Protein AF-0000000070893028 (afdb_homodimer)

Sequence (1252 aa):
MKSTLRLVEPLAASGCHGAASVSSAQRKVGDSWGYSPKRVAFHKQGRSYTCIKCEQNAGDSSRVVYNNQAHLEREALQEKVVVSSLQGATPEDSICVDTKSSSRREDVLVEELSQRPESVDSNTNDGAGSNGNGYKALDESPLEAEAWRLLKKAVVSYCGQPVGTIAANDPTDPYPLNYDQVFIRDFIPSAIAFLLKGEHEIVRNFIHHTLQLQSWEKTVDCYTPGQGLMPASFKVQTVFLDREGVKETEEILQPDFGEAAIGRVAPVDSGLWWIILLRAYGKCTGDLTLQERVDVQTGIKMILKVCLADGFDMFPSLLVTDGSMMIDRRMGTHGHPLEIQALFYHALRCAKEMLHPEAHDLIRSVNSRLAALSFHIQEYYWLDIRKLNEIYRYRTEEYSSDAVNKFNIYPDQISRWLLDWLPEQGGYFIGNLQPAHMDFRWFTLGNIWSICSALATKEQSEEILTLVEKKWEDLIGTMPLKICYPTLEEDEWRIITGADPKNTAWSYHNGGSWPVLLWQFTLACIKMGRSDLAEKAVAIAEKRLSKDWWPEYYDTKSGRFIGKQARLYQTWSIAGYLTSKLLLKNPDAVKWLTCEDDEDAASISCVDMNPRRNPDLKPQGDRHIVMKSTLRLVEPLAASGCHGAASVSSAQRKVGDSWGYSPKRVAFHKQGRSYTCIKCEQNAGDSSRVVYNNQAHLEREALQEKVVVSSLQGATPEDSICVDTKSSSRREDVLVEELSQRPESVDSNTNDGAGSNGNGYKALDESPLEAEAWRLLKKAVVSYCGQPVGTIAANDPTDPYPLNYDQVFIRDFIPSAIAFLLKGEHEIVRNFIHHTLQLQSWEKTVDCYTPGQGLMPASFKVQTVFLDREGVKETEEILQPDFGEAAIGRVAPVDSGLWWIILLRAYGKCTGDLTLQERVDVQTGIKMILKVCLADGFDMFPSLLVTDGSMMIDRRMGTHGHPLEIQALFYHALRCAKEMLHPEAHDLIRSVNSRLAALSFHIQEYYWLDIRKLNEIYRYRTEEYSSDAVNKFNIYPDQISRWLLDWLPEQGGYFIGNLQPAHMDFRWFTLGNIWSICSALATKEQSEEILTLVEKKWEDLIGTMPLKICYPTLEEDEWRIITGADPKNTAWSYHNGGSWPVLLWQFTLACIKMGRSDLAEKAVAIAEKRLSKDWWPEYYDTKSGRFIGKQARLYQTWSIAGYLTSKLLLKNPDAVKWLTCEDDEDAASISCVDMNPRRNPDLKPQGDRHIV

Secondary structure (DSSP, 8-state):
---------------------------------------------------------------------------------------------------------------------------------------------HHHHHHHHHHHHTEEEETTEEEEE-SB--TT-S--TTTTSEEHHHHHHHHHHHHHHT--HHHHHHHHHHHHHS--S---STTPPPTTPPPSEEEEEEEEEEETTEEEEEEEEEEESSTTSGGGPPPSHHHHHHHHHHHHHHHHH---HHHHSHHHHHHHHHHHHHHT---S-SSSSPPB-TT-SSS-S-SS--BSBHHHHHHHHHHHHHHHHHS-TT-HHHHHHHHHHHHHHHHHIIIIIEEEHHHHHHHHT------STT-SSTT---GGG--HHHHHHS-SS-EEE-SEEETTEEE--EEHHHHHHHHHTT-S-HHHHHHHHHHHHHTHHHHTTTSS-BSEES---HHHHHHHHSS-GGG-TTBTTBT-B-TTHHHHHHHHHHHTT-HHHHHHHHHHHHTTTTTTT--S-EESTT--EE-TTPPSSBHHHHHHHHHHHHHHH-GGGGGGT-----HHHHHHHHHHS-TT--------------/---------------------------------------------------------------------------------------------------------------------------------------------HHHHHHHHHHHHTEEEETTEEEEE-SB--TT-S--TTTTSEEHHHHHHHHHHHHHHT--HHHHHHHHHHHHHS--S---STTPPPTTPPPSEEEEEEEEEEETTEEEEEEEEEEESSTTSGGGPPPSHHHHHHHHHHHHHHHHH---HHHHSHHHHHHHHHHHHHHT---S-SSSSPPB-TT-SSS-S-SS--BSBHHHHHHHHHHHHHHHHHS-TT-HHHHHHHHHHHHHHHHHIIIIIEEEHHHHHHHHT------STT-SSTT---GGG--HHHHHHS-SS-EEE-SEEETTEEE--EEHHHHHHHHHTT-S-HHHHHHHHHHHHHTHHHHTTTSS-BSEES---HHHHHHHHSS-GGG-TTBTTBT-B-TTHHHHHHHHHHHTT-HHHHHHHHHHHHTTTTTTT--S-EESTT--EE-TTPPSSBHHHHHHHHHHHHHHH-GGGGGGT-----HHHHHHHHHHS-TT--------------

Foldseek 3Di:
DDDDDDDDDDDDDDDDDDDDDDDDDDDDDDDDDDDDDDPPPPPPPDPPPPQPFPPPDDPDDDDPPPPDDPPPDPPDPDPPPPPPDLDDDDDDDDPPDDDDDDDDYDDDDDDDPDDDDDDDDDDDDDDDDDPPVPPPPPPQDPLLVVLVVLLVVQFDDAPRFTAFGFQFDDPPDPPCDRSNWGFLVLRLLVQLLCLLVVNNRNLLNNLVVQLVVAAQDADPDDLDDHHLATFRTWHWDWDFDPDPNDTDIHIGIGGHQQPSPDVSFGALLSLLSSLLSLLLSCVSPVPLVSLVDPSNLVSLVRNVCVQLPDDPDPALAGFGQALNYPNNAFDQLGGGFLLSLLSVLLSLVSCLVRHDPVVPVSNVSSLVSNLRSLCCQQPPQKDAPVVLVVLLPADADDDDPPGPPNQRADNVPDDPVCVVLHDNQAIFGFGDDHRNDTRRKDALNSGLSCLQAVSHPLRNLVRHVVSCVVCVQQALFLHDGWRMPDFQADPRCCVRRVPDVQRHGQGDNRGWHALLCLLSNLLSCLSSVNNVVSVVSLVSNSVPCVVVQNWGIAGDRRRPGRHPPTDGRGNSNSSSSSSSVSCSVPVVSSPSNGDDNDPVSVSPHPPPPPVPCPPPPPPPDDPPPD/DDDDDDDDDDDDDDDDDDDDDPDDDDDDDDDDDPPDPPPPPPPPPDPPPCLVFPPPPDDDDDDDDDDDDDDDDDDDDDDDDYDDDDDDDDDDDDDDDPDDPDDDDDDPPPDDDDDDDDDDDDDDDDDDPDPPVPPPPPPQDPLLVVLVVLLVVQFDDASRFTAFGFQFDDPVDPPCDRSNWGFLVLRLLVQLLCLLVVNNRNLLNNLVVQLVVAAQDADPDDLDDHHLATFRTWHWDWDFDCDPNDTDIHIDIGGHQQCSPDVSFGALLSLLSSLLSLLLSCVSVVPLVSLVDPSNLVSLVRNVCVQLPDDPDPALAGFGQALNYPNNAFDPLGGGFLLSLLSVLLSLVSCLVRHDPVVPVSNVSSLVSNLRSLCCQQPPQKDAPVVLVVLLPADADDDDPPGPPNQRADNVPDDPVCVVLHDNFAIFGFGDDHRNDTRRKDALNSGLSCLQAVSHPLRNLVRHVVSCVVCVCQALFLHDGWRMPDFQADPRCCVRRVPDVQRHGQGDNRGWHALLCLLSNCLSCLSSVNNVVSVVSLVSNSVPCVVVQNWGIAGDRRRPGRHPPTDGRGNSNSSSSSSSVSCSVPVVSSPSNGDDNDPVSVVPPPPPPPVPCPPPPPPPDDPPPD

pLDDT: mean 73.77, std 33.35, range [13.03, 98.94]

InterPro domains:
  IPR008928 Six-hairpin glycosidase superfamily [SSF48208] (144-592)
  IPR012341 Six-hairpin glycosidase-like superfamily [G3DSA:1.50.10.10] (174-575)
  IPR024746 Glycosyl hydrolase family 100 [PF12899] (147-587)
  IPR024746 Glycosyl hydrolase family 100 [PTHR31916] (58-608)

Radius of gyration: 38.44 Å; Cα contacts (8 Å, |Δi|>4): 1934; chains: 2; bounding box: 133×135×118 Å

Structure (mmCIF, N/CA/C/O backbone):
data_AF-0000000070893028-model_v1
#
loop_
_entity.id
_entity.type
_entity.pdbx_description
1 polymer 'Alkaline/neutral invertase'
#
loop_
_atom_site.group_PDB
_atom_site.id
_atom_site.type_symbol
_atom_site.label_atom_id
_atom_site.label_alt_id
_atom_site.label_comp_id
_atom_site.label_asym_id
_atom_site.label_entity_id
_atom_site.label_seq_id
_atom_site.pdbx_PDB_ins_code
_atom_site.Cartn_x
_atom_site.Cartn_y
_atom_site.Cartn_z
_atom_site.occupancy
_atom_site.B_iso_or_equiv
_atom_site.auth_seq_id
_atom_site.auth_comp_id
_atom_site.auth_asym_id
_atom_site.auth_atom_id
_atom_site.pdbx_PDB_model_num
ATOM 1 N N . MET A 1 1 ? 31.391 -41.75 -63.531 1 15.65 1 MET A N 1
ATOM 2 C CA . MET A 1 1 ? 32.781 -41.5 -63.938 1 15.65 1 MET A CA 1
ATOM 3 C C . MET A 1 1 ? 33.438 -40.438 -63.062 1 15.65 1 MET A C 1
ATOM 5 O O . MET A 1 1 ? 32.75 -39.562 -62.531 1 15.65 1 MET A O 1
ATOM 9 N N . LYS A 1 2 ? 35 -40.438 -62.719 1 16.7 2 LYS A N 1
ATOM 10 C CA . LYS A 1 2 ? 36.25 -40.406 -61.969 1 16.7 2 LYS A CA 1
ATOM 11 C C . LYS A 1 2 ? 36.844 -39 -61.938 1 16.7 2 LYS A C 1
ATOM 13 O O . LYS A 1 2 ? 37.594 -38.625 -61.031 1 16.7 2 LYS A O 1
ATOM 18 N N . SER A 1 3 ? 36.875 -38.031 -62.906 1 14.28 3 SER A N 1
ATOM 19 C CA . SER A 1 3 ? 37.969 -37.594 -63.75 1 14.28 3 SER A CA 1
ATOM 20 C C . SER A 1 3 ? 38.656 -36.375 -63.188 1 14.28 3 SER A C 1
ATOM 22 O O . SER A 1 3 ? 38.125 -35.719 -62.281 1 14.28 3 SER A O 1
ATOM 24 N N . THR A 1 4 ? 39.031 -35.344 -63.969 1 14.66 4 THR A N 1
ATOM 25 C CA . THR A 1 4 ? 40.281 -34.875 -64.562 1 14.66 4 THR A CA 1
ATOM 26 C C . THR A 1 4 ? 40.875 -33.719 -63.688 1 14.66 4 THR A C 1
ATOM 28 O O . THR A 1 4 ? 40.156 -33.094 -62.906 1 14.66 4 THR A O 1
ATOM 31 N N . LEU A 1 5 ? 41.906 -32.844 -64.125 1 13.63 5 LEU A N 1
ATOM 32 C CA . LEU A 1 5 ? 43.344 -32.562 -64.25 1 13.63 5 LEU A CA 1
ATOM 33 C C . LEU A 1 5 ? 43.656 -31.156 -63.719 1 13.63 5 LEU A C 1
ATOM 35 O O . LEU A 1 5 ? 44.781 -30.875 -63.281 1 13.63 5 LEU A O 1
ATOM 39 N N . ARG A 1 6 ? 42.875 -30.109 -63.875 1 13.59 6 ARG A N 1
ATOM 40 C CA . ARG A 1 6 ? 43.594 -29.047 -64.562 1 13.59 6 ARG A CA 1
ATOM 41 C C . ARG A 1 6 ? 44.594 -28.391 -63.625 1 13.59 6 ARG A C 1
ATOM 43 O O . ARG A 1 6 ? 44.406 -28.344 -62.406 1 13.59 6 ARG A O 1
ATOM 50 N N . LEU A 1 7 ? 45.406 -27.328 -64 1 13.95 7 LEU A N 1
ATOM 51 C CA . LEU A 1 7 ? 46.75 -26.906 -64.375 1 13.95 7 LEU A CA 1
ATOM 52 C C . LEU A 1 7 ? 47.344 -26 -63.344 1 13.95 7 LEU A C 1
ATOM 54 O O . LEU A 1 7 ? 48.469 -26.25 -62.875 1 13.95 7 LEU A O 1
ATOM 58 N N . VAL A 1 8 ? 47.312 -24.672 -63.438 1 13.82 8 VAL A N 1
ATOM 59 C CA . VAL A 1 8 ? 48.5 -23.953 -63.812 1 13.82 8 VAL A CA 1
ATOM 60 C C . VAL A 1 8 ? 49.25 -23.5 -62.562 1 13.82 8 VAL A C 1
ATOM 62 O O . VAL A 1 8 ? 48.656 -23.344 -61.5 1 13.82 8 VAL A O 1
ATOM 65 N N . GLU A 1 9 ? 50.469 -22.891 -62.625 1 14.26 9 GLU A N 1
ATOM 66 C CA . GLU A 1 9 ? 51.906 -22.906 -62.375 1 14.26 9 GLU A CA 1
ATOM 67 C C . GLU A 1 9 ? 52.312 -21.891 -61.312 1 14.26 9 GLU A C 1
ATOM 69 O O . GLU A 1 9 ? 53.031 -22.203 -60.375 1 14.26 9 GLU A O 1
ATOM 74 N N . PRO A 1 10 ? 52.344 -20.516 -61.562 1 13.77 10 PRO A N 1
ATOM 75 C CA . PRO A 1 10 ? 53.688 -20 -61.656 1 13.77 10 PRO A CA 1
ATOM 76 C C . PRO A 1 10 ? 54.312 -19.703 -60.281 1 13.77 10 PRO A C 1
ATOM 78 O O . PRO A 1 10 ? 53.594 -19.656 -59.281 1 13.77 10 PRO A O 1
ATOM 81 N N . LEU A 1 11 ? 55.156 -18.625 -60.25 1 13.76 11 LEU A N 1
ATOM 82 C CA . LEU A 1 11 ? 56.594 -18.344 -60.125 1 13.76 11 LEU A CA 1
ATOM 83 C C . LEU A 1 11 ? 56.938 -17.844 -58.75 1 13.76 11 LEU A C 1
ATOM 85 O O . LEU A 1 11 ? 56.031 -17.438 -58 1 13.76 11 LEU A O 1
ATOM 89 N N . ALA A 1 12 ? 57.969 -16.828 -58.531 1 13.62 12 ALA A N 1
ATOM 90 C CA . ALA A 1 12 ? 59.375 -16.75 -58.125 1 13.62 12 ALA A CA 1
ATOM 91 C C . ALA A 1 12 ? 59.531 -15.93 -56.844 1 13.62 12 ALA A C 1
ATOM 93 O O . ALA A 1 12 ? 60.25 -16.328 -55.938 1 13.62 12 ALA A O 1
ATOM 94 N N . ALA A 1 13 ? 59.125 -14.609 -56.75 1 13.14 13 ALA A N 1
ATOM 95 C CA . ALA A 1 13 ? 60.25 -13.703 -56.594 1 13.14 13 ALA A CA 1
ATOM 96 C C . ALA A 1 13 ? 60.75 -13.695 -55.156 1 13.14 13 ALA A C 1
ATOM 98 O O . ALA A 1 13 ? 60 -14.008 -54.219 1 13.14 13 ALA A O 1
ATOM 99 N N . SER A 1 14 ? 61.75 -12.758 -54.75 1 13.72 14 SER A N 1
ATOM 100 C CA . SER A 1 14 ? 63.156 -12.617 -54.344 1 13.72 14 SER A CA 1
ATOM 101 C C . SER A 1 14 ? 63.25 -12.211 -52.875 1 13.72 14 SER A C 1
ATOM 103 O O . SER A 1 14 ? 63.969 -12.859 -52.094 1 13.72 14 SER A O 1
ATOM 105 N N . GLY A 1 15 ? 63.469 -10.875 -52.531 1 13.2 15 GLY A N 1
ATOM 106 C CA . GLY A 1 15 ? 64.812 -10.438 -52.094 1 13.2 15 GLY A CA 1
ATOM 107 C C . GLY A 1 15 ? 65 -10.508 -50.594 1 13.2 15 GLY A C 1
ATOM 108 O O . GLY A 1 15 ? 64.062 -10.789 -49.875 1 13.2 15 GLY A O 1
ATOM 109 N N . CYS A 1 16 ? 65.438 -9.344 -50 1 13.35 16 CYS A N 1
ATOM 110 C CA . CYS A 1 16 ? 66.75 -9.031 -49.375 1 13.35 16 CYS A CA 1
ATOM 111 C C . CYS A 1 16 ? 66.688 -9.172 -47.875 1 13.35 16 CYS A C 1
ATOM 113 O O . CYS A 1 16 ? 65.562 -9.234 -47.281 1 13.35 16 CYS A O 1
ATOM 115 N N . HIS A 1 17 ? 67.562 -8.438 -47.156 1 13.73 17 HIS A N 1
ATOM 116 C CA . HIS A 1 17 ? 68.75 -8.672 -46.375 1 13.73 17 HIS A CA 1
ATOM 117 C C . HIS A 1 17 ? 68.5 -8.484 -44.875 1 13.73 17 HIS A C 1
ATOM 119 O O . HIS A 1 17 ? 68.812 -9.375 -44.062 1 13.73 17 HIS A O 1
ATOM 125 N N . GLY A 1 18 ? 68.75 -7.262 -44.312 1 13.04 18 GLY A N 1
ATOM 126 C CA . GLY A 1 18 ? 69.938 -7.043 -43.469 1 13.04 18 GLY A CA 1
ATOM 127 C C . GLY A 1 18 ? 69.688 -7.281 -42 1 13.04 18 GLY A C 1
ATOM 128 O O . GLY A 1 18 ? 68.5 -7.332 -41.562 1 13.04 18 GLY A O 1
ATOM 129 N N . ALA A 1 19 ? 70.75 -7.039 -40.969 1 13.43 19 ALA A N 1
ATOM 130 C CA . ALA A 1 19 ? 71.625 -7.621 -39.969 1 13.43 19 ALA A CA 1
ATOM 131 C C . ALA A 1 19 ? 71.25 -7.094 -38.562 1 13.43 19 ALA A C 1
ATOM 133 O O . ALA A 1 19 ? 71.438 -7.793 -37.562 1 13.43 19 ALA A O 1
ATOM 134 N N . ALA A 1 20 ? 70.938 -5.836 -38.281 1 13.03 20 ALA A N 1
ATOM 135 C CA . ALA A 1 20 ? 71.812 -5.191 -37.312 1 13.03 20 ALA A CA 1
ATOM 136 C C . ALA A 1 20 ? 71.625 -5.711 -35.906 1 13.03 20 ALA A C 1
ATOM 138 O O . ALA A 1 20 ? 70.438 -6.031 -35.531 1 13.03 20 ALA A O 1
ATOM 139 N N . SER A 1 21 ? 72.625 -5.695 -34.938 1 13.48 21 SER A N 1
ATOM 140 C CA . SER A 1 21 ? 73.375 -6.355 -33.906 1 13.48 21 SER A CA 1
ATOM 141 C C . SER A 1 21 ? 72.938 -5.992 -32.5 1 13.48 21 SER A C 1
ATOM 143 O O . SER A 1 21 ? 72.688 -6.871 -31.688 1 13.48 21 SER A O 1
ATOM 145 N N . VAL A 1 22 ? 73.125 -4.762 -31.922 1 13.17 22 VAL A N 1
ATOM 146 C CA . VAL A 1 22 ? 74.125 -4.699 -30.875 1 13.17 22 VAL A CA 1
ATOM 147 C C . VAL A 1 22 ? 73.5 -5.043 -29.516 1 13.17 22 VAL A C 1
ATOM 149 O O . VAL A 1 22 ? 72.25 -4.938 -29.359 1 13.17 22 VAL A O 1
ATOM 152 N N . SER A 1 23 ? 74.312 -4.906 -28.266 1 13.68 23 SER A N 1
ATOM 153 C CA . SER A 1 23 ? 74.875 -5.637 -27.156 1 13.68 23 SER A CA 1
ATOM 154 C C . SER A 1 23 ? 74.25 -5.266 -25.828 1 13.68 23 SER A C 1
ATOM 156 O O . SER A 1 23 ? 73.938 -6.141 -25.016 1 13.68 23 SER A O 1
ATOM 158 N N . SER A 1 24 ? 74.188 -4.02 -25.344 1 13.17 24 SER A N 1
ATOM 159 C CA . SER A 1 24 ? 74.938 -3.822 -24.125 1 13.17 24 SER A CA 1
ATOM 160 C C . SER A 1 24 ? 74.188 -4.266 -22.891 1 13.17 24 SER A C 1
ATOM 162 O O . SER A 1 24 ? 72.938 -4.316 -22.906 1 13.17 24 SER A O 1
ATOM 164 N N . ALA A 1 25 ? 74.938 -4.227 -21.531 1 13.77 25 ALA A N 1
ATOM 165 C CA . ALA A 1 25 ? 75.312 -4.992 -20.359 1 13.77 25 ALA A CA 1
ATOM 166 C C . ALA A 1 25 ? 74.375 -4.691 -19.172 1 13.77 25 ALA A C 1
ATOM 168 O O . ALA A 1 25 ? 73.812 -5.605 -18.594 1 13.77 25 ALA A O 1
ATOM 169 N N . GLN A 1 26 ? 74.938 -4.125 -17.922 1 13.53 26 GLN A N 1
ATOM 170 C CA . GLN A 1 26 ? 75.312 -4.805 -16.688 1 13.53 26 GLN A CA 1
ATOM 171 C C . GLN A 1 26 ? 74.375 -4.441 -15.547 1 13.53 26 GLN A C 1
ATOM 173 O O . GLN A 1 26 ? 73.938 -5.312 -14.773 1 13.53 26 GLN A O 1
ATOM 178 N N . ARG A 1 27 ? 74.125 -3.125 -15.078 1 13.4 27 ARG A N 1
ATOM 179 C CA . ARG A 1 27 ? 74.625 -2.818 -13.734 1 13.4 27 ARG A CA 1
ATOM 180 C C . ARG A 1 27 ? 73.625 -3.279 -12.68 1 13.4 27 ARG A C 1
ATOM 182 O O . ARG A 1 27 ? 72.438 -3.082 -12.836 1 13.4 27 ARG A O 1
ATOM 189 N N . LYS A 1 28 ? 74.062 -3.729 -11.383 1 13.76 28 LYS A N 1
ATOM 190 C CA . LYS A 1 28 ? 73.875 -4.68 -10.281 1 13.76 28 LYS A CA 1
ATOM 191 C C . LYS A 1 28 ? 73.062 -4.09 -9.164 1 13.76 28 LYS A C 1
ATOM 193 O O . LYS A 1 28 ? 72.25 -4.801 -8.547 1 13.76 28 LYS A O 1
ATOM 198 N N . VAL A 1 29 ? 73.188 -2.861 -8.672 1 14.05 29 VAL A N 1
ATOM 199 C CA . VAL A 1 29 ? 73.625 -2.877 -7.277 1 14.05 29 VAL A CA 1
ATOM 200 C C . VAL A 1 29 ? 72.375 -3.186 -6.383 1 14.05 29 VAL A C 1
ATOM 202 O O . VAL A 1 29 ? 71.25 -2.912 -6.75 1 14.05 29 VAL A O 1
ATOM 205 N N . GLY A 1 30 ? 72.625 -3.477 -4.969 1 14.06 30 GLY A N 1
ATOM 206 C CA . GLY A 1 30 ? 72.438 -4.406 -3.867 1 14.06 30 GLY A CA 1
ATOM 207 C C . GLY A 1 30 ? 71.312 -3.977 -2.926 1 14.06 30 GLY A C 1
ATOM 208 O O . GLY A 1 30 ? 70.375 -4.754 -2.641 1 14.06 30 GLY A O 1
ATOM 209 N N . ASP A 1 31 ? 71.5 -3.07 -1.912 1 14.56 31 ASP A N 1
ATOM 210 C CA . ASP A 1 31 ? 71.625 -3.525 -0.529 1 14.56 31 ASP A CA 1
ATOM 211 C C . ASP A 1 31 ? 70.25 -3.49 0.165 1 14.56 31 ASP A C 1
ATOM 213 O O . ASP A 1 31 ? 69.375 -2.836 -0.312 1 14.56 31 ASP A O 1
ATOM 217 N N . SER A 1 32 ? 70.25 -3.213 1.617 1 14.57 32 SER A N 1
ATOM 218 C CA . SER A 1 32 ? 70 -3.994 2.83 1 14.57 32 SER A CA 1
ATOM 219 C C . SER A 1 32 ? 68.75 -3.564 3.541 1 14.57 32 SER A C 1
ATOM 221 O O . SER A 1 32 ? 68.062 -4.375 4.203 1 14.57 32 SER A O 1
ATOM 223 N N . TRP A 1 33 ? 68.375 -2.258 3.729 1 15.36 33 TRP A N 1
ATOM 224 C CA . TRP A 1 33 ? 68.188 -1.946 5.141 1 15.36 33 TRP A CA 1
ATOM 225 C C . TRP A 1 33 ? 66.875 -2.496 5.648 1 15.36 33 TRP A C 1
ATOM 227 O O . TRP A 1 33 ? 65.938 -2.676 4.871 1 15.36 33 TRP A O 1
ATOM 237 N N . GLY A 1 34 ? 66.562 -2.531 7.07 1 15.23 34 GLY A N 1
ATOM 238 C CA . GLY A 1 34 ? 66.188 -3.33 8.234 1 15.23 34 GLY A CA 1
ATOM 239 C C . GLY A 1 34 ? 64.75 -3.24 8.586 1 15.23 34 GLY A C 1
ATOM 240 O O . GLY A 1 34 ? 64.062 -4.262 8.68 1 15.23 34 GLY A O 1
ATOM 241 N N . TYR A 1 35 ? 64.25 -2.211 9.477 1 16.36 35 TYR A N 1
ATOM 242 C CA . TYR A 1 35 ? 63.719 -2.541 10.797 1 16.36 35 TYR A CA 1
ATOM 243 C C . TYR A 1 35 ? 62.25 -2.898 10.727 1 16.36 35 TYR A C 1
ATOM 245 O O . TYR A 1 35 ? 61.531 -2.504 9.789 1 16.36 35 TYR A O 1
ATOM 253 N N . SER A 1 36 ? 61.531 -3.277 11.953 1 16.27 36 SER A N 1
ATOM 254 C CA . SER A 1 36 ? 60.781 -4.391 12.539 1 16.27 36 SER A CA 1
ATOM 255 C C . SER A 1 36 ? 59.312 -4.078 12.625 1 16.27 36 SER A C 1
ATOM 257 O O . SER A 1 36 ? 58.469 -4.941 12.344 1 16.27 36 SER A O 1
ATOM 259 N N . PRO A 1 37 ? 58.75 -2.895 13.117 1 18.55 37 PRO A N 1
ATOM 260 C CA . PRO A 1 37 ? 57.875 -3.154 14.258 1 18.55 37 PRO A CA 1
ATOM 261 C C . PRO A 1 37 ? 56.531 -3.736 13.852 1 18.55 37 PRO A C 1
ATOM 263 O O . PRO A 1 37 ? 56.094 -3.535 12.711 1 18.55 37 PRO A O 1
ATOM 266 N N . LYS A 1 38 ? 55.938 -4.52 14.75 1 17.98 38 LYS A N 1
ATOM 267 C CA . LYS A 1 38 ? 54.938 -5.574 14.789 1 17.98 38 LYS A CA 1
ATOM 268 C C . LYS A 1 38 ? 53.5 -4.992 14.742 1 17.98 38 LYS A C 1
ATOM 270 O O . LYS A 1 38 ? 52.594 -5.566 15.305 1 17.98 38 LYS A O 1
ATOM 275 N N . ARG A 1 39 ? 53.219 -3.961 14.023 1 17.11 39 ARG A N 1
ATOM 276 C CA . ARG A 1 39 ? 51.906 -3.418 14.398 1 17.11 39 ARG A CA 1
ATOM 277 C C . ARG A 1 39 ? 50.812 -4.453 14.203 1 17.11 39 ARG A C 1
ATOM 279 O O . ARG A 1 39 ? 50.688 -5.047 13.125 1 17.11 39 ARG A O 1
ATOM 286 N N . VAL A 1 40 ? 50.312 -5.008 15.305 1 17.66 40 VAL A N 1
ATOM 287 C CA . VAL A 1 40 ? 49.312 -6.055 15.461 1 17.66 40 VAL A CA 1
ATOM 288 C C . VAL A 1 40 ? 48 -5.617 14.805 1 17.66 40 VAL A C 1
ATOM 290 O O . VAL A 1 40 ? 47.438 -4.566 15.141 1 17.66 40 VAL A O 1
ATOM 293 N N . ALA A 1 41 ? 47.781 -6 13.633 1 17.55 41 ALA A N 1
ATOM 294 C CA . ALA A 1 41 ? 46.625 -5.707 12.758 1 17.55 41 ALA A CA 1
ATOM 295 C C . ALA A 1 41 ? 45.344 -6.348 13.289 1 17.55 41 ALA A C 1
ATOM 297 O O . ALA A 1 41 ? 45.281 -7.566 13.445 1 17.55 41 ALA A O 1
ATOM 298 N N . PHE A 1 42 ? 44.75 -5.664 14.258 1 19.14 42 PHE A N 1
ATOM 299 C CA . PHE A 1 42 ? 43.469 -6.188 14.75 1 19.14 42 PHE A CA 1
ATOM 300 C C . PHE A 1 42 ? 42.562 -6.52 13.586 1 19.14 42 PHE A C 1
ATOM 302 O O . PHE A 1 42 ? 42.344 -5.691 12.703 1 19.14 42 PHE A O 1
ATOM 309 N N . HIS A 1 43 ? 42.469 -7.773 13.289 1 18.88 43 HIS A N 1
ATOM 310 C CA . HIS A 1 43 ? 41.781 -8.391 12.148 1 18.88 43 HIS A CA 1
ATOM 311 C C . HIS A 1 43 ? 40.281 -8.242 12.25 1 18.88 43 HIS A C 1
ATOM 313 O O . HIS A 1 43 ? 39.656 -8.75 13.18 1 18.88 43 HIS A O 1
ATOM 319 N N . LYS A 1 44 ? 39.812 -7.055 12.07 1 21.14 44 LYS A N 1
ATOM 320 C CA . LYS A 1 44 ? 38.375 -6.859 12.008 1 21.14 44 LYS A CA 1
ATOM 321 C C . LYS A 1 44 ? 37.688 -7.93 11.156 1 21.14 44 LYS A C 1
ATOM 323 O O . LYS A 1 44 ? 38 -8.055 9.961 1 21.14 44 LYS A O 1
ATOM 328 N N . GLN A 1 45 ? 37.375 -9.031 11.859 1 20.22 45 GLN A N 1
ATOM 329 C CA . GLN A 1 45 ? 36.719 -10.188 11.227 1 20.22 45 GLN A CA 1
ATOM 330 C C . GLN A 1 45 ? 35.531 -9.758 10.383 1 20.22 45 GLN A C 1
ATOM 332 O O . GLN A 1 45 ? 34.625 -9.062 10.867 1 20.22 45 GLN A O 1
ATOM 337 N N . GLY A 1 46 ? 35.656 -9.5 9.172 1 21.83 46 GLY A N 1
ATOM 338 C CA . GLY A 1 46 ? 34.781 -9.164 8.039 1 21.83 46 GLY A CA 1
ATOM 339 C C . GLY A 1 46 ? 33.5 -9.93 8.023 1 21.83 46 GLY A C 1
ATOM 340 O O . GLY A 1 46 ? 33.344 -10.961 8.688 1 21.83 46 GLY A O 1
ATOM 341 N N . ARG A 1 47 ? 32.531 -9.258 7.629 1 25.39 47 ARG A N 1
ATOM 342 C CA . ARG A 1 47 ? 31.141 -9.625 7.387 1 25.39 47 ARG A CA 1
ATOM 343 C C . ARG A 1 47 ? 31.047 -10.977 6.695 1 25.39 47 ARG A C 1
ATOM 345 O O . ARG A 1 47 ? 31.391 -11.109 5.52 1 25.39 47 ARG A O 1
ATOM 352 N N . SER A 1 48 ? 31.344 -12.125 7.449 1 23.33 48 SER A N 1
ATOM 353 C CA . SER A 1 48 ? 31.422 -13.5 6.965 1 23.33 48 SER A CA 1
ATOM 354 C C . SER A 1 48 ? 30.156 -13.891 6.211 1 23.33 48 SER A C 1
ATOM 356 O O . SER A 1 48 ? 29.047 -13.664 6.695 1 23.33 48 SER A O 1
ATOM 358 N N . TYR A 1 49 ? 30.141 -13.641 4.918 1 24.77 49 TYR A N 1
ATOM 359 C CA . TYR A 1 49 ? 29.203 -14.305 4.02 1 24.77 49 TYR A CA 1
ATOM 360 C C . TYR A 1 49 ? 28.891 -15.719 4.5 1 24.77 49 TYR A C 1
ATOM 362 O O . TYR A 1 49 ? 29.797 -16.484 4.828 1 24.77 49 TYR A O 1
ATOM 370 N N . THR A 1 50 ? 27.844 -15.828 5.262 1 26.05 50 THR A N 1
ATOM 371 C CA . THR A 1 50 ? 27.484 -17.188 5.645 1 26.05 50 THR A CA 1
ATOM 372 C C . THR A 1 50 ? 27.641 -18.141 4.461 1 26.05 50 THR A C 1
ATOM 374 O O . THR A 1 50 ? 26.828 -18.125 3.539 1 26.05 50 THR A O 1
ATOM 377 N N . CYS A 1 51 ? 28.797 -18.25 3.881 1 28.16 51 CYS A N 1
ATOM 378 C CA . CYS A 1 51 ? 29.156 -19.328 2.98 1 28.16 51 CYS A CA 1
ATOM 379 C C . CYS A 1 51 ? 28.797 -20.688 3.584 1 28.16 51 CYS A C 1
ATOM 381 O O . CYS A 1 51 ? 29.328 -21.062 4.637 1 28.16 51 CYS A O 1
ATOM 383 N N . ILE A 1 52 ? 27.609 -21.047 3.348 1 31.03 52 ILE A N 1
ATOM 384 C CA . ILE A 1 52 ? 27.375 -22.438 3.727 1 31.03 52 ILE A CA 1
ATOM 385 C C . ILE A 1 52 ? 28.391 -23.328 3.023 1 31.03 52 ILE A C 1
ATOM 387 O O . ILE A 1 52 ? 28.391 -23.453 1.797 1 31.03 52 ILE A O 1
ATOM 391 N N . LYS A 1 53 ? 29.578 -23.516 3.615 1 31.16 53 LYS A N 1
ATOM 392 C CA . LYS A 1 53 ? 30.703 -24.344 3.18 1 31.16 53 LYS A CA 1
ATOM 393 C C . LYS A 1 53 ? 30.312 -25.828 3.146 1 31.16 53 LYS A C 1
ATOM 395 O O . LYS A 1 53 ? 29.578 -26.297 4.008 1 31.16 53 LYS A O 1
ATOM 400 N N . CYS A 1 54 ? 30.484 -26.5 2.086 1 30.03 54 CYS A N 1
ATOM 401 C CA . CYS A 1 54 ? 30.328 -27.953 1.926 1 30.03 54 CYS A CA 1
ATOM 402 C C . CYS A 1 54 ? 31.297 -28.703 2.84 1 30.03 54 CYS A C 1
ATOM 404 O O . CYS A 1 54 ? 32.5 -28.625 2.658 1 30.03 54 CYS A O 1
ATOM 406 N N . GLU A 1 55 ? 31.172 -28.812 4.258 1 27.67 55 GLU A N 1
ATOM 407 C CA . GLU A 1 55 ? 32.094 -29.656 5.02 1 27.67 55 GLU A CA 1
ATOM 408 C C . GLU A 1 55 ? 32.031 -31.109 4.535 1 27.67 55 GLU A C 1
ATOM 410 O O . GLU A 1 55 ? 30.953 -31.656 4.328 1 27.67 55 GLU A O 1
ATOM 415 N N . GLN A 1 56 ? 33.031 -31.688 3.975 1 22.84 56 GLN A N 1
ATOM 416 C CA . GLN A 1 56 ? 33.281 -33.094 3.742 1 22.84 56 GLN A CA 1
ATOM 417 C C . GLN A 1 56 ? 33.25 -33.875 5.051 1 22.84 56 GLN A C 1
ATOM 419 O O . GLN A 1 56 ? 34 -33.594 5.977 1 22.84 56 GLN A O 1
ATOM 424 N N . ASN A 1 57 ? 32.094 -34.562 5.508 1 21.36 57 ASN A N 1
ATOM 425 C CA . ASN A 1 57 ? 31.844 -35.438 6.652 1 21.36 57 ASN A CA 1
ATOM 426 C C . ASN A 1 57 ? 32.781 -36.656 6.656 1 21.36 57 ASN A C 1
ATOM 428 O O . ASN A 1 57 ? 32.719 -37.5 5.773 1 21.36 57 ASN A O 1
ATOM 432 N N . ALA A 1 58 ? 34.031 -36.562 7.008 1 22.28 58 ALA A N 1
ATOM 433 C CA . ALA A 1 58 ? 34.781 -37.75 7.422 1 22.28 58 ALA A CA 1
ATOM 434 C C . ALA A 1 58 ? 34 -38.531 8.492 1 22.28 58 ALA A C 1
ATOM 436 O O . ALA A 1 58 ? 33.219 -37.938 9.234 1 22.28 58 ALA A O 1
ATOM 437 N N . GLY A 1 59 ? 34 -39.969 8.625 1 20.58 59 GLY A N 1
ATOM 438 C CA . GLY A 1 59 ? 33.281 -41.062 9.258 1 20.58 59 GLY A CA 1
ATOM 439 C C . GLY A 1 59 ? 33.469 -41.094 10.766 1 20.58 59 GLY A C 1
ATOM 440 O O . GLY A 1 59 ? 33.125 -42.062 11.422 1 20.58 59 GLY A O 1
ATOM 441 N N . ASP A 1 60 ? 34.031 -40.062 11.484 1 20.58 60 ASP A N 1
ATOM 442 C CA . ASP A 1 60 ? 34.5 -40.5 12.812 1 20.58 60 ASP A CA 1
ATOM 443 C C . ASP A 1 60 ? 33.312 -40.938 13.664 1 20.58 60 ASP A C 1
ATOM 445 O O . ASP A 1 60 ? 32.188 -40.438 13.523 1 20.58 60 ASP A O 1
ATOM 449 N N . SER A 1 61 ? 33.406 -42.094 14.562 1 20.08 61 SER A N 1
ATOM 450 C CA . SER A 1 61 ? 32.656 -43.094 15.352 1 20.08 61 SER A CA 1
ATOM 451 C C . SER A 1 61 ? 31.938 -42.406 16.531 1 20.08 61 SER A C 1
ATOM 453 O O . SER A 1 61 ? 30.844 -42.844 16.906 1 20.08 61 SER A O 1
ATOM 455 N N . SER A 1 62 ? 32.656 -41.688 17.5 1 19.42 62 SER A N 1
ATOM 456 C CA . SER A 1 62 ? 32.469 -42.062 18.891 1 19.42 62 SER A CA 1
ATOM 457 C C . SER A 1 62 ? 31.078 -41.625 19.375 1 19.42 62 SER A C 1
ATOM 459 O O . SER A 1 62 ? 30.406 -40.812 18.734 1 19.42 62 SER A O 1
ATOM 461 N N . ARG A 1 63 ? 30.625 -42 20.797 1 20.77 63 ARG A N 1
ATOM 462 C CA . ARG A 1 63 ? 29.578 -42.281 21.781 1 20.77 63 ARG A CA 1
ATOM 463 C C . ARG A 1 63 ? 28.984 -40.969 22.328 1 20.77 63 ARG A C 1
ATOM 465 O O . ARG A 1 63 ? 29.672 -40.219 23.016 1 20.77 63 ARG A O 1
ATOM 472 N N . VAL A 1 64 ? 28.219 -40.281 21.609 1 18.81 64 VAL A N 1
ATOM 473 C CA . VAL A 1 64 ? 27.672 -39 22.031 1 18.81 64 VAL A CA 1
ATOM 474 C C . VAL A 1 64 ? 26.828 -39.156 23.281 1 18.81 64 VAL A C 1
ATOM 476 O O . VAL A 1 64 ? 25.875 -39.938 23.281 1 18.81 64 VAL A O 1
ATOM 479 N N . VAL A 1 65 ? 27.484 -39.062 24.438 1 19.41 65 VAL A N 1
ATOM 480 C CA . VAL A 1 65 ? 26.938 -39.188 25.797 1 19.41 65 VAL A CA 1
ATOM 481 C C . VAL A 1 65 ? 25.797 -38.188 25.984 1 19.41 65 VAL A C 1
ATOM 483 O O . VAL A 1 65 ? 25.969 -37 25.812 1 19.41 65 VAL A O 1
ATOM 486 N N . TYR A 1 66 ? 24.547 -38.656 25.719 1 18.36 66 TYR A N 1
ATOM 487 C CA . TYR A 1 66 ? 23.219 -38.062 25.75 1 18.36 66 TYR A CA 1
ATOM 488 C C . TYR A 1 66 ? 22.891 -37.5 27.141 1 18.36 66 TYR A C 1
ATOM 490 O O . TYR A 1 66 ? 22.625 -38.281 28.062 1 18.36 66 TYR A O 1
ATOM 498 N N . ASN A 1 67 ? 23.797 -36.656 27.656 1 18.22 67 ASN A N 1
ATOM 499 C CA . ASN A 1 67 ? 23.422 -36.312 29.031 1 18.22 67 ASN A CA 1
ATOM 500 C C . ASN A 1 67 ? 22 -35.75 29.109 1 18.22 67 ASN A C 1
ATOM 502 O O . ASN A 1 67 ? 21.594 -34.969 28.25 1 18.22 67 ASN A O 1
ATOM 506 N N . ASN A 1 68 ? 21.031 -36.406 29.891 1 17.45 68 ASN A N 1
ATOM 507 C CA . ASN A 1 68 ? 19.625 -36.625 30.219 1 17.45 68 ASN A CA 1
ATOM 508 C C . ASN A 1 68 ? 18.953 -35.312 30.672 1 17.45 68 ASN A C 1
ATOM 510 O O . ASN A 1 68 ? 17.719 -35.188 30.562 1 17.45 68 ASN A O 1
ATOM 514 N N . GLN A 1 69 ? 19.609 -34.344 31.375 1 18.3 69 GLN A N 1
ATOM 515 C CA . GLN A 1 69 ? 18.828 -33.938 32.531 1 18.3 69 GLN A CA 1
ATOM 516 C C . GLN A 1 69 ? 17.75 -32.938 32.125 1 18.3 69 GLN A C 1
ATOM 518 O O . GLN A 1 69 ? 18.047 -31.734 31.953 1 18.3 69 GLN A O 1
ATOM 523 N N . ALA A 1 70 ? 16.859 -33.188 31.172 1 18.11 70 ALA A N 1
ATOM 524 C CA . ALA A 1 70 ? 15.828 -32.312 30.625 1 18.11 70 ALA A CA 1
ATOM 525 C C . ALA A 1 70 ? 14.828 -31.906 31.688 1 18.11 70 ALA A C 1
ATOM 527 O O . ALA A 1 70 ? 13.617 -31.922 31.453 1 18.11 70 ALA A O 1
ATOM 528 N N . HIS A 1 71 ? 15.078 -31.547 32.906 1 17.88 71 HIS A N 1
ATOM 529 C CA . HIS A 1 71 ? 13.992 -31.5 33.875 1 17.88 71 HIS A CA 1
ATOM 530 C C . HIS A 1 71 ? 13.031 -30.344 33.562 1 17.88 71 HIS A C 1
ATOM 532 O O . HIS A 1 71 ? 12.133 -30.062 34.375 1 17.88 71 HIS A O 1
ATOM 538 N N . LEU A 1 72 ? 13.102 -29.688 32.375 1 17.86 72 LEU A N 1
ATOM 539 C CA . LEU A 1 72 ? 12.398 -28.422 32.531 1 17.86 72 LEU A CA 1
ATOM 540 C C . LEU A 1 72 ? 10.914 -28.656 32.812 1 17.86 72 LEU A C 1
ATOM 542 O O . LEU A 1 72 ? 10.305 -29.547 32.219 1 17.86 72 LEU A O 1
ATOM 546 N N . GLU A 1 73 ? 10.227 -28.078 33.875 1 17.95 73 GLU A N 1
ATOM 547 C CA . GLU A 1 73 ? 8.938 -27.984 34.562 1 17.95 73 GLU A CA 1
ATOM 548 C C . GLU A 1 73 ? 7.887 -27.344 33.656 1 17.95 73 GLU A C 1
ATOM 550 O O . GLU A 1 73 ? 8.094 -26.234 33.156 1 17.95 73 GLU A O 1
ATOM 555 N N . ARG A 1 74 ? 7.043 -28.094 32.906 1 17.67 74 ARG A N 1
ATOM 556 C CA . ARG A 1 74 ? 5.938 -27.984 31.969 1 17.67 74 ARG A CA 1
ATOM 557 C C . ARG A 1 74 ? 4.781 -27.203 32.562 1 17.67 74 ARG A C 1
ATOM 559 O O . ARG A 1 74 ? 4 -27.734 33.375 1 17.67 74 ARG A O 1
ATOM 566 N N . GLU A 1 75 ? 4.941 -25.953 33.188 1 17.95 75 GLU A N 1
ATOM 567 C CA . GLU A 1 75 ? 3.717 -25.438 33.781 1 17.95 75 GLU A CA 1
ATOM 568 C C . GLU A 1 75 ? 2.607 -25.297 32.75 1 17.95 75 GLU A C 1
ATOM 570 O O . GLU A 1 75 ? 2.857 -24.859 31.625 1 17.95 75 GLU A O 1
ATOM 575 N N . ALA A 1 76 ? 1.403 -25.953 32.906 1 17.17 76 ALA A N 1
ATOM 576 C CA . ALA A 1 76 ? 0.127 -26.359 32.344 1 17.17 76 ALA A CA 1
ATOM 577 C C . ALA A 1 76 ? -0.738 -25.156 31.984 1 17.17 76 ALA A C 1
ATOM 579 O O . ALA A 1 76 ? -1.344 -24.547 32.875 1 17.17 76 ALA A O 1
ATOM 580 N N . LEU A 1 77 ? -0.232 -24.125 31.188 1 17.39 77 LEU A N 1
ATOM 581 C CA . LEU A 1 77 ? -1.147 -23 31.016 1 17.39 77 LEU A CA 1
ATOM 582 C C . LEU A 1 77 ? -2.449 -23.453 30.375 1 17.39 77 LEU A C 1
ATOM 584 O O . LEU A 1 77 ? -2.432 -24.219 29.406 1 17.39 77 LEU A O 1
ATOM 588 N N . GLN A 1 78 ? -3.684 -23.297 31.016 1 17.55 78 GLN A N 1
ATOM 589 C CA . GLN A 1 78 ? -5.102 -23.641 30.922 1 17.55 78 GLN A CA 1
ATOM 590 C C . GLN A 1 78 ? -5.746 -23.016 29.688 1 17.55 78 GLN A C 1
ATOM 592 O O . GLN A 1 78 ? -5.773 -21.781 29.562 1 17.55 78 GLN A O 1
ATOM 597 N N . GLU A 1 79 ? -5.695 -23.625 28.562 1 17.75 79 GLU A N 1
ATOM 598 C CA . GLU A 1 79 ? -6.211 -23.281 27.234 1 17.75 79 GLU A CA 1
ATOM 599 C C . GLU A 1 79 ? -7.734 -23.172 27.25 1 17.75 79 GLU A C 1
ATOM 601 O O . GLU A 1 79 ? -8.43 -24.172 27.469 1 17.75 79 GLU A O 1
ATOM 606 N N . LYS A 1 80 ? -8.383 -22.094 27.844 1 17.28 80 LYS A N 1
ATOM 607 C CA . LYS A 1 80 ? -9.836 -22.016 27.922 1 17.28 80 LYS A CA 1
ATOM 608 C C . LYS A 1 80 ? -10.469 -22.078 26.547 1 17.28 80 LYS A C 1
ATOM 610 O O . LYS A 1 80 ? -10.016 -21.406 25.609 1 17.28 80 LYS A O 1
ATOM 615 N N . VAL A 1 81 ? -11.32 -23.078 26.281 1 17.31 81 VAL A N 1
ATOM 616 C CA . VAL A 1 81 ? -12.055 -23.703 25.172 1 17.31 81 VAL A CA 1
ATOM 617 C C . VAL A 1 81 ? -13.227 -22.812 24.766 1 17.31 81 VAL A C 1
ATOM 619 O O . VAL A 1 81 ? -14.203 -22.688 25.516 1 17.31 81 VAL A O 1
ATOM 622 N N . VAL A 1 82 ? -13.07 -21.5 24.531 1 16.73 82 VAL A N 1
ATOM 623 C CA . VAL A 1 82 ? -14.336 -20.766 24.406 1 16.73 82 VAL A CA 1
ATOM 624 C C . VAL A 1 82 ? -15.109 -21.281 23.203 1 16.73 82 VAL A C 1
ATOM 626 O O . VAL A 1 82 ? -14.57 -21.359 22.094 1 16.73 82 VAL A O 1
ATOM 629 N N . VAL A 1 83 ? -16.25 -21.969 23.328 1 17 83 VAL A N 1
ATOM 630 C CA . VAL A 1 83 ? -17.219 -22.812 22.609 1 17 83 VAL A CA 1
ATOM 631 C C . VAL A 1 83 ? -18.094 -21.938 21.703 1 17 83 VAL A C 1
ATOM 633 O O . VAL A 1 83 ? -18.906 -21.156 22.188 1 17 83 VAL A O 1
ATOM 636 N N . SER A 1 84 ? -17.531 -21.156 20.797 1 16.75 84 SER A N 1
ATOM 637 C CA . SER A 1 84 ? -18.422 -20.234 20.109 1 16.75 84 SER A CA 1
ATOM 638 C C . SER A 1 84 ? -19.484 -21 19.312 1 16.75 84 SER A C 1
ATOM 640 O O . SER A 1 84 ? -19.203 -22.062 18.75 1 16.75 84 SER A O 1
ATOM 642 N N . SER A 1 85 ? -20.844 -20.734 19.5 1 16.8 85 SER A N 1
ATOM 643 C CA . SER A 1 85 ? -22.188 -21.234 19.219 1 16.8 85 SER A CA 1
ATOM 644 C C . SER A 1 85 ? -22.547 -21.047 17.75 1 16.8 85 SER A C 1
ATOM 646 O O . SER A 1 85 ? -22.453 -19.938 17.219 1 16.8 85 SER A O 1
ATOM 648 N N . LEU A 1 86 ? -22.484 -22.062 16.922 1 16.94 86 LEU A N 1
ATOM 649 C CA . LEU A 1 86 ? -22.656 -22.328 15.5 1 16.94 86 LEU A CA 1
ATOM 650 C C . LEU A 1 86 ? -24.125 -22.188 15.094 1 16.94 86 LEU A C 1
ATOM 652 O O . LEU A 1 86 ? -24.688 -23.078 14.445 1 16.94 86 LEU A O 1
ATOM 656 N N . GLN A 1 87 ? -24.906 -21.062 15.336 1 16.14 87 GLN A N 1
ATOM 657 C CA . GLN A 1 87 ? -26.328 -21.25 15.078 1 16.14 87 GLN A CA 1
ATOM 658 C C . GLN A 1 87 ? -26.609 -21.422 13.578 1 16.14 87 GLN A C 1
ATOM 660 O O . GLN A 1 87 ? -26 -20.734 12.758 1 16.14 87 GLN A O 1
ATOM 665 N N . GLY A 1 88 ? -27.391 -22.453 13.062 1 16.47 88 GLY A N 1
ATOM 666 C CA . GLY A 1 88 ? -27.75 -23.219 11.883 1 16.47 88 GLY A CA 1
ATOM 667 C C . GLY A 1 88 ? -28.766 -22.5 11 1 16.47 88 GLY A C 1
ATOM 668 O O . GLY A 1 88 ? -29.297 -23.078 10.062 1 16.47 88 GLY A O 1
ATOM 669 N N . ALA A 1 89 ? -28.672 -21.156 10.742 1 16.12 89 ALA A N 1
ATOM 670 C CA . ALA A 1 89 ? -29.922 -20.703 10.156 1 16.12 89 ALA A CA 1
ATOM 671 C C . ALA A 1 89 ? -30.281 -21.5 8.906 1 16.12 89 ALA A C 1
ATOM 673 O O . ALA A 1 89 ? -29.406 -22.062 8.258 1 16.12 89 ALA A O 1
ATOM 674 N N . THR A 1 90 ? -31.688 -21.531 8.594 1 15.95 90 THR A N 1
ATOM 675 C CA . THR A 1 90 ? -32.719 -22.312 7.918 1 15.95 90 THR A CA 1
ATOM 676 C C . THR A 1 90 ? -32.625 -22.156 6.406 1 15.95 90 THR A C 1
ATOM 678 O O . THR A 1 90 ? -32.094 -21.156 5.918 1 15.95 90 THR A O 1
ATOM 681 N N . PRO A 1 91 ? -33.344 -23.047 5.586 1 16.03 91 PRO A N 1
ATOM 682 C CA . PRO A 1 91 ? -33.281 -23.703 4.277 1 16.03 91 PRO A CA 1
ATOM 683 C C . PRO A 1 91 ? -33.906 -22.859 3.168 1 16.03 91 PRO A C 1
ATOM 685 O O . PRO A 1 91 ? -33.531 -22.984 2.002 1 16.03 91 PRO A O 1
ATOM 688 N N . GLU A 1 92 ? -34.875 -21.859 3.447 1 15.14 92 GLU A N 1
ATOM 689 C CA . GLU A 1 92 ? -36.062 -22.219 2.686 1 15.14 92 GLU A CA 1
ATOM 690 C C . GLU A 1 92 ? -35.812 -22.047 1.187 1 15.14 92 GLU A C 1
ATOM 692 O O . GLU A 1 92 ? -36.031 -22.969 0.41 1 15.14 92 GLU A O 1
ATOM 697 N N . ASP A 1 93 ? -36.656 -20.969 0.5 1 16.03 93 ASP A N 1
ATOM 698 C CA . ASP A 1 93 ? -37.781 -21.094 -0.416 1 16.03 93 ASP A CA 1
ATOM 699 C C . ASP A 1 93 ? -37.312 -21.047 -1.87 1 16.03 93 ASP A C 1
ATOM 701 O O . ASP A 1 93 ? -36.312 -20.422 -2.186 1 16.03 93 ASP A O 1
ATOM 705 N N . SER A 1 94 ? -38 -21.906 -2.723 1 16.11 94 SER A N 1
ATOM 706 C CA . SER A 1 94 ? -38.031 -22.594 -4.012 1 16.11 94 SER A CA 1
ATOM 707 C C . SER A 1 94 ? -38.344 -21.609 -5.145 1 16.11 94 SER A C 1
ATOM 709 O O . SER A 1 94 ? -38.438 -22.016 -6.309 1 16.11 94 SER A O 1
ATOM 711 N N . ILE A 1 95 ? -38.062 -20.328 -5.008 1 15.73 95 ILE A N 1
ATOM 712 C CA . ILE A 1 95 ? -38.969 -19.703 -5.949 1 15.73 95 ILE A CA 1
ATOM 713 C C . ILE A 1 95 ? -38.719 -20.219 -7.359 1 15.73 95 ILE A C 1
ATOM 715 O O . ILE A 1 95 ? -37.562 -20.297 -7.789 1 15.73 95 ILE A O 1
ATOM 719 N N . CYS A 1 96 ? -39.844 -20.688 -8.055 1 15.09 96 CYS A N 1
ATOM 720 C CA . CYS A 1 96 ? -40.25 -21.406 -9.258 1 15.09 96 CYS A CA 1
ATOM 721 C C . CYS A 1 96 ? -40.031 -20.547 -10.5 1 15.09 96 CYS A C 1
ATOM 723 O O . CYS A 1 96 ? -40.281 -21 -11.625 1 15.09 96 CYS A O 1
ATOM 725 N N . VAL A 1 97 ? -39.406 -19.516 -10.406 1 15.42 97 VAL A N 1
ATOM 726 C CA . VAL A 1 97 ? -39.969 -18.75 -11.508 1 15.42 97 VAL A CA 1
ATOM 727 C C . VAL A 1 97 ? -39.781 -19.516 -12.82 1 15.42 97 VAL A C 1
ATOM 729 O O . VAL A 1 97 ? -38.75 -20.156 -13.023 1 15.42 97 VAL A O 1
ATOM 732 N N . ASP A 1 98 ? -40.938 -19.469 -13.633 1 14.14 98 ASP A N 1
ATOM 733 C CA . ASP A 1 98 ? -41.594 -20.047 -14.805 1 14.14 98 ASP A CA 1
ATOM 734 C C . ASP A 1 98 ? -40.688 -19.938 -16.031 1 14.14 98 ASP A C 1
ATOM 736 O O . ASP A 1 98 ? -39.719 -19.172 -16.047 1 14.14 98 ASP A O 1
ATOM 740 N N . THR A 1 99 ? -41.469 -20.062 -17.172 1 14.05 99 THR A N 1
ATOM 741 C CA . THR A 1 99 ? -41.625 -20.891 -18.359 1 14.05 99 THR A CA 1
ATOM 742 C C . THR A 1 99 ? -41.031 -20.203 -19.578 1 14.05 99 THR A C 1
ATOM 744 O O . THR A 1 99 ? -40.75 -20.844 -20.594 1 14.05 99 THR A O 1
ATOM 747 N N . LYS A 1 100 ? -41.031 -18.828 -19.672 1 14.62 100 LYS A N 1
ATOM 748 C CA . LYS A 1 100 ? -41.594 -18.516 -20.969 1 14.62 100 LYS A CA 1
ATOM 749 C C . LYS A 1 100 ? -40.781 -19.156 -22.094 1 14.62 100 LYS A C 1
ATOM 751 O O . LYS A 1 100 ? -39.594 -19.344 -21.969 1 14.62 100 LYS A O 1
ATOM 756 N N . SER A 1 101 ? -41.469 -19.234 -23.328 1 14.12 101 SER A N 1
ATOM 757 C CA . SER A 1 101 ? -41.719 -20.016 -24.531 1 14.12 101 SER A CA 1
ATOM 758 C C . SER A 1 101 ? -40.625 -19.844 -25.562 1 14.12 101 SER A C 1
ATOM 760 O O . SER A 1 101 ? -40.125 -20.812 -26.109 1 14.12 101 SER A O 1
ATOM 762 N N . SER A 1 102 ? -40.594 -18.641 -26.234 1 14.69 102 SER A N 1
ATOM 763 C CA . SER A 1 102 ? -41 -18.719 -27.641 1 14.69 102 SER A CA 1
ATOM 764 C C . SER A 1 102 ? -39.875 -19.297 -28.5 1 14.69 102 SER A C 1
ATOM 766 O O . SER A 1 102 ? -38.688 -19.281 -28.109 1 14.69 102 SER A O 1
ATOM 768 N N . SER A 1 103 ? -40.188 -19.484 -29.875 1 14.01 103 SER A N 1
ATOM 769 C CA . SER A 1 103 ? -40.188 -20.375 -31.031 1 14.01 103 SER A CA 1
ATOM 770 C C . SER A 1 103 ? -38.969 -20.172 -31.891 1 14.01 103 SER A C 1
ATOM 772 O O . SER A 1 103 ? -38.375 -21.141 -32.406 1 14.01 103 SER A O 1
ATOM 774 N N . ARG A 1 104 ? -38.875 -18.922 -32.5 1 14.43 104 ARG A N 1
ATOM 775 C CA . ARG A 1 104 ? -38.969 -19 -33.969 1 14.43 104 ARG A CA 1
ATOM 776 C C . ARG A 1 104 ? -37.781 -19.797 -34.531 1 14.43 104 ARG A C 1
ATOM 778 O O . ARG A 1 104 ? -36.75 -19.922 -33.875 1 14.43 104 ARG A O 1
ATOM 785 N N . ARG A 1 105 ? -37.438 -19.469 -35.906 1 14.14 105 ARG A N 1
ATOM 786 C CA . ARG A 1 105 ? -37.5 -20.078 -37.25 1 14.14 105 ARG A CA 1
ATOM 787 C C . ARG A 1 105 ? -36.156 -20.703 -37.625 1 14.14 105 ARG A C 1
ATOM 789 O O . ARG A 1 105 ? -35.125 -20.406 -36.969 1 14.14 105 ARG A O 1
ATOM 796 N N . GLU A 1 106 ? -35.781 -20.516 -39 1 14.13 106 GLU A N 1
ATOM 797 C CA . GLU A 1 106 ? -35.719 -21.406 -40.156 1 14.13 106 GLU A CA 1
ATOM 798 C C . GLU A 1 106 ? -34.281 -21.938 -40.344 1 14.13 106 GLU A C 1
ATOM 800 O O . GLU A 1 106 ? -34.062 -23.141 -40.375 1 14.13 106 GLU A O 1
ATOM 805 N N . ASP A 1 107 ? -33.688 -21.469 -41.531 1 14.77 107 ASP A N 1
ATOM 806 C CA . ASP A 1 107 ? -33.5 -22.266 -42.719 1 14.77 107 ASP A CA 1
ATOM 807 C C . ASP A 1 107 ? -32.125 -22.938 -42.75 1 14.77 107 ASP A C 1
ATOM 809 O O . ASP A 1 107 ? -31.234 -22.547 -41.969 1 14.77 107 ASP A O 1
ATOM 813 N N . VAL A 1 108 ? -31.641 -23.125 -44.062 1 14.49 108 VAL A N 1
ATOM 814 C CA . VAL A 1 108 ? -31.375 -24.266 -44.906 1 14.49 108 VAL A CA 1
ATOM 815 C C . VAL A 1 108 ? -29.891 -24.609 -44.875 1 14.49 108 VAL A C 1
ATOM 817 O O . VAL A 1 108 ? -29.516 -25.766 -44.625 1 14.49 108 VAL A O 1
ATOM 820 N N . LEU A 1 109 ? -29.047 -23.75 -45.688 1 15.12 109 LEU A N 1
ATOM 821 C CA . LEU A 1 109 ? -28.531 -24.453 -46.875 1 15.12 109 LEU A CA 1
ATOM 822 C C . LEU A 1 109 ? -27.359 -25.344 -46.5 1 15.12 109 LEU A C 1
ATOM 824 O O . LEU A 1 109 ? -26.734 -25.141 -45.469 1 15.12 109 LEU A O 1
ATOM 828 N N . VAL A 1 110 ? -26.547 -25.547 -47.5 1 14.21 110 VAL A N 1
ATOM 829 C CA . VAL A 1 110 ? -26.188 -26.641 -48.406 1 14.21 110 VAL A CA 1
ATOM 830 C C . VAL A 1 110 ? -24.859 -27.266 -47.969 1 14.21 110 VAL A C 1
ATOM 832 O O . VAL A 1 110 ? -24.766 -28.484 -47.812 1 14.21 110 VAL A O 1
ATOM 835 N N . GLU A 1 111 ? -23.688 -26.594 -48.344 1 15.16 111 GLU A N 1
ATOM 836 C CA . GLU A 1 111 ? -22.953 -27.297 -49.406 1 15.16 111 GLU A CA 1
ATOM 837 C C . GLU A 1 111 ? -22.047 -28.375 -48.812 1 15.16 111 GLU A C 1
ATOM 839 O O . GLU A 1 111 ? -21.656 -28.312 -47.656 1 15.16 111 GLU A O 1
ATOM 844 N N . GLU A 1 112 ? -21.688 -29.266 -49.75 1 14.93 112 GLU A N 1
ATOM 845 C CA . GLU A 1 112 ? -21.234 -30.609 -50.094 1 14.93 112 GLU A CA 1
ATOM 846 C C . GLU A 1 112 ? -19.766 -30.812 -49.719 1 14.93 112 GLU A C 1
ATOM 848 O O . GLU A 1 112 ? -19.156 -31.828 -50.094 1 14.93 112 GLU A O 1
ATOM 853 N N . LEU A 1 113 ? -19.25 -29.938 -48.906 1 14.84 113 LEU A N 1
ATOM 854 C CA . LEU A 1 113 ? -17.859 -30.109 -49.312 1 14.84 113 LEU A CA 1
ATOM 855 C C . LEU A 1 113 ? -17.469 -31.578 -49.312 1 14.84 113 LEU A C 1
ATOM 857 O O . LEU A 1 113 ? -17.875 -32.344 -48.406 1 14.84 113 LEU A O 1
ATOM 861 N N . SER A 1 114 ? -16.625 -31.844 -50.312 1 14.31 114 SER A N 1
ATOM 862 C CA . SER A 1 114 ? -16.078 -32.906 -51.156 1 14.31 114 SER A CA 1
ATOM 863 C C . SER A 1 114 ? -15.32 -33.938 -50.312 1 14.31 114 SER A C 1
ATOM 865 O O . SER A 1 114 ? -14.898 -33.625 -49.188 1 14.31 114 SER A O 1
ATOM 867 N N . GLN A 1 115 ? -14.891 -34.906 -51.031 1 15.03 115 GLN A N 1
ATOM 868 C CA . GLN A 1 115 ? -14.656 -36.344 -51.125 1 15.03 115 GLN A CA 1
ATOM 869 C C . GLN A 1 115 ? -13.289 -36.719 -50.562 1 15.03 115 GLN A C 1
ATOM 871 O O . GLN A 1 115 ? -12.945 -37.875 -50.469 1 15.03 115 GLN A O 1
ATOM 876 N N . ARG A 1 116 ? -12.375 -35.781 -50.281 1 14.88 116 ARG A N 1
ATOM 877 C CA . ARG A 1 116 ? -11.172 -36.438 -50.812 1 14.88 116 ARG A CA 1
ATOM 878 C C . ARG A 1 116 ? -10.992 -37.812 -50.188 1 14.88 116 ARG A C 1
ATOM 880 O O . ARG A 1 116 ? -11.18 -37.969 -48.969 1 14.88 116 ARG A O 1
ATOM 887 N N . PRO A 1 117 ? -10.531 -38.719 -51.094 1 14.65 117 PRO A N 1
ATOM 888 C CA . PRO A 1 117 ? -10.516 -40.156 -51.156 1 14.65 117 PRO A CA 1
ATOM 889 C C . PRO A 1 117 ? -9.594 -40.781 -50.094 1 14.65 117 PRO A C 1
ATOM 891 O O . PRO A 1 117 ? -9.977 -41.75 -49.406 1 14.65 117 PRO A O 1
ATOM 894 N N . GLU A 1 118 ? -8.312 -40.562 -50.281 1 14.88 118 GLU A N 1
ATOM 895 C CA . GLU A 1 118 ? -7.551 -41.656 -50.844 1 14.88 118 GLU A CA 1
ATOM 896 C C . GLU A 1 118 ? -7.23 -42.688 -49.75 1 14.88 118 GLU A C 1
ATOM 898 O O . GLU A 1 118 ? -7.328 -42.406 -48.562 1 14.88 118 GLU A O 1
ATOM 903 N N . SER A 1 119 ? -5.969 -43.281 -50 1 14.61 119 SER A N 1
ATOM 904 C CA . SER A 1 119 ? -5.531 -44.656 -50.25 1 14.61 119 SER A CA 1
ATOM 905 C C . SER A 1 119 ? -5.121 -45.375 -48.969 1 14.61 119 SER A C 1
ATOM 907 O O . SER A 1 119 ? -5.613 -46.469 -48.656 1 14.61 119 SER A O 1
ATOM 909 N N . VAL A 1 120 ? -3.76 -45.562 -48.781 1 15.88 120 VAL A N 1
ATOM 910 C CA . VAL A 1 120 ? -3.135 -46.844 -49.062 1 15.88 120 VAL A CA 1
ATOM 911 C C . VAL A 1 120 ? -3.055 -47.688 -47.812 1 15.88 120 VAL A C 1
ATOM 913 O O . VAL A 1 120 ? -3.172 -47.156 -46.688 1 15.88 120 VAL A O 1
ATOM 916 N N . ASP A 1 121 ? -1.99 -48.562 -47.781 1 14.8 121 ASP A N 1
ATOM 917 C CA . ASP A 1 121 ? -1.767 -50 -47.781 1 14.8 121 ASP A CA 1
ATOM 918 C C . ASP A 1 121 ? -1.425 -50.5 -46.375 1 14.8 121 ASP A C 1
ATOM 920 O O . ASP A 1 121 ? -2.033 -51.438 -45.875 1 14.8 121 ASP A O 1
ATOM 924 N N . SER A 1 122 ? -0.081 -50.594 -46.031 1 15.36 122 SER A N 1
ATOM 925 C CA . SER A 1 122 ? 0.5 -51.938 -45.969 1 15.36 122 SER A CA 1
ATOM 926 C C . SER A 1 122 ? 0.342 -52.562 -44.594 1 15.36 122 SER A C 1
ATOM 928 O O . SER A 1 122 ? 0.009 -51.875 -43.625 1 15.36 122 SER A O 1
ATOM 930 N N . ASN A 1 123 ? 1.423 -53.469 -44.219 1 15.51 123 ASN A N 1
ATOM 931 C CA . ASN A 1 123 ? 1.607 -54.875 -43.875 1 15.51 123 ASN A CA 1
ATOM 932 C C . ASN A 1 123 ? 1.593 -55.062 -42.344 1 15.51 123 ASN A C 1
ATOM 934 O O . ASN A 1 123 ? 1.659 -54.094 -41.594 1 15.51 123 ASN A O 1
ATOM 938 N N . THR A 1 124 ? 2.736 -55.781 -41.875 1 15.76 124 THR A N 1
ATOM 939 C CA . THR A 1 124 ? 2.83 -57.156 -41.406 1 15.76 124 THR A CA 1
ATOM 940 C C . THR A 1 124 ? 2.674 -57.219 -39.875 1 15.76 124 THR A C 1
ATOM 942 O O . THR A 1 124 ? 1.833 -57.969 -39.375 1 15.76 124 THR A O 1
ATOM 945 N N . ASN A 1 125 ? 3.852 -57.656 -39.156 1 16.45 125 ASN A N 1
ATOM 946 C CA . ASN A 1 125 ? 4.051 -58.906 -38.469 1 16.45 125 ASN A CA 1
ATOM 947 C C . ASN A 1 125 ? 3.752 -58.781 -36.969 1 16.45 125 ASN A C 1
ATOM 949 O O . ASN A 1 125 ? 3.754 -57.688 -36.438 1 16.45 125 ASN A O 1
ATOM 953 N N . ASP A 1 126 ? 3.842 -59.969 -36.312 1 16.97 126 ASP A N 1
ATOM 954 C CA . ASP A 1 126 ? 3.238 -60.75 -35.25 1 16.97 126 ASP A CA 1
ATOM 955 C C . ASP A 1 126 ? 3.877 -60.438 -33.906 1 16.97 126 ASP A C 1
ATOM 957 O O . ASP A 1 126 ? 3.551 -61.031 -32.875 1 16.97 126 ASP A O 1
ATOM 961 N N . GLY A 1 127 ? 4.988 -59.719 -33.812 1 17.12 127 GLY A N 1
ATOM 962 C CA . GLY A 1 127 ? 5.812 -60.312 -32.781 1 17.12 127 GLY A CA 1
ATOM 963 C C . GLY A 1 127 ? 5.141 -60.312 -31.422 1 17.12 127 GLY A C 1
ATOM 964 O O . GLY A 1 127 ? 4.164 -59.594 -31.203 1 17.12 127 GLY A O 1
ATOM 965 N N . ALA A 1 128 ? 5.984 -60.906 -30.469 1 19.42 128 ALA A N 1
ATOM 966 C CA . ALA A 1 128 ? 5.918 -61.844 -29.328 1 19.42 128 ALA A CA 1
ATOM 967 C C . ALA A 1 128 ? 5.379 -61.125 -28.094 1 19.42 128 ALA A C 1
ATOM 969 O O . ALA A 1 128 ? 5.266 -59.875 -28.062 1 19.42 128 ALA A O 1
ATOM 970 N N . GLY A 1 129 ? 6.004 -61.5 -27.047 1 18.2 129 GLY A N 1
ATOM 971 C CA . GLY A 1 129 ? 5.684 -62.219 -25.812 1 18.2 129 GLY A CA 1
ATOM 972 C C . GLY A 1 129 ? 5.266 -61.312 -24.688 1 18.2 129 GLY A C 1
ATOM 973 O O . GLY A 1 129 ? 4.152 -61.406 -24.172 1 18.2 129 GLY A O 1
ATOM 974 N N . SER A 1 130 ? 6.23 -61.25 -23.719 1 21.28 130 SER A N 1
ATOM 975 C CA . SER A 1 130 ? 6.113 -61.5 -22.281 1 21.28 130 SER A CA 1
ATOM 976 C C . SER A 1 130 ? 5.52 -60.312 -21.547 1 21.28 130 SER A C 1
ATOM 978 O O . SER A 1 130 ? 5.699 -59.156 -21.969 1 21.28 130 SER A O 1
ATOM 980 N N . ASN A 1 131 ? 4.664 -60.656 -20.656 1 20.5 131 ASN A N 1
ATOM 981 C CA . ASN A 1 131 ? 3.648 -59.875 -19.938 1 20.5 131 ASN A CA 1
ATOM 982 C C . ASN A 1 131 ? 4.273 -58.969 -18.875 1 20.5 131 ASN A C 1
ATOM 984 O O . ASN A 1 131 ? 3.613 -58.594 -17.906 1 20.5 131 ASN A O 1
ATOM 988 N N . GLY A 1 132 ? 5.645 -58.844 -18.797 1 22.78 132 GLY A N 1
ATOM 989 C CA . GLY A 1 132 ? 6.066 -58.156 -17.578 1 22.78 132 GLY A CA 1
ATOM 990 C C . GLY A 1 132 ? 5.273 -56.906 -17.312 1 22.78 132 GLY A C 1
ATOM 991 O O . GLY A 1 132 ? 4.992 -56.125 -18.219 1 22.78 132 GLY A O 1
ATOM 992 N N . ASN A 1 133 ? 4.449 -57.094 -16.328 1 25.31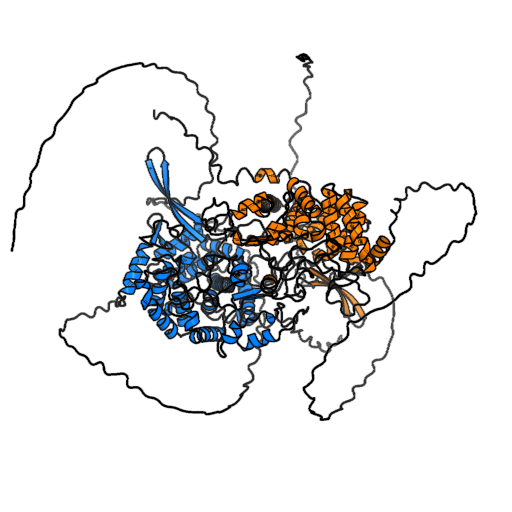 133 ASN A N 1
ATOM 993 C CA . ASN A 1 133 ? 3.551 -56 -15.961 1 25.31 133 ASN A CA 1
ATOM 994 C C . ASN A 1 133 ? 4.309 -54.688 -15.789 1 25.31 133 ASN A C 1
ATOM 996 O O . ASN A 1 133 ? 4.836 -54.406 -14.711 1 25.31 133 ASN A O 1
ATOM 1000 N N . GLY A 1 134 ? 5.371 -54.438 -16.562 1 24.7 134 GLY A N 1
ATOM 1001 C CA . GLY A 1 134 ? 6.055 -53.188 -16.438 1 24.7 134 GLY A CA 1
ATOM 1002 C C . GLY A 1 134 ? 5.105 -52 -16.234 1 24.7 134 GLY A C 1
ATOM 1003 O O . GLY A 1 134 ? 4.023 -51.969 -16.812 1 24.7 134 GLY A O 1
ATOM 1004 N N . TYR A 1 135 ? 5.008 -51.531 -14.914 1 29.72 135 TYR A N 1
ATOM 1005 C CA . TYR A 1 135 ? 4.426 -50.188 -14.969 1 29.72 135 TYR A CA 1
ATOM 1006 C C . TYR A 1 135 ? 4.691 -49.531 -16.312 1 29.72 135 TYR A C 1
ATOM 1008 O O . TYR A 1 135 ? 5.844 -49.438 -16.75 1 29.72 135 TYR A O 1
ATOM 1016 N N . LYS A 1 136 ? 3.965 -49.844 -17.203 1 36.19 136 LYS A N 1
ATOM 1017 C CA . LYS A 1 136 ? 4.016 -49.281 -18.547 1 36.19 136 LYS A CA 1
ATOM 1018 C C . LYS A 1 136 ? 4.535 -47.844 -18.547 1 36.19 136 LYS A C 1
ATOM 1020 O O . LYS A 1 136 ? 3.975 -46.969 -17.859 1 36.19 136 LYS A O 1
ATOM 1025 N N . ALA A 1 137 ? 5.781 -47.625 -18.562 1 38.75 137 ALA A N 1
ATOM 1026 C CA . ALA A 1 137 ? 6.332 -46.344 -18.984 1 38.75 137 ALA A CA 1
ATOM 1027 C C . ALA A 1 137 ? 5.316 -45.562 -19.812 1 38.75 137 ALA A C 1
ATOM 1029 O O . ALA A 1 137 ? 5.02 -45.938 -20.953 1 38.75 137 ALA A O 1
ATOM 1030 N N . LEU A 1 138 ? 4.258 -45.094 -19.172 1 45.41 138 LEU A N 1
ATOM 1031 C CA . LEU A 1 138 ? 3.328 -44.188 -19.859 1 45.41 138 LEU A CA 1
ATOM 1032 C C . LEU A 1 138 ? 4.012 -43.5 -21.031 1 45.41 138 LEU A C 1
ATOM 1034 O O . LEU A 1 138 ? 5.152 -43.062 -20.922 1 45.41 138 LEU A O 1
ATOM 1038 N N . ASP A 1 139 ? 3.746 -43.875 -22.234 1 60.75 139 ASP A N 1
ATOM 1039 C CA . ASP A 1 139 ? 4.207 -43.469 -23.562 1 60.75 139 ASP A CA 1
ATOM 1040 C C . ASP A 1 139 ? 4.402 -41.969 -23.641 1 60.75 139 ASP A C 1
ATOM 1042 O O . ASP A 1 139 ? 3.438 -41.219 -23.547 1 60.75 139 ASP A O 1
ATOM 1046 N N . GLU A 1 140 ? 5.473 -41.531 -23.109 1 82.44 140 GLU A N 1
ATOM 1047 C CA . GLU A 1 140 ? 5.91 -40.156 -23.281 1 82.44 140 GLU A CA 1
ATOM 1048 C C . GLU A 1 140 ? 5.941 -39.781 -24.766 1 82.44 140 GLU A C 1
ATOM 1050 O O . GLU A 1 140 ? 6.574 -40.469 -25.578 1 82.44 140 GLU A O 1
ATOM 1055 N N . SER A 1 141 ? 5.121 -38.938 -25.094 1 92.19 141 SER A N 1
ATOM 1056 C CA . SER A 1 141 ? 5.145 -38.406 -26.469 1 92.19 141 SER A CA 1
ATOM 1057 C C . SER A 1 141 ? 6.488 -37.75 -26.797 1 92.19 141 SER A C 1
ATOM 1059 O O . SER A 1 141 ? 7.25 -37.406 -25.891 1 92.19 141 SER A O 1
ATOM 1061 N N . PRO A 1 142 ? 6.805 -37.688 -28.031 1 94.62 142 PRO A N 1
ATOM 1062 C CA . PRO A 1 142 ? 8.047 -37 -28.406 1 94.62 142 PRO A CA 1
ATOM 1063 C C . PRO A 1 142 ? 8.156 -35.594 -27.828 1 94.62 142 PRO A C 1
ATOM 1065 O O . PRO A 1 142 ? 9.242 -35.156 -27.469 1 94.62 142 PRO A O 1
ATOM 1068 N N . LEU A 1 143 ? 7.059 -34.969 -27.797 1 97.06 143 LEU A N 1
ATOM 1069 C CA . LEU A 1 143 ? 7.062 -33.625 -27.25 1 97.06 143 LEU A CA 1
ATOM 1070 C C . LEU A 1 143 ? 7.371 -33.625 -25.75 1 97.06 143 LEU A C 1
ATOM 1072 O O . LEU A 1 143 ? 8.102 -32.781 -25.25 1 97.06 143 LEU A O 1
ATOM 1076 N N . GLU A 1 144 ? 6.77 -34.531 -25.031 1 97.94 144 GLU A N 1
ATOM 1077 C CA . GLU A 1 144 ? 7.066 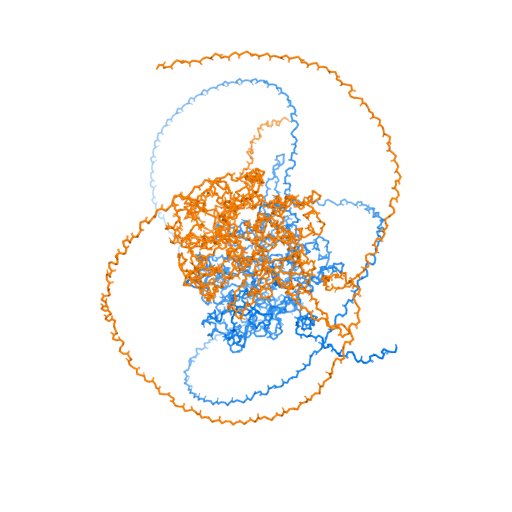-34.656 -23.609 1 97.94 144 GLU A CA 1
ATOM 1078 C C . GLU A 1 144 ? 8.539 -35 -23.391 1 97.94 144 GLU A C 1
ATOM 1080 O O . GLU A 1 144 ? 9.164 -34.469 -22.469 1 97.94 144 GLU A O 1
ATOM 1085 N N . ALA A 1 145 ? 9.07 -35.875 -24.25 1 97.81 145 ALA A N 1
ATOM 1086 C CA . ALA A 1 145 ? 10.477 -36.219 -24.141 1 97.81 145 ALA A CA 1
ATOM 1087 C C . ALA A 1 145 ? 11.375 -35.031 -24.359 1 97.81 145 ALA A C 1
ATOM 1089 O O . ALA A 1 145 ? 12.375 -34.844 -23.656 1 97.81 145 ALA A O 1
ATOM 1090 N N . GLU A 1 146 ? 11.039 -34.25 -25.344 1 98 146 GLU A N 1
ATOM 1091 C CA . GLU A 1 146 ? 11.781 -33.031 -25.578 1 98 146 GLU A CA 1
ATOM 1092 C C . GLU A 1 146 ? 11.711 -32.094 -24.375 1 98 146 GLU A C 1
ATOM 1094 O O . GLU A 1 146 ? 12.727 -31.531 -23.969 1 98 146 GLU A O 1
ATOM 1099 N N . ALA A 1 147 ? 10.555 -31.922 -23.875 1 98.56 147 ALA A N 1
ATOM 1100 C CA . ALA A 1 147 ? 10.344 -31.047 -22.719 1 98.56 147 ALA A CA 1
ATOM 1101 C C . ALA A 1 147 ? 11.164 -31.516 -21.516 1 98.56 147 ALA A C 1
ATOM 1103 O O . ALA A 1 147 ? 11.781 -30.703 -20.828 1 98.56 147 ALA A O 1
ATOM 1104 N N . TRP A 1 148 ? 11.203 -32.781 -21.266 1 98.44 148 TRP A N 1
ATOM 1105 C CA . TRP A 1 148 ? 11.992 -33.312 -20.156 1 98.44 148 TRP A CA 1
ATOM 1106 C C . TRP A 1 148 ? 13.477 -33.062 -20.375 1 98.44 148 TRP A C 1
ATOM 1108 O O . TRP A 1 148 ? 14.203 -32.719 -19.438 1 98.44 148 TRP A O 1
ATOM 1118 N N . ARG A 1 149 ? 13.883 -33.312 -21.578 1 98.06 149 ARG A N 1
ATOM 1119 C CA . ARG A 1 149 ? 15.289 -33.062 -21.891 1 98.06 149 ARG A CA 1
ATOM 1120 C C . ARG A 1 149 ? 15.656 -31.625 -21.609 1 98.06 149 ARG A C 1
ATOM 1122 O O . ARG A 1 149 ? 16.703 -31.344 -21.016 1 98.06 149 ARG A O 1
ATOM 1129 N N . LEU A 1 150 ? 14.828 -30.75 -22.062 1 98.25 150 LEU A N 1
ATOM 1130 C CA . LEU A 1 150 ? 15.078 -29.328 -21.891 1 98.25 150 LEU A CA 1
ATOM 1131 C C . LEU A 1 150 ? 15.023 -28.938 -20.406 1 98.25 150 LEU A C 1
ATOM 1133 O O . LEU A 1 150 ? 15.836 -28.125 -19.938 1 98.25 150 LEU A O 1
ATOM 1137 N N . LEU A 1 151 ? 14.055 -29.453 -19.625 1 98.56 151 LEU A N 1
ATOM 1138 C CA . LEU A 1 151 ? 13.93 -29.156 -18.203 1 98.56 151 LEU A CA 1
ATOM 1139 C C . LEU A 1 151 ? 15.164 -29.625 -17.438 1 98.56 151 LEU A C 1
ATOM 1141 O O . LEU A 1 151 ? 15.688 -28.891 -16.594 1 98.56 151 LEU A O 1
ATOM 1145 N N . LYS A 1 152 ? 15.641 -30.812 -17.766 1 98 152 LYS A N 1
ATOM 1146 C CA . LYS A 1 152 ? 16.812 -31.375 -17.078 1 98 152 LYS A CA 1
ATOM 1147 C C . LYS A 1 152 ? 18.062 -30.578 -17.391 1 98 152 LYS A C 1
ATOM 1149 O O . LYS A 1 152 ? 18.953 -30.438 -16.547 1 98 152 LYS A O 1
ATOM 1154 N N . LYS A 1 153 ? 18.109 -30.062 -18.578 1 97.19 153 LYS A N 1
ATOM 1155 C CA . LYS A 1 153 ? 19.25 -29.234 -18.969 1 97.19 153 LYS A CA 1
ATOM 1156 C C . LYS A 1 153 ? 19.266 -27.922 -18.172 1 97.19 153 LYS A C 1
ATOM 1158 O O . LYS A 1 153 ? 20.328 -27.312 -18.031 1 97.19 153 LYS A O 1
ATOM 1163 N N . ALA A 1 154 ? 18.125 -27.484 -17.656 1 97.69 154 ALA A N 1
ATOM 1164 C CA . ALA A 1 154 ? 18.016 -26.219 -16.938 1 97.69 154 ALA A CA 1
ATOM 1165 C C . ALA A 1 154 ? 18.344 -26.406 -15.453 1 97.69 154 ALA A C 1
ATOM 1167 O O . ALA A 1 154 ? 18.438 -25.422 -14.703 1 97.69 154 ALA A O 1
ATOM 1168 N N . VAL A 1 155 ? 18.578 -27.594 -14.961 1 98.12 155 VAL A N 1
ATOM 1169 C CA . VAL A 1 155 ? 18.844 -27.891 -13.555 1 98.12 155 VAL A CA 1
ATOM 1170 C C . VAL A 1 155 ? 20.219 -27.344 -13.172 1 98.12 155 VAL A C 1
ATOM 1172 O O . VAL A 1 155 ? 21.188 -27.469 -13.93 1 98.12 155 VAL A O 1
ATOM 1175 N N . VAL A 1 156 ? 20.25 -26.672 -12.062 1 96.44 156 VAL A N 1
ATOM 1176 C CA . VAL A 1 156 ? 21.516 -26.172 -11.531 1 96.44 156 VAL A CA 1
ATOM 1177 C C . VAL A 1 156 ? 21.891 -26.922 -10.25 1 96.44 156 VAL A C 1
ATOM 1179 O O . VAL A 1 156 ? 21.016 -27.266 -9.453 1 96.44 156 VAL A O 1
ATOM 1182 N N . SER A 1 157 ? 23.172 -27.094 -10.102 1 95.75 157 SER A N 1
ATOM 1183 C CA . SER A 1 157 ? 23.672 -27.797 -8.922 1 95.75 157 SER A CA 1
ATOM 1184 C C . SER A 1 157 ? 24.469 -26.859 -8.016 1 95.75 157 SER A C 1
ATOM 1186 O O . SER A 1 157 ? 25.078 -25.906 -8.492 1 95.75 157 SER A O 1
ATOM 1188 N N . TYR A 1 158 ? 24.375 -27.078 -6.805 1 96.06 158 TYR A N 1
ATOM 1189 C CA . TYR A 1 158 ? 25.156 -26.438 -5.746 1 96.06 158 TYR A CA 1
ATOM 1190 C C . TYR A 1 158 ? 25.844 -27.484 -4.883 1 96.06 158 TYR A C 1
ATOM 1192 O O . TYR A 1 158 ? 25.188 -28.312 -4.242 1 96.06 158 TYR A O 1
ATOM 1200 N N . CYS A 1 159 ? 27.172 -27.516 -4.949 1 92.56 159 CYS A N 1
ATOM 1201 C CA . CYS A 1 159 ? 27.984 -28.516 -4.254 1 92.56 159 CYS A CA 1
ATOM 1202 C C . CYS A 1 159 ? 27.578 -29.938 -4.672 1 92.56 159 CYS A C 1
ATOM 1204 O O . CYS A 1 159 ? 27.375 -30.797 -3.824 1 92.56 159 CYS A O 1
ATOM 1206 N N . GLY A 1 160 ? 27.234 -30.094 -5.91 1 93.06 160 GLY A N 1
ATOM 1207 C CA . GLY A 1 160 ? 26.969 -31.391 -6.496 1 93.06 160 GLY A CA 1
ATOM 1208 C C . GLY A 1 160 ? 25.531 -31.828 -6.371 1 93.06 160 GLY A C 1
ATOM 1209 O O . GLY A 1 160 ? 25.141 -32.875 -6.891 1 93.06 160 GLY A O 1
ATOM 1210 N N . GLN A 1 161 ? 24.719 -31.062 -5.742 1 96.12 161 GLN A N 1
ATOM 1211 C CA . GLN A 1 161 ? 23.312 -31.422 -5.562 1 96.12 161 GLN A CA 1
ATOM 1212 C C . GLN A 1 161 ? 22.406 -30.484 -6.363 1 96.12 161 GLN A C 1
ATOM 1214 O O . GLN A 1 161 ? 22.656 -29.281 -6.43 1 96.12 161 GLN A O 1
ATOM 1219 N N . PRO A 1 162 ? 21.391 -31.062 -7.004 1 98 162 PRO A N 1
ATOM 1220 C CA . PRO A 1 162 ? 20.453 -30.188 -7.715 1 98 162 PRO A CA 1
ATOM 1221 C C . PRO A 1 162 ? 19.641 -29.297 -6.773 1 98 162 PRO A C 1
ATOM 1223 O O . PRO A 1 162 ? 19.109 -29.781 -5.777 1 98 162 PRO A O 1
ATOM 1226 N N . VAL A 1 163 ? 19.516 -28 -7.074 1 97.69 163 VAL A N 1
ATOM 1227 C CA . VAL A 1 163 ? 18.922 -27.078 -6.109 1 97.69 163 VAL A CA 1
ATOM 1228 C C . VAL A 1 163 ? 17.828 -26.25 -6.789 1 97.69 163 VAL A C 1
ATOM 1230 O O . VAL A 1 163 ? 17.234 -25.375 -6.16 1 97.69 163 VAL A O 1
ATOM 1233 N N . GLY A 1 164 ? 17.609 -26.453 -8.047 1 98.19 164 GLY A N 1
ATOM 1234 C CA . GLY A 1 164 ? 16.594 -25.719 -8.781 1 98.19 164 GLY A CA 1
ATOM 1235 C C . GLY A 1 164 ? 16.875 -25.641 -10.273 1 98.19 164 GLY A C 1
ATOM 1236 O O . GLY A 1 164 ? 17.719 -26.359 -10.789 1 98.19 164 GLY A O 1
ATOM 1237 N N . THR A 1 165 ? 16.094 -24.875 -10.961 1 98.5 165 THR A N 1
ATOM 1238 C CA . THR A 1 165 ? 16.266 -24.656 -12.391 1 98.5 165 THR A CA 1
ATOM 1239 C C . THR A 1 165 ? 16.406 -23.172 -12.695 1 98.5 165 THR A C 1
ATOM 1241 O O . THR A 1 165 ? 15.75 -22.328 -12.078 1 98.5 165 THR A O 1
ATOM 1244 N N . ILE A 1 166 ? 17.234 -22.859 -13.625 1 96.38 166 ILE A N 1
ATOM 1245 C CA . ILE A 1 166 ? 17.359 -21.469 -14.047 1 96.38 166 ILE A CA 1
ATOM 1246 C C . ILE A 1 166 ? 16.125 -21.047 -14.836 1 96.38 166 ILE A C 1
ATOM 1248 O O . ILE A 1 166 ? 15.359 -21.891 -15.297 1 96.38 166 ILE A O 1
ATOM 1252 N N . ALA A 1 167 ? 15.938 -19.828 -15.016 1 95.38 167 ALA A N 1
ATOM 1253 C CA . ALA A 1 167 ? 14.719 -19.266 -15.594 1 95.38 167 ALA A CA 1
ATOM 1254 C C . ALA A 1 167 ? 14.625 -19.594 -17.078 1 95.38 167 ALA A C 1
ATOM 1256 O O . ALA A 1 167 ? 13.539 -19.875 -17.594 1 95.38 167 ALA A O 1
ATOM 1257 N N . ALA A 1 168 ? 15.734 -19.484 -17.75 1 95.69 168 ALA A N 1
ATOM 1258 C CA . ALA A 1 168 ? 15.773 -19.812 -19.172 1 95.69 168 ALA A CA 1
ATOM 1259 C C . ALA A 1 168 ? 17.156 -20.297 -19.594 1 95.69 168 ALA A C 1
ATOM 1261 O O . ALA A 1 168 ? 18.172 -19.828 -19.094 1 95.69 168 ALA A O 1
ATOM 1262 N N . ASN A 1 169 ? 17.125 -21.219 -20.469 1 93.62 169 ASN A N 1
ATOM 1263 C CA . ASN A 1 169 ? 18.359 -21.75 -21.031 1 93.62 169 ASN A CA 1
ATOM 1264 C C . ASN A 1 169 ? 18.359 -21.641 -22.562 1 93.62 169 ASN A C 1
ATOM 1266 O O . ASN A 1 169 ? 18.375 -22.656 -23.25 1 93.62 169 ASN A O 1
ATOM 1270 N N . ASP A 1 170 ? 18.391 -20.484 -23.047 1 89.81 170 ASP A N 1
ATOM 1271 C CA . ASP A 1 170 ? 18.406 -20.188 -24.484 1 89.81 170 ASP A CA 1
ATOM 1272 C C . ASP A 1 170 ? 19.812 -20.281 -25.047 1 89.81 170 ASP A C 1
ATOM 1274 O O . ASP A 1 170 ? 20.656 -19.438 -24.75 1 89.81 170 ASP A O 1
ATOM 1278 N N . PRO A 1 171 ? 20.094 -21.203 -25.828 1 84.94 171 PRO A N 1
ATOM 1279 C CA . PRO A 1 171 ? 21.469 -21.375 -26.359 1 84.94 171 PRO A CA 1
ATOM 1280 C C . PRO A 1 171 ? 21.891 -20.219 -27.266 1 84.94 171 PRO A C 1
ATOM 1282 O O . PRO A 1 171 ? 23.078 -20 -27.484 1 84.94 171 PRO A O 1
ATOM 1285 N N . THR A 1 172 ? 21 -19.484 -27.734 1 83.31 172 THR A N 1
ATOM 1286 C CA . THR A 1 172 ? 21.297 -18.438 -28.703 1 83.31 172 THR A CA 1
ATOM 1287 C C . THR A 1 172 ? 21.375 -17.078 -28.016 1 83.31 172 THR A C 1
ATOM 1289 O O . THR A 1 172 ? 21.703 -16.078 -28.641 1 83.31 172 THR A O 1
ATOM 1292 N N . ASP A 1 173 ? 21.141 -17.078 -26.672 1 81.88 173 ASP A N 1
ATOM 1293 C CA . ASP A 1 173 ? 21.094 -15.797 -26 1 81.88 173 ASP A CA 1
ATOM 1294 C C . ASP A 1 173 ? 22.438 -15.445 -25.375 1 81.88 173 ASP A C 1
ATOM 1296 O O . ASP A 1 173 ? 22.875 -16.094 -24.406 1 81.88 173 ASP A O 1
ATOM 1300 N N . PRO A 1 174 ? 23.094 -14.406 -25.891 1 78 174 PRO A N 1
ATOM 1301 C CA . PRO A 1 174 ? 24.406 -14.039 -25.344 1 78 174 PRO A CA 1
ATOM 1302 C C . PRO A 1 174 ? 24.297 -13.234 -24.062 1 78 174 PRO A C 1
ATOM 1304 O O . PRO A 1 174 ? 25.281 -13.109 -23.312 1 78 174 PRO A O 1
ATOM 1307 N N . TYR A 1 175 ? 23.156 -12.68 -23.688 1 77.06 175 TYR A N 1
ATOM 1308 C CA . TYR A 1 175 ? 22.969 -11.844 -22.5 1 77.06 175 TYR A CA 1
ATOM 1309 C C . TYR A 1 175 ? 21.812 -12.367 -21.656 1 77.06 175 TYR A C 1
ATOM 1311 O O . TYR A 1 175 ? 20.703 -11.836 -21.719 1 77.06 175 TYR A O 1
ATOM 1319 N N . PRO A 1 176 ? 22.109 -13.227 -20.828 1 75.62 176 PRO A N 1
ATOM 1320 C CA . PRO A 1 176 ? 21 -13.852 -20.094 1 75.62 176 PRO A CA 1
ATOM 1321 C C . PRO A 1 176 ? 20.453 -12.969 -18.984 1 75.62 176 PRO A C 1
ATOM 1323 O O . PRO A 1 176 ? 19.406 -13.281 -18.406 1 75.62 176 PRO A O 1
ATOM 1326 N N . LEU A 1 177 ? 20.922 -11.828 -18.766 1 75.44 177 LEU A N 1
ATOM 1327 C CA . LEU A 1 177 ? 20.484 -10.992 -17.641 1 75.44 177 LEU A CA 1
ATOM 1328 C C . LEU A 1 177 ? 20.344 -11.812 -16.375 1 75.44 177 LEU A C 1
ATOM 1330 O O . LEU A 1 177 ? 21.312 -12.422 -15.914 1 75.44 177 LEU A O 1
ATOM 1334 N N . ASN A 1 178 ? 19.141 -11.742 -15.719 1 78.88 178 ASN A N 1
ATOM 1335 C CA . ASN A 1 178 ? 18.969 -12.5 -14.484 1 78.88 178 ASN A CA 1
ATOM 1336 C C . ASN A 1 178 ? 18.312 -13.852 -14.742 1 78.88 178 ASN A C 1
ATOM 1338 O O . ASN A 1 178 ? 17.953 -14.562 -13.797 1 78.88 178 ASN A O 1
ATOM 1342 N N . TYR A 1 179 ? 18.281 -14.273 -15.945 1 85.38 179 TYR A N 1
ATOM 1343 C CA . TYR A 1 179 ? 17.594 -15.516 -16.281 1 85.38 179 TYR A CA 1
ATOM 1344 C C . TYR A 1 179 ? 18.469 -16.719 -16.016 1 85.38 179 TYR A C 1
ATOM 1346 O O . TYR A 1 179 ? 18.047 -17.859 -16.188 1 85.38 179 TYR A O 1
ATOM 1354 N N . ASP A 1 180 ? 19.609 -16.469 -15.562 1 89.25 180 ASP A N 1
ATOM 1355 C CA . ASP A 1 180 ? 20.5 -17.547 -15.133 1 89.25 180 ASP A CA 1
ATOM 1356 C C . ASP A 1 180 ? 20.375 -17.797 -13.633 1 89.25 180 ASP A C 1
ATOM 1358 O O . ASP A 1 180 ? 21.219 -18.484 -13.039 1 89.25 180 ASP A O 1
ATOM 1362 N N . GLN A 1 181 ? 19.359 -17.234 -13.07 1 93.12 181 GLN A N 1
ATOM 1363 C CA . GLN A 1 181 ? 19.109 -17.422 -11.648 1 93.12 181 GLN A CA 1
ATOM 1364 C C . GLN A 1 181 ? 17.953 -18.406 -11.43 1 93.12 181 GLN A C 1
ATOM 1366 O O . GLN A 1 181 ? 17.219 -18.734 -12.359 1 93.12 181 GLN A O 1
ATOM 1371 N N . VAL A 1 182 ? 17.922 -18.906 -10.211 1 97.19 182 VAL A N 1
ATOM 1372 C CA . VAL A 1 182 ? 16.797 -19.734 -9.766 1 97.19 182 VAL A CA 1
ATOM 1373 C C . VAL A 1 182 ? 15.781 -18.859 -9.031 1 97.19 182 VAL A C 1
ATOM 1375 O O . VAL A 1 182 ? 16.031 -18.391 -7.922 1 97.19 182 VAL A O 1
ATOM 1378 N N . PHE A 1 183 ? 14.688 -18.688 -9.672 1 96.38 183 PHE A N 1
ATOM 1379 C CA . PHE A 1 183 ? 13.617 -17.922 -9.047 1 96.38 183 PHE A CA 1
ATOM 1380 C C . PHE A 1 183 ? 12.68 -18.828 -8.266 1 96.38 183 PHE A C 1
ATOM 1382 O O . PHE A 1 183 ? 12.32 -19.906 -8.742 1 96.38 183 PHE A O 1
ATOM 1389 N N . ILE A 1 184 ? 12.281 -18.375 -7.125 1 97.25 184 ILE A N 1
ATOM 1390 C CA . ILE A 1 184 ? 11.43 -19.188 -6.266 1 97.25 184 ILE A CA 1
ATOM 1391 C C . ILE A 1 184 ? 10.094 -19.453 -6.961 1 97.25 184 ILE A C 1
ATOM 1393 O O . ILE A 1 184 ? 9.664 -20.594 -7.09 1 97.25 184 ILE A O 1
ATOM 1397 N N . ARG A 1 185 ? 9.469 -18.453 -7.445 1 97.12 185 ARG A N 1
ATOM 1398 C CA . ARG A 1 185 ? 8.195 -18.609 -8.141 1 97.12 185 ARG A CA 1
ATOM 1399 C C . ARG A 1 185 ? 8.344 -19.484 -9.375 1 97.12 185 ARG A C 1
ATOM 1401 O O . ARG A 1 185 ? 7.52 -20.375 -9.609 1 97.12 185 ARG A O 1
ATOM 1408 N N . ASP A 1 186 ? 9.391 -19.266 -10.117 1 97.25 186 ASP A N 1
ATOM 1409 C CA . ASP A 1 186 ? 9.578 -19.922 -11.406 1 97.25 186 ASP A CA 1
ATOM 1410 C C . ASP A 1 186 ? 9.859 -21.422 -11.227 1 97.25 186 ASP A C 1
ATOM 1412 O O . ASP A 1 186 ? 9.602 -22.219 -12.125 1 97.25 186 ASP A O 1
ATOM 1416 N N . PHE A 1 187 ? 10.383 -21.766 -10.094 1 98.56 187 PHE A N 1
ATOM 1417 C CA . PHE A 1 187 ? 10.758 -23.156 -9.859 1 98.56 187 PHE A CA 1
ATOM 1418 C C . PHE A 1 187 ? 9.531 -24 -9.523 1 98.56 187 PHE A C 1
ATOM 1420 O O . PHE A 1 187 ? 9.57 -25.234 -9.609 1 98.56 187 PHE A O 1
ATOM 1427 N N . ILE A 1 188 ? 8.438 -23.453 -9.141 1 98.75 188 ILE A N 1
ATOM 1428 C CA . ILE A 1 188 ? 7.289 -24.172 -8.609 1 98.75 188 ILE A CA 1
ATOM 1429 C C . ILE A 1 188 ? 6.789 -25.188 -9.641 1 98.75 188 ILE A C 1
ATOM 1431 O O . ILE A 1 188 ? 6.625 -26.375 -9.328 1 98.75 188 ILE A O 1
ATOM 1435 N N . PRO A 1 189 ? 6.562 -24.781 -10.914 1 98.62 189 PRO A N 1
ATOM 1436 C CA . PRO A 1 189 ? 6.113 -25.797 -11.859 1 98.62 189 PRO A CA 1
ATOM 1437 C C . PRO A 1 189 ? 7.156 -26.891 -12.086 1 98.62 189 PRO A C 1
ATOM 1439 O O . PRO A 1 189 ? 6.801 -28.062 -12.273 1 98.62 189 PRO A O 1
ATOM 1442 N N . SER A 1 190 ? 8.422 -26.531 -12.078 1 98.81 190 SER A N 1
ATOM 1443 C CA . SER A 1 190 ? 9.477 -27.531 -12.172 1 98.81 190 SER A CA 1
ATOM 1444 C C . SER A 1 190 ? 9.43 -28.484 -10.977 1 98.81 190 SER A C 1
ATOM 1446 O O . SER A 1 190 ? 9.555 -29.703 -11.148 1 98.81 190 SER A O 1
ATOM 1448 N N . ALA A 1 191 ? 9.305 -27.891 -9.836 1 98.88 191 ALA A N 1
ATOM 1449 C CA . ALA A 1 191 ? 9.25 -28.688 -8.617 1 98.88 191 ALA A CA 1
ATOM 1450 C C . ALA A 1 191 ? 8.125 -29.719 -8.688 1 98.88 191 ALA A C 1
ATOM 1452 O O . ALA A 1 191 ? 8.328 -30.891 -8.344 1 98.88 191 ALA A O 1
ATOM 1453 N N . ILE A 1 192 ? 6.965 -29.328 -9.141 1 98.69 192 ILE A N 1
ATOM 1454 C CA . ILE A 1 192 ? 5.82 -30.234 -9.203 1 98.69 192 ILE A CA 1
ATOM 1455 C C . ILE A 1 192 ? 6.066 -31.312 -10.25 1 98.69 192 ILE A C 1
ATOM 1457 O O . ILE A 1 192 ? 5.723 -32.469 -10.047 1 98.69 192 ILE A O 1
ATOM 1461 N N . ALA A 1 193 ? 6.664 -30.922 -11.367 1 98.62 193 ALA A N 1
ATOM 1462 C CA . ALA A 1 193 ? 7.016 -31.922 -12.375 1 98.62 193 ALA A CA 1
ATOM 1463 C C . ALA A 1 193 ? 7.957 -32.969 -11.805 1 98.62 193 ALA A C 1
ATOM 1465 O O . ALA A 1 193 ? 7.746 -34.188 -12.016 1 98.62 193 ALA A O 1
ATOM 1466 N N . PHE A 1 194 ? 8.953 -32.531 -11.102 1 98.75 194 PHE A N 1
ATOM 1467 C CA . PHE A 1 194 ? 9.922 -33.469 -10.516 1 98.75 194 PHE A CA 1
ATOM 1468 C C . PHE A 1 194 ? 9.273 -34.344 -9.445 1 98.75 194 PHE A C 1
ATOM 1470 O O . PHE A 1 194 ? 9.586 -35.531 -9.328 1 98.75 194 PHE A O 1
ATOM 1477 N N . LEU A 1 195 ? 8.406 -33.719 -8.656 1 98.38 195 LEU A N 1
ATOM 1478 C CA . LEU A 1 195 ? 7.676 -34.5 -7.668 1 98.38 195 LEU A CA 1
ATOM 1479 C C . LEU A 1 195 ? 6.852 -35.594 -8.344 1 98.38 195 LEU A C 1
ATOM 1481 O O . LEU A 1 195 ? 6.867 -36.75 -7.914 1 98.38 195 LEU A O 1
ATOM 1485 N N . LEU A 1 196 ? 6.164 -35.281 -9.414 1 97.62 196 LEU A N 1
ATOM 1486 C CA . LEU A 1 196 ? 5.297 -36.219 -10.133 1 97.62 196 LEU A CA 1
ATOM 1487 C C . LEU A 1 196 ? 6.117 -37.312 -10.797 1 97.62 196 LEU A C 1
ATOM 1489 O O . LEU A 1 196 ? 5.629 -38.438 -10.984 1 97.62 196 LEU A O 1
ATOM 1493 N N . LYS A 1 197 ? 7.352 -37 -11.094 1 96.75 197 LYS A N 1
ATOM 1494 C CA . LYS A 1 197 ? 8.242 -38 -11.719 1 96.75 197 LYS A CA 1
ATOM 1495 C C . LYS A 1 197 ? 8.961 -38.812 -10.664 1 96.75 197 LYS A C 1
ATOM 1497 O O . LYS A 1 197 ? 9.672 -39.781 -11.008 1 96.75 197 LYS A O 1
ATOM 1502 N N . GLY A 1 198 ? 8.844 -38.438 -9.391 1 96.31 198 GLY A N 1
ATOM 1503 C CA . GLY A 1 198 ? 9.484 -39.188 -8.312 1 96.31 198 GLY A CA 1
ATOM 1504 C C . GLY A 1 198 ? 10.891 -38.688 -8.016 1 96.31 198 GLY A C 1
ATOM 1505 O O . GLY A 1 198 ? 11.633 -39.344 -7.285 1 96.31 198 GLY A O 1
ATOM 1506 N N . GLU A 1 199 ? 11.266 -37.656 -8.633 1 97.44 199 GLU A N 1
ATOM 1507 C CA . GLU A 1 199 ? 12.57 -37.031 -8.352 1 97.44 199 GLU A CA 1
ATOM 1508 C C . GLU A 1 199 ? 12.469 -35.969 -7.277 1 97.44 199 GLU A C 1
ATOM 1510 O O . GLU A 1 199 ? 12.617 -34.781 -7.566 1 97.44 199 GLU A O 1
ATOM 1515 N N . HIS A 1 200 ? 12.445 -36.406 -6.055 1 97.5 200 HIS A N 1
ATOM 1516 C CA . HIS A 1 200 ? 12.078 -35.531 -4.934 1 97.5 200 HIS A CA 1
ATOM 1517 C C . HIS A 1 200 ? 13.289 -34.75 -4.414 1 97.5 200 HIS A C 1
ATOM 1519 O O . HIS A 1 200 ? 13.125 -33.719 -3.75 1 97.5 200 HIS A O 1
ATOM 1525 N N . GLU A 1 201 ? 14.5 -35.188 -4.695 1 97.31 201 GLU A N 1
ATOM 1526 C CA . GLU A 1 201 ? 15.719 -34.656 -4.098 1 97.31 201 GLU A CA 1
ATOM 1527 C C . GLU A 1 201 ? 15.898 -33.156 -4.453 1 97.31 201 GLU A C 1
ATOM 1529 O O . GLU A 1 201 ? 16.266 -32.375 -3.598 1 97.31 201 GLU A O 1
ATOM 1534 N N . ILE A 1 202 ? 15.68 -32.812 -5.676 1 98.38 202 ILE A N 1
ATOM 1535 C CA . ILE A 1 202 ? 15.883 -31.453 -6.121 1 98.38 202 ILE A CA 1
ATOM 1536 C C . ILE A 1 202 ? 14.93 -30.516 -5.371 1 98.38 202 ILE A C 1
ATOM 1538 O O . ILE A 1 202 ? 15.289 -29.391 -5.039 1 98.38 202 ILE A O 1
ATOM 1542 N N . VAL A 1 203 ? 13.711 -30.969 -5.09 1 98.62 203 VAL A N 1
ATOM 1543 C CA . VAL A 1 203 ? 12.711 -30.156 -4.402 1 98.62 203 VAL A CA 1
ATOM 1544 C C . VAL A 1 203 ? 13.094 -30 -2.932 1 98.62 203 VAL A C 1
ATOM 1546 O O . VAL A 1 203 ? 13 -28.906 -2.371 1 98.62 203 VAL A O 1
ATOM 1549 N N . ARG A 1 204 ? 13.516 -31.062 -2.332 1 98.12 204 ARG A N 1
ATOM 1550 C CA . ARG A 1 204 ? 13.984 -31.031 -0.949 1 98.12 204 ARG A CA 1
ATOM 1551 C C . ARG A 1 204 ? 15.141 -30.047 -0.786 1 98.12 204 ARG A C 1
ATOM 1553 O O . ARG A 1 204 ? 15.148 -29.25 0.145 1 98.12 204 ARG A O 1
ATOM 1560 N N . ASN A 1 205 ? 16.094 -30.188 -1.687 1 98.12 205 ASN A N 1
ATOM 1561 C CA . ASN A 1 205 ? 17.25 -29.312 -1.648 1 98.12 205 ASN A CA 1
ATOM 1562 C C . ASN A 1 205 ? 16.859 -27.844 -1.841 1 98.12 205 ASN A C 1
ATOM 1564 O O . ASN A 1 205 ? 17.375 -26.969 -1.16 1 98.12 205 ASN A O 1
ATOM 1568 N N . PHE A 1 206 ? 16.016 -27.609 -2.766 1 98.44 206 PHE A N 1
ATOM 1569 C CA . PHE A 1 206 ? 15.539 -26.25 -3.029 1 98.44 206 PHE A CA 1
ATOM 1570 C C . PHE A 1 206 ? 14.922 -25.641 -1.776 1 98.44 206 PHE A C 1
ATOM 1572 O O . PHE A 1 206 ? 15.242 -24.516 -1.408 1 98.44 206 PHE A O 1
ATOM 1579 N N . ILE A 1 207 ? 14.008 -26.391 -1.096 1 98.44 207 ILE A N 1
ATOM 1580 C CA . ILE A 1 207 ? 13.32 -25.938 0.106 1 98.44 207 ILE A CA 1
ATOM 1581 C C . ILE A 1 207 ? 14.344 -25.625 1.195 1 98.44 207 ILE A C 1
ATOM 1583 O O . ILE A 1 207 ? 14.266 -24.578 1.848 1 98.44 207 ILE A O 1
ATOM 1587 N N . HIS A 1 208 ? 15.289 -26.453 1.281 1 96.81 208 HIS A N 1
ATOM 1588 C CA . HIS A 1 208 ? 16.312 -26.312 2.311 1 96.81 208 HIS A CA 1
ATOM 1589 C C . HIS A 1 208 ? 17.172 -25.078 2.055 1 96.81 208 HIS A C 1
ATOM 1591 O O . HIS A 1 208 ? 17.375 -24.25 2.949 1 96.81 208 HIS A O 1
ATOM 1597 N N . HIS A 1 209 ? 17.625 -24.922 0.891 1 97.06 209 HIS A N 1
ATOM 1598 C CA . HIS A 1 209 ? 18.594 -23.859 0.596 1 97.06 209 HIS A CA 1
ATOM 1599 C C . HIS A 1 209 ? 17.906 -22.5 0.54 1 97.06 209 HIS A C 1
ATOM 1601 O O . HIS A 1 209 ? 18.484 -21.484 0.937 1 97.06 209 HIS A O 1
ATOM 1607 N N . THR A 1 210 ? 16.719 -22.422 0.041 1 97.5 210 THR A N 1
ATOM 1608 C CA . THR A 1 210 ? 15.992 -21.156 0.044 1 97.5 210 THR A CA 1
ATOM 1609 C C . THR A 1 210 ? 15.688 -20.719 1.472 1 97.5 210 THR A C 1
ATOM 1611 O O . THR A 1 210 ? 15.711 -19.516 1.775 1 97.5 210 THR A O 1
ATOM 1614 N N . LEU A 1 211 ? 15.414 -21.641 2.352 1 97.06 211 LEU A N 1
ATOM 1615 C CA . LEU A 1 211 ? 15.203 -21.312 3.756 1 97.06 211 LEU A CA 1
ATOM 1616 C C . LEU A 1 211 ? 16.453 -20.672 4.355 1 97.06 211 LEU A C 1
ATOM 1618 O O . LEU A 1 211 ? 16.359 -19.719 5.121 1 97.06 211 LEU A O 1
ATOM 1622 N N . GLN A 1 212 ? 17.578 -21.172 4.004 1 94.69 212 GLN A N 1
ATOM 1623 C CA . GLN A 1 212 ? 18.844 -20.656 4.516 1 94.69 212 GLN A CA 1
ATOM 1624 C C . GLN A 1 212 ? 19.094 -19.234 4.031 1 94.69 212 GLN A C 1
ATOM 1626 O O . GLN A 1 212 ? 19.797 -18.453 4.676 1 94.69 212 GLN A O 1
ATOM 1631 N N . LEU A 1 213 ? 18.469 -18.906 2.971 1 94.25 213 LEU A N 1
ATOM 1632 C CA . LEU A 1 213 ? 18.672 -17.578 2.387 1 94.25 213 LEU A CA 1
ATOM 1633 C C . LEU A 1 213 ? 17.656 -16.578 2.949 1 94.25 213 LEU A C 1
ATOM 1635 O O . LEU A 1 213 ? 17.766 -15.383 2.699 1 94.25 213 LEU A O 1
ATOM 1639 N N . GLN A 1 214 ? 16.656 -17.031 3.66 1 91.81 214 GLN A N 1
ATOM 1640 C CA . GLN A 1 214 ? 15.656 -16.141 4.25 1 91.81 214 GLN A CA 1
ATOM 1641 C C . GLN A 1 214 ? 16.312 -15.102 5.145 1 91.81 214 GLN A C 1
ATOM 1643 O O . GLN A 1 214 ? 17.266 -15.398 5.871 1 91.81 214 GLN A O 1
ATOM 1648 N N . SER A 1 215 ? 15.797 -13.906 5.152 1 81.12 215 SER A N 1
ATOM 1649 C CA . SER A 1 215 ? 16.297 -12.828 6.008 1 81.12 215 SER A CA 1
ATOM 1650 C C . SER A 1 215 ? 15.852 -13.031 7.457 1 81.12 215 SER A C 1
ATOM 1652 O O . SER A 1 215 ? 14.672 -12.883 7.777 1 81.12 215 SER A O 1
ATOM 1654 N N . TRP A 1 216 ? 16.812 -13.336 8.32 1 74.25 216 TRP A N 1
ATOM 1655 C CA . TRP A 1 216 ? 16.453 -13.578 9.719 1 74.25 216 TRP A CA 1
ATOM 1656 C C . TRP A 1 216 ? 16.859 -12.398 10.602 1 74.25 216 TRP A C 1
ATOM 1658 O O . TRP A 1 216 ? 16.328 -12.234 11.703 1 74.25 216 TRP A O 1
ATOM 1668 N N . GLU A 1 217 ? 17.75 -11.664 10.078 1 63.03 217 GLU A N 1
ATOM 1669 C CA . GLU A 1 217 ? 18.25 -10.578 10.914 1 63.03 217 GLU A CA 1
ATOM 1670 C C . GLU A 1 217 ? 17.609 -9.242 10.531 1 63.03 217 GLU A C 1
ATOM 1672 O O . GLU A 1 217 ? 17.391 -8.977 9.344 1 63.03 217 GLU A O 1
ATOM 1677 N N . LYS A 1 218 ? 17.141 -8.672 11.609 1 57.94 218 LYS A N 1
ATOM 1678 C CA . LYS A 1 218 ? 16.578 -7.344 11.398 1 57.94 218 LYS A CA 1
ATOM 1679 C C . LYS A 1 218 ? 17.672 -6.32 11.117 1 57.94 218 LYS A C 1
ATOM 1681 O O . LYS A 1 218 ? 18.641 -6.203 11.875 1 57.94 218 LYS A O 1
ATOM 1686 N N . THR A 1 219 ? 17.953 -6.094 9.852 1 52.91 219 THR A N 1
ATOM 1687 C CA . THR A 1 219 ? 18.891 -5.012 9.578 1 52.91 219 THR A CA 1
ATOM 1688 C C . THR A 1 219 ? 18.156 -3.689 9.391 1 52.91 219 THR A C 1
ATOM 1690 O O . THR A 1 219 ? 17.016 -3.668 8.891 1 52.91 219 THR A O 1
ATOM 1693 N N . VAL A 1 220 ? 18.438 -2.791 10.266 1 44.5 220 VAL A N 1
ATOM 1694 C CA . VAL A 1 220 ? 17.828 -1.463 10.289 1 44.5 220 VAL A CA 1
ATOM 1695 C C . VAL A 1 220 ? 18.25 -0.679 9.047 1 44.5 220 VAL A C 1
ATOM 1697 O O . VAL A 1 220 ? 17.812 0.454 8.844 1 44.5 220 VAL A O 1
ATOM 1700 N N . ASP A 1 221 ? 19.297 -1.367 8.359 1 48.94 221 ASP A N 1
ATOM 1701 C CA . ASP A 1 221 ? 19.828 -0.499 7.312 1 48.94 221 ASP A CA 1
ATOM 1702 C C . ASP A 1 221 ? 18.844 -0.399 6.141 1 48.94 221 ASP A C 1
ATOM 1704 O O . ASP A 1 221 ? 18.031 -1.3 5.922 1 48.94 221 ASP A O 1
ATOM 1708 N N . CYS A 1 222 ? 18.875 0.688 5.629 1 53.25 222 CYS A N 1
ATOM 1709 C CA . CYS A 1 222 ? 18.203 1.119 4.41 1 53.25 222 CYS A CA 1
ATOM 1710 C C . CYS A 1 222 ? 18.359 0.087 3.303 1 53.25 222 CYS A C 1
ATOM 1712 O O . CYS A 1 222 ? 19.469 -0.403 3.064 1 53.25 222 CYS A O 1
ATOM 1714 N N . TYR A 1 223 ? 17.391 -0.557 2.768 1 61.66 223 TYR A N 1
ATOM 1715 C CA . TYR A 1 223 ? 17.281 -1.347 1.547 1 61.66 223 TYR A CA 1
ATOM 1716 C C . TYR A 1 223 ? 17.656 -2.803 1.805 1 61.66 223 TYR A C 1
ATOM 1718 O O . TYR A 1 223 ? 18.281 -3.449 0.961 1 61.66 223 TYR A O 1
ATOM 1726 N N . THR A 1 224 ? 17.516 -2.977 3.199 1 66.69 224 THR A N 1
ATOM 1727 C CA . THR A 1 224 ? 17.672 -4.383 3.559 1 66.69 224 THR A CA 1
ATOM 1728 C C . THR A 1 224 ? 16.312 -5.055 3.701 1 66.69 224 THR A C 1
ATOM 1730 O O . THR A 1 224 ? 15.352 -4.441 4.176 1 66.69 224 THR A O 1
ATOM 1733 N N . PRO A 1 225 ? 16.375 -6.23 3.365 1 73.94 225 PRO A N 1
ATOM 1734 C CA . PRO A 1 225 ? 15.102 -6.945 3.453 1 73.94 225 PRO A CA 1
ATOM 1735 C C . PRO A 1 225 ? 14.617 -7.113 4.891 1 73.94 225 PRO A C 1
ATOM 1737 O O . PRO A 1 225 ? 15.43 -7.301 5.805 1 73.94 225 PRO A O 1
ATOM 1740 N N . GLY A 1 226 ? 13.344 -7.008 5.109 1 75.31 226 GLY A N 1
ATOM 1741 C CA . GLY A 1 226 ? 12.742 -7.238 6.414 1 75.31 226 GLY A CA 1
ATOM 1742 C C . GLY A 1 226 ? 12.898 -8.664 6.898 1 75.31 226 GLY A C 1
ATOM 1743 O O . GLY A 1 226 ? 13.086 -9.586 6.098 1 75.31 226 GLY A O 1
ATOM 1744 N N . GLN A 1 227 ? 12.789 -8.805 8.109 1 82.38 227 GLN A N 1
ATOM 1745 C CA . GLN A 1 227 ? 12.875 -10.133 8.703 1 82.38 227 GLN A CA 1
ATOM 1746 C C . GLN A 1 227 ? 11.734 -11.023 8.227 1 82.38 227 GLN A C 1
ATOM 1748 O O . GLN A 1 227 ? 10.57 -10.602 8.211 1 82.38 227 GLN A O 1
ATOM 1753 N N . GLY A 1 228 ? 12.148 -12.25 7.723 1 88.81 228 GLY A N 1
ATOM 1754 C CA . GLY A 1 228 ? 11.164 -13.227 7.297 1 88.81 228 GLY A CA 1
ATOM 1755 C C . GLY A 1 228 ? 10.961 -13.258 5.797 1 88.81 228 GLY A C 1
ATOM 1756 O O . GLY A 1 228 ? 10.367 -14.203 5.262 1 88.81 228 GLY A O 1
ATOM 1757 N N . LEU A 1 229 ? 11.5 -12.273 5.121 1 90.12 229 LEU A N 1
ATOM 1758 C CA . LEU A 1 229 ? 11.344 -12.203 3.67 1 90.12 229 LEU A CA 1
ATOM 1759 C C . LEU A 1 229 ? 12.156 -13.297 2.984 1 90.12 229 LEU A C 1
ATOM 1761 O O . LEU A 1 229 ? 13.297 -13.57 3.377 1 90.12 229 LEU A O 1
ATOM 1765 N N . MET A 1 230 ? 11.547 -13.922 2.025 1 94 230 MET A N 1
ATOM 1766 C CA . MET A 1 230 ? 12.25 -14.844 1.134 1 94 230 MET A CA 1
ATOM 1767 C C . MET A 1 230 ? 12.781 -14.117 -0.096 1 94 230 MET A C 1
ATOM 1769 O O . MET A 1 230 ? 12.133 -13.203 -0.607 1 94 230 MET A O 1
ATOM 1773 N N . PRO A 1 231 ? 13.914 -14.461 -0.531 1 92.75 231 PRO A N 1
ATOM 1774 C CA . PRO A 1 231 ? 14.406 -13.812 -1.748 1 92.75 231 PRO A CA 1
ATOM 1775 C C . PRO A 1 231 ? 13.555 -14.133 -2.975 1 92.75 231 PRO A C 1
ATOM 1777 O O . PRO A 1 231 ? 12.812 -15.117 -2.975 1 92.75 231 PRO A O 1
ATOM 1780 N N . ALA A 1 232 ? 13.648 -13.32 -3.953 1 93 232 ALA A N 1
ATOM 1781 C CA . ALA A 1 232 ? 13 -13.586 -5.234 1 93 232 ALA A CA 1
ATOM 1782 C C . ALA A 1 232 ? 13.711 -14.711 -5.98 1 93 232 ALA A C 1
ATOM 1784 O O . ALA A 1 232 ? 13.062 -15.539 -6.633 1 93 232 ALA A O 1
ATOM 1785 N N . SER A 1 233 ? 15.055 -14.641 -5.891 1 94.38 233 SER A N 1
ATOM 1786 C CA . SER A 1 233 ? 15.898 -15.586 -6.617 1 94.38 233 SER A CA 1
ATOM 1787 C C . SER A 1 233 ? 17.266 -15.727 -5.949 1 94.38 233 SER A C 1
ATOM 1789 O O . SER A 1 233 ? 17.562 -15.039 -4.977 1 94.38 233 SER A O 1
ATOM 1791 N N . PHE A 1 234 ? 18 -16.688 -6.406 1 95.31 234 PHE A N 1
ATOM 1792 C CA . PHE A 1 234 ? 19.406 -16.812 -6.031 1 95.31 234 PHE A CA 1
ATOM 1793 C C . PHE A 1 234 ? 20.234 -17.297 -7.203 1 95.31 234 PHE A C 1
ATOM 1795 O O . PHE A 1 234 ? 19.719 -17.953 -8.109 1 95.31 234 PHE A O 1
ATOM 1802 N N . LYS A 1 235 ? 21.484 -16.922 -7.172 1 93.62 235 LYS A N 1
ATOM 1803 C CA . LYS A 1 235 ? 22.469 -17.359 -8.164 1 93.62 235 LYS A CA 1
ATOM 1804 C C . LYS A 1 235 ? 23.547 -18.219 -7.516 1 93.62 235 LYS A C 1
ATOM 1806 O O . LYS A 1 235 ? 24.016 -17.922 -6.41 1 93.62 235 LYS A O 1
ATOM 1811 N N . VAL A 1 236 ? 23.891 -19.328 -8.188 1 92.88 236 VAL A N 1
ATOM 1812 C CA . VAL A 1 236 ? 25.031 -20.125 -7.77 1 92.88 236 VAL A CA 1
ATOM 1813 C C . VAL A 1 236 ? 26.312 -19.547 -8.391 1 92.88 236 VAL A C 1
ATOM 1815 O O . VAL A 1 236 ? 26.438 -19.484 -9.609 1 92.88 236 VAL A O 1
ATOM 1818 N N . GLN A 1 237 ? 27.109 -19.094 -7.559 1 91.06 237 GLN A N 1
ATOM 1819 C CA . GLN A 1 237 ? 28.344 -18.5 -8.031 1 91.06 237 GLN A CA 1
ATOM 1820 C C . GLN A 1 237 ? 29.562 -19.266 -7.531 1 91.06 237 GLN A C 1
ATOM 1822 O O . GLN A 1 237 ? 29.562 -19.75 -6.398 1 91.06 237 GLN A O 1
ATOM 1827 N N . THR A 1 238 ? 30.5 -19.312 -8.414 1 88.81 238 THR A N 1
ATOM 1828 C CA . THR A 1 238 ? 31.797 -19.891 -8.047 1 88.81 238 THR A CA 1
ATOM 1829 C C . THR A 1 238 ? 32.781 -18.797 -7.695 1 88.81 238 THR A C 1
ATOM 1831 O O . THR A 1 238 ? 33.031 -17.875 -8.484 1 88.81 238 THR A O 1
ATOM 1834 N N . VAL A 1 239 ? 33.188 -18.875 -6.523 1 86.5 239 VAL A N 1
ATOM 1835 C CA . VAL A 1 239 ? 34.156 -17.891 -6.082 1 86.5 239 VAL A CA 1
ATOM 1836 C C . VAL A 1 239 ? 35.531 -18.562 -5.91 1 86.5 239 VAL A C 1
ATOM 1838 O O . VAL A 1 239 ? 35.594 -19.719 -5.492 1 86.5 239 VAL A O 1
ATOM 1841 N N . PHE A 1 240 ? 36.594 -17.812 -6.379 1 82 240 PHE A N 1
ATOM 1842 C CA . PHE A 1 240 ? 37.969 -18.312 -6.277 1 82 240 PHE A CA 1
ATOM 1843 C C . PHE A 1 240 ? 38.594 -17.844 -4.977 1 82 240 PHE A C 1
ATOM 1845 O O . PHE A 1 240 ? 38.531 -16.672 -4.625 1 82 240 PHE A O 1
ATOM 1852 N N . LEU A 1 241 ? 38.844 -18.812 -4.164 1 75.56 241 LEU A N 1
ATOM 1853 C CA . LEU A 1 241 ? 39.531 -18.5 -2.93 1 75.56 241 LEU A CA 1
ATOM 1854 C C . LEU A 1 241 ? 41.031 -18.75 -3.078 1 75.56 241 LEU A C 1
ATOM 1856 O O . LEU A 1 241 ? 41.438 -19.781 -3.627 1 75.56 241 LEU A O 1
ATOM 1860 N N . ASP A 1 242 ? 41.844 -17.766 -3.1 1 67.94 242 ASP A N 1
ATOM 1861 C CA . ASP A 1 242 ? 43.312 -17.922 -3.059 1 67.94 242 ASP A CA 1
ATOM 1862 C C . ASP A 1 242 ? 43.781 -18.188 -1.635 1 67.94 242 ASP A C 1
ATOM 1864 O O . ASP A 1 242 ? 43.875 -17.266 -0.825 1 67.94 242 ASP A O 1
ATOM 1868 N N . ARG A 1 243 ? 43.562 -19.297 -1.285 1 55.5 243 ARG A N 1
ATOM 1869 C CA . ARG A 1 243 ? 44.188 -19.594 0.005 1 55.5 243 ARG A CA 1
ATOM 1870 C C . ARG A 1 243 ? 45.562 -20.219 -0.174 1 55.5 243 ARG A C 1
ATOM 1872 O O . ARG A 1 243 ? 45.688 -21.344 -0.641 1 55.5 243 ARG A O 1
ATOM 1879 N N . GLU A 1 244 ? 46.562 -19.531 0.303 1 59.16 244 GLU A N 1
ATOM 1880 C CA . GLU A 1 244 ? 47.969 -19.891 0.334 1 59.16 244 GLU A CA 1
ATOM 1881 C C . GLU A 1 244 ? 48.406 -20.484 -0.994 1 59.16 244 GLU A C 1
ATOM 1883 O O . GLU A 1 244 ? 49.062 -21.531 -1.018 1 59.16 244 GLU A O 1
ATOM 1888 N N . GLY A 1 245 ? 48.062 -20.062 -2.039 1 62.28 245 GLY A N 1
ATOM 1889 C CA . GLY A 1 245 ? 48.594 -20.516 -3.312 1 62.28 245 GLY A CA 1
ATOM 1890 C C . GLY A 1 245 ? 47.719 -21.547 -3.996 1 62.28 245 GLY A C 1
ATOM 1891 O O . GLY A 1 245 ? 47.969 -21.938 -5.137 1 62.28 245 GLY A O 1
ATOM 1892 N N . VAL A 1 246 ? 46.875 -22.172 -3.24 1 63.94 246 VAL A N 1
ATOM 1893 C CA . VAL A 1 246 ? 46 -23.172 -3.861 1 63.94 246 VAL A CA 1
ATOM 1894 C C . VAL A 1 246 ? 44.688 -22.531 -4.305 1 63.94 246 VAL A C 1
ATOM 1896 O O . VAL A 1 246 ? 44 -21.891 -3.502 1 63.94 246 VAL A O 1
ATOM 1899 N N . LYS A 1 247 ? 44.562 -22.547 -5.57 1 67.5 247 LYS A N 1
ATOM 1900 C CA . LYS A 1 247 ? 43.344 -22.016 -6.164 1 67.5 247 LYS A CA 1
ATOM 1901 C C . LYS A 1 247 ? 42.156 -22.938 -5.883 1 67.5 247 LYS A C 1
ATOM 1903 O O . LYS A 1 247 ? 42.094 -24.062 -6.402 1 67.5 247 LYS A O 1
ATOM 1908 N N . GLU A 1 248 ? 41.5 -22.703 -4.797 1 77.94 248 GLU A N 1
ATOM 1909 C CA . GLU A 1 248 ? 40.281 -23.469 -4.527 1 77.94 248 GLU A CA 1
ATOM 1910 C C . GLU A 1 248 ? 39.031 -22.672 -4.898 1 77.94 248 GLU A C 1
ATOM 1912 O O . GLU A 1 248 ? 39.062 -21.438 -4.91 1 77.94 248 GLU A O 1
ATOM 1917 N N . THR A 1 249 ? 38.125 -23.469 -5.594 1 83.69 249 THR A N 1
ATOM 1918 C CA . THR A 1 249 ? 36.875 -22.828 -5.953 1 83.69 249 THR A CA 1
ATOM 1919 C C . THR A 1 249 ? 35.781 -23.203 -4.957 1 83.69 249 THR A C 1
ATOM 1921 O O . THR A 1 249 ? 35.75 -24.312 -4.438 1 83.69 249 THR A O 1
ATOM 1924 N N . GLU A 1 250 ? 35.125 -22.188 -4.523 1 86.88 250 GLU A N 1
ATOM 1925 C CA . GLU A 1 250 ? 33.938 -22.406 -3.676 1 86.88 250 GLU A CA 1
ATOM 1926 C C . GLU A 1 250 ? 32.688 -21.859 -4.328 1 86.88 250 GLU A C 1
ATOM 1928 O O . GLU A 1 250 ? 32.719 -20.859 -5.043 1 86.88 250 GLU A O 1
ATOM 1933 N N . GLU A 1 251 ? 31.594 -22.703 -4.07 1 91.94 251 GLU A N 1
ATOM 1934 C CA . GLU A 1 251 ? 30.297 -22.234 -4.574 1 91.94 251 GLU A CA 1
ATOM 1935 C C . GLU A 1 251 ? 29.516 -21.5 -3.486 1 91.94 251 GLU A C 1
ATOM 1937 O O . GLU A 1 251 ? 29.531 -21.922 -2.324 1 91.94 251 GLU A O 1
ATOM 1942 N N . ILE A 1 252 ? 28.953 -20.406 -3.912 1 92.5 252 ILE A N 1
ATOM 1943 C CA . ILE A 1 252 ? 28.109 -19.656 -2.986 1 92.5 252 ILE A CA 1
ATOM 1944 C C . ILE A 1 252 ? 26.75 -19.391 -3.619 1 92.5 252 ILE A C 1
ATOM 1946 O O . ILE A 1 252 ? 26.625 -19.359 -4.844 1 92.5 252 ILE A O 1
ATOM 1950 N N . LEU A 1 253 ? 25.766 -19.297 -2.73 1 94.19 253 LEU A N 1
ATOM 1951 C CA . LEU A 1 253 ? 24.438 -18.875 -3.162 1 94.19 253 LEU A CA 1
ATOM 1952 C C . LEU A 1 253 ? 24.234 -17.375 -2.908 1 94.19 253 LEU A C 1
ATOM 1954 O O . LEU A 1 253 ? 24.328 -16.922 -1.767 1 94.19 253 LEU A O 1
ATOM 1958 N N . GLN A 1 254 ? 24.016 -16.656 -3.939 1 91.62 254 GLN A N 1
ATOM 1959 C CA . GLN A 1 254 ? 23.781 -15.219 -3.822 1 91.62 254 GLN A CA 1
ATOM 1960 C C . GLN A 1 254 ? 22.312 -14.883 -3.986 1 91.62 254 GLN A C 1
ATOM 1962 O O . GLN A 1 254 ? 21.781 -14.891 -5.102 1 91.62 254 GLN A O 1
ATOM 1967 N N . PRO A 1 255 ? 21.656 -14.477 -2.867 1 91.75 255 PRO A N 1
ATOM 1968 C CA . PRO A 1 255 ? 20.234 -14.172 -2.957 1 91.75 255 PRO A CA 1
ATOM 1969 C C . PRO A 1 255 ? 19.953 -12.789 -3.539 1 91.75 255 PRO A C 1
ATOM 1971 O O . PRO A 1 255 ? 20.797 -11.891 -3.443 1 91.75 255 PRO A O 1
ATOM 1974 N N . ASP A 1 256 ? 18.812 -12.672 -4.168 1 88.81 256 ASP A N 1
ATOM 1975 C CA . ASP A 1 256 ? 18.266 -11.391 -4.625 1 88.81 256 ASP A CA 1
ATOM 1976 C C . ASP A 1 256 ? 16.875 -11.156 -4.047 1 88.81 256 ASP A C 1
ATOM 1978 O O . ASP A 1 256 ? 15.93 -11.883 -4.371 1 88.81 256 ASP A O 1
ATOM 1982 N N . PHE A 1 257 ? 16.766 -10.117 -3.24 1 85.12 257 PHE A N 1
ATOM 1983 C CA . PHE A 1 257 ? 15.492 -9.812 -2.592 1 85.12 257 PHE A CA 1
ATOM 1984 C C . PHE A 1 257 ? 14.734 -8.742 -3.365 1 85.12 257 PHE A C 1
ATOM 1986 O O . PHE A 1 257 ? 13.719 -8.227 -2.889 1 85.12 257 PHE A O 1
ATOM 1993 N N . GLY A 1 258 ? 15.227 -8.469 -4.477 1 76.94 258 GLY A N 1
ATOM 1994 C CA . GLY A 1 258 ? 14.625 -7.414 -5.285 1 76.94 258 GLY A CA 1
ATOM 1995 C C . GLY A 1 258 ? 15.594 -6.297 -5.617 1 76.94 258 GLY A C 1
ATOM 1996 O O . GLY A 1 258 ? 15.281 -5.41 -6.414 1 76.94 258 GLY A O 1
ATOM 1997 N N . GLU A 1 259 ? 16.734 -6.359 -5.141 1 73.81 259 GLU A N 1
ATOM 1998 C CA . GLU A 1 259 ? 17.719 -5.301 -5.348 1 73.81 259 GLU A CA 1
ATOM 1999 C C . GLU A 1 259 ? 18.141 -5.211 -6.812 1 73.81 259 GLU A C 1
ATOM 2001 O O . GLU A 1 259 ? 18.438 -4.125 -7.309 1 73.81 259 GLU A O 1
ATOM 2006 N N . ALA A 1 260 ? 18.047 -6.336 -7.414 1 69.31 260 ALA A N 1
ATOM 2007 C CA . ALA A 1 260 ? 18.438 -6.352 -8.82 1 69.31 260 ALA A CA 1
ATOM 2008 C C . ALA A 1 260 ? 17.219 -6.355 -9.734 1 69.31 260 ALA A C 1
ATOM 2010 O O . ALA A 1 260 ? 17.359 -6.398 -10.961 1 69.31 260 ALA A O 1
ATOM 2011 N N . ALA A 1 261 ? 16.125 -6.316 -9.078 1 66.62 261 ALA A N 1
ATOM 2012 C CA . ALA A 1 261 ? 14.898 -6.305 -9.875 1 66.62 261 ALA A CA 1
ATOM 2013 C C . ALA A 1 261 ? 14.609 -4.91 -10.422 1 66.62 261 ALA A C 1
ATOM 2015 O O . ALA A 1 261 ? 15.109 -3.914 -9.891 1 66.62 261 ALA A O 1
ATOM 2016 N N . ILE A 1 262 ? 13.883 -4.984 -11.492 1 67.62 262 ILE A N 1
ATOM 2017 C CA . ILE A 1 262 ? 13.406 -3.717 -12.039 1 67.62 262 ILE A CA 1
ATOM 2018 C C . ILE A 1 262 ? 12.617 -2.959 -10.977 1 67.62 262 ILE A C 1
ATOM 2020 O O . ILE A 1 262 ? 11.688 -3.5 -10.383 1 67.62 262 ILE A O 1
ATOM 2024 N N . GLY A 1 263 ? 13 -1.849 -10.594 1 65.12 263 GLY A N 1
ATOM 2025 C CA . GLY A 1 263 ? 12.32 -0.972 -9.656 1 65.12 263 GLY A CA 1
ATOM 2026 C C . GLY A 1 263 ? 12.547 -1.359 -8.203 1 65.12 263 GLY A C 1
ATOM 2027 O O . GLY A 1 263 ? 11.891 -0.832 -7.305 1 65.12 263 GLY A O 1
ATOM 2028 N N . ARG A 1 264 ? 13.312 -2.451 -7.922 1 75 264 ARG A N 1
ATOM 2029 C CA . ARG A 1 264 ? 13.688 -2.859 -6.57 1 75 264 ARG A CA 1
ATOM 2030 C C . ARG A 1 264 ? 12.461 -3.268 -5.762 1 75 264 ARG A C 1
ATOM 2032 O O . ARG A 1 264 ? 12.336 -2.898 -4.59 1 75 264 ARG A O 1
ATOM 2039 N N . VAL A 1 265 ? 11.57 -3.949 -6.348 1 83.88 265 VAL A N 1
ATOM 2040 C CA . VAL A 1 265 ? 10.359 -4.391 -5.66 1 83.88 265 VAL A CA 1
ATOM 2041 C C . VAL A 1 265 ? 10.602 -5.75 -5.008 1 83.88 265 VAL A C 1
ATOM 2043 O O . VAL A 1 265 ? 11.102 -6.676 -5.652 1 83.88 265 VAL A O 1
ATOM 2046 N N . ALA A 1 266 ? 10.281 -5.797 -3.77 1 85.5 266 ALA A N 1
ATOM 2047 C CA . ALA A 1 266 ? 10.367 -7.07 -3.064 1 85.5 266 ALA A CA 1
ATOM 2048 C C . ALA A 1 266 ? 9.219 -7.996 -3.457 1 85.5 266 ALA A C 1
ATOM 2050 O O . ALA A 1 266 ? 8.078 -7.555 -3.58 1 85.5 266 ALA A O 1
ATOM 2051 N N . PRO A 1 267 ? 9.578 -9.258 -3.627 1 91.19 267 PRO A N 1
ATOM 2052 C CA . PRO A 1 267 ? 8.508 -10.211 -3.939 1 91.19 267 PRO A CA 1
ATOM 2053 C C . PRO A 1 267 ? 7.676 -10.586 -2.715 1 91.19 267 PRO A C 1
ATOM 2055 O O . PRO A 1 267 ? 8.219 -11.07 -1.72 1 91.19 267 PRO A O 1
ATOM 2058 N N . VAL A 1 268 ? 6.445 -10.43 -2.84 1 94.69 268 VAL A N 1
ATOM 2059 C CA . VAL A 1 268 ? 5.559 -10.797 -1.743 1 94.69 268 VAL A CA 1
ATOM 2060 C C . VAL A 1 268 ? 5.219 -12.281 -1.825 1 94.69 268 VAL A C 1
ATOM 2062 O O . VAL A 1 268 ? 5.035 -12.938 -0.799 1 94.69 268 VAL A O 1
ATOM 2065 N N . ASP A 1 269 ? 5.23 -12.836 -2.992 1 97 269 ASP A N 1
ATOM 2066 C CA . ASP A 1 269 ? 4.668 -14.164 -3.197 1 97 269 ASP A CA 1
ATOM 2067 C C . ASP A 1 269 ? 5.727 -15.242 -2.98 1 97 269 ASP A C 1
ATOM 2069 O O . ASP A 1 269 ? 5.395 -16.422 -2.875 1 97 269 ASP A O 1
ATOM 2073 N N . SER A 1 270 ? 7.02 -14.922 -2.881 1 96.44 270 SER A N 1
ATOM 2074 C CA . SER A 1 270 ? 8.062 -15.93 -2.73 1 96.44 270 SER A CA 1
ATOM 2075 C C . SER A 1 270 ? 7.84 -16.781 -1.483 1 96.44 270 SER A C 1
ATOM 2077 O O . SER A 1 270 ? 7.879 -18.016 -1.546 1 96.44 270 SER A O 1
ATOM 2079 N N . GLY A 1 271 ? 7.645 -16.078 -0.396 1 97.25 271 GLY A N 1
ATOM 2080 C CA . GLY A 1 271 ? 7.398 -16.797 0.84 1 97.25 271 GLY A CA 1
ATOM 2081 C C . GLY A 1 271 ? 6.121 -17.609 0.808 1 97.25 271 GLY A C 1
ATOM 2082 O O . GLY A 1 271 ? 6.07 -18.719 1.36 1 97.25 271 GLY A O 1
ATOM 2083 N N . LEU A 1 272 ? 5.113 -17.141 0.168 1 98.62 272 LEU A N 1
ATOM 2084 C CA . LEU A 1 272 ? 3.84 -17.844 0.058 1 98.62 272 LEU A CA 1
ATOM 2085 C C . LEU A 1 272 ? 3.994 -19.125 -0.752 1 98.62 272 LEU A C 1
ATOM 2087 O O . LEU A 1 272 ? 3.547 -20.188 -0.324 1 98.62 272 LEU A O 1
ATOM 2091 N N . TRP A 1 273 ? 4.684 -19.016 -1.876 1 98.75 273 TRP A N 1
ATOM 2092 C CA . TRP A 1 273 ? 4.941 -20.172 -2.719 1 98.75 273 TRP A CA 1
ATOM 2093 C C . TRP A 1 273 ? 5.797 -21.203 -1.983 1 98.75 273 TRP A C 1
ATOM 2095 O O . TRP A 1 273 ? 5.621 -22.406 -2.158 1 98.75 273 TRP A O 1
ATOM 2105 N N . TRP A 1 274 ? 6.75 -20.703 -1.186 1 98.69 274 TRP A N 1
ATOM 2106 C CA . TRP A 1 274 ? 7.625 -21.594 -0.43 1 98.69 274 TRP A CA 1
ATOM 2107 C C . TRP A 1 274 ? 6.816 -22.469 0.519 1 98.69 274 TRP A C 1
ATOM 2109 O O . TRP A 1 274 ? 7.035 -23.688 0.591 1 98.69 274 TRP A O 1
ATOM 2119 N N . ILE A 1 275 ? 5.855 -21.891 1.2 1 98.75 275 ILE A N 1
ATOM 2120 C CA . ILE A 1 275 ? 5.004 -22.641 2.125 1 98.75 275 ILE A CA 1
ATOM 2121 C C . ILE A 1 275 ? 4.164 -23.656 1.352 1 98.75 275 ILE A C 1
ATOM 2123 O O . ILE A 1 275 ? 4.031 -24.812 1.768 1 98.75 275 ILE A O 1
ATOM 2127 N N . ILE A 1 276 ? 3.617 -23.297 0.259 1 98.75 276 ILE A N 1
ATOM 2128 C CA . ILE A 1 276 ? 2.77 -24.156 -0.563 1 98.75 276 ILE A CA 1
ATOM 2129 C C . ILE A 1 276 ? 3.58 -25.344 -1.078 1 98.75 276 ILE A C 1
ATOM 2131 O O . ILE A 1 276 ? 3.115 -26.484 -1.039 1 98.75 276 ILE A O 1
ATOM 2135 N N . LEU A 1 277 ? 4.781 -25.047 -1.508 1 98.75 277 LEU A N 1
ATOM 2136 C CA . LEU A 1 277 ? 5.645 -26.109 -2.016 1 98.75 277 LEU A CA 1
ATOM 2137 C C . LEU A 1 277 ? 6.02 -27.078 -0.903 1 98.75 277 LEU A C 1
ATOM 2139 O O . LEU A 1 277 ? 6.09 -28.281 -1.129 1 98.75 277 LEU A O 1
ATOM 2143 N N . LEU A 1 278 ? 6.324 -26.5 0.256 1 98.75 278 LEU A N 1
ATOM 2144 C CA . LEU A 1 278 ? 6.66 -27.344 1.401 1 98.75 278 LEU A CA 1
ATOM 2145 C C . LEU A 1 278 ? 5.547 -28.344 1.688 1 98.75 278 LEU A C 1
ATOM 2147 O O . LEU A 1 278 ? 5.812 -29.531 1.911 1 98.75 278 LEU A O 1
ATOM 2151 N N . ARG A 1 279 ? 4.352 -27.906 1.681 1 98.31 279 ARG A N 1
ATOM 2152 C CA . ARG A 1 279 ? 3.213 -28.781 1.905 1 98.31 279 ARG A CA 1
ATOM 2153 C C . ARG A 1 279 ? 3.104 -29.828 0.799 1 98.31 279 ARG A C 1
ATOM 2155 O O . ARG A 1 279 ? 2.828 -31 1.068 1 98.31 279 ARG A O 1
ATOM 2162 N N . ALA A 1 280 ? 3.236 -29.422 -0.446 1 98.44 280 ALA A N 1
ATOM 2163 C CA . ALA A 1 280 ? 3.17 -30.344 -1.576 1 98.44 280 ALA A CA 1
ATOM 2164 C C . ALA A 1 280 ? 4.227 -31.438 -1.455 1 98.44 280 ALA A C 1
ATOM 2166 O O . ALA A 1 280 ? 3.949 -32.594 -1.732 1 98.44 280 ALA A O 1
ATOM 2167 N N . TYR A 1 281 ? 5.426 -31.016 -1.062 1 98.56 281 TYR A N 1
ATOM 2168 C CA . TYR A 1 281 ? 6.504 -31.984 -0.864 1 98.56 281 TYR A CA 1
ATOM 2169 C C . TYR A 1 281 ? 6.113 -33.031 0.165 1 98.56 281 TYR A C 1
ATOM 2171 O O . TYR A 1 281 ? 6.293 -34.25 -0.064 1 98.56 281 TYR A O 1
ATOM 2179 N N . GLY A 1 282 ? 5.621 -32.594 1.28 1 98.12 282 GLY A N 1
ATOM 2180 C CA . GLY A 1 282 ? 5.207 -33.5 2.326 1 98.12 282 GLY A CA 1
ATOM 2181 C C . GLY A 1 282 ? 4.105 -34.438 1.884 1 98.12 282 GLY A C 1
ATOM 2182 O O . GLY A 1 282 ? 4.16 -35.656 2.162 1 98.12 282 GLY A O 1
ATOM 2183 N N . LYS A 1 283 ? 3.154 -33.969 1.212 1 97.06 283 LYS A N 1
ATOM 2184 C CA . LYS A 1 283 ? 2.023 -34.781 0.769 1 97.06 283 LYS A CA 1
ATOM 2185 C C . LYS A 1 283 ? 2.449 -35.781 -0.304 1 97.06 283 LYS A C 1
ATOM 2187 O O . LYS A 1 283 ? 1.926 -36.906 -0.366 1 97.06 283 LYS A O 1
ATOM 2192 N N . CYS A 1 284 ? 3.311 -35.375 -1.142 1 97.31 284 CYS A N 1
ATOM 2193 C CA . CYS A 1 284 ? 3.775 -36.219 -2.232 1 97.31 284 CYS A CA 1
ATOM 2194 C C . CYS A 1 284 ? 4.656 -37.344 -1.709 1 97.31 284 CYS A C 1
ATOM 2196 O O . CYS A 1 284 ? 4.461 -38.531 -2.072 1 97.31 284 CYS A O 1
ATOM 2198 N N . THR A 1 285 ? 5.582 -37.031 -0.826 1 97.06 285 THR A N 1
ATOM 2199 C CA . THR A 1 285 ? 6.609 -38 -0.421 1 97.06 285 THR A CA 1
ATOM 2200 C C . THR A 1 285 ? 6.18 -38.75 0.831 1 97.06 285 THR A C 1
ATOM 2202 O O . THR A 1 285 ? 6.719 -39.812 1.129 1 97.06 285 THR A O 1
ATOM 2205 N N . GLY A 1 286 ? 5.25 -38.125 1.577 1 95.38 286 GLY A N 1
ATOM 2206 C CA . GLY A 1 286 ? 4.922 -38.688 2.885 1 95.38 286 GLY A CA 1
ATOM 2207 C C . GLY A 1 286 ? 5.953 -38.344 3.947 1 95.38 286 GLY A C 1
ATOM 2208 O O . GLY A 1 286 ? 5.762 -38.656 5.125 1 95.38 286 GLY A O 1
ATOM 2209 N N . ASP A 1 287 ? 7.031 -37.719 3.52 1 94.44 287 ASP A N 1
ATOM 2210 C CA . ASP A 1 287 ? 8.078 -37.312 4.457 1 94.44 287 ASP A CA 1
ATOM 2211 C C . ASP A 1 287 ? 7.68 -36.062 5.211 1 94.44 287 ASP A C 1
ATOM 2213 O O . ASP A 1 287 ? 7.949 -34.938 4.746 1 94.44 287 ASP A O 1
ATOM 2217 N N . LEU A 1 288 ? 7.254 -36.219 6.379 1 94.31 288 LEU A N 1
ATOM 2218 C CA . LEU A 1 288 ? 6.797 -35.094 7.172 1 94.31 288 LEU A CA 1
ATOM 2219 C C . LEU A 1 288 ? 7.91 -34.594 8.086 1 94.31 288 LEU A C 1
ATOM 2221 O O . LEU A 1 288 ? 7.762 -33.531 8.734 1 94.31 288 LEU A O 1
ATOM 2225 N N . THR A 1 289 ? 9.039 -35.219 8.062 1 95.06 289 THR A N 1
ATOM 2226 C CA . THR A 1 289 ? 10.141 -34.844 8.938 1 95.06 289 THR A CA 1
ATOM 2227 C C . THR A 1 289 ? 10.703 -33.469 8.539 1 95.06 289 THR A C 1
ATOM 2229 O O . THR A 1 289 ? 11.172 -32.719 9.391 1 95.06 289 THR A O 1
ATOM 2232 N N . LEU A 1 290 ? 10.633 -33.188 7.312 1 95.94 290 LEU A N 1
ATOM 2233 C CA . LEU A 1 290 ? 11.164 -31.922 6.855 1 95.94 290 LEU A CA 1
ATOM 2234 C C . LEU A 1 290 ? 10.375 -30.75 7.441 1 95.94 290 LEU A C 1
ATOM 2236 O O . LEU A 1 290 ? 10.953 -29.812 8 1 95.94 290 LEU A O 1
ATOM 2240 N N . GLN A 1 291 ? 9.07 -30.766 7.293 1 96.19 291 GLN A N 1
ATOM 2241 C CA . GLN A 1 291 ? 8.25 -29.641 7.758 1 96.19 291 GLN A CA 1
ATOM 2242 C C . GLN A 1 291 ? 8.258 -29.547 9.281 1 96.19 291 GLN A C 1
ATOM 2244 O O . GLN A 1 291 ? 7.961 -28.5 9.844 1 96.19 291 GLN A O 1
ATOM 2249 N N . GLU A 1 292 ? 8.68 -30.625 9.984 1 96.38 292 GLU A N 1
ATOM 2250 C CA . GLU A 1 292 ? 8.68 -30.656 11.445 1 96.38 292 GLU A CA 1
ATOM 2251 C C . GLU A 1 292 ? 10 -30.125 12.008 1 96.38 292 GLU A C 1
ATOM 2253 O O . GLU A 1 292 ? 10.086 -29.828 13.195 1 96.38 292 GLU A O 1
ATOM 2258 N N . ARG A 1 293 ? 10.945 -30 11.195 1 96.81 293 ARG A N 1
ATOM 2259 C CA . ARG A 1 293 ? 12.227 -29.484 11.648 1 96.81 293 ARG A CA 1
ATOM 2260 C C . ARG A 1 293 ? 12.055 -28.109 12.289 1 96.81 293 ARG A C 1
ATOM 2262 O O . ARG A 1 293 ? 11.258 -27.281 11.82 1 96.81 293 ARG A O 1
ATOM 2269 N N . VAL A 1 294 ? 12.938 -27.812 13.219 1 96.12 294 VAL A N 1
ATOM 2270 C CA . VAL A 1 294 ? 12.836 -26.578 13.992 1 96.12 294 VAL A CA 1
ATOM 2271 C C . VAL A 1 294 ? 13.102 -25.391 13.086 1 96.12 294 VAL A C 1
ATOM 2273 O O . VAL A 1 294 ? 12.414 -24.359 13.172 1 96.12 294 VAL A O 1
ATOM 2276 N N . ASP A 1 295 ? 14.086 -25.469 12.281 1 95.81 295 ASP A N 1
ATOM 2277 C CA . ASP A 1 295 ? 14.422 -24.344 11.406 1 95.81 295 ASP A CA 1
ATOM 2278 C C . ASP A 1 295 ? 13.32 -24.094 10.375 1 95.81 295 ASP A C 1
ATOM 2280 O O . ASP A 1 295 ? 13.031 -22.953 10.031 1 95.81 295 ASP A O 1
ATOM 2284 N N . VAL A 1 296 ? 12.766 -25.188 9.898 1 97.81 296 VAL A N 1
ATOM 2285 C CA . VAL A 1 296 ? 11.688 -25.062 8.922 1 97.81 296 VAL A CA 1
ATOM 2286 C C . VAL A 1 296 ? 10.461 -24.438 9.594 1 97.81 296 VAL A C 1
ATOM 2288 O O . VAL A 1 296 ? 9.828 -23.547 9.031 1 97.81 296 VAL A O 1
ATOM 2291 N N . GLN A 1 297 ? 10.141 -24.859 10.82 1 97.88 297 GLN A N 1
ATOM 2292 C CA . GLN A 1 297 ? 9.055 -24.266 11.594 1 97.88 297 GLN A CA 1
ATOM 2293 C C . GLN A 1 297 ? 9.305 -22.781 11.82 1 97.88 297 GLN A C 1
ATOM 2295 O O . GLN A 1 297 ? 8.383 -21.969 11.711 1 97.88 297 GLN A O 1
ATOM 2300 N N . THR A 1 298 ? 10.523 -22.469 12.133 1 96.44 298 THR A N 1
ATOM 2301 C CA . THR A 1 298 ? 10.883 -21.078 12.328 1 96.44 298 THR A CA 1
ATOM 2302 C C . THR A 1 298 ? 10.703 -20.281 11.039 1 96.44 298 THR A C 1
ATOM 2304 O O . THR A 1 298 ? 10.234 -19.141 11.062 1 96.44 298 THR A O 1
ATOM 2307 N N . GLY A 1 299 ? 11.117 -20.891 9.906 1 96.75 299 GLY A N 1
ATOM 2308 C CA . GLY A 1 299 ? 10.938 -20.25 8.617 1 96.75 299 GLY A CA 1
ATOM 2309 C C . GLY A 1 299 ? 9.484 -19.938 8.305 1 96.75 299 GLY A C 1
ATOM 2310 O O . GLY A 1 299 ? 9.156 -18.844 7.844 1 96.75 299 GLY A O 1
ATOM 2311 N N . ILE A 1 300 ? 8.609 -20.875 8.602 1 98.06 300 ILE A N 1
ATOM 2312 C CA . ILE A 1 300 ? 7.18 -20.672 8.406 1 98.06 300 ILE A CA 1
ATOM 2313 C C . ILE A 1 300 ? 6.695 -19.516 9.266 1 98.06 300 ILE A C 1
ATOM 2315 O O . ILE A 1 300 ? 5.992 -18.625 8.781 1 98.06 300 ILE A O 1
ATOM 2319 N N . LYS A 1 301 ? 7.109 -19.516 10.523 1 96.5 301 LYS A N 1
ATOM 2320 C CA . LYS A 1 301 ? 6.672 -18.5 11.477 1 96.5 301 LYS A CA 1
ATOM 2321 C C . LYS A 1 301 ? 7.121 -17.109 11.047 1 96.5 301 LYS A C 1
ATOM 2323 O O . LYS A 1 301 ? 6.375 -16.141 11.188 1 96.5 301 LYS A O 1
ATOM 2328 N N . MET A 1 302 ? 8.258 -17.031 10.547 1 94.12 302 MET A N 1
ATOM 2329 C CA . MET A 1 302 ? 8.797 -15.734 10.141 1 94.12 302 MET A CA 1
ATOM 2330 C C . MET A 1 302 ? 8.039 -15.188 8.938 1 94.12 302 MET A C 1
ATOM 2332 O O . MET A 1 302 ? 7.766 -13.992 8.867 1 94.12 302 MET A O 1
ATOM 2336 N N . ILE A 1 303 ? 7.723 -16.031 7.973 1 95.81 303 ILE A N 1
ATOM 2337 C CA . ILE A 1 303 ? 6.926 -15.594 6.828 1 95.81 303 ILE A CA 1
ATOM 2338 C C . ILE A 1 303 ? 5.559 -15.109 7.305 1 95.81 303 ILE A C 1
ATOM 2340 O O . ILE A 1 303 ? 5.086 -14.055 6.887 1 95.81 303 ILE A O 1
ATOM 2344 N N . LEU A 1 304 ? 4.957 -15.875 8.242 1 95.62 304 LEU A N 1
ATOM 2345 C CA . LEU A 1 304 ? 3.625 -15.547 8.734 1 95.62 304 LEU A CA 1
ATOM 2346 C C . LEU A 1 304 ? 3.648 -14.266 9.562 1 95.62 304 LEU A C 1
ATOM 2348 O O . LEU A 1 304 ? 2.686 -13.5 9.555 1 95.62 304 LEU A O 1
ATOM 2352 N N . LYS A 1 305 ? 4.699 -14.078 10.242 1 90.19 305 LYS A N 1
ATOM 2353 C CA . LYS A 1 305 ? 4.836 -12.859 11.039 1 90.19 305 LYS A CA 1
ATOM 2354 C C . LYS A 1 305 ? 4.762 -11.617 10.156 1 90.19 305 LYS A C 1
ATOM 2356 O O . LYS A 1 305 ? 4.145 -10.617 10.531 1 90.19 305 LYS A O 1
ATOM 2361 N N . VAL A 1 306 ? 5.359 -11.664 9.055 1 89.31 306 VAL A N 1
ATOM 2362 C CA . VAL A 1 306 ? 5.32 -10.547 8.117 1 89.31 306 VAL A CA 1
ATOM 2363 C C . VAL A 1 306 ? 3.908 -10.398 7.547 1 89.31 306 VAL A C 1
ATOM 2365 O O . VAL A 1 306 ? 3.385 -9.289 7.453 1 89.31 306 VAL A O 1
ATOM 2368 N N . CYS A 1 307 ? 3.275 -11.445 7.258 1 92.25 307 CYS A N 1
ATOM 2369 C CA . CYS A 1 307 ? 1.979 -11.445 6.59 1 92.25 307 CYS A CA 1
ATOM 2370 C C . CYS A 1 307 ? 0.869 -11.031 7.555 1 92.25 307 CYS A C 1
ATOM 2372 O O . CYS A 1 307 ? -0.127 -10.438 7.141 1 92.25 307 CYS A O 1
ATOM 2374 N N . LEU A 1 308 ? 1.034 -11.375 8.828 1 89.38 308 LEU A N 1
ATOM 2375 C CA . LEU A 1 308 ? -0.037 -11.18 9.797 1 89.38 308 LEU A CA 1
ATOM 2376 C C . LEU A 1 308 ? 0.222 -9.953 10.664 1 89.38 308 LEU A C 1
ATOM 2378 O O . LEU A 1 308 ? -0.501 -9.703 11.633 1 89.38 308 LEU A O 1
ATOM 2382 N N . ALA A 1 309 ? 1.253 -9.234 10.328 1 82.44 309 ALA A N 1
ATOM 2383 C CA . ALA A 1 309 ? 1.595 -8.039 11.086 1 82.44 309 ALA A CA 1
ATOM 2384 C C . ALA A 1 309 ? 0.453 -7.023 11.062 1 82.44 309 ALA A C 1
ATOM 2386 O O . ALA A 1 309 ? -0.239 -6.891 10.047 1 82.44 309 ALA A O 1
ATOM 2387 N N . ASP A 1 310 ? 0.342 -6.305 12.133 1 75.56 310 ASP A N 1
ATOM 2388 C CA . ASP A 1 310 ? -0.639 -5.227 12.18 1 75.56 310 ASP A CA 1
ATOM 2389 C C . ASP A 1 310 ? -0.217 -4.059 11.297 1 75.56 310 ASP A C 1
ATOM 2391 O O . ASP A 1 310 ? 0.969 -3.736 11.203 1 75.56 310 ASP A O 1
ATOM 2395 N N . GLY A 1 311 ? -1.166 -3.57 10.602 1 76.69 311 GLY A N 1
ATOM 2396 C CA . GLY A 1 311 ? -0.95 -2.393 9.773 1 76.69 311 GLY A CA 1
ATOM 2397 C C . GLY A 1 311 ? -2.039 -1.348 9.93 1 76.69 311 GLY A C 1
ATOM 2398 O O . GLY A 1 311 ? -2.787 -1.364 10.914 1 76.69 311 GLY A O 1
ATOM 2399 N N . PHE A 1 312 ? -1.975 -0.372 9.141 1 73.81 312 PHE A N 1
ATOM 2400 C CA . PHE A 1 312 ? -2.951 0.709 9.172 1 73.81 312 PHE A CA 1
ATOM 2401 C C . PHE A 1 312 ? -4.215 0.317 8.406 1 73.81 312 PHE A C 1
ATOM 2403 O O . PHE A 1 312 ? -5.008 1.179 8.031 1 73.81 312 PHE A O 1
ATOM 2410 N N . ASP A 1 313 ? -4.344 -0.875 8.18 1 70.12 313 ASP A N 1
ATOM 2411 C CA . ASP A 1 313 ? -5.48 -1.251 7.348 1 70.12 313 ASP A CA 1
ATOM 2412 C C . ASP A 1 313 ? -6.57 -1.932 8.18 1 70.12 313 ASP A C 1
ATOM 2414 O O . ASP A 1 313 ? -6.277 -2.545 9.203 1 70.12 313 ASP A O 1
ATOM 2418 N N . MET A 1 314 ? -7.762 -1.675 7.656 1 73 314 MET A N 1
ATOM 2419 C CA . MET A 1 314 ? -8.953 -2.205 8.305 1 73 314 MET A CA 1
ATOM 2420 C C . MET A 1 314 ? -9.391 -3.514 7.656 1 73 314 MET A C 1
ATOM 2422 O O . MET A 1 314 ? -10.312 -4.176 8.141 1 73 314 MET A O 1
ATOM 2426 N N . PHE A 1 315 ? -8.664 -3.895 6.609 1 82.69 315 PHE A N 1
ATOM 2427 C CA . PHE A 1 315 ? -9.102 -5.055 5.84 1 82.69 315 PHE A CA 1
ATOM 2428 C C . PHE A 1 315 ? -8.25 -6.273 6.172 1 82.69 315 PHE A C 1
ATOM 2430 O O . PHE A 1 315 ? -7.082 -6.141 6.535 1 82.69 315 PHE A O 1
ATOM 2437 N N . PRO A 1 316 ? -8.859 -7.426 6.023 1 90.38 316 PRO A N 1
ATOM 2438 C CA . PRO A 1 316 ? -8.102 -8.656 6.27 1 90.38 316 PRO A CA 1
ATOM 2439 C C . PRO A 1 316 ? -7.109 -8.969 5.148 1 90.38 316 PRO A C 1
ATOM 2441 O O . PRO A 1 316 ? -6.258 -9.844 5.305 1 90.38 316 PRO A O 1
ATOM 2444 N N . SER A 1 317 ? -7.211 -8.297 4.031 1 93.12 317 SER A N 1
ATOM 2445 C CA . SER A 1 317 ? -6.34 -8.523 2.885 1 93.12 317 SER A CA 1
ATOM 2446 C C . SER A 1 317 ? -4.957 -7.922 3.113 1 93.12 317 SER A C 1
ATOM 2448 O O . SER A 1 317 ? -4.785 -7.051 3.967 1 93.12 317 SER A O 1
ATOM 2450 N N . LEU A 1 318 ? -3.965 -8.406 2.391 1 93.56 318 LEU A N 1
ATOM 2451 C CA . LEU A 1 318 ? -2.594 -7.906 2.467 1 93.56 318 LEU A CA 1
ATOM 2452 C C . LEU A 1 318 ? -2.41 -6.68 1.58 1 93.56 318 LEU A C 1
ATOM 2454 O O . LEU A 1 318 ? -2.764 -6.703 0.4 1 93.56 318 LEU A O 1
ATOM 2458 N N . LEU A 1 319 ? -1.926 -5.645 2.172 1 92.38 319 LEU A N 1
ATOM 2459 C CA . LEU A 1 319 ? -1.555 -4.453 1.414 1 92.38 319 LEU A CA 1
ATOM 2460 C C . LEU A 1 319 ? -0.173 -4.617 0.79 1 92.38 319 LEU A C 1
ATOM 2462 O O . LEU A 1 319 ? 0.797 -4.918 1.488 1 92.38 319 LEU A O 1
ATOM 2466 N N . VAL A 1 320 ? -0.094 -4.375 -0.553 1 94.06 320 VAL A N 1
ATOM 2467 C CA . VAL A 1 320 ? 1.192 -4.598 -1.207 1 94.06 320 VAL A CA 1
ATOM 2468 C C . VAL A 1 320 ? 1.456 -3.482 -2.217 1 94.06 320 VAL A C 1
ATOM 2470 O O . VAL A 1 320 ? 0.549 -2.721 -2.562 1 94.06 320 VAL A O 1
ATOM 2473 N N . THR A 1 321 ? 2.695 -3.371 -2.664 1 92.19 321 THR A N 1
ATOM 2474 C CA . THR A 1 321 ? 3.074 -2.418 -3.703 1 92.19 321 THR A CA 1
ATOM 2475 C C . THR A 1 321 ? 2.748 -2.971 -5.086 1 92.19 321 THR A C 1
ATOM 2477 O O . THR A 1 321 ? 2.477 -4.164 -5.238 1 92.19 321 THR A O 1
ATOM 2480 N N . ASP A 1 322 ? 2.811 -2.117 -6.035 1 93.81 322 ASP A N 1
ATOM 2481 C CA . ASP A 1 322 ? 2.684 -2.553 -7.422 1 93.81 322 ASP A CA 1
ATOM 2482 C C . ASP A 1 322 ? 3.869 -3.422 -7.836 1 93.81 322 ASP A C 1
ATOM 2484 O O . ASP A 1 322 ? 4.992 -3.213 -7.371 1 93.81 322 ASP A O 1
ATOM 2488 N N . GLY A 1 323 ? 3.627 -4.52 -8.562 1 91.88 323 GLY A N 1
ATOM 2489 C CA . GLY A 1 323 ? 4.699 -5.32 -9.133 1 91.88 323 GLY A CA 1
ATOM 2490 C C . GLY A 1 323 ? 5.285 -6.316 -8.156 1 91.88 323 GLY A C 1
ATOM 2491 O O . GLY A 1 323 ? 6.418 -6.773 -8.328 1 91.88 323 GLY A O 1
ATOM 2492 N N . SER A 1 324 ? 4.602 -6.734 -7.16 1 92.44 324 SER A N 1
ATOM 2493 C CA . SER A 1 324 ? 5.191 -7.539 -6.094 1 92.44 324 SER A CA 1
ATOM 2494 C C . SER A 1 324 ? 4.883 -9.016 -6.281 1 92.44 324 SER A C 1
ATOM 2496 O O . SER A 1 324 ? 4.988 -9.805 -5.336 1 92.44 324 SER A O 1
ATOM 2498 N N . MET A 1 325 ? 4.496 -9.406 -7.441 1 95.25 325 MET A N 1
ATOM 2499 C CA . MET A 1 325 ? 4.098 -10.773 -7.754 1 95.25 325 MET A CA 1
ATOM 2500 C C . MET A 1 325 ? 4.504 -11.148 -9.18 1 95.25 325 MET A C 1
ATOM 2502 O O . MET A 1 325 ? 5.461 -10.586 -9.719 1 95.25 325 MET A O 1
ATOM 2506 N N . MET A 1 326 ? 3.889 -12.125 -9.75 1 96.25 326 MET A N 1
ATOM 2507 C CA . MET A 1 326 ? 4.25 -12.523 -11.109 1 96.25 326 MET A CA 1
ATOM 2508 C C . MET A 1 326 ? 4.227 -11.32 -12.047 1 96.25 326 MET A C 1
ATOM 2510 O O . MET A 1 326 ? 5.098 -11.18 -12.906 1 96.25 326 MET A O 1
ATOM 2514 N N . ILE A 1 327 ? 3.18 -10.57 -11.883 1 96.25 327 ILE A N 1
ATOM 2515 C CA . ILE A 1 327 ? 3.201 -9.273 -12.547 1 96.25 327 ILE A CA 1
ATOM 2516 C C . ILE A 1 327 ? 4.172 -8.336 -11.828 1 96.25 327 ILE A C 1
ATOM 2518 O O . ILE A 1 327 ? 3.779 -7.617 -10.906 1 96.25 327 ILE A O 1
ATOM 2522 N N . ASP A 1 328 ? 5.352 -8.32 -12.219 1 92.44 328 ASP A N 1
ATOM 2523 C CA . ASP A 1 328 ? 6.422 -7.699 -11.445 1 92.44 328 ASP A CA 1
ATOM 2524 C C . ASP A 1 328 ? 6.746 -6.305 -11.977 1 92.44 328 ASP A C 1
ATOM 2526 O O . ASP A 1 328 ? 7.844 -5.793 -11.766 1 92.44 328 ASP A O 1
ATOM 2530 N N . ARG A 1 329 ? 5.875 -5.789 -12.773 1 93.88 329 ARG A N 1
ATOM 2531 C CA . ARG A 1 329 ? 5.934 -4.41 -13.258 1 93.88 329 ARG A CA 1
ATOM 2532 C C . ARG A 1 329 ? 4.648 -3.658 -12.93 1 93.88 329 ARG A C 1
ATOM 2534 O O . ARG A 1 329 ? 3.629 -4.273 -12.609 1 93.88 329 ARG A O 1
ATOM 2541 N N . ARG A 1 330 ? 4.68 -2.361 -13.055 1 93.81 330 ARG A N 1
ATOM 2542 C CA . ARG A 1 330 ? 3.502 -1.557 -12.742 1 93.81 330 ARG A CA 1
ATOM 2543 C C . ARG A 1 330 ? 2.352 -1.874 -13.695 1 93.81 330 ARG A C 1
ATOM 2545 O O . ARG A 1 330 ? 2.488 -1.733 -14.914 1 93.81 330 ARG A O 1
ATOM 2552 N N . MET A 1 331 ? 1.314 -2.336 -13.133 1 96.62 331 MET A N 1
ATOM 2553 C CA . MET A 1 331 ? 0.109 -2.689 -13.875 1 96.62 331 MET A CA 1
ATOM 2554 C C . MET A 1 331 ? -1.144 -2.312 -13.094 1 96.62 331 MET A C 1
ATOM 2556 O O . MET A 1 331 ? -2.219 -2.869 -13.328 1 96.62 331 MET A O 1
ATOM 2560 N N . GLY A 1 332 ? -0.956 -1.423 -12.117 1 95.75 332 GLY A N 1
ATOM 2561 C CA . GLY A 1 332 ? -2.074 -1.01 -11.281 1 95.75 332 GLY A CA 1
ATOM 2562 C C . GLY A 1 332 ? -2.496 -2.068 -10.281 1 95.75 332 GLY A C 1
ATOM 2563 O O . GLY A 1 332 ? -3.668 -2.141 -9.906 1 95.75 332 GLY A O 1
ATOM 2564 N N . THR A 1 333 ? -1.568 -2.881 -9.859 1 96.75 333 THR A N 1
ATOM 2565 C CA . THR A 1 333 ? -1.903 -3.977 -8.953 1 96.75 333 THR A CA 1
ATOM 2566 C C . THR A 1 333 ? -1.528 -3.625 -7.516 1 96.75 333 THR A C 1
ATOM 2568 O O . THR A 1 333 ? -1.437 -4.508 -6.66 1 96.75 333 THR A O 1
ATOM 2571 N N . HIS A 1 334 ? -1.264 -2.393 -7.195 1 95.44 334 HIS A N 1
ATOM 2572 C CA . HIS A 1 334 ? -1.028 -1.961 -5.82 1 95.44 334 HIS A CA 1
ATOM 2573 C C . HIS A 1 334 ? -2.271 -2.158 -4.961 1 95.44 334 HIS A C 1
ATOM 2575 O O . HIS A 1 334 ? -3.375 -2.326 -5.484 1 95.44 334 HIS A O 1
ATOM 2581 N N . GLY A 1 335 ? -2.102 -2.127 -3.645 1 94.38 335 GLY A N 1
ATOM 2582 C CA . GLY A 1 335 ? -3.215 -2.273 -2.723 1 94.38 335 GLY A CA 1
ATOM 2583 C C . GLY A 1 335 ? -3.463 -3.713 -2.309 1 94.38 335 GLY A C 1
ATOM 2584 O O . GLY A 1 335 ? -2.645 -4.312 -1.606 1 94.38 335 GLY A O 1
ATOM 2585 N N . HIS A 1 336 ? -4.582 -4.238 -2.859 1 95.88 336 HIS A N 1
ATOM 2586 C CA . HIS A 1 336 ? -4.988 -5.574 -2.436 1 95.88 336 HIS A CA 1
ATOM 2587 C C . HIS A 1 336 ? -5.324 -6.453 -3.635 1 95.88 336 HIS A C 1
ATOM 2589 O O . HIS A 1 336 ? -6.461 -6.91 -3.779 1 95.88 336 HIS A O 1
ATOM 2595 N N . PRO A 1 337 ? -4.348 -6.754 -4.43 1 98.25 337 PRO A N 1
ATOM 2596 C CA . PRO A 1 337 ? -4.621 -7.539 -5.633 1 98.25 337 PRO A CA 1
ATOM 2597 C C . PRO A 1 337 ? -5.055 -8.969 -5.324 1 98.25 337 PRO A C 1
ATOM 2599 O O . PRO A 1 337 ? -4.547 -9.586 -4.383 1 98.25 337 PRO A O 1
ATOM 2602 N N . LEU A 1 338 ? -5.938 -9.5 -6.102 1 98.81 338 LEU A N 1
ATOM 2603 C CA . LEU A 1 338 ? -6.52 -10.82 -5.879 1 98.81 338 LEU A CA 1
ATOM 2604 C C . LEU A 1 338 ? -5.438 -11.898 -5.848 1 98.81 338 LEU A C 1
ATOM 2606 O O . LEU A 1 338 ? -5.512 -12.836 -5.047 1 98.81 338 LEU A O 1
ATOM 2610 N N . GLU A 1 339 ? -4.488 -11.812 -6.766 1 98.56 339 GLU A N 1
ATOM 2611 C CA . GLU A 1 339 ? -3.459 -12.844 -6.855 1 98.56 339 GLU A CA 1
ATOM 2612 C C . GLU A 1 339 ? -2.762 -13.055 -5.516 1 98.56 339 GLU A C 1
ATOM 2614 O O . GLU A 1 339 ? -2.617 -14.188 -5.051 1 98.56 339 GLU A O 1
ATOM 2619 N N . ILE A 1 340 ? -2.383 -11.961 -4.914 1 98.38 340 ILE A N 1
ATOM 2620 C CA . ILE A 1 340 ? -1.688 -12.031 -3.633 1 98.38 340 ILE A CA 1
ATOM 2621 C C . ILE A 1 340 ? -2.637 -12.562 -2.559 1 98.38 340 ILE A C 1
ATOM 2623 O O . ILE A 1 340 ? -2.244 -13.383 -1.724 1 98.38 340 ILE A O 1
ATOM 2627 N N . GLN A 1 341 ? -3.875 -12.141 -2.576 1 98.38 341 GLN A N 1
ATOM 2628 C CA . GLN A 1 341 ? -4.816 -12.578 -1.552 1 98.38 341 GLN A CA 1
ATOM 2629 C C . GLN A 1 341 ? -5.09 -14.078 -1.659 1 98.38 341 GLN A C 1
ATOM 2631 O O . GLN A 1 341 ? -5.184 -14.773 -0.645 1 98.38 341 GLN A O 1
ATOM 2636 N N . ALA A 1 342 ? -5.246 -14.547 -2.896 1 98.81 342 ALA A N 1
ATOM 2637 C CA . ALA A 1 342 ? -5.488 -15.969 -3.115 1 98.81 342 ALA A CA 1
ATOM 2638 C C . ALA A 1 342 ? -4.305 -16.812 -2.641 1 98.81 342 ALA A C 1
ATOM 2640 O O . ALA A 1 342 ? -4.484 -17.828 -1.975 1 98.81 342 ALA A O 1
ATOM 2641 N N . LEU A 1 343 ? -3.121 -16.375 -2.971 1 98.75 343 LEU A N 1
ATOM 2642 C CA . LEU A 1 343 ? -1.923 -17.094 -2.545 1 98.75 343 LEU A CA 1
ATOM 2643 C C . LEU A 1 343 ? -1.748 -17.016 -1.032 1 98.75 343 LEU A C 1
ATOM 2645 O O . LEU A 1 343 ? -1.33 -17.984 -0.396 1 98.75 343 LEU A O 1
ATOM 2649 N N . PHE A 1 344 ? -2.051 -15.844 -0.45 1 98.5 344 PHE A N 1
ATOM 2650 C CA . PHE A 1 344 ? -1.984 -15.641 0.992 1 98.5 344 PHE A CA 1
ATOM 2651 C C . PHE A 1 344 ? -2.92 -16.594 1.718 1 98.5 344 PHE A C 1
ATOM 2653 O O . PHE A 1 344 ? -2.506 -17.297 2.648 1 98.5 344 PHE A O 1
ATOM 2660 N N . TYR A 1 345 ? -4.117 -16.688 1.215 1 98.5 345 TYR A N 1
ATOM 2661 C CA . TYR A 1 345 ? -5.098 -17.609 1.781 1 98.5 345 TYR A CA 1
ATOM 2662 C C . TYR A 1 345 ? -4.602 -19.047 1.704 1 98.5 345 TYR A C 1
ATOM 2664 O O . TYR A 1 345 ? -4.684 -19.797 2.684 1 98.5 345 TYR A O 1
ATOM 2672 N N . HIS A 1 346 ? -4.09 -19.391 0.549 1 98.75 346 HIS A N 1
ATOM 2673 C CA . HIS A 1 346 ? -3.6 -20.75 0.349 1 98.75 346 HIS A CA 1
ATOM 2674 C C . HIS A 1 346 ? -2.434 -21.062 1.282 1 98.75 346 HIS A C 1
ATOM 2676 O O . HIS A 1 346 ? -2.367 -22.141 1.862 1 98.75 346 HIS A O 1
ATOM 2682 N N . ALA A 1 347 ? -1.522 -20.141 1.388 1 98.69 347 ALA A N 1
ATOM 2683 C CA . ALA A 1 347 ? -0.376 -20.328 2.273 1 98.69 347 ALA A CA 1
ATOM 2684 C C . ALA A 1 347 ? -0.824 -20.484 3.723 1 98.69 347 ALA A C 1
ATOM 2686 O O . ALA A 1 347 ? -0.248 -21.281 4.469 1 98.69 347 ALA A O 1
ATOM 2687 N N . LEU A 1 348 ? -1.834 -19.688 4.113 1 98.12 348 LEU A N 1
ATOM 2688 C CA . LEU A 1 348 ? -2.367 -19.828 5.465 1 98.12 348 LEU A CA 1
ATOM 2689 C C . LEU A 1 348 ? -2.973 -21.203 5.676 1 98.12 348 LEU A C 1
ATOM 2691 O O . LEU A 1 348 ? -2.775 -21.828 6.727 1 98.12 348 LEU A O 1
ATOM 2695 N N . ARG A 1 349 ? -3.719 -21.688 4.684 1 98.06 349 ARG A N 1
ATOM 2696 C CA . ARG A 1 349 ? -4.293 -23.031 4.77 1 98.06 349 ARG A CA 1
ATOM 2697 C C . ARG A 1 349 ? -3.205 -24.078 4.922 1 98.06 349 ARG A C 1
ATOM 2699 O O . ARG A 1 349 ? -3.33 -25 5.738 1 98.06 349 ARG A O 1
ATOM 2706 N N . CYS A 1 350 ? -2.207 -23.953 4.141 1 98.31 350 CYS A N 1
ATOM 2707 C CA . CYS A 1 350 ? -1.095 -24.906 4.188 1 98.31 350 CYS A CA 1
ATOM 2708 C C . CYS A 1 350 ? -0.373 -24.828 5.527 1 98.31 350 CYS A C 1
ATOM 2710 O O . CYS A 1 350 ? -0.057 -25.859 6.121 1 98.31 350 CYS A O 1
ATOM 2712 N N . ALA A 1 351 ? -0.101 -23.594 5.969 1 98.19 351 ALA A N 1
ATOM 2713 C CA . ALA A 1 351 ? 0.597 -23.406 7.238 1 98.19 351 ALA A CA 1
ATOM 2714 C C . ALA A 1 351 ? -0.196 -24 8.398 1 98.19 351 ALA A C 1
ATOM 2716 O O . ALA A 1 351 ? 0.38 -24.609 9.297 1 98.19 351 ALA A O 1
ATOM 2717 N N . LYS A 1 352 ? -1.441 -23.828 8.367 1 96.38 352 LYS A N 1
ATOM 2718 C CA . LYS A 1 352 ? -2.318 -24.359 9.406 1 96.38 352 LYS A CA 1
ATOM 2719 C C . LYS A 1 352 ? -2.125 -25.875 9.555 1 96.38 352 LYS A C 1
ATOM 2721 O O . LYS A 1 352 ? -2.145 -26.391 10.664 1 96.38 352 LYS A O 1
ATOM 2726 N N . GLU A 1 353 ? -1.918 -26.531 8.477 1 95.88 353 GLU A N 1
ATOM 2727 C CA . GLU A 1 353 ? -1.731 -27.984 8.461 1 95.88 353 GLU A CA 1
ATOM 2728 C C . GLU A 1 353 ? -0.357 -28.359 9 1 95.88 353 GLU A C 1
ATOM 2730 O O . GLU A 1 353 ? -0.181 -29.453 9.539 1 95.88 353 GLU A O 1
ATOM 2735 N N . MET A 1 354 ? 0.6 -27.469 8.891 1 97.75 354 MET A N 1
ATOM 2736 C CA . MET A 1 354 ? 1.986 -27.891 9.078 1 97.75 354 MET A CA 1
ATOM 2737 C C . MET A 1 354 ? 2.533 -27.359 10.398 1 97.75 354 MET A C 1
ATOM 2739 O O . MET A 1 354 ? 3.521 -27.891 10.922 1 97.75 354 MET A O 1
ATOM 2743 N N . LEU A 1 355 ? 1.925 -26.312 10.922 1 97.56 355 LEU A N 1
ATOM 2744 C CA . LEU A 1 355 ? 2.428 -25.703 12.141 1 97.56 355 LEU A CA 1
ATOM 2745 C C . LEU A 1 355 ? 2.381 -26.688 13.305 1 97.56 355 LEU A C 1
ATOM 2747 O O . LEU A 1 355 ? 1.425 -27.453 13.43 1 97.56 355 LEU A O 1
ATOM 2751 N N . HIS A 1 356 ? 3.395 -26.656 14.133 1 96.06 356 HIS A N 1
ATOM 2752 C CA . HIS A 1 356 ? 3.418 -27.453 15.344 1 96.06 356 HIS A CA 1
ATOM 2753 C C . HIS A 1 356 ? 2.232 -27.141 16.25 1 96.06 356 HIS A C 1
ATOM 2755 O O . HIS A 1 356 ? 1.878 -25.969 16.422 1 96.06 356 HIS A O 1
ATOM 2761 N N . PRO A 1 357 ? 1.658 -28.109 16.844 1 92.94 357 PRO A N 1
ATOM 2762 C CA . PRO A 1 357 ? 0.463 -27.922 17.672 1 92.94 357 PRO A CA 1
ATOM 2763 C C . PRO A 1 357 ? 0.708 -26.984 18.859 1 92.94 357 PRO A C 1
ATOM 2765 O O . PRO A 1 357 ? -0.233 -26.375 19.375 1 92.94 357 PRO A O 1
ATOM 2768 N N . GLU A 1 358 ? 1.896 -26.766 19.234 1 93.06 358 GLU A N 1
ATOM 2769 C CA . GLU A 1 358 ? 2.225 -25.938 20.391 1 93.06 358 GLU A CA 1
ATOM 2770 C C . GLU A 1 358 ? 2.203 -24.453 20.016 1 93.06 358 GLU A C 1
ATOM 2772 O O . GLU A 1 358 ? 2.199 -23.578 20.891 1 93.06 358 GLU A O 1
ATOM 2777 N N . ALA A 1 359 ? 2.17 -24.234 18.703 1 94.56 359 ALA A N 1
ATOM 2778 C CA . ALA A 1 359 ? 2.09 -22.828 18.281 1 94.56 359 ALA A CA 1
ATOM 2779 C C . ALA A 1 359 ? 0.654 -22.328 18.344 1 94.56 359 ALA A C 1
ATOM 2781 O O . ALA A 1 359 ? 0.125 -21.812 17.359 1 94.56 359 ALA A O 1
ATOM 2782 N N . HIS A 1 360 ? 0.05 -22.25 19.531 1 92.38 360 HIS A N 1
ATOM 2783 C CA . HIS A 1 360 ? -1.375 -22.016 19.734 1 92.38 360 HIS A CA 1
ATOM 2784 C C . HIS A 1 360 ? -1.773 -20.609 19.281 1 92.38 360 HIS A C 1
ATOM 2786 O O . HIS A 1 360 ? -2.76 -20.438 18.562 1 92.38 360 HIS A O 1
ATOM 2792 N N . ASP A 1 361 ? -0.988 -19.641 19.688 1 90.69 361 ASP A N 1
ATOM 2793 C CA . ASP A 1 361 ? -1.332 -18.25 19.375 1 90.69 361 ASP A CA 1
ATOM 2794 C C . ASP A 1 361 ? -1.286 -18 17.875 1 90.69 361 ASP A C 1
ATOM 2796 O O . ASP A 1 361 ? -2.152 -17.297 17.328 1 90.69 361 ASP A O 1
ATOM 2800 N N . LEU A 1 362 ? -0.309 -18.562 17.312 1 94.06 362 LEU A N 1
ATOM 2801 C CA . LEU A 1 362 ? -0.164 -18.375 15.867 1 94.06 362 LEU A CA 1
ATOM 2802 C C . LEU A 1 362 ? -1.279 -19.094 15.117 1 94.06 362 LEU A C 1
ATOM 2804 O O . LEU A 1 362 ? -1.831 -18.547 14.156 1 94.06 362 LEU A O 1
ATOM 2808 N N . ILE A 1 363 ? -1.59 -20.266 15.547 1 95.31 363 ILE A N 1
ATOM 2809 C CA . ILE A 1 363 ? -2.656 -21.047 14.922 1 95.31 363 ILE A CA 1
ATOM 2810 C C . ILE A 1 363 ? -3.982 -20.297 15.055 1 95.31 363 ILE A C 1
ATOM 2812 O O . ILE A 1 363 ? -4.77 -20.234 14.109 1 95.31 363 ILE A O 1
ATOM 2816 N N . ARG A 1 364 ? -4.203 -19.719 16.188 1 91.94 364 ARG A N 1
ATOM 2817 C CA . ARG A 1 364 ? -5.414 -18.922 16.391 1 91.94 364 ARG A CA 1
ATOM 2818 C C . ARG A 1 364 ? -5.457 -17.734 15.438 1 91.94 364 ARG A C 1
ATOM 2820 O O . ARG A 1 364 ? -6.504 -17.438 14.859 1 91.94 364 ARG A O 1
ATOM 2827 N N . SER A 1 365 ? -4.348 -17.062 15.32 1 90.25 365 SER A N 1
ATOM 2828 C CA . SER A 1 365 ? -4.266 -15.914 14.414 1 90.25 365 SER A CA 1
ATOM 2829 C C . SER A 1 365 ? -4.512 -16.344 12.969 1 90.25 365 SER A C 1
ATOM 2831 O O . SER A 1 365 ? -5.188 -15.633 12.219 1 90.25 365 SER A O 1
ATOM 2833 N N . VAL A 1 366 ? -3.969 -17.469 12.609 1 94.75 366 VAL A N 1
ATOM 2834 C CA . VAL A 1 366 ? -4.133 -18 11.266 1 94.75 366 VAL A CA 1
ATOM 2835 C C . VAL A 1 366 ? -5.605 -18.312 11.008 1 94.75 366 VAL A C 1
ATOM 2837 O O . VAL A 1 366 ? -6.16 -17.922 9.977 1 94.75 366 VAL A O 1
ATOM 2840 N N . ASN A 1 367 ? -6.258 -18.938 11.93 1 92.81 367 ASN A N 1
ATOM 2841 C CA . ASN A 1 367 ? -7.66 -19.312 11.781 1 92.81 367 ASN A CA 1
ATOM 2842 C C . ASN A 1 367 ? -8.562 -18.078 11.664 1 92.81 367 ASN A C 1
ATOM 2844 O O . ASN A 1 367 ? -9.461 -18.047 10.828 1 92.81 367 ASN A O 1
ATOM 2848 N N . SER A 1 368 ? -8.281 -17.156 12.469 1 89.25 368 SER A N 1
ATOM 2849 C CA . SER A 1 368 ? -9.062 -15.922 12.438 1 89.25 368 SER A CA 1
ATOM 2850 C C . SER A 1 368 ? -8.898 -15.203 11.109 1 89.25 368 SER A C 1
ATOM 2852 O O . SER A 1 368 ? -9.867 -14.672 10.562 1 89.25 368 SER A O 1
ATOM 2854 N N . ARG A 1 369 ? -7.73 -15.188 10.664 1 92.38 369 ARG A N 1
ATOM 2855 C CA . ARG A 1 369 ? -7.469 -14.5 9.406 1 92.38 369 ARG A CA 1
ATOM 2856 C C . ARG A 1 369 ? -8.102 -15.234 8.227 1 92.38 369 ARG A C 1
ATOM 2858 O O . ARG A 1 369 ? -8.602 -14.609 7.293 1 92.38 369 ARG A O 1
ATOM 2865 N N . LEU A 1 370 ? -8.047 -16.547 8.273 1 95 370 LEU A N 1
ATOM 2866 C CA . LEU A 1 370 ? -8.664 -17.344 7.223 1 95 370 LEU A CA 1
ATOM 2867 C C . LEU A 1 370 ? -10.156 -17.031 7.109 1 95 370 LEU A C 1
ATOM 2869 O O . LEU A 1 370 ? -10.672 -16.828 6.004 1 95 370 LEU A O 1
ATOM 2873 N N . ALA A 1 371 ? -10.797 -16.938 8.188 1 92.25 371 ALA A N 1
ATOM 2874 C CA . ALA A 1 371 ? -12.234 -16.656 8.211 1 92.25 371 ALA A CA 1
ATOM 2875 C C . ALA A 1 371 ? -12.531 -15.273 7.66 1 92.25 371 ALA A C 1
ATOM 2877 O O . ALA A 1 371 ? -13.406 -15.109 6.809 1 92.25 371 ALA A O 1
ATOM 2878 N N . ALA A 1 372 ? -11.797 -14.312 8.125 1 91 372 ALA A N 1
ATOM 2879 C CA . ALA A 1 372 ? -12.016 -12.93 7.707 1 91 372 ALA A CA 1
ATOM 2880 C C . ALA A 1 372 ? -11.711 -12.75 6.227 1 91 372 ALA A C 1
ATOM 2882 O O . ALA A 1 372 ? -12.461 -12.078 5.508 1 91 372 ALA A O 1
ATOM 2883 N N . LEU A 1 373 ? -10.648 -13.305 5.785 1 95.12 373 LEU A N 1
ATOM 2884 C CA . LEU A 1 373 ? -10.203 -13.148 4.402 1 95.12 373 LEU A CA 1
ATOM 2885 C C . LEU A 1 373 ? -11.172 -13.836 3.443 1 95.12 373 LEU A C 1
ATOM 2887 O O . LEU A 1 373 ? -11.484 -13.297 2.381 1 95.12 373 LEU A O 1
ATOM 2891 N N . SER A 1 374 ? -11.562 -15.047 3.766 1 95.81 374 SER A N 1
ATOM 2892 C CA . SER A 1 374 ? -12.484 -15.781 2.902 1 95.81 374 SER A CA 1
ATOM 2893 C C . SER A 1 374 ? -13.789 -15.016 2.725 1 95.81 374 SER A C 1
ATOM 2895 O O . SER A 1 374 ? -14.273 -14.852 1.602 1 95.81 374 SER A O 1
ATOM 2897 N N . PHE A 1 375 ? -14.336 -14.484 3.775 1 94.06 375 PHE A N 1
ATOM 2898 C CA . PHE A 1 375 ? -15.57 -13.703 3.695 1 94.06 375 PHE A CA 1
ATOM 2899 C C . PHE A 1 375 ? -15.367 -12.469 2.83 1 94.06 375 PHE A C 1
ATOM 2901 O O . PHE A 1 375 ? -16.188 -12.172 1.956 1 94.06 375 PHE A O 1
ATOM 2908 N N . HIS A 1 376 ? -14.328 -11.781 3.129 1 94.38 376 HIS A N 1
ATOM 2909 C CA . HIS A 1 376 ? -14.039 -10.531 2.439 1 94.38 376 HIS A CA 1
ATOM 2910 C C . HIS A 1 376 ? -13.945 -10.742 0.932 1 94.38 376 HIS A C 1
ATOM 2912 O O . HIS A 1 376 ? -14.539 -9.992 0.157 1 94.38 376 HIS A O 1
ATOM 2918 N N . ILE A 1 377 ? -13.203 -11.727 0.518 1 97.81 377 ILE A N 1
ATOM 2919 C CA . ILE A 1 377 ? -12.969 -11.969 -0.903 1 97.81 377 ILE A CA 1
ATOM 2920 C C . ILE A 1 377 ? -14.25 -12.492 -1.553 1 97.81 377 ILE A C 1
ATOM 2922 O O . ILE A 1 377 ? -14.648 -12.023 -2.623 1 97.81 377 ILE A O 1
ATOM 2926 N N . GLN A 1 378 ? -14.93 -13.398 -0.9 1 97.75 378 GLN A N 1
ATOM 2927 C CA . GLN A 1 378 ? -16.125 -14.008 -1.461 1 97.75 378 GLN A CA 1
ATOM 2928 C C . GLN A 1 378 ? -17.234 -12.977 -1.633 1 97.75 378 GLN A C 1
ATOM 2930 O O . GLN A 1 378 ? -17.984 -13.008 -2.617 1 97.75 378 GLN A O 1
ATOM 2935 N N . GLU A 1 379 ? -17.219 -12.031 -0.721 1 95.12 379 GLU A N 1
ATOM 2936 C CA . GLU A 1 379 ? -18.344 -11.094 -0.699 1 95.12 379 GLU A CA 1
ATOM 2937 C C . GLU A 1 379 ? -18.047 -9.867 -1.558 1 95.12 379 GLU A C 1
ATOM 2939 O O . GLU A 1 379 ? -18.906 -9.422 -2.33 1 95.12 379 GLU A O 1
ATOM 2944 N N . TYR A 1 380 ? -16.891 -9.43 -1.444 1 94.75 380 TYR A N 1
ATOM 2945 C CA . TYR A 1 380 ? -16.688 -8.078 -1.967 1 94.75 380 TYR A CA 1
ATOM 2946 C C . TYR A 1 380 ? -15.938 -8.109 -3.287 1 94.75 380 TYR A C 1
ATOM 2948 O O . TYR A 1 380 ? -16.016 -7.164 -4.078 1 94.75 380 TYR A O 1
ATOM 2956 N N . TYR A 1 381 ? -15.211 -9.164 -3.598 1 98.31 381 TYR A N 1
ATOM 2957 C CA . TYR A 1 381 ? -14.469 -9.234 -4.855 1 98.31 381 TYR A CA 1
ATOM 2958 C C . TYR A 1 381 ? -15.305 -9.914 -5.938 1 98.31 381 TYR A C 1
ATOM 2960 O O . TYR A 1 381 ? -14.977 -9.82 -7.125 1 98.31 381 TYR A O 1
ATOM 2968 N N . TRP A 1 382 ? -16.312 -10.633 -5.578 1 98.69 382 TRP A N 1
ATOM 2969 C CA . TRP A 1 382 ? -17.078 -11.438 -6.523 1 98.69 382 TRP A CA 1
ATOM 2970 C C . TRP A 1 382 ? -17.828 -10.547 -7.504 1 98.69 382 TRP A C 1
ATOM 2972 O O . TRP A 1 382 ? -18.391 -9.523 -7.117 1 98.69 382 TRP A O 1
ATOM 2982 N N . LEU A 1 383 ? -17.844 -10.977 -8.719 1 98.69 383 LEU A N 1
ATOM 2983 C CA . LEU A 1 383 ? -18.562 -10.234 -9.75 1 98.69 383 LEU A CA 1
ATOM 2984 C C . LEU A 1 383 ? -19.281 -11.18 -10.703 1 98.69 383 LEU A C 1
ATOM 2986 O O . LEU A 1 383 ? -18.641 -11.984 -11.391 1 98.69 383 LEU A O 1
ATOM 2990 N N . ASP A 1 384 ? -20.453 -11.219 -10.781 1 98.25 384 ASP A N 1
ATOM 2991 C CA . ASP A 1 384 ? -21.359 -11.758 -11.789 1 98.25 384 ASP A CA 1
ATOM 2992 C C . ASP A 1 384 ? -22.406 -10.727 -12.195 1 98.25 384 ASP A C 1
ATOM 2994 O O . ASP A 1 384 ? -22.344 -9.57 -11.773 1 98.25 384 ASP A O 1
ATOM 2998 N N . ILE A 1 385 ? -23.328 -11.125 -13.023 1 96.81 385 ILE A N 1
ATOM 2999 C CA . ILE A 1 385 ? -24.281 -10.156 -13.57 1 96.81 385 ILE A CA 1
ATOM 3000 C C . ILE A 1 385 ? -25.125 -9.578 -12.445 1 96.81 385 ILE A C 1
ATOM 3002 O O . ILE A 1 385 ? -25.5 -8.398 -12.477 1 96.81 385 ILE A O 1
ATOM 3006 N N . ARG A 1 386 ? -25.469 -10.336 -11.484 1 96.5 386 ARG A N 1
ATOM 3007 C CA . ARG A 1 386 ? -26.266 -9.875 -10.352 1 96.5 386 ARG A CA 1
ATOM 3008 C C . ARG A 1 386 ? -25.5 -8.82 -9.547 1 96.5 386 ARG A C 1
ATOM 3010 O O . ARG A 1 386 ? -26.047 -7.762 -9.227 1 96.5 386 ARG A O 1
ATOM 3017 N N . LYS A 1 387 ? -24.266 -9.125 -9.219 1 96.88 387 LYS A N 1
ATOM 3018 C CA . LYS A 1 387 ? -23.438 -8.188 -8.461 1 96.88 387 LYS A CA 1
ATOM 3019 C C . LYS A 1 387 ? -23.188 -6.914 -9.258 1 96.88 387 LYS A C 1
ATOM 3021 O O . LYS A 1 387 ? -23.141 -5.816 -8.695 1 96.88 387 LYS A O 1
ATOM 3026 N N . LEU A 1 388 ? -22.953 -7.035 -10.5 1 96.81 388 LEU A N 1
ATOM 3027 C CA . LEU A 1 388 ? -22.734 -5.867 -11.352 1 96.81 388 LEU A CA 1
ATOM 3028 C C . LEU A 1 388 ? -23.953 -4.945 -11.336 1 96.81 388 LEU A C 1
ATOM 3030 O O . LEU A 1 388 ? -23.797 -3.721 -11.328 1 96.81 388 LEU A O 1
ATOM 3034 N N . ASN A 1 389 ? -25.109 -5.527 -11.398 1 95.81 389 ASN A N 1
ATOM 3035 C CA . ASN A 1 389 ? -26.344 -4.742 -11.32 1 95.81 389 ASN A CA 1
ATOM 3036 C C . ASN A 1 389 ? -26.453 -3.994 -10 1 95.81 389 ASN A C 1
ATOM 3038 O O . ASN A 1 389 ? -26.922 -2.859 -9.961 1 95.81 389 ASN A O 1
ATOM 3042 N N . GLU A 1 390 ? -26.047 -4.648 -8.969 1 95.19 390 GLU A N 1
ATOM 3043 C CA . GLU A 1 390 ? -26 -3.998 -7.664 1 95.19 390 GLU A CA 1
ATOM 3044 C C . GLU A 1 390 ? -25.062 -2.799 -7.672 1 95.19 390 GLU A C 1
ATOM 3046 O O . GLU A 1 390 ? -25.422 -1.719 -7.195 1 95.19 390 GLU A O 1
ATOM 3051 N N . ILE A 1 391 ? -23.906 -2.992 -8.195 1 95.5 391 ILE A N 1
ATOM 3052 C CA . ILE A 1 391 ? -22.891 -1.94 -8.234 1 95.5 391 ILE A CA 1
ATOM 3053 C C . ILE A 1 391 ? -23.391 -0.782 -9.102 1 95.5 391 ILE A C 1
ATOM 3055 O O . ILE A 1 391 ? -23.172 0.385 -8.766 1 95.5 391 ILE A O 1
ATOM 3059 N N . TYR A 1 392 ? -24.062 -1.104 -10.156 1 94.06 392 TYR A N 1
ATOM 3060 C CA . TYR A 1 392 ? -24.609 -0.112 -11.078 1 94.06 392 TYR A CA 1
ATOM 3061 C C . TYR A 1 392 ? -25.578 0.831 -10.367 1 94.06 392 TYR A C 1
ATOM 3063 O O . TYR A 1 392 ? -25.719 1.989 -10.758 1 94.06 392 TYR A O 1
ATOM 3071 N N . ARG A 1 393 ? -26.109 0.422 -9.234 1 93.69 393 ARG A N 1
ATOM 3072 C CA . ARG A 1 393 ? -27.125 1.19 -8.523 1 93.69 393 ARG A CA 1
ATOM 3073 C C . ARG A 1 393 ? -26.578 1.749 -7.219 1 93.69 393 ARG A C 1
ATOM 3075 O O . ARG A 1 393 ? -27.328 2.266 -6.391 1 93.69 393 ARG A O 1
ATOM 3082 N N . TYR A 1 394 ? -25.344 1.591 -7.035 1 91.62 394 TYR A N 1
ATOM 3083 C CA . TYR A 1 394 ? -24.734 2.072 -5.797 1 91.62 394 TYR A CA 1
ATOM 3084 C C . TYR A 1 394 ? -25.016 3.555 -5.59 1 91.62 394 TYR A C 1
ATOM 3086 O O . TYR A 1 394 ? -24.938 4.348 -6.531 1 91.62 394 TYR A O 1
ATOM 3094 N N . ARG A 1 395 ? -25.375 3.863 -4.352 1 88.38 395 ARG A N 1
ATOM 3095 C CA . ARG A 1 395 ? -25.328 5.25 -3.896 1 88.38 395 ARG A CA 1
ATOM 3096 C C . ARG A 1 395 ? -23.953 5.605 -3.352 1 88.38 395 ARG A C 1
ATOM 3098 O O . ARG A 1 395 ? -23.25 4.742 -2.814 1 88.38 395 ARG A O 1
ATOM 3105 N N . THR A 1 396 ? -23.594 6.883 -3.535 1 85.75 396 THR A N 1
ATOM 3106 C CA . THR A 1 396 ? -22.266 7.289 -3.107 1 85.75 396 THR A CA 1
ATOM 3107 C C . THR A 1 396 ? -22.344 8.305 -1.968 1 85.75 396 THR A C 1
ATOM 3109 O O . THR A 1 396 ? -23.422 8.812 -1.658 1 85.75 396 THR A O 1
ATOM 3112 N N . GLU A 1 397 ? -21.234 8.477 -1.249 1 80.88 397 GLU A N 1
ATOM 3113 C CA . GLU A 1 397 ? -21.094 9.469 -0.182 1 80.88 397 GLU A CA 1
ATOM 3114 C C . GLU A 1 397 ? -21.969 9.109 1.017 1 80.88 397 GLU A C 1
ATOM 3116 O O . GLU A 1 397 ? -22.609 9.984 1.604 1 80.88 397 GLU A O 1
ATOM 3121 N N . GLU A 1 398 ? -22.031 7.832 1.259 1 75.31 398 GLU A N 1
ATOM 3122 C CA . GLU A 1 398 ? -22.75 7.387 2.443 1 75.31 398 GLU A CA 1
ATOM 3123 C C . GLU A 1 398 ? -21.828 7.23 3.641 1 75.31 398 GLU A C 1
ATOM 3125 O O . GLU A 1 398 ? -20.781 6.566 3.545 1 75.31 398 GLU A O 1
ATOM 3130 N N . TYR A 1 399 ? -22.125 7.965 4.633 1 66.38 399 TYR A N 1
ATOM 3131 C CA . TYR A 1 399 ? -21.297 7.957 5.836 1 66.38 399 TYR A CA 1
ATOM 3132 C C . TYR A 1 399 ? -21.922 7.086 6.918 1 66.38 399 TYR A C 1
ATOM 3134 O O . TYR A 1 399 ? -22.453 7.602 7.91 1 66.38 399 TYR A O 1
ATOM 3142 N N . SER A 1 400 ? -22.141 5.824 6.652 1 66.38 400 SER A N 1
ATOM 3143 C CA . SER A 1 400 ? -22.766 4.945 7.633 1 66.38 400 SER A CA 1
ATOM 3144 C C . SER A 1 400 ? -22.156 3.551 7.605 1 66.38 400 SER A C 1
ATOM 3146 O O . SER A 1 400 ? -21.641 3.109 6.57 1 66.38 400 SER A O 1
ATOM 3148 N N . SER A 1 401 ? -22.203 2.975 8.719 1 66.81 401 SER A N 1
ATOM 3149 C CA . SER A 1 401 ? -21.734 1.6 8.82 1 66.81 401 SER A CA 1
ATOM 3150 C C . SER A 1 401 ? -22.625 0.643 8.047 1 66.81 401 SER A C 1
ATOM 3152 O O . SER A 1 401 ? -22.219 -0.466 7.699 1 66.81 401 SER A O 1
ATOM 3154 N N . ASP A 1 402 ? -23.766 1.184 7.691 1 68.88 402 ASP A N 1
ATOM 3155 C CA . ASP A 1 402 ? -24.734 0.31 7.043 1 68.88 402 ASP A CA 1
ATOM 3156 C C . ASP A 1 402 ? -24.75 0.539 5.535 1 68.88 402 ASP A C 1
ATOM 3158 O O . ASP A 1 402 ? -25.578 -0.04 4.828 1 68.88 402 ASP A O 1
ATOM 3162 N N . ALA A 1 403 ? -23.844 1.249 5.195 1 76.81 403 ALA A N 1
ATOM 3163 C CA . ALA A 1 403 ? -23.828 1.532 3.764 1 76.81 403 ALA A CA 1
ATOM 3164 C C . ALA A 1 403 ? -23.609 0.257 2.955 1 76.81 403 ALA A C 1
ATOM 3166 O O . ALA A 1 403 ? -22.781 -0.582 3.322 1 76.81 403 ALA A O 1
ATOM 3167 N N . VAL A 1 404 ? -24.438 0.075 1.925 1 79.31 404 VAL A N 1
ATOM 3168 C CA . VAL A 1 404 ? -24.266 -1.051 1.012 1 79.31 404 VAL A CA 1
ATOM 3169 C C . VAL A 1 404 ? -22.969 -0.88 0.219 1 79.31 404 VAL A C 1
ATOM 3171 O O . VAL A 1 404 ? -22.203 -1.827 0.077 1 79.31 404 VAL A O 1
ATOM 3174 N N . ASN A 1 405 ? -22.781 0.324 -0.282 1 89.19 405 ASN A N 1
ATOM 3175 C CA . ASN A 1 405 ? -21.547 0.689 -0.976 1 89.19 405 ASN A CA 1
ATOM 3176 C C . ASN A 1 405 ? -20.422 0.983 0.006 1 89.19 405 ASN A C 1
ATOM 3178 O O . ASN A 1 405 ? -19.953 2.121 0.105 1 89.19 405 ASN A O 1
ATOM 3182 N N . LYS A 1 406 ? -19.953 -0.027 0.57 1 83.75 406 LYS A N 1
ATOM 3183 C CA . LYS A 1 406 ? -19.031 0.042 1.694 1 83.75 406 LYS A CA 1
ATOM 3184 C C . LYS A 1 406 ? -17.734 0.747 1.297 1 83.75 406 LYS A C 1
ATOM 3186 O O . LYS A 1 406 ? -17.094 1.388 2.129 1 83.75 406 LYS A O 1
ATOM 3191 N N . PHE A 1 407 ? -17.406 0.666 0.033 1 88.75 407 PHE A N 1
ATOM 3192 C CA . PHE A 1 407 ? -16.109 1.18 -0.397 1 88.75 407 PHE A CA 1
ATOM 3193 C C . PHE A 1 407 ? -16.266 2.48 -1.176 1 88.75 407 PHE A C 1
ATOM 3195 O O . PHE A 1 407 ? -15.312 2.979 -1.771 1 88.75 407 PHE A O 1
ATOM 3202 N N . ASN A 1 408 ? -17.469 2.986 -1.231 1 89.94 408 ASN A N 1
ATOM 3203 C CA . ASN A 1 408 ? -17.781 4.223 -1.938 1 89.94 408 ASN A CA 1
ATOM 3204 C C . ASN A 1 408 ? -17.359 4.156 -3.402 1 89.94 408 ASN A C 1
ATOM 3206 O O . ASN A 1 408 ? -16.641 5.039 -3.891 1 89.94 408 ASN A O 1
ATOM 3210 N N . ILE A 1 409 ? -17.812 3.105 -4.035 1 92.5 409 ILE A N 1
ATOM 3211 C CA . ILE A 1 409 ? -17.516 2.887 -5.445 1 92.5 409 ILE A CA 1
ATOM 3212 C C . ILE A 1 409 ? -18.453 3.738 -6.305 1 92.5 409 ILE A C 1
ATOM 3214 O O . ILE A 1 409 ? -19.672 3.691 -6.148 1 92.5 409 ILE A O 1
ATOM 3218 N N . TYR A 1 410 ? -17.875 4.504 -7.215 1 91.44 410 TYR A N 1
ATOM 3219 C CA . TYR A 1 410 ? -18.688 5.266 -8.164 1 91.44 410 TYR A CA 1
ATOM 3220 C C . TYR A 1 410 ? -19.078 4.402 -9.352 1 91.44 410 TYR A C 1
ATOM 3222 O O . TYR A 1 410 ? -18.219 3.877 -10.062 1 91.44 410 TYR A O 1
ATOM 3230 N N . PRO A 1 411 ? -20.312 4.297 -9.625 1 91.31 411 PRO A N 1
ATOM 3231 C CA . PRO A 1 411 ? -20.781 3.428 -10.703 1 91.31 411 PRO A CA 1
ATOM 3232 C C . PRO A 1 411 ? -20.203 3.82 -12.062 1 91.31 411 PRO A C 1
ATOM 3234 O O . PRO A 1 411 ? -20.094 2.975 -12.953 1 91.31 411 PRO A O 1
ATOM 3237 N N . ASP A 1 412 ? -19.812 5.043 -12.234 1 89 412 ASP A N 1
ATOM 3238 C CA . ASP A 1 412 ? -19.234 5.523 -13.484 1 89 412 ASP A CA 1
ATOM 3239 C C . ASP A 1 412 ? -17.938 4.805 -13.805 1 89 412 ASP A C 1
ATOM 3241 O O . ASP A 1 412 ? -17.438 4.863 -14.938 1 89 412 ASP A O 1
ATOM 3245 N N . GLN A 1 413 ? -17.469 4.059 -12.859 1 89.69 413 GLN A N 1
ATOM 3246 C CA . GLN A 1 413 ? -16.234 3.309 -13.062 1 89.69 413 GLN A CA 1
ATOM 3247 C C . GLN A 1 413 ? -16.484 2.051 -13.891 1 89.69 413 GLN A C 1
ATOM 3249 O O . GLN A 1 413 ? -15.531 1.42 -14.367 1 89.69 413 GLN A O 1
ATOM 3254 N N . ILE A 1 414 ? -17.688 1.655 -13.977 1 93.19 414 ILE A N 1
ATOM 3255 C CA . ILE A 1 414 ? -18 0.465 -14.75 1 93.19 414 ILE A CA 1
ATOM 3256 C C . ILE A 1 414 ? -17.719 0.724 -16.234 1 93.19 414 ILE A C 1
ATOM 3258 O O . ILE A 1 414 ? -18.359 1.58 -16.844 1 93.19 414 ILE A O 1
ATOM 3262 N N . SER A 1 415 ? -16.844 0.024 -16.734 1 91.19 415 SER A N 1
ATOM 3263 C CA . SER A 1 415 ? -16.438 0.228 -18.125 1 91.19 415 SER A CA 1
ATOM 3264 C C . SER A 1 415 ? -17.406 -0.446 -19.094 1 91.19 415 SER A C 1
ATOM 3266 O O . SER A 1 415 ? -18.031 -1.457 -18.75 1 91.19 415 SER A O 1
ATOM 3268 N N . ARG A 1 416 ? -17.406 0.036 -20.281 1 91.56 416 ARG A N 1
ATOM 3269 C CA . ARG A 1 416 ? -18.266 -0.488 -21.328 1 91.56 416 ARG A CA 1
ATOM 3270 C C . ARG A 1 416 ? -17.875 -1.91 -21.719 1 91.56 416 ARG A C 1
ATOM 3272 O O . ARG A 1 416 ? -18.734 -2.74 -22.016 1 91.56 416 ARG A O 1
ATOM 3279 N N . TRP A 1 417 ? -16.562 -2.164 -21.734 1 94.94 417 TRP A N 1
ATOM 3280 C CA . TRP A 1 417 ? -16.125 -3.502 -22.109 1 94.94 417 TRP A CA 1
ATOM 3281 C C . TRP A 1 417 ? -16.734 -4.559 -21.188 1 94.94 417 TRP A C 1
ATOM 3283 O O . TRP A 1 417 ? -17.031 -5.672 -21.625 1 94.94 417 TRP A O 1
ATOM 3293 N N . LEU A 1 418 ? -16.859 -4.223 -19.953 1 96.38 418 LEU A N 1
ATOM 3294 C CA . LEU A 1 418 ? -17.344 -5.18 -18.969 1 96.38 418 LEU A CA 1
ATOM 3295 C C . LEU A 1 418 ? -18.797 -5.543 -19.234 1 96.38 418 LEU A C 1
ATOM 3297 O O . LEU A 1 418 ? -19.188 -6.703 -19.109 1 96.38 418 LEU A O 1
ATOM 3301 N N . LEU A 1 419 ? -19.578 -4.562 -19.609 1 93.25 419 LEU A N 1
ATOM 3302 C CA . LEU A 1 419 ? -20.984 -4.754 -19.922 1 93.25 419 LEU A CA 1
ATOM 3303 C C . LEU A 1 419 ? -21.156 -5.711 -21.094 1 93.25 419 LEU A C 1
ATOM 3305 O O . LEU A 1 419 ? -22.094 -6.52 -21.109 1 93.25 419 LEU A O 1
ATOM 3309 N N . ASP A 1 420 ? -20.234 -5.645 -21.938 1 94.75 420 ASP A N 1
ATOM 3310 C CA . ASP A 1 420 ? -20.312 -6.473 -23.141 1 94.75 420 ASP A CA 1
ATOM 3311 C C . ASP A 1 420 ? -19.672 -7.844 -22.906 1 94.75 420 ASP A C 1
ATOM 3313 O O . ASP A 1 420 ? -20.062 -8.828 -23.531 1 94.75 420 ASP A O 1
ATOM 3317 N N . TRP A 1 421 ? -18.844 -7.91 -22.016 1 97.12 421 TRP A N 1
ATOM 3318 C CA . TRP A 1 421 ? -17.984 -9.086 -21.891 1 97.12 421 TRP A CA 1
ATOM 3319 C C . TRP A 1 421 ? -18.562 -10.062 -20.859 1 97.12 421 TRP A C 1
ATOM 3321 O O . TRP A 1 421 ? -18.453 -11.281 -21.031 1 97.12 421 TRP A O 1
ATOM 3331 N N . LEU A 1 422 ? -19.125 -9.578 -19.797 1 97.56 422 LEU A N 1
ATOM 3332 C CA . LEU A 1 422 ? -19.625 -10.43 -18.719 1 97.56 422 LEU A CA 1
ATOM 3333 C C . LEU A 1 422 ? -20.844 -11.211 -19.172 1 97.56 422 LEU A C 1
ATOM 3335 O O . LEU A 1 422 ? -21.859 -10.617 -19.547 1 97.56 422 LEU A O 1
ATOM 3339 N N . PRO A 1 423 ? -20.859 -12.539 -19.141 1 96.88 423 PRO A N 1
ATOM 3340 C CA . PRO A 1 423 ? -22.016 -13.328 -19.594 1 96.88 423 PRO A CA 1
ATOM 3341 C C . PRO A 1 423 ? -23.109 -13.422 -18.547 1 96.88 423 PRO A C 1
ATOM 3343 O O . PRO A 1 423 ? -22.891 -13.094 -17.375 1 96.88 423 PRO A O 1
ATOM 3346 N N . GLU A 1 424 ? -24.219 -13.945 -18.953 1 95.88 424 GLU A N 1
ATOM 3347 C CA . GLU A 1 424 ? -25.344 -14.117 -18.047 1 95.88 424 GLU A CA 1
ATOM 3348 C C . GLU A 1 424 ? -25.047 -15.18 -17 1 95.88 424 GLU A C 1
ATOM 3350 O O . GLU A 1 424 ? -25.469 -15.055 -15.844 1 95.88 424 GLU A O 1
ATOM 3355 N N . GLN A 1 425 ? -24.438 -16.219 -17.531 1 96.75 425 GLN A N 1
ATOM 3356 C CA . GLN A 1 425 ? -23.984 -17.266 -16.625 1 96.75 425 GLN A CA 1
ATOM 3357 C C . GLN A 1 425 ? -22.453 -17.281 -16.516 1 96.75 425 GLN A C 1
ATOM 3359 O O . GLN A 1 425 ? -21.766 -17.375 -17.531 1 96.75 425 GLN A O 1
ATOM 3364 N N . GLY A 1 426 ? -21.984 -17.203 -15.328 1 97.94 426 GLY A N 1
ATOM 3365 C CA . GLY A 1 426 ? -20.547 -17.094 -15.062 1 97.94 426 GLY A CA 1
ATOM 3366 C C . GLY A 1 426 ? -20.188 -15.898 -14.203 1 97.94 426 GLY A C 1
ATOM 3367 O O . GLY A 1 426 ? -20.953 -14.938 -14.117 1 97.94 426 GLY A O 1
ATOM 3368 N N . GLY A 1 427 ? -19.141 -15.922 -13.562 1 98.62 427 GLY A N 1
ATOM 3369 C CA . GLY A 1 427 ? -18.609 -14.867 -12.719 1 98.62 427 GLY A CA 1
ATOM 3370 C C . GLY A 1 427 ? -17.141 -15.07 -12.383 1 98.62 427 GLY A C 1
ATOM 3371 O O . GLY A 1 427 ? -16.531 -16.062 -12.773 1 98.62 427 GLY A O 1
ATOM 3372 N N . TYR A 1 428 ? -16.578 -14.109 -11.797 1 98.88 428 TYR A N 1
ATOM 3373 C CA . TYR A 1 428 ? -15.18 -14.18 -11.398 1 98.88 428 TYR A CA 1
ATOM 3374 C C . TYR A 1 428 ? -14.891 -13.211 -10.258 1 98.88 428 TYR A C 1
ATOM 3376 O O . TYR A 1 428 ? -15.75 -12.406 -9.883 1 98.88 428 TYR A O 1
ATOM 3384 N N . PHE A 1 429 ? -13.766 -13.344 -9.617 1 98.94 429 PHE A N 1
ATOM 3385 C CA . PHE A 1 429 ? -13.273 -12.359 -8.664 1 98.94 429 PHE A CA 1
ATOM 3386 C C . PHE A 1 429 ? -12.531 -11.234 -9.383 1 98.94 429 PHE A C 1
ATOM 3388 O O . PHE A 1 429 ? -11.641 -11.492 -10.195 1 98.94 429 PHE A O 1
ATOM 3395 N N . ILE A 1 430 ? -12.812 -10.008 -9.008 1 98.69 430 ILE A N 1
ATOM 3396 C CA . ILE A 1 430 ? -12.18 -8.852 -9.633 1 98.69 430 ILE A CA 1
ATOM 3397 C C . ILE A 1 430 ? -10.719 -8.766 -9.188 1 98.69 430 ILE A C 1
ATOM 3399 O O . ILE A 1 430 ? -10.328 -9.383 -8.195 1 98.69 430 ILE A O 1
ATOM 3403 N N . GLY A 1 431 ? -9.992 -7.98 -9.93 1 98.56 431 GLY A N 1
ATOM 3404 C CA . GLY A 1 431 ? -8.547 -8.008 -9.781 1 98.56 431 GLY A CA 1
ATOM 3405 C C . GLY A 1 431 ? -8.062 -7.312 -8.523 1 98.56 431 GLY A C 1
ATOM 3406 O O . GLY A 1 431 ? -6.969 -7.602 -8.031 1 98.56 431 GLY A O 1
ATOM 3407 N N . ASN A 1 432 ? -8.82 -6.332 -8.062 1 97.62 432 ASN A N 1
ATOM 3408 C CA . ASN A 1 432 ? -8.391 -5.492 -6.953 1 97.62 432 ASN A CA 1
ATOM 3409 C C . ASN A 1 432 ? -9.562 -4.711 -6.359 1 97.62 432 ASN A C 1
ATOM 3411 O O . ASN A 1 432 ? -10.516 -4.379 -7.066 1 97.62 432 ASN A O 1
ATOM 3415 N N . LEU A 1 433 ? -9.484 -4.488 -5.051 1 95.44 433 LEU A N 1
ATOM 3416 C CA . LEU A 1 433 ? -10.516 -3.705 -4.375 1 95.44 433 LEU A CA 1
ATOM 3417 C C . LEU A 1 433 ? -9.898 -2.789 -3.324 1 95.44 433 LEU A C 1
ATOM 3419 O O . LEU A 1 433 ? -9.156 -3.248 -2.451 1 95.44 433 LEU A O 1
ATOM 3423 N N . GLN A 1 434 ? -10.094 -1.533 -3.453 1 92.38 434 GLN A N 1
ATOM 3424 C CA . GLN A 1 434 ? -9.695 -0.481 -2.527 1 92.38 434 GLN A CA 1
ATOM 3425 C C . GLN A 1 434 ? -10.805 0.55 -2.348 1 92.38 434 GLN A C 1
ATOM 3427 O O . GLN A 1 434 ? -11.805 0.527 -3.068 1 92.38 434 GLN A O 1
ATOM 3432 N N . PRO A 1 435 ? -10.664 1.425 -1.375 1 86.81 435 PRO A N 1
ATOM 3433 C CA . PRO A 1 435 ? -11.664 2.494 -1.269 1 86.81 435 PRO A CA 1
ATOM 3434 C C . PRO A 1 435 ? -11.805 3.297 -2.561 1 86.81 435 PRO A C 1
ATOM 3436 O O . PRO A 1 435 ? -10.812 3.77 -3.113 1 86.81 435 PRO A O 1
ATOM 3439 N N . ALA A 1 436 ? -13.016 3.338 -3.039 1 90.44 436 ALA A N 1
ATOM 3440 C CA . ALA A 1 436 ? -13.406 4.074 -4.238 1 90.44 436 ALA A CA 1
ATOM 3441 C C . ALA A 1 436 ? -12.719 3.516 -5.477 1 90.44 436 ALA A C 1
ATOM 3443 O O . ALA A 1 436 ? -12.531 4.23 -6.465 1 90.44 436 ALA A O 1
ATOM 3444 N N . HIS A 1 437 ? -12.352 2.24 -5.379 1 94.06 437 HIS A N 1
ATOM 3445 C CA . HIS A 1 437 ? -11.641 1.675 -6.52 1 94.06 437 HIS A CA 1
ATOM 3446 C C . HIS A 1 437 ? -11.914 0.181 -6.652 1 94.06 437 HIS A C 1
ATOM 3448 O O . HIS A 1 437 ? -11.633 -0.59 -5.734 1 94.06 437 HIS A O 1
ATOM 3454 N N . MET A 1 438 ? -12.445 -0.185 -7.766 1 95.44 438 MET A N 1
ATOM 3455 C CA . MET A 1 438 ? -12.562 -1.578 -8.18 1 95.44 438 MET A CA 1
ATOM 3456 C C . MET A 1 438 ? -11.852 -1.812 -9.508 1 95.44 438 MET A C 1
ATOM 3458 O O . MET A 1 438 ? -12.148 -1.139 -10.5 1 95.44 438 MET A O 1
ATOM 3462 N N . ASP A 1 439 ? -10.891 -2.652 -9.531 1 97.44 439 ASP A N 1
ATOM 3463 C CA . ASP A 1 439 ? -10.32 -3.117 -10.789 1 97.44 439 ASP A CA 1
ATOM 3464 C C . ASP A 1 439 ? -11.109 -4.293 -11.352 1 97.44 439 ASP A C 1
ATOM 3466 O O . ASP A 1 439 ? -10.883 -5.445 -10.969 1 97.44 439 ASP A O 1
ATOM 3470 N N . PHE A 1 440 ? -11.883 -4.055 -12.305 1 97.94 440 PHE A N 1
ATOM 3471 C CA . PHE A 1 440 ? -12.82 -5.043 -12.82 1 97.94 440 PHE A CA 1
ATOM 3472 C C . PHE A 1 440 ? -12.109 -6.035 -13.742 1 97.94 440 PHE A C 1
ATOM 3474 O O . PHE A 1 440 ? -12.719 -6.992 -14.219 1 97.94 440 PHE A O 1
ATOM 3481 N N . ARG A 1 441 ? -10.859 -5.926 -13.992 1 98.06 441 ARG A N 1
ATOM 3482 C CA . ARG A 1 441 ? -10.141 -6.824 -14.891 1 98.06 441 ARG A CA 1
ATOM 3483 C C . ARG A 1 441 ? -10.062 -8.234 -14.312 1 98.06 441 ARG A C 1
ATOM 3485 O O . ARG A 1 441 ? -9.992 -8.406 -13.094 1 98.06 441 ARG A O 1
ATOM 3492 N N . TRP A 1 442 ? -10.047 -9.172 -15.195 1 98.62 442 TRP A N 1
ATOM 3493 C CA . TRP A 1 442 ? -9.758 -10.57 -14.891 1 98.62 442 TRP A CA 1
ATOM 3494 C C . TRP A 1 442 ? -8.258 -10.789 -14.734 1 98.62 442 TRP A C 1
ATOM 3496 O O . TRP A 1 442 ? -7.465 -10.367 -15.578 1 98.62 442 TRP A O 1
ATOM 3506 N N . PHE A 1 443 ? -7.895 -11.453 -13.672 1 98.81 443 PHE A N 1
ATOM 3507 C CA . PHE A 1 443 ? -6.527 -11.93 -13.492 1 98.81 443 PHE A CA 1
ATOM 3508 C C . PHE A 1 443 ? -6.504 -13.438 -13.297 1 98.81 443 PHE A C 1
ATOM 3510 O O . PHE A 1 443 ? -7.078 -13.953 -12.328 1 98.81 443 PHE A O 1
ATOM 3517 N N . THR A 1 444 ? -5.801 -14.141 -14.125 1 98.81 444 THR A N 1
ATOM 3518 C CA . THR A 1 444 ? -5.887 -15.586 -14.227 1 98.81 444 THR A CA 1
ATOM 3519 C C . THR A 1 444 ? -5.355 -16.266 -12.969 1 98.81 444 THR A C 1
ATOM 3521 O O . THR A 1 444 ? -6.016 -17.125 -12.391 1 98.81 444 THR A O 1
ATOM 3524 N N . LEU A 1 445 ? -4.203 -15.867 -12.508 1 98.62 445 LEU A N 1
ATOM 3525 C CA . LEU A 1 445 ? -3.584 -16.531 -11.367 1 98.62 445 LEU A CA 1
ATOM 3526 C C . LEU A 1 445 ? -4.449 -16.391 -10.117 1 98.62 445 LEU A C 1
ATOM 3528 O O . LEU A 1 445 ? -4.648 -17.359 -9.383 1 98.62 445 LEU A O 1
ATOM 3532 N N . GLY A 1 446 ? -4.98 -15.188 -9.93 1 98.75 446 GLY A N 1
ATOM 3533 C CA . GLY A 1 446 ? -5.836 -14.961 -8.773 1 98.75 446 GLY A CA 1
ATOM 3534 C C . GLY A 1 446 ? -7.078 -15.828 -8.766 1 98.75 446 GLY A C 1
ATOM 3535 O O . GLY A 1 446 ? -7.41 -16.453 -7.754 1 98.75 446 GLY A O 1
ATOM 3536 N N . ASN A 1 447 ? -7.75 -15.906 -9.836 1 98.94 447 ASN A N 1
ATOM 3537 C CA . ASN A 1 447 ? -8.992 -16.672 -9.922 1 98.94 447 ASN A CA 1
ATOM 3538 C C . ASN A 1 447 ? -8.734 -18.172 -9.836 1 98.94 447 ASN A C 1
ATOM 3540 O O . ASN A 1 447 ? -9.461 -18.891 -9.148 1 98.94 447 ASN A O 1
ATOM 3544 N N . ILE A 1 448 ? -7.707 -18.641 -10.477 1 98.81 448 ILE A N 1
ATOM 3545 C CA . ILE A 1 448 ? -7.391 -20.062 -10.477 1 98.81 448 ILE A CA 1
ATOM 3546 C C . ILE A 1 448 ? -7.012 -20.516 -9.07 1 98.81 448 ILE A C 1
ATOM 3548 O O . ILE A 1 448 ? -7.484 -21.562 -8.594 1 98.81 448 ILE A O 1
ATOM 3552 N N . TRP A 1 449 ? -6.219 -19.75 -8.422 1 98.81 449 TRP A N 1
ATOM 3553 C CA . TRP A 1 449 ? -5.754 -20.172 -7.102 1 98.81 449 TRP A CA 1
ATOM 3554 C C . TRP A 1 449 ? -6.836 -19.953 -6.047 1 98.81 449 TRP A C 1
ATOM 3556 O O . TRP A 1 449 ? -6.785 -20.531 -4.965 1 98.81 449 TRP A O 1
ATOM 3566 N N . SER A 1 450 ? -7.836 -19.109 -6.363 1 98.81 450 SER A N 1
ATOM 3567 C CA . SER A 1 450 ? -9.016 -19.062 -5.504 1 98.81 450 SER A CA 1
ATOM 3568 C C . SER A 1 450 ? -9.773 -20.391 -5.547 1 98.81 450 SER A C 1
ATOM 3570 O O . SER A 1 450 ? -10.359 -20.812 -4.547 1 98.81 450 SER A O 1
ATOM 3572 N N . ILE A 1 451 ? -9.773 -21.047 -6.695 1 98.75 451 ILE A N 1
ATOM 3573 C CA . ILE A 1 451 ? -10.375 -22.375 -6.82 1 98.75 451 ILE A CA 1
ATOM 3574 C C . ILE A 1 451 ? -9.523 -23.406 -6.09 1 98.75 451 ILE A C 1
ATOM 3576 O O . ILE A 1 451 ? -10.031 -24.172 -5.266 1 98.75 451 ILE A O 1
ATOM 3580 N N . CYS A 1 452 ? -8.211 -23.422 -6.324 1 98.69 452 CYS A N 1
ATOM 3581 C CA . CYS A 1 452 ? -7.297 -24.438 -5.816 1 98.69 452 CYS A CA 1
ATOM 3582 C C . CYS A 1 452 ? -7.262 -24.422 -4.293 1 98.69 452 CYS A C 1
ATOM 3584 O O . CYS A 1 452 ? -7.18 -25.484 -3.662 1 98.69 452 CYS A O 1
ATOM 3586 N N . SER A 1 453 ? -7.371 -23.219 -3.729 1 98 453 SER A N 1
ATOM 3587 C CA . SER A 1 453 ? -7.227 -23.078 -2.283 1 98 453 SER A CA 1
ATOM 3588 C C . SER A 1 453 ? -8.57 -23.219 -1.574 1 98 453 SER A C 1
ATOM 3590 O O . SER A 1 453 ? -8.633 -23.203 -0.343 1 98 453 SER A O 1
ATOM 3592 N N . ALA A 1 454 ? -9.641 -23.266 -2.35 1 97.88 454 ALA A N 1
ATOM 3593 C CA . ALA A 1 454 ? -11 -23.281 -1.822 1 97.88 454 ALA A CA 1
ATOM 3594 C C . ALA A 1 454 ? -11.352 -21.938 -1.163 1 97.88 454 ALA A C 1
ATOM 3596 O O . ALA A 1 454 ? -12.125 -21.906 -0.204 1 97.88 454 ALA A O 1
ATOM 3597 N N . LEU A 1 455 ? -10.672 -20.969 -1.566 1 98.38 455 LEU A N 1
ATOM 3598 C CA . LEU A 1 455 ? -11.125 -19.625 -1.244 1 98.38 455 LEU A CA 1
ATOM 3599 C C . LEU A 1 455 ? -12.477 -19.328 -1.9 1 98.38 455 LEU A C 1
ATOM 3601 O O . LEU A 1 455 ? -13.359 -18.75 -1.272 1 98.38 455 LEU A O 1
ATOM 3605 N N . ALA A 1 456 ? -12.555 -19.641 -3.188 1 98.62 456 ALA A N 1
ATOM 3606 C CA . ALA A 1 456 ? -13.844 -19.609 -3.863 1 98.62 456 ALA A CA 1
ATOM 3607 C C . ALA A 1 456 ? -14.75 -20.75 -3.375 1 98.62 456 ALA A C 1
ATOM 3609 O O . ALA A 1 456 ? -14.281 -21.875 -3.17 1 98.62 456 ALA A O 1
ATOM 3610 N N . THR A 1 457 ? -15.984 -20.453 -3.197 1 97.56 457 THR A N 1
ATOM 3611 C CA . THR A 1 457 ? -16.938 -21.516 -2.928 1 97.56 457 THR A CA 1
ATOM 3612 C C . THR A 1 457 ? -17.062 -22.453 -4.125 1 97.56 457 THR A C 1
ATOM 3614 O O . THR A 1 457 ? -16.562 -22.156 -5.215 1 97.56 457 THR A O 1
ATOM 3617 N N . LYS A 1 458 ? -17.688 -23.625 -3.861 1 97.19 458 LYS A N 1
ATOM 3618 C CA . LYS A 1 458 ? -17.906 -24.562 -4.961 1 97.19 458 LYS A CA 1
ATOM 3619 C C . LYS A 1 458 ? -18.672 -23.906 -6.105 1 97.19 458 LYS A C 1
ATOM 3621 O O . LYS A 1 458 ? -18.297 -24.047 -7.273 1 97.19 458 LYS A O 1
ATOM 3626 N N . GLU A 1 459 ? -19.719 -23.156 -5.75 1 97.56 459 GLU A N 1
ATOM 3627 C CA . GLU A 1 459 ? -20.531 -22.469 -6.754 1 97.56 459 GLU A CA 1
ATOM 3628 C C . GLU A 1 459 ? -19.719 -21.422 -7.504 1 97.56 459 GLU A C 1
ATOM 3630 O O . GLU A 1 459 ? -19.797 -21.328 -8.727 1 97.56 459 GLU A O 1
ATOM 3635 N N . GLN A 1 460 ? -19 -20.672 -6.805 1 98.56 460 GLN A N 1
ATOM 3636 C CA . GLN A 1 460 ? -18.141 -19.656 -7.418 1 98.56 460 GLN A CA 1
ATOM 3637 C C . GLN A 1 460 ? -17.094 -20.297 -8.32 1 98.56 460 GLN A C 1
ATOM 3639 O O . GLN A 1 460 ? -16.797 -19.781 -9.398 1 98.56 460 GLN A O 1
ATOM 3644 N N . SER A 1 461 ? -16.531 -21.391 -7.895 1 98.75 461 SER A N 1
ATOM 3645 C CA . SER A 1 461 ? -15.539 -22.109 -8.695 1 98.75 461 SER A CA 1
ATOM 3646 C C . SER A 1 461 ? -16.141 -22.594 -10.016 1 98.75 461 SER A C 1
ATOM 3648 O O . SER A 1 461 ? -15.492 -22.484 -11.062 1 98.75 461 SER A O 1
ATOM 3650 N N . GLU A 1 462 ? -17.359 -23.078 -9.945 1 98.56 462 GLU A N 1
ATOM 3651 C CA . GLU A 1 462 ? -18.047 -23.516 -11.156 1 98.56 462 GLU A CA 1
ATOM 3652 C C . GLU A 1 462 ? -18.312 -22.344 -12.094 1 98.56 462 GLU A C 1
ATOM 3654 O O . GLU A 1 462 ? -18.141 -22.453 -13.305 1 98.56 462 GLU A O 1
ATOM 3659 N N . GLU A 1 463 ? -18.688 -21.234 -11.492 1 98.75 463 GLU A N 1
ATOM 3660 C CA . GLU A 1 463 ? -18.984 -20.047 -12.281 1 98.75 463 GLU A CA 1
ATOM 3661 C C . GLU A 1 463 ? -17.719 -19.5 -12.938 1 98.75 463 GLU A C 1
ATOM 3663 O O . GLU A 1 463 ? -17.766 -18.984 -14.062 1 98.75 463 GLU A O 1
ATOM 3668 N N . ILE A 1 464 ? -16.625 -19.562 -12.281 1 98.88 464 ILE A N 1
ATOM 3669 C CA . ILE A 1 464 ? -15.352 -19.109 -12.836 1 98.88 464 ILE A CA 1
ATOM 3670 C C . ILE A 1 464 ? -15 -19.953 -14.062 1 98.88 464 ILE A C 1
ATOM 3672 O O . ILE A 1 464 ? -14.633 -19.406 -15.109 1 98.88 464 ILE A O 1
ATOM 3676 N N . LEU A 1 465 ? -15.102 -21.281 -13.961 1 98.81 465 LEU A N 1
ATOM 3677 C CA . LEU A 1 465 ? -14.781 -22.156 -15.078 1 98.81 465 LEU A CA 1
ATOM 3678 C C . LEU A 1 465 ? -15.789 -22 -16.203 1 98.81 465 LEU A C 1
ATOM 3680 O O . LEU A 1 465 ? -15.438 -22.109 -17.391 1 98.81 465 LEU A O 1
ATOM 3684 N N . THR A 1 466 ? -17.062 -21.734 -15.836 1 98.69 466 THR A N 1
ATOM 3685 C CA . THR A 1 466 ? -18.062 -21.438 -16.844 1 98.69 466 THR A CA 1
ATOM 3686 C C . THR A 1 466 ? -17.672 -20.188 -17.625 1 98.69 466 THR A C 1
ATOM 3688 O O . THR A 1 466 ? -17.812 -20.141 -18.859 1 98.69 466 THR A O 1
ATOM 3691 N N . LEU A 1 467 ? -17.219 -19.188 -16.906 1 98.75 467 LEU A N 1
ATOM 3692 C CA . LEU A 1 467 ? -16.781 -17.969 -17.578 1 98.75 467 LEU A CA 1
ATOM 3693 C C . LEU A 1 467 ? -15.617 -18.266 -18.531 1 98.75 467 LEU A C 1
ATOM 3695 O O . LEU A 1 467 ? -15.609 -17.766 -19.656 1 98.75 467 LEU A O 1
ATOM 3699 N N . VAL A 1 468 ? -14.656 -19.031 -18.094 1 98.75 468 VAL A N 1
ATOM 3700 C CA . VAL A 1 468 ? -13.508 -19.375 -18.938 1 98.75 468 VAL A CA 1
ATOM 3701 C C . VAL A 1 468 ? -13.984 -20.094 -20.203 1 98.75 468 VAL A C 1
ATOM 3703 O O . VAL A 1 468 ? -13.508 -19.797 -21.297 1 98.75 468 VAL A O 1
ATOM 3706 N N . GLU A 1 469 ? -14.883 -20.969 -20.016 1 98.44 469 GLU A N 1
ATOM 3707 C CA . GLU A 1 469 ? -15.422 -21.719 -21.141 1 98.44 469 GLU A CA 1
ATOM 3708 C C . GLU A 1 469 ? -16.141 -20.812 -22.125 1 98.44 469 GLU A C 1
ATOM 3710 O O . GLU A 1 469 ? -15.977 -20.938 -23.344 1 98.44 469 GLU A O 1
ATOM 3715 N N . LYS A 1 470 ? -16.906 -19.922 -21.625 1 98.25 470 LYS A N 1
ATOM 3716 C CA . LYS A 1 470 ? -17.688 -19.016 -22.469 1 98.25 470 LYS A CA 1
ATOM 3717 C C . LYS A 1 470 ? -16.812 -17.969 -23.125 1 98.25 470 LYS A C 1
ATOM 3719 O O . LYS A 1 470 ? -17.109 -17.5 -24.234 1 98.25 470 LYS A O 1
ATOM 3724 N N . LYS A 1 471 ? -15.781 -17.625 -22.438 1 98.38 471 LYS A N 1
ATOM 3725 C CA . LYS A 1 471 ? -14.852 -16.641 -22.969 1 98.38 471 LYS A CA 1
ATOM 3726 C C . LYS A 1 471 ? -13.539 -17.297 -23.406 1 98.38 471 LYS A C 1
ATOM 3728 O O . LYS A 1 471 ? -12.461 -16.734 -23.203 1 98.38 471 LYS A O 1
ATOM 3733 N N . TRP A 1 472 ? -13.625 -18.438 -23.984 1 98.38 472 TRP A N 1
ATOM 3734 C CA . TRP A 1 472 ? -12.5 -19.297 -24.359 1 98.38 472 TRP A CA 1
ATOM 3735 C C . TRP A 1 472 ? -11.562 -18.562 -25.312 1 98.38 472 TRP A C 1
ATOM 3737 O O . TRP A 1 472 ? -10.336 -18.594 -25.141 1 98.38 472 TRP A O 1
ATOM 3747 N N . GLU A 1 473 ? -12.062 -17.797 -26.266 1 97.38 473 GLU A N 1
ATOM 3748 C CA . GLU A 1 473 ? -11.25 -17.109 -27.266 1 97.38 473 GLU A CA 1
ATOM 3749 C C . GLU A 1 473 ? -10.438 -15.992 -26.641 1 97.38 473 GLU A C 1
ATOM 3751 O O . GLU A 1 473 ? -9.312 -15.711 -27.062 1 97.38 473 GLU A O 1
ATOM 3756 N N . ASP A 1 474 ? -11 -15.375 -25.625 1 98 474 ASP A N 1
ATOM 3757 C CA . ASP A 1 474 ? -10.344 -14.242 -24.984 1 98 474 ASP A CA 1
ATOM 3758 C C . ASP A 1 474 ? -9.32 -14.711 -23.953 1 98 474 ASP A C 1
ATOM 3760 O O . ASP A 1 474 ? -8.258 -14.102 -23.812 1 98 474 ASP A O 1
ATOM 3764 N N . LEU A 1 475 ? -9.641 -15.805 -23.234 1 98.56 475 LEU A N 1
ATOM 3765 C CA . LEU A 1 475 ? -8.836 -16.156 -22.062 1 98.56 475 LEU A CA 1
ATOM 3766 C C . LEU A 1 475 ? -7.852 -17.281 -22.406 1 98.56 475 LEU A C 1
ATOM 3768 O O . LEU A 1 475 ? -6.777 -17.359 -21.812 1 98.56 475 LEU A O 1
ATOM 3772 N N . ILE A 1 476 ? -8.156 -18.156 -23.359 1 98.31 476 ILE A N 1
ATOM 3773 C CA . ILE A 1 476 ? -7.289 -19.25 -23.797 1 98.31 476 ILE A CA 1
ATOM 3774 C C . ILE A 1 476 ? -6.648 -18.906 -25.141 1 98.31 476 ILE A C 1
ATOM 3776 O O . ILE A 1 476 ? -5.422 -18.875 -25.25 1 98.31 476 ILE A O 1
ATOM 3780 N N . GLY A 1 477 ? -7.547 -18.578 -26.062 1 97.12 477 GLY A N 1
ATOM 3781 C CA . GLY A 1 477 ? -7.062 -18.188 -27.391 1 97.12 477 GLY A CA 1
ATOM 3782 C C . GLY A 1 477 ? -6.25 -19.266 -28.062 1 97.12 477 GLY A C 1
ATOM 3783 O O . GLY A 1 477 ? -6.598 -20.453 -28 1 97.12 477 GLY A O 1
ATOM 3784 N N . THR A 1 478 ? -5.203 -18.812 -28.812 1 97.62 478 THR A N 1
ATOM 3785 C CA . THR A 1 478 ? -4.363 -19.75 -29.562 1 97.62 478 THR A CA 1
ATOM 3786 C C . THR A 1 478 ? -3.186 -20.203 -28.703 1 97.62 478 THR A C 1
ATOM 3788 O O . THR A 1 478 ? -2.467 -21.125 -29.078 1 97.62 478 THR A O 1
ATOM 3791 N N . MET A 1 479 ? -3.076 -19.594 -27.609 1 98.25 479 MET A N 1
ATOM 3792 C CA . MET A 1 479 ? -2.104 -20.016 -26.609 1 98.25 479 MET A CA 1
ATOM 3793 C C . MET A 1 479 ? -2.641 -19.781 -25.203 1 98.25 479 MET A C 1
ATOM 3795 O O . MET A 1 479 ? -2.818 -18.641 -24.766 1 98.25 479 MET A O 1
ATOM 3799 N N . PRO A 1 480 ? -2.85 -20.812 -24.469 1 97.81 480 PRO A N 1
ATOM 3800 C CA . PRO A 1 480 ? -3.324 -20.625 -23.094 1 97.81 480 PRO A CA 1
ATOM 3801 C C . PRO A 1 480 ? -2.203 -20.25 -22.141 1 97.81 480 PRO A C 1
ATOM 3803 O O . PRO A 1 480 ? -1.076 -20.734 -22.266 1 97.81 480 PRO A O 1
ATOM 3806 N N . LEU A 1 481 ? -2.461 -19.406 -21.094 1 98 481 LEU A N 1
ATOM 3807 C CA . LEU A 1 481 ? -3.658 -18.609 -20.875 1 98 481 LEU A CA 1
ATOM 3808 C C . LEU A 1 481 ? -3.318 -17.109 -20.828 1 98 481 LEU A C 1
ATOM 3810 O O . LEU A 1 481 ? -2.174 -16.75 -20.562 1 98 481 LEU A O 1
ATOM 3814 N N . LYS A 1 482 ? -4.32 -16.281 -20.984 1 98.31 482 LYS A N 1
ATOM 3815 C CA . LYS A 1 482 ? -4.184 -14.844 -20.734 1 98.31 482 LYS A CA 1
ATOM 3816 C C . LYS A 1 482 ? -3.861 -14.57 -19.281 1 98.31 482 LYS A C 1
ATOM 3818 O O . LYS A 1 482 ? -4.453 -15.172 -18.375 1 98.31 482 LYS A O 1
ATOM 3823 N N . ILE A 1 483 ? -2.902 -13.672 -19.094 1 98.62 483 ILE A N 1
ATOM 3824 C CA . ILE A 1 483 ? -2.52 -13.359 -17.719 1 98.62 483 ILE A CA 1
ATOM 3825 C C . ILE A 1 483 ? -3.574 -12.453 -17.078 1 98.62 483 ILE A C 1
ATOM 3827 O O . ILE A 1 483 ? -3.887 -12.594 -15.891 1 98.62 483 ILE A O 1
ATOM 3831 N N . CYS A 1 484 ? -4.094 -11.508 -17.875 1 98.56 484 CYS A N 1
ATOM 3832 C CA . CYS A 1 484 ? -5.207 -10.656 -17.453 1 98.56 484 CYS A CA 1
ATOM 3833 C C . CYS A 1 484 ? -6.043 -10.227 -18.656 1 98.56 484 CYS A C 1
ATOM 3835 O O . CYS A 1 484 ? -5.617 -10.383 -19.797 1 98.56 484 CYS A O 1
ATOM 3837 N N . TYR A 1 485 ? -7.176 -9.789 -18.422 1 98.25 485 TYR A N 1
ATOM 3838 C CA . TYR A 1 485 ? -8.094 -9.328 -19.469 1 98.25 485 TYR A CA 1
ATOM 3839 C C . TYR A 1 485 ? -9.008 -8.234 -18.938 1 98.25 485 TYR A C 1
ATOM 3841 O O . TYR A 1 485 ? -9.562 -8.352 -17.844 1 98.25 485 TYR A O 1
ATOM 3849 N N . PRO A 1 486 ? -9.344 -7.121 -19.672 1 97.75 486 PRO A N 1
ATOM 3850 C CA . PRO A 1 486 ? -8.664 -6.793 -20.922 1 97.75 486 PRO A CA 1
ATOM 3851 C C . PRO A 1 486 ? -7.336 -6.074 -20.719 1 97.75 486 PRO A C 1
ATOM 3853 O O . PRO A 1 486 ? -6.816 -6.047 -19.594 1 97.75 486 PRO A O 1
ATOM 3856 N N . THR A 1 487 ? -6.719 -5.59 -21.719 1 98 487 THR A N 1
ATOM 3857 C CA . THR A 1 487 ? -5.492 -4.809 -21.672 1 98 487 THR A CA 1
ATOM 3858 C C . THR A 1 487 ? -5.785 -3.359 -21.297 1 98 487 THR A C 1
ATOM 3860 O O . THR A 1 487 ? -6.918 -2.896 -21.422 1 98 487 THR A O 1
ATOM 3863 N N . LEU A 1 488 ? -4.777 -2.721 -20.656 1 97.38 488 LEU A N 1
ATOM 3864 C CA . LEU A 1 488 ? -4.77 -1.265 -20.562 1 97.38 488 LEU A CA 1
ATOM 3865 C C . LEU A 1 488 ? -4.379 -0.634 -21.891 1 97.38 488 LEU A C 1
ATOM 3867 O O . LEU A 1 488 ? -3.404 -1.057 -22.531 1 97.38 488 LEU A O 1
ATOM 3871 N N . GLU A 1 489 ? -5.137 0.382 -22.328 1 96.12 489 GLU A N 1
ATOM 3872 C CA . GLU A 1 489 ? -4.844 1.019 -23.609 1 96.12 489 GLU A CA 1
ATOM 3873 C C . GLU A 1 489 ? -4.785 2.537 -23.469 1 96.12 489 GLU A C 1
ATOM 3875 O O . GLU A 1 489 ? -5.316 3.098 -22.5 1 96.12 489 GLU A O 1
ATOM 3880 N N . GLU A 1 490 ? -4.059 3.17 -24.297 1 94.75 490 GLU A N 1
ATOM 3881 C CA . GLU A 1 490 ? -4.012 4.621 -24.438 1 94.75 490 GLU A CA 1
ATOM 3882 C C . GLU A 1 490 ? -3.701 5.301 -23.109 1 94.75 490 GLU A C 1
ATOM 3884 O O . GLU A 1 490 ? -2.709 4.969 -22.453 1 94.75 490 GLU A O 1
ATOM 3889 N N . ASP A 1 491 ? -4.691 6.125 -22.625 1 93.81 491 ASP A N 1
ATOM 3890 C CA . ASP A 1 491 ? -4.43 6.914 -21.422 1 93.81 491 ASP A CA 1
ATOM 3891 C C . ASP A 1 491 ? -4.305 6.02 -20.188 1 93.81 491 ASP A C 1
ATOM 3893 O O . ASP A 1 491 ? -3.516 6.301 -19.297 1 93.81 491 ASP A O 1
ATOM 3897 N N . GLU A 1 492 ? -5.066 4.973 -20.203 1 95.31 492 GLU A N 1
ATOM 3898 C CA . GLU A 1 492 ? -4.949 4.047 -19.078 1 95.31 492 GLU A CA 1
ATOM 3899 C C . GLU A 1 492 ? -3.561 3.42 -19.031 1 95.31 492 GLU A C 1
ATOM 3901 O O . GLU A 1 492 ? -2.971 3.301 -17.953 1 95.31 492 GLU A O 1
ATOM 3906 N N . TRP A 1 493 ? -3.109 3.014 -20.234 1 96.5 493 TRP A N 1
ATOM 3907 C CA . TRP A 1 493 ? -1.768 2.445 -20.312 1 96.5 493 TRP A CA 1
ATOM 3908 C C . TRP A 1 493 ? -0.719 3.461 -19.875 1 96.5 493 TRP A C 1
ATOM 3910 O O . TRP A 1 493 ? 0.16 3.145 -19.078 1 96.5 493 TRP A O 1
ATOM 3920 N N . ARG A 1 494 ? -0.816 4.672 -20.359 1 94.38 494 ARG A N 1
ATOM 3921 C CA . ARG A 1 494 ? 0.162 5.711 -20.062 1 94.38 494 ARG A CA 1
ATOM 3922 C C . ARG A 1 494 ? 0.167 6.039 -18.562 1 94.38 494 ARG A C 1
ATOM 3924 O O . ARG A 1 494 ? 1.228 6.09 -17.938 1 94.38 494 ARG A O 1
ATOM 3931 N N . ILE A 1 495 ? -0.989 6.188 -17.969 1 93.75 495 ILE A N 1
ATOM 3932 C CA . ILE A 1 495 ? -1.128 6.688 -16.609 1 93.75 495 ILE A CA 1
ATOM 3933 C C . ILE A 1 495 ? -0.833 5.566 -15.609 1 93.75 495 ILE A C 1
ATOM 3935 O O . ILE A 1 495 ? -0.129 5.773 -14.617 1 93.75 495 ILE A O 1
ATOM 3939 N N . ILE A 1 496 ? -1.289 4.359 -15.898 1 95.44 496 ILE A N 1
ATOM 3940 C CA . ILE A 1 496 ? -1.206 3.273 -14.93 1 95.44 496 ILE A CA 1
ATOM 3941 C C . ILE A 1 496 ? 0.181 2.637 -14.977 1 95.44 496 ILE A C 1
ATOM 3943 O O . ILE A 1 496 ? 0.768 2.324 -13.938 1 95.44 496 ILE A O 1
ATOM 3947 N N . THR A 1 497 ? 0.758 2.504 -16.156 1 95.12 497 THR A N 1
ATOM 3948 C CA . THR A 1 497 ? 2.035 1.806 -16.266 1 95.12 497 THR A CA 1
ATOM 3949 C C . THR A 1 497 ? 3.189 2.801 -16.328 1 95.12 497 THR A C 1
ATOM 3951 O O . THR A 1 497 ? 4.355 2.418 -16.203 1 95.12 497 THR A O 1
ATOM 3954 N N . GLY A 1 498 ? 2.91 4.074 -16.578 1 91.75 498 GLY A N 1
ATOM 3955 C CA . GLY A 1 498 ? 3.939 5.062 -16.859 1 91.75 498 GLY A CA 1
ATOM 3956 C C . GLY A 1 498 ? 4.535 4.938 -18.234 1 91.75 498 GLY A C 1
ATOM 3957 O O . GLY A 1 498 ? 5.734 5.16 -18.438 1 91.75 498 GLY A O 1
ATOM 3958 N N . ALA A 1 499 ? 3.725 4.398 -19.141 1 92.5 499 ALA A N 1
ATOM 3959 C CA . ALA A 1 499 ? 4.125 4.191 -20.531 1 92.5 499 ALA A CA 1
ATOM 3960 C C . ALA A 1 499 ? 5.227 3.139 -20.625 1 92.5 499 ALA A C 1
ATOM 3962 O O . ALA A 1 499 ? 6.211 3.328 -21.344 1 92.5 499 ALA A O 1
ATOM 3963 N N . ASP A 1 500 ? 5.047 2.094 -19.891 1 93.5 500 ASP A N 1
ATOM 3964 C CA . ASP A 1 500 ? 6 0.989 -19.938 1 93.5 500 ASP A CA 1
ATOM 3965 C C . ASP A 1 500 ? 6.062 0.38 -21.344 1 93.5 500 ASP A C 1
ATOM 3967 O O . ASP A 1 500 ? 5.074 -0.175 -21.828 1 93.5 500 ASP A O 1
ATOM 3971 N N . PRO A 1 501 ? 7.219 0.364 -21.922 1 92.69 501 PRO A N 1
ATOM 3972 C CA . PRO A 1 501 ? 7.301 -0.105 -23.297 1 92.69 501 PRO A CA 1
ATOM 3973 C C . PRO A 1 501 ? 7.125 -1.617 -23.422 1 92.69 501 PRO A C 1
ATOM 3975 O O . PRO A 1 501 ? 6.828 -2.121 -24.516 1 92.69 501 PRO A O 1
ATOM 3978 N N . LYS A 1 502 ? 7.266 -2.326 -22.375 1 93.75 502 LYS A N 1
ATOM 3979 C CA . LYS A 1 502 ? 7.07 -3.773 -22.438 1 93.75 502 LYS A CA 1
ATOM 3980 C C . LYS A 1 502 ? 5.598 -4.137 -22.281 1 93.75 502 LYS A C 1
ATOM 3982 O O . LYS A 1 502 ? 5.152 -5.168 -22.781 1 93.75 502 LYS A O 1
ATOM 3987 N N . ASN A 1 503 ? 4.867 -3.291 -21.641 1 96.5 503 ASN A N 1
ATOM 3988 C CA . ASN A 1 503 ? 3.467 -3.555 -21.328 1 96.5 503 ASN A CA 1
ATOM 3989 C C . ASN A 1 503 ? 2.531 -2.736 -22.219 1 96.5 503 ASN A C 1
ATOM 3991 O O . ASN A 1 503 ? 1.572 -2.139 -21.719 1 96.5 503 ASN A O 1
ATOM 3995 N N . THR A 1 504 ? 2.893 -2.664 -23.5 1 96.88 504 THR A N 1
ATOM 3996 C CA . THR A 1 504 ? 1.913 -2.135 -24.438 1 96.88 504 THR A CA 1
ATOM 3997 C C . THR A 1 504 ? 0.703 -3.059 -24.531 1 96.88 504 THR A C 1
ATOM 3999 O O . THR A 1 504 ? 0.708 -4.16 -23.984 1 96.88 504 THR A O 1
ATOM 4002 N N . ALA A 1 505 ? -0.31 -2.648 -25.172 1 97.81 505 ALA A N 1
ATOM 4003 C CA . ALA A 1 505 ? -1.557 -3.408 -25.234 1 97.81 505 ALA A CA 1
ATOM 4004 C C . ALA A 1 505 ? -1.324 -4.801 -25.797 1 97.81 505 ALA A C 1
ATOM 4006 O O . ALA A 1 505 ? -0.712 -4.949 -26.859 1 97.81 505 ALA A O 1
ATOM 4007 N N . TRP A 1 506 ? -1.83 -5.871 -25.078 1 98.25 506 TRP A N 1
ATOM 4008 C CA . TRP A 1 506 ? -1.804 -7.289 -25.422 1 98.25 506 TRP A CA 1
ATOM 4009 C C . TRP A 1 506 ? -0.372 -7.809 -25.484 1 98.25 506 TRP A C 1
ATOM 4011 O O . TRP A 1 506 ? -0.051 -8.68 -26.281 1 98.25 506 TRP A O 1
ATOM 4021 N N . SER A 1 507 ? 0.434 -7.195 -24.656 1 98.12 507 SER A N 1
ATOM 4022 C CA . SER A 1 507 ? 1.828 -7.621 -24.578 1 98.12 507 SER A CA 1
ATOM 4023 C C . SER A 1 507 ? 2.262 -7.84 -23.125 1 98.12 507 SER A C 1
ATOM 4025 O O . SER A 1 507 ? 1.878 -7.082 -22.234 1 98.12 507 SER A O 1
ATOM 4027 N N . TYR A 1 508 ? 3.061 -8.883 -22.906 1 98 508 TYR A N 1
ATOM 4028 C CA . TYR A 1 508 ? 3.693 -9.156 -21.625 1 98 508 TYR A CA 1
ATOM 4029 C C . TYR A 1 508 ? 2.656 -9.25 -20.516 1 98 508 TYR A C 1
ATOM 4031 O O . TYR A 1 508 ? 1.733 -10.07 -20.578 1 98 508 TYR A O 1
ATOM 4039 N N . HIS A 1 509 ? 2.717 -8.375 -19.469 1 98.19 509 HIS A N 1
ATOM 4040 C CA . HIS A 1 509 ? 1.77 -8.484 -18.375 1 98.19 509 HIS A CA 1
ATOM 4041 C C . HIS A 1 509 ? 0.453 -7.793 -18.703 1 98.19 509 HIS A C 1
ATOM 4043 O O . HIS A 1 509 ? -0.54 -7.961 -18 1 98.19 509 HIS A O 1
ATOM 4049 N N . ASN A 1 510 ? 0.452 -6.977 -19.797 1 98.44 510 ASN A N 1
ATOM 4050 C CA . ASN A 1 510 ? -0.741 -6.238 -20.188 1 98.44 510 ASN A CA 1
ATOM 4051 C C . ASN A 1 510 ? -1.574 -7.027 -21.203 1 98.44 510 ASN A C 1
ATOM 4053 O O . ASN A 1 510 ? -1.762 -6.586 -22.328 1 98.44 510 ASN A O 1
ATOM 4057 N N . GLY A 1 511 ? -2.029 -8.203 -20.719 1 98.38 511 GLY A N 1
ATOM 4058 C CA . GLY A 1 511 ? -2.918 -9.008 -21.531 1 98.38 511 GLY A CA 1
ATOM 4059 C C . GLY A 1 511 ? -2.188 -10.047 -22.375 1 98.38 511 GLY A C 1
ATOM 4060 O O . GLY A 1 511 ? -2.75 -10.602 -23.312 1 98.38 511 GLY A O 1
ATOM 4061 N N . GLY A 1 512 ? -0.986 -10.344 -22.109 1 98.62 512 GLY A N 1
ATOM 4062 C CA . GLY A 1 512 ? -0.276 -11.398 -22.812 1 98.62 512 GLY A CA 1
ATOM 4063 C C . GLY A 1 512 ? -0.721 -12.789 -22.391 1 98.62 512 GLY A C 1
ATOM 4064 O O . GLY A 1 512 ? -1.442 -12.945 -21.406 1 98.62 512 GLY A O 1
ATOM 4065 N N . SER A 1 513 ? -0.355 -13.789 -23.234 1 98.69 513 SER A N 1
ATOM 4066 C CA . SER A 1 513 ? -0.612 -15.188 -22.938 1 98.69 513 SER A CA 1
ATOM 4067 C C . SER A 1 513 ? 0.634 -15.867 -22.375 1 98.69 513 SER A C 1
ATOM 4069 O O . SER A 1 513 ? 1.709 -15.797 -22.984 1 98.69 513 SER A O 1
ATOM 4071 N N . TRP A 1 514 ? 0.519 -16.469 -21.312 1 98.81 514 TRP A N 1
ATOM 4072 C CA . TRP A 1 514 ? 1.655 -17.078 -20.625 1 98.81 514 TRP A CA 1
ATOM 4073 C C . TRP A 1 514 ? 1.462 -18.578 -20.453 1 98.81 514 TRP A C 1
ATOM 4075 O O . TRP A 1 514 ? 0.695 -19.031 -19.609 1 98.81 514 TRP A O 1
ATOM 4085 N N . PRO A 1 515 ? 2.205 -19.391 -21.141 1 98.56 515 PRO A N 1
ATOM 4086 C CA . PRO A 1 515 ? 2.023 -20.844 -21.141 1 98.56 515 PRO A CA 1
ATOM 4087 C C . PRO A 1 515 ? 2.178 -21.453 -19.75 1 98.56 515 PRO A C 1
ATOM 4089 O O . PRO A 1 515 ? 1.567 -22.484 -19.438 1 98.56 515 PRO A O 1
ATOM 4092 N N . VAL A 1 516 ? 2.955 -20.812 -18.891 1 98.69 516 VAL A N 1
ATOM 4093 C CA . VAL A 1 516 ? 3.203 -21.344 -17.547 1 98.69 516 VAL A CA 1
ATOM 4094 C C . VAL A 1 516 ? 1.89 -21.438 -16.781 1 98.69 516 VAL A C 1
ATOM 4096 O O . VAL A 1 516 ? 1.766 -22.234 -15.852 1 98.69 516 VAL A O 1
ATOM 4099 N N . LEU A 1 517 ? 0.881 -20.703 -17.125 1 98.75 517 LEU A N 1
ATOM 4100 C CA . LEU A 1 517 ? -0.395 -20.703 -16.422 1 98.75 517 LEU A CA 1
ATOM 4101 C C . LEU A 1 517 ? -1.183 -21.969 -16.703 1 98.75 517 LEU A C 1
ATOM 4103 O O . LEU A 1 517 ? -2.141 -22.281 -15.992 1 98.75 517 LEU A O 1
ATOM 4107 N N . LEU A 1 518 ? -0.747 -22.75 -17.672 1 98.75 518 LEU A N 1
ATOM 4108 C CA . LEU A 1 518 ? -1.439 -23.953 -18.125 1 98.75 518 LEU A CA 1
ATOM 4109 C C . LEU A 1 518 ? -1.538 -24.969 -17 1 98.75 518 LEU A C 1
ATOM 4111 O O . LEU A 1 518 ? -2.588 -25.594 -16.812 1 98.75 518 LEU A O 1
ATOM 4115 N N . TRP A 1 519 ? -0.478 -25.172 -16.297 1 98.75 519 TRP A N 1
ATOM 4116 C CA . TRP A 1 519 ? -0.494 -26.203 -15.266 1 98.75 519 TRP A CA 1
ATOM 4117 C C . TRP A 1 519 ? -1.432 -25.828 -14.117 1 98.75 519 TRP A C 1
ATOM 4119 O O . TRP A 1 519 ? -2.086 -26.688 -13.531 1 98.75 519 TRP A O 1
ATOM 4129 N N . GLN A 1 520 ? -1.495 -24.547 -13.812 1 98.75 520 GLN A N 1
ATOM 4130 C CA . GLN A 1 520 ? -2.377 -24.062 -12.75 1 98.75 520 GLN A CA 1
ATOM 4131 C C . GLN A 1 520 ? -3.842 -24.188 -13.156 1 98.75 520 GLN A C 1
ATOM 4133 O O . GLN A 1 520 ? -4.688 -24.578 -12.344 1 98.75 520 GLN A O 1
ATOM 4138 N N . PHE A 1 521 ? -4.105 -23.875 -14.398 1 98.88 521 PHE A N 1
ATOM 4139 C CA . PHE A 1 521 ? -5.441 -24.078 -14.945 1 98.88 521 PHE A CA 1
ATOM 4140 C C . PHE A 1 521 ? -5.824 -25.562 -14.906 1 98.88 521 PHE A C 1
ATOM 4142 O O . PHE A 1 521 ? -6.949 -25.906 -14.547 1 98.88 521 PHE A O 1
ATOM 4149 N N . THR A 1 522 ? -4.91 -26.453 -15.266 1 98.88 522 THR A N 1
ATOM 4150 C CA . THR A 1 522 ? -5.121 -27.906 -15.227 1 98.88 522 THR A CA 1
ATOM 4151 C C . THR A 1 522 ? -5.48 -28.359 -13.82 1 98.88 522 THR A C 1
ATOM 4153 O O . THR A 1 522 ? -6.406 -29.156 -13.641 1 98.88 522 THR A O 1
ATOM 4156 N N . LEU A 1 523 ? -4.766 -27.797 -12.883 1 98.62 523 LEU A N 1
ATOM 4157 C CA . LEU A 1 523 ? -5.02 -28.125 -11.484 1 98.62 523 LEU A CA 1
ATOM 4158 C C . LEU A 1 523 ? -6.457 -27.797 -11.102 1 98.62 523 LEU A C 1
ATOM 4160 O O . LEU A 1 523 ? -7.152 -28.625 -10.516 1 98.62 523 LEU A O 1
ATOM 4164 N N . ALA A 1 524 ? -6.859 -26.609 -11.383 1 98.75 524 ALA A N 1
ATOM 4165 C CA . ALA A 1 524 ? -8.203 -26.141 -11.031 1 98.75 524 ALA A CA 1
ATOM 4166 C C . ALA A 1 524 ? -9.266 -26.969 -11.742 1 98.75 524 ALA A C 1
ATOM 4168 O O . ALA A 1 524 ? -10.289 -27.328 -11.141 1 98.75 524 ALA A O 1
ATOM 4169 N N . CYS A 1 525 ? -9.047 -27.281 -13.016 1 98.81 525 CYS A N 1
ATOM 4170 C CA . CYS A 1 525 ? -10 -28.047 -13.805 1 98.81 525 CYS A CA 1
ATOM 4171 C C . CYS A 1 525 ? -10.172 -29.453 -13.219 1 98.81 525 CYS A C 1
ATOM 4173 O O . CYS A 1 525 ? -11.305 -29.922 -13.07 1 98.81 525 CYS A O 1
ATOM 4175 N N . ILE A 1 526 ? -9.086 -30.094 -12.906 1 98.75 526 ILE A N 1
ATOM 4176 C CA . ILE A 1 526 ? -9.148 -31.453 -12.359 1 98.75 526 ILE A CA 1
ATOM 4177 C C . ILE A 1 526 ? -9.875 -31.422 -11.016 1 98.75 526 ILE A C 1
ATOM 4179 O O . ILE A 1 526 ? -10.75 -32.25 -10.766 1 98.75 526 ILE A O 1
ATOM 4183 N N . LYS A 1 527 ? -9.516 -30.438 -10.195 1 98.38 527 LYS A N 1
ATOM 4184 C CA . LYS A 1 527 ? -10.172 -30.328 -8.898 1 98.38 527 LYS A CA 1
ATOM 4185 C C . LYS A 1 527 ? -11.688 -30.25 -9.055 1 98.38 527 LYS A C 1
ATOM 4187 O O . LYS A 1 527 ? -12.43 -30.859 -8.266 1 98.38 527 LYS A O 1
ATOM 4192 N N . MET A 1 528 ? -12.117 -29.594 -10.062 1 98.25 528 MET A N 1
ATOM 4193 C CA . MET A 1 528 ? -13.539 -29.312 -10.227 1 98.25 528 MET A CA 1
ATOM 4194 C C . MET A 1 528 ? -14.188 -30.344 -11.141 1 98.25 528 MET A C 1
ATOM 4196 O O . MET A 1 528 ? -15.344 -30.188 -11.539 1 98.25 528 MET A O 1
ATOM 4200 N N . GLY A 1 529 ? -13.5 -31.359 -11.586 1 97.88 529 GLY A N 1
ATOM 4201 C CA . GLY A 1 529 ? -14.039 -32.438 -12.422 1 97.88 529 GLY A CA 1
ATOM 4202 C C . GLY A 1 529 ? -14.219 -32 -13.867 1 97.88 529 GLY A C 1
ATOM 4203 O O . GLY A 1 529 ? -15.086 -32.531 -14.57 1 97.88 529 GLY A O 1
ATOM 4204 N N . ARG A 1 530 ? -13.5 -31.016 -14.258 1 98.31 530 ARG A N 1
ATOM 4205 C CA . ARG A 1 530 ? -13.602 -30.531 -15.625 1 98.31 530 ARG A CA 1
ATOM 4206 C C . ARG A 1 530 ? -12.297 -30.75 -16.391 1 98.31 530 ARG A C 1
ATOM 4208 O O . ARG A 1 530 ? -11.773 -29.828 -17.016 1 98.31 530 ARG A O 1
ATOM 4215 N N . SER A 1 531 ? -11.742 -31.906 -16.312 1 98.25 531 SER A N 1
ATOM 4216 C CA . SER A 1 531 ? -10.5 -32.25 -16.984 1 98.25 531 SER A CA 1
ATOM 4217 C C . SER A 1 531 ? -10.609 -32.031 -18.5 1 98.25 531 SER A C 1
ATOM 4219 O O . SER A 1 531 ? -9.602 -31.859 -19.188 1 98.25 531 SER A O 1
ATOM 4221 N N . ASP A 1 532 ? -11.828 -32.031 -19 1 98.44 532 ASP A N 1
ATOM 4222 C CA . ASP A 1 532 ? -12.062 -31.812 -20.422 1 98.44 532 ASP A CA 1
ATOM 4223 C C . ASP A 1 532 ? -11.531 -30.453 -20.859 1 98.44 532 ASP A C 1
ATOM 4225 O O . ASP A 1 532 ? -10.938 -30.328 -21.922 1 98.44 532 ASP A O 1
ATOM 4229 N N . LEU A 1 533 ? -11.719 -29.438 -20.031 1 98.69 533 LEU A N 1
ATOM 4230 C CA . LEU A 1 533 ? -11.234 -28.094 -20.344 1 98.69 533 LEU A CA 1
ATOM 4231 C C . LEU A 1 533 ? -9.711 -28.062 -20.359 1 98.69 533 LEU A C 1
ATOM 4233 O O . LEU A 1 533 ? -9.109 -27.438 -21.234 1 98.69 533 LEU A O 1
ATOM 4237 N N . ALA A 1 534 ? -9.109 -28.734 -19.406 1 98.75 534 ALA A N 1
ATOM 4238 C CA . ALA A 1 534 ? -7.656 -28.812 -19.328 1 98.75 534 ALA A CA 1
ATOM 4239 C C . ALA A 1 534 ? -7.074 -29.516 -20.547 1 98.75 534 ALA A C 1
ATOM 4241 O O . ALA A 1 534 ? -6.074 -29.078 -21.109 1 98.75 534 ALA A O 1
ATOM 4242 N N . GLU A 1 535 ? -7.691 -30.609 -20.938 1 98.69 535 GLU A N 1
ATOM 4243 C CA . GLU A 1 535 ? -7.234 -31.375 -22.094 1 98.69 535 GLU A CA 1
ATOM 4244 C C . GLU A 1 535 ? -7.293 -30.547 -23.375 1 98.69 535 GLU A C 1
ATOM 4246 O O . GLU A 1 535 ? -6.367 -30.594 -24.188 1 98.69 535 GLU A O 1
ATOM 4251 N N . LYS A 1 536 ? -8.344 -29.812 -23.469 1 98.75 536 LYS A N 1
ATOM 4252 C CA . LYS A 1 536 ? -8.5 -28.953 -24.641 1 98.75 536 LYS A CA 1
ATOM 4253 C C . LYS A 1 536 ? -7.422 -27.875 -24.656 1 98.75 536 LYS A C 1
ATOM 4255 O O . LYS A 1 536 ? -6.848 -27.578 -25.719 1 98.75 536 LYS A O 1
ATOM 4260 N N . ALA A 1 537 ? -7.195 -27.25 -23.547 1 98.81 537 ALA A N 1
ATOM 4261 C CA . ALA A 1 537 ? -6.188 -26.188 -23.453 1 98.81 537 ALA A CA 1
ATOM 4262 C C . ALA A 1 537 ? -4.793 -26.734 -23.75 1 98.81 537 ALA A C 1
ATOM 4264 O O . ALA A 1 537 ? -4 -26.109 -24.453 1 98.81 537 ALA A O 1
ATOM 4265 N N . VAL A 1 538 ? -4.461 -27.922 -23.219 1 98.69 538 VAL A N 1
ATOM 4266 C CA . VAL A 1 538 ? -3.168 -28.562 -23.422 1 98.69 538 VAL A CA 1
ATOM 4267 C C . VAL A 1 538 ? -2.98 -28.875 -24.906 1 98.69 538 VAL A C 1
ATOM 4269 O O . VAL A 1 538 ? -1.896 -28.656 -25.469 1 98.69 538 VAL A O 1
ATOM 4272 N N . ALA A 1 539 ? -4.008 -29.344 -25.516 1 98.5 539 ALA A N 1
ATOM 4273 C CA . ALA A 1 539 ? -3.945 -29.656 -26.938 1 98.5 539 ALA A CA 1
ATOM 4274 C C . ALA A 1 539 ? -3.627 -28.422 -27.781 1 98.5 539 ALA A C 1
ATOM 4276 O O . ALA A 1 539 ? -2.879 -28.5 -28.75 1 98.5 539 ALA A O 1
ATOM 4277 N N . ILE A 1 540 ? -4.176 -27.344 -27.391 1 98.5 540 ILE A N 1
ATOM 4278 C CA . ILE A 1 540 ? -3.926 -26.094 -28.094 1 98.5 540 ILE A CA 1
ATOM 4279 C C . ILE A 1 540 ? -2.459 -25.703 -27.938 1 98.5 540 ILE A C 1
ATOM 4281 O O . ILE A 1 540 ? -1.794 -25.359 -28.922 1 98.5 540 ILE A O 1
ATOM 4285 N N . ALA A 1 541 ? -1.954 -25.766 -26.766 1 98.38 541 ALA A N 1
ATOM 4286 C CA . ALA A 1 541 ? -0.577 -25.375 -26.469 1 98.38 541 ALA A CA 1
ATOM 4287 C C . ALA A 1 541 ? 0.415 -26.281 -27.203 1 98.38 541 ALA A C 1
ATOM 4289 O O . ALA A 1 541 ? 1.452 -25.812 -27.672 1 98.38 541 ALA A O 1
ATOM 4290 N N . GLU A 1 542 ? 0.139 -27.531 -27.344 1 97.62 542 GLU A N 1
ATOM 4291 C CA . GLU A 1 542 ? 1.026 -28.531 -27.922 1 97.62 542 GLU A CA 1
ATOM 4292 C C . GLU A 1 542 ? 1.293 -28.25 -29.406 1 97.62 542 GLU A C 1
ATOM 4294 O O . GLU A 1 542 ? 2.344 -28.609 -29.938 1 97.62 542 GLU A O 1
ATOM 4299 N N . LYS A 1 543 ? 0.395 -27.578 -29.984 1 97.06 543 LYS A N 1
ATOM 4300 C CA . LYS A 1 543 ? 0.522 -27.312 -31.406 1 97.06 543 LYS A CA 1
ATOM 4301 C C . LYS A 1 543 ? 1.622 -26.281 -31.672 1 97.06 543 LYS A C 1
ATOM 4303 O O . LYS A 1 543 ? 2.154 -26.219 -32.781 1 97.06 543 LYS A O 1
ATOM 4308 N N . ARG A 1 544 ? 2.02 -25.594 -30.578 1 97.5 544 ARG A N 1
ATOM 4309 C CA . ARG A 1 544 ? 2.84 -24.422 -30.891 1 97.5 544 ARG A CA 1
ATOM 4310 C C . ARG A 1 544 ? 4.102 -24.391 -30.031 1 97.5 544 ARG A C 1
ATOM 4312 O O . ARG A 1 544 ? 5.148 -23.922 -30.484 1 97.5 544 ARG A O 1
ATOM 4319 N N . LEU A 1 545 ? 4.09 -24.844 -28.828 1 98.19 545 LEU A N 1
ATOM 4320 C CA . LEU A 1 545 ? 5.125 -24.594 -27.828 1 98.19 545 LEU A CA 1
ATOM 4321 C C . LEU A 1 545 ? 6.492 -25.031 -28.344 1 98.19 545 LEU A C 1
ATOM 4323 O O . LEU A 1 545 ? 7.434 -24.234 -28.359 1 98.19 545 LEU A O 1
ATOM 4327 N N . SER A 1 546 ? 6.594 -26.234 -28.828 1 97.81 546 SER A N 1
ATOM 4328 C CA . SER A 1 546 ? 7.879 -26.734 -29.312 1 97.81 546 SER A CA 1
ATOM 4329 C C . SER A 1 546 ? 8.289 -26.047 -30.609 1 97.81 546 SER A C 1
ATOM 4331 O O . SER A 1 546 ? 9.445 -25.656 -30.781 1 97.81 546 SER A O 1
ATOM 4333 N N . LYS A 1 547 ? 7.336 -25.875 -31.516 1 97.38 547 LYS A N 1
ATOM 4334 C CA . LYS A 1 547 ? 7.598 -25.234 -32.812 1 97.38 547 LYS A CA 1
ATOM 4335 C C . LYS A 1 547 ? 8.102 -23.812 -32.625 1 97.38 547 LYS A C 1
ATOM 4337 O O . LYS A 1 547 ? 8.906 -23.312 -33.406 1 97.38 547 LYS A O 1
ATOM 4342 N N . ASP A 1 548 ? 7.598 -23.188 -31.547 1 98 548 ASP A N 1
ATOM 4343 C CA . ASP A 1 548 ? 7.941 -21.797 -31.281 1 98 548 ASP A CA 1
ATOM 4344 C C . ASP A 1 548 ? 9.117 -21.703 -30.312 1 98 548 ASP A C 1
ATOM 4346 O O . ASP A 1 548 ? 9.367 -20.625 -29.75 1 98 548 ASP A O 1
ATOM 4350 N N . TRP A 1 549 ? 9.773 -22.719 -30.031 1 97.75 549 TRP A N 1
ATOM 4351 C CA . TRP A 1 549 ? 10.977 -22.781 -29.203 1 97.75 549 TRP A CA 1
ATOM 4352 C C . TRP A 1 549 ? 10.656 -22.422 -27.75 1 97.75 549 TRP A C 1
ATOM 4354 O O . TRP A 1 549 ? 11.398 -21.656 -27.125 1 97.75 549 TRP A O 1
ATOM 4364 N N . TRP A 1 550 ? 9.484 -22.734 -27.234 1 98.25 550 TRP A N 1
ATOM 4365 C CA . TRP A 1 550 ? 9.086 -22.656 -25.844 1 98.25 550 TRP A CA 1
ATOM 4366 C C . TRP A 1 550 ? 9.242 -21.234 -25.297 1 98.25 550 TRP A C 1
ATOM 4368 O O . TRP A 1 550 ? 9.938 -21.016 -24.297 1 98.25 550 TRP A O 1
ATOM 4378 N N . PRO A 1 551 ? 8.508 -20.312 -25.828 1 98 551 PRO A N 1
ATOM 4379 C CA . PRO A 1 551 ? 8.672 -18.922 -25.406 1 98 551 PRO A CA 1
ATOM 4380 C C . PRO A 1 551 ? 8.117 -18.656 -24 1 98 551 PRO A C 1
ATOM 4382 O O . PRO A 1 551 ? 7.238 -19.391 -23.531 1 98 551 PRO A O 1
ATOM 4385 N N . GLU A 1 552 ? 8.57 -17.594 -23.422 1 97.94 552 GLU A N 1
ATOM 4386 C CA . GLU A 1 552 ? 8.117 -17.094 -22.125 1 97.94 552 GLU A CA 1
ATOM 4387 C C . GLU A 1 552 ? 6.648 -16.688 -22.172 1 97.94 552 GLU A C 1
ATOM 4389 O O . GLU A 1 552 ? 5.875 -17.031 -21.266 1 97.94 552 GLU A O 1
ATOM 4394 N N . TYR A 1 553 ? 6.289 -15.922 -23.172 1 98.56 553 TYR A N 1
ATOM 4395 C CA . TYR A 1 553 ? 4.918 -15.453 -23.328 1 98.56 553 TYR A CA 1
ATOM 4396 C C . TYR A 1 553 ? 4.613 -15.164 -24.797 1 98.56 553 TYR A C 1
ATOM 4398 O O . TYR A 1 553 ? 5.504 -15.234 -25.656 1 98.56 553 TYR A O 1
ATOM 4406 N N . TYR A 1 554 ? 3.355 -14.969 -25.078 1 98.75 554 TYR A N 1
ATOM 4407 C CA . TYR A 1 554 ? 2.873 -14.586 -26.406 1 98.75 554 TYR A CA 1
ATOM 4408 C C . TYR A 1 554 ? 2.137 -13.258 -26.344 1 98.75 554 TYR A C 1
ATOM 4410 O O . TYR A 1 554 ? 1.522 -12.914 -25.344 1 98.75 554 TYR A O 1
ATOM 4418 N N . ASP A 1 555 ? 2.174 -12.523 -27.469 1 98.19 555 ASP A N 1
ATOM 4419 C CA . ASP A 1 555 ? 1.516 -11.227 -27.594 1 98.19 555 ASP A CA 1
ATOM 4420 C C . ASP A 1 555 ? 0.278 -11.328 -28.484 1 98.19 555 ASP A C 1
ATOM 4422 O O . ASP A 1 555 ? 0.002 -12.391 -29.062 1 98.19 555 ASP A O 1
ATOM 4426 N N . THR A 1 556 ? -0.537 -10.234 -28.516 1 97.06 556 THR A N 1
ATOM 4427 C CA . THR A 1 556 ? -1.766 -9.992 -29.266 1 97.06 556 THR A CA 1
ATOM 4428 C C . THR A 1 556 ? -2.977 -10.523 -28.5 1 97.06 556 THR A C 1
ATOM 4430 O O . THR A 1 556 ? -2.828 -11.273 -27.547 1 97.06 556 THR A O 1
ATOM 4433 N N . LYS A 1 557 ? -4.062 -10.203 -28.906 1 96.56 557 LYS A N 1
ATOM 4434 C CA . LYS A 1 557 ? -5.301 -10.492 -28.188 1 96.56 557 LYS A CA 1
ATOM 4435 C C . LYS A 1 557 ? -5.523 -12 -28.062 1 96.56 557 LYS A C 1
ATOM 4437 O O . LYS A 1 557 ? -5.957 -12.477 -27.016 1 96.56 557 LYS A O 1
ATOM 4442 N N . SER A 1 558 ? -5.117 -12.781 -29.078 1 95.31 558 SER A N 1
ATOM 4443 C CA . SER A 1 558 ? -5.387 -14.219 -29.047 1 95.31 558 SER A CA 1
ATOM 4444 C C . SER A 1 558 ? -4.109 -15.016 -28.797 1 95.31 558 SER A C 1
ATOM 4446 O O . SER A 1 558 ? -4.121 -16.25 -28.844 1 95.31 558 SER A O 1
ATOM 4448 N N . GLY A 1 559 ? -2.971 -14.312 -28.641 1 96.56 559 GLY A N 1
ATOM 4449 C CA . GLY A 1 559 ? -1.725 -15.016 -28.375 1 96.56 559 GLY A CA 1
ATOM 4450 C C . GLY A 1 559 ? -1.087 -15.586 -29.625 1 96.56 559 GLY A C 1
ATOM 4451 O O . GLY A 1 559 ? -0.527 -16.688 -29.609 1 96.56 559 GLY A O 1
ATOM 4452 N N . ARG A 1 560 ? -1.132 -14.859 -30.719 1 95.88 560 ARG A N 1
ATOM 4453 C CA . ARG A 1 560 ? -0.715 -15.391 -32 1 95.88 560 ARG A CA 1
ATOM 4454 C C . ARG A 1 560 ? 0.788 -15.227 -32.219 1 95.88 560 ARG A C 1
ATOM 4456 O O . ARG A 1 560 ? 1.414 -16 -32.938 1 95.88 560 ARG A O 1
ATOM 4463 N N . PHE A 1 561 ? 1.36 -14.156 -31.594 1 97.69 561 PHE A N 1
ATOM 4464 C CA . PHE A 1 561 ? 2.768 -13.859 -31.828 1 97.69 561 PHE A CA 1
ATOM 4465 C C . PHE A 1 561 ? 3.6 -14.172 -30.594 1 97.69 561 PHE A C 1
ATOM 4467 O O . PHE A 1 561 ? 3.16 -13.938 -29.453 1 97.69 561 PHE A O 1
ATOM 4474 N N . ILE A 1 562 ? 4.785 -14.711 -30.844 1 98 562 ILE A N 1
ATOM 4475 C CA . ILE A 1 562 ? 5.742 -14.797 -29.75 1 98 562 ILE A CA 1
ATOM 4476 C C . ILE A 1 562 ? 6 -13.406 -29.172 1 98 562 ILE A C 1
ATOM 4478 O O . ILE A 1 562 ? 6.141 -12.438 -29.922 1 98 562 ILE A O 1
ATOM 4482 N N . GLY A 1 563 ? 6 -13.328 -27.891 1 97.81 563 GLY A N 1
ATOM 4483 C CA . GLY A 1 563 ? 6.203 -12.031 -27.266 1 97.81 563 GLY A CA 1
ATOM 4484 C C . GLY A 1 563 ? 7.414 -11.297 -27.797 1 97.81 563 GLY A C 1
ATOM 4485 O O . GLY A 1 563 ? 8.453 -11.906 -28.062 1 97.81 563 GLY A O 1
ATOM 4486 N N . LYS A 1 564 ? 7.285 -9.961 -27.938 1 94.62 564 LYS A N 1
ATOM 4487 C CA . LYS A 1 564 ? 8.328 -9.117 -28.531 1 94.62 564 LYS A CA 1
ATOM 4488 C C . LYS A 1 564 ? 9.641 -9.266 -27.766 1 94.62 564 LYS A C 1
ATOM 4490 O O . LYS A 1 564 ? 10.719 -9.242 -28.375 1 94.62 564 LYS A O 1
ATOM 4495 N N . GLN A 1 565 ? 9.547 -9.445 -26.438 1 92.25 565 GLN A N 1
ATOM 4496 C CA . GLN A 1 565 ? 10.742 -9.539 -25.609 1 92.25 565 GLN A CA 1
ATOM 4497 C C . GLN A 1 565 ? 10.758 -10.844 -24.828 1 92.25 565 GLN A C 1
ATOM 4499 O O . GLN A 1 565 ? 11.375 -10.93 -23.766 1 92.25 565 GLN A O 1
ATOM 4504 N N . ALA A 1 566 ? 10.062 -11.82 -25.328 1 95.12 566 ALA A N 1
ATOM 4505 C CA . ALA A 1 566 ? 10 -13.117 -24.672 1 95.12 566 ALA A CA 1
ATOM 4506 C C . ALA A 1 566 ? 11.344 -13.852 -24.766 1 95.12 566 ALA A C 1
ATOM 4508 O O . ALA A 1 566 ? 11.984 -13.836 -25.812 1 95.12 566 ALA A O 1
ATOM 4509 N N . ARG A 1 567 ? 11.711 -14.375 -23.703 1 93.62 567 ARG A N 1
ATOM 4510 C CA . ARG A 1 567 ? 12.82 -15.312 -23.75 1 93.62 567 ARG A CA 1
ATOM 4511 C C . ARG A 1 567 ? 12.383 -16.656 -24.344 1 93.62 567 ARG A C 1
ATOM 4513 O O . ARG A 1 567 ? 11.234 -17.062 -24.172 1 93.62 567 ARG A O 1
ATOM 4520 N N . LEU A 1 568 ? 13.312 -17.266 -25.047 1 95.62 568 LEU A N 1
ATOM 4521 C CA . LEU A 1 568 ? 13.062 -18.594 -25.594 1 95.62 568 LEU A CA 1
ATOM 4522 C C . LEU A 1 568 ? 13.648 -19.672 -24.688 1 95.62 568 LEU A C 1
ATOM 4524 O O . LEU A 1 568 ? 14.516 -19.391 -23.859 1 95.62 568 LEU A O 1
ATOM 4528 N N . TYR A 1 569 ? 13.07 -20.906 -24.875 1 97.25 569 TYR A N 1
ATOM 4529 C CA . TYR A 1 569 ? 13.453 -22.016 -24 1 97.25 569 TYR A CA 1
ATOM 4530 C C . TYR A 1 569 ? 13.289 -21.641 -22.531 1 97.25 569 TYR A C 1
ATOM 4532 O O . TYR A 1 569 ? 14.211 -21.812 -21.734 1 97.25 569 TYR A O 1
ATOM 4540 N N . GLN A 1 570 ? 12.172 -21.016 -22.328 1 97.94 570 GLN A N 1
ATOM 4541 C CA . GLN A 1 570 ? 11.789 -20.609 -20.984 1 97.94 570 GLN A CA 1
ATOM 4542 C C . GLN A 1 570 ? 11.445 -21.828 -20.125 1 97.94 570 GLN A C 1
ATOM 4544 O O . GLN A 1 570 ? 10.516 -22.562 -20.438 1 97.94 570 GLN A O 1
ATOM 4549 N N . THR A 1 571 ? 12.078 -21.938 -19.016 1 98.56 571 THR A N 1
ATOM 4550 C CA . THR A 1 571 ? 12 -23.141 -18.219 1 98.56 571 THR A CA 1
ATOM 4551 C C . THR A 1 571 ? 10.602 -23.328 -17.641 1 98.56 571 THR A C 1
ATOM 4553 O O . THR A 1 571 ? 10.055 -24.438 -17.656 1 98.56 571 THR A O 1
ATOM 4556 N N . TRP A 1 572 ? 10.016 -22.266 -17.141 1 98.31 572 TRP A N 1
ATOM 4557 C CA . TRP A 1 572 ? 8.727 -22.469 -16.484 1 98.31 572 TRP A CA 1
ATOM 4558 C C . TRP A 1 572 ? 7.641 -22.75 -17.516 1 98.31 572 TRP A C 1
ATOM 4560 O O . TRP A 1 572 ? 6.625 -23.375 -17.203 1 98.31 572 TRP A O 1
ATOM 4570 N N . SER A 1 573 ? 7.758 -22.359 -18.781 1 98.69 573 SER A N 1
ATOM 4571 C CA . SER A 1 573 ? 6.836 -22.766 -19.844 1 98.69 573 SER A CA 1
ATOM 4572 C C . SER A 1 573 ? 6.938 -24.266 -20.125 1 98.69 573 SER A C 1
ATOM 4574 O O . SER A 1 573 ? 5.918 -24.938 -20.25 1 98.69 573 SER A O 1
ATOM 4576 N N . ILE A 1 574 ? 8.172 -24.734 -20.203 1 98.75 574 ILE A N 1
ATOM 4577 C CA . ILE A 1 574 ? 8.453 -26.141 -20.422 1 98.75 574 ILE A CA 1
ATOM 4578 C C . ILE A 1 574 ? 7.867 -26.969 -19.266 1 98.75 574 ILE A C 1
ATOM 4580 O O . ILE A 1 574 ? 7.125 -27.922 -19.5 1 98.75 574 ILE A O 1
ATOM 4584 N N . ALA A 1 575 ? 8.18 -26.516 -18.109 1 98.81 575 ALA A N 1
ATOM 4585 C CA . ALA A 1 575 ? 7.73 -27.219 -16.906 1 98.81 575 ALA A CA 1
ATOM 4586 C C . ALA A 1 575 ? 6.207 -27.172 -16.781 1 98.81 575 ALA A C 1
ATOM 4588 O O . ALA A 1 575 ? 5.59 -28.156 -16.359 1 98.81 575 ALA A O 1
ATOM 4589 N N . GLY A 1 576 ? 5.637 -26.016 -17.094 1 98.69 576 GLY A N 1
ATOM 4590 C CA . GLY A 1 576 ? 4.188 -25.891 -17.031 1 98.69 576 GLY A CA 1
ATOM 4591 C C . GLY A 1 576 ? 3.471 -26.891 -17.922 1 98.69 576 GLY A C 1
ATOM 4592 O O . GLY A 1 576 ? 2.469 -27.484 -17.516 1 98.69 576 GLY A O 1
ATOM 4593 N N . TYR A 1 577 ? 3.959 -27.078 -19.109 1 98.69 577 TYR A N 1
ATOM 4594 C CA . TYR A 1 577 ? 3.42 -28.062 -20.031 1 98.69 577 TYR A CA 1
ATOM 4595 C C . TYR A 1 577 ? 3.543 -29.469 -19.453 1 98.69 577 TYR A C 1
ATOM 4597 O O . TYR A 1 577 ? 2.566 -30.219 -19.406 1 98.69 577 TYR A O 1
ATOM 4605 N N . LEU A 1 578 ? 4.754 -29.828 -18.969 1 98.62 578 LEU A N 1
ATOM 4606 C CA . LEU A 1 578 ? 5.012 -31.156 -18.422 1 98.62 578 LEU A CA 1
ATOM 4607 C C . LEU A 1 578 ? 4.105 -31.438 -17.234 1 98.62 578 LEU A C 1
ATOM 4609 O O . LEU A 1 578 ? 3.52 -32.531 -17.141 1 98.62 578 LEU A O 1
ATOM 4613 N N . THR A 1 579 ? 4.031 -30.453 -16.359 1 98.69 579 THR A N 1
ATOM 4614 C CA . THR A 1 579 ? 3.209 -30.609 -15.164 1 98.69 579 THR A CA 1
ATOM 4615 C C . THR A 1 579 ? 1.745 -30.828 -15.539 1 98.69 579 THR A C 1
ATOM 4617 O O . THR A 1 579 ? 1.056 -31.641 -14.922 1 98.69 579 THR A O 1
ATOM 4620 N N . SER A 1 580 ? 1.265 -30.141 -16.547 1 98.69 580 SER A N 1
ATOM 4621 C CA . SER A 1 580 ? -0.106 -30.328 -17 1 98.69 580 SER A CA 1
ATOM 4622 C C . SER A 1 580 ? -0.334 -31.766 -17.484 1 98.69 580 SER A C 1
ATOM 4624 O O . SER A 1 580 ? -1.32 -32.406 -17.109 1 98.69 580 SER A O 1
ATOM 4626 N N . LYS A 1 581 ? 0.609 -32.25 -18.266 1 98.44 581 LYS A N 1
ATOM 4627 C CA . LYS A 1 581 ? 0.514 -33.625 -18.812 1 98.44 581 LYS A CA 1
ATOM 4628 C C . LYS A 1 581 ? 0.539 -34.656 -17.703 1 98.44 581 LYS A C 1
ATOM 4630 O O . LYS A 1 581 ? -0.255 -35.594 -17.703 1 98.44 581 LYS A O 1
ATOM 4635 N N . LEU A 1 582 ? 1.388 -34.438 -16.797 1 98.38 582 LEU A N 1
ATOM 4636 C CA . LEU A 1 582 ? 1.565 -35.406 -15.703 1 98.38 582 LEU A CA 1
ATOM 4637 C C . LEU A 1 582 ? 0.354 -35.406 -14.781 1 98.38 582 LEU A C 1
ATOM 4639 O O . LEU A 1 582 ? -0.059 -36.438 -14.289 1 98.38 582 LEU A O 1
ATOM 4643 N N . LEU A 1 583 ? -0.207 -34.219 -14.539 1 98.44 583 LEU A N 1
ATOM 4644 C CA . LEU A 1 583 ? -1.397 -34.125 -13.695 1 98.44 583 LEU A CA 1
ATOM 4645 C C . LEU A 1 583 ? -2.578 -34.844 -14.352 1 98.44 583 LEU A C 1
ATOM 4647 O O . LEU A 1 583 ? -3.371 -35.5 -13.68 1 98.44 583 LEU A O 1
ATOM 4651 N N . LEU A 1 584 ? -2.717 -34.656 -15.664 1 98.06 584 LEU A N 1
ATOM 4652 C CA . LEU A 1 584 ? -3.809 -35.312 -16.391 1 98.06 584 LEU A CA 1
ATOM 4653 C C . LEU A 1 584 ? -3.658 -36.812 -16.359 1 98.06 584 LEU A C 1
ATOM 4655 O O . LEU A 1 584 ? -4.652 -37.562 -16.344 1 98.06 584 LEU A O 1
ATOM 4659 N N . LYS A 1 585 ? -2.414 -37.281 -16.297 1 97.25 585 LYS A N 1
ATOM 4660 C CA . LYS A 1 585 ? -2.135 -38.719 -16.219 1 97.25 585 LYS A CA 1
ATOM 4661 C C . LYS A 1 585 ? -2.355 -39.25 -14.812 1 97.25 585 LYS A C 1
ATOM 4663 O O . LYS A 1 585 ? -2.688 -40.406 -14.625 1 97.25 585 LYS A O 1
ATOM 4668 N N . ASN A 1 586 ? -2.145 -38.375 -13.844 1 97.31 586 ASN A N 1
ATOM 4669 C CA . ASN A 1 586 ? -2.32 -38.688 -12.43 1 97.31 586 ASN A CA 1
ATOM 4670 C C . ASN A 1 586 ? -3.17 -37.656 -11.711 1 97.31 586 ASN A C 1
ATOM 4672 O O . ASN A 1 586 ? -2.672 -36.938 -10.844 1 97.31 586 ASN A O 1
ATOM 4676 N N . PRO A 1 587 ? -4.43 -37.656 -11.938 1 97.38 587 PRO A N 1
ATOM 4677 C CA . PRO A 1 587 ? -5.301 -36.625 -11.398 1 97.38 587 PRO A CA 1
ATOM 4678 C C . PRO A 1 587 ? -5.324 -36.594 -9.867 1 97.38 587 PRO A C 1
ATOM 4680 O O . PRO A 1 587 ? -5.609 -35.562 -9.266 1 97.38 587 PRO A O 1
ATOM 4683 N N . ASP A 1 588 ? -5.004 -37.688 -9.219 1 96.81 588 ASP A N 1
ATOM 4684 C CA . ASP A 1 588 ? -5.039 -37.75 -7.766 1 96.81 588 ASP A CA 1
ATOM 4685 C C . ASP A 1 588 ? -3.984 -36.844 -7.148 1 96.81 588 ASP A C 1
ATOM 4687 O O . ASP A 1 588 ? -4.109 -36.438 -5.992 1 96.81 588 ASP A O 1
ATOM 4691 N N . ALA A 1 589 ? -2.961 -36.562 -7.891 1 97.56 589 ALA A N 1
ATOM 4692 C CA . ALA A 1 589 ? -1.852 -35.719 -7.402 1 97.56 589 ALA A CA 1
ATOM 4693 C C . ALA A 1 589 ? -2.297 -34.281 -7.148 1 97.56 589 ALA A C 1
ATOM 4695 O O . ALA A 1 589 ? -1.599 -33.531 -6.477 1 97.56 589 ALA A O 1
ATOM 4696 N N . VAL A 1 590 ? -3.477 -33.906 -7.641 1 97.25 590 VAL A N 1
ATOM 4697 C CA . VAL A 1 590 ? -3.947 -32.531 -7.465 1 97.25 590 VAL A CA 1
ATOM 4698 C C . VAL A 1 590 ? -4.148 -32.219 -5.98 1 97.25 590 VAL A C 1
ATOM 4700 O O . VAL A 1 590 ? -4.039 -31.078 -5.547 1 97.25 590 VAL A O 1
ATOM 4703 N N . LYS A 1 591 ? -4.348 -33.219 -5.172 1 96.31 591 LYS A N 1
ATOM 4704 C CA . LYS A 1 591 ? -4.59 -33.062 -3.74 1 96.31 591 LYS A CA 1
ATOM 4705 C C . LYS A 1 591 ? -3.367 -32.5 -3.035 1 96.31 591 LYS A C 1
ATOM 4707 O O . LYS A 1 591 ? -3.477 -31.969 -1.925 1 96.31 591 LYS A O 1
ATOM 4712 N N . TRP A 1 592 ? -2.172 -32.656 -3.699 1 97.19 592 TRP A N 1
ATOM 4713 C CA . TRP A 1 592 ? -0.955 -32.094 -3.115 1 97.19 592 TRP A CA 1
ATOM 4714 C C . TRP A 1 592 ? -1.028 -30.578 -3.045 1 97.19 592 TRP A C 1
ATOM 4716 O O . TRP A 1 592 ? -0.421 -29.953 -2.166 1 97.19 592 TRP A O 1
ATOM 4726 N N . LEU A 1 593 ? -1.841 -30 -3.996 1 97.81 593 LEU A N 1
ATOM 4727 C CA . LEU A 1 593 ? -1.774 -28.562 -4.184 1 97.81 593 LEU A CA 1
ATOM 4728 C C . LEU A 1 593 ? -3.141 -27.922 -3.969 1 97.81 593 LEU A C 1
ATOM 4730 O O . LEU A 1 593 ? -3.295 -26.703 -4.133 1 97.81 593 LEU A O 1
ATOM 4734 N N . THR A 1 594 ? -4.125 -28.672 -3.674 1 97.81 594 THR A N 1
ATOM 4735 C CA . THR A 1 594 ? -5.457 -28.109 -3.506 1 97.81 594 THR A CA 1
ATOM 4736 C C . THR A 1 594 ? -5.965 -28.328 -2.084 1 97.81 594 THR A C 1
ATOM 4738 O O . THR A 1 594 ? -5.434 -29.172 -1.354 1 97.81 594 THR A O 1
ATOM 4741 N N . CYS A 1 595 ? -6.836 -27.484 -1.686 1 95.75 595 CYS A N 1
ATOM 4742 C CA . CYS A 1 595 ? -7.504 -27.609 -0.396 1 95.75 595 CYS A CA 1
ATOM 4743 C C . CYS A 1 595 ? -8.984 -27.906 -0.578 1 95.75 595 CYS A C 1
ATOM 4745 O O . CYS A 1 595 ? -9.586 -27.516 -1.578 1 95.75 595 CYS A O 1
ATOM 4747 N N . GLU A 1 596 ? -9.531 -28.656 0.344 1 91.25 596 GLU A N 1
ATOM 4748 C CA . GLU A 1 596 ? -10.969 -28.906 0.354 1 91.25 596 GLU A CA 1
ATOM 4749 C C . GLU A 1 596 ? -11.719 -27.797 1.066 1 91.25 596 GLU A C 1
ATOM 4751 O O . GLU A 1 596 ? -11.117 -26.969 1.749 1 91.25 596 GLU A O 1
ATOM 4756 N N . ASP A 1 597 ? -12.984 -27.797 0.799 1 84.44 597 ASP A N 1
ATOM 4757 C CA . ASP A 1 597 ? -13.797 -26.75 1.416 1 84.44 597 ASP A CA 1
ATOM 4758 C C . ASP A 1 597 ? -13.734 -26.828 2.939 1 84.44 597 ASP A C 1
ATOM 4760 O O . ASP A 1 597 ? -13.719 -27.922 3.51 1 84.44 597 ASP A O 1
ATOM 4764 N N . ASP A 1 598 ? -13.32 -25.719 3.508 1 67.06 598 ASP A N 1
ATOM 4765 C CA . ASP A 1 598 ? -13.203 -25.656 4.961 1 67.06 598 ASP A CA 1
ATOM 4766 C C . ASP A 1 598 ? -14.57 -25.453 5.613 1 67.06 598 ASP A C 1
ATOM 4768 O O . ASP A 1 598 ? -15.18 -24.391 5.465 1 67.06 598 ASP A O 1
ATOM 4772 N N . GLU A 1 599 ? -15.289 -26.453 6.059 1 55.88 599 GLU A N 1
ATOM 4773 C CA . GLU A 1 599 ? -16.578 -26.359 6.723 1 55.88 599 GLU A CA 1
ATOM 4774 C C . GLU A 1 599 ? -16.5 -25.5 7.98 1 55.88 599 GLU A C 1
ATOM 4776 O O . GLU A 1 599 ? -17.484 -24.875 8.383 1 55.88 599 GLU A O 1
ATOM 4781 N N . ASP A 1 600 ? -15.406 -25.359 8.586 1 51.59 600 ASP A N 1
ATOM 4782 C CA . ASP A 1 600 ? -15.281 -24.641 9.852 1 51.59 600 ASP A CA 1
ATOM 4783 C C . ASP A 1 600 ? -15.258 -23.141 9.633 1 51.59 600 ASP A C 1
ATOM 4785 O O . ASP A 1 600 ? -15.703 -22.375 10.492 1 51.59 600 ASP A O 1
ATOM 4789 N N . ALA A 1 601 ? -14.656 -22.672 8.633 1 50.34 601 ALA A N 1
ATOM 4790 C CA . ALA A 1 601 ? -14.523 -21.234 8.391 1 50.34 601 ALA A CA 1
ATOM 4791 C C . ALA A 1 601 ? -15.883 -20.609 8.086 1 50.34 601 ALA A C 1
ATOM 4793 O O . ALA A 1 601 ? -16.125 -19.438 8.414 1 50.34 601 ALA A O 1
ATOM 4794 N N . ALA A 1 602 ? -16.844 -21.312 7.336 1 42.28 602 ALA A N 1
ATOM 4795 C CA . ALA A 1 602 ? -18.203 -20.844 7.043 1 42.28 602 ALA A CA 1
ATOM 4796 C C . ALA A 1 602 ? -18.984 -20.594 8.328 1 42.28 602 ALA A C 1
ATOM 4798 O O . ALA A 1 602 ? -19.906 -19.781 8.344 1 42.28 602 ALA A O 1
ATOM 4799 N N . SER A 1 603 ? -18.609 -21.203 9.352 1 39.25 603 SER A N 1
ATOM 4800 C CA . SER A 1 603 ? -19.422 -21.156 10.57 1 39.25 603 SER A CA 1
ATOM 4801 C C . SER A 1 603 ? -19.109 -19.906 11.383 1 39.25 603 SER A C 1
ATOM 4803 O O . SER A 1 603 ? -19.953 -19.453 12.164 1 39.25 603 SER A O 1
ATOM 4805 N N . ILE A 1 604 ? -17.953 -19.406 11.273 1 38.91 604 ILE A N 1
ATOM 4806 C CA . ILE A 1 604 ? -17.609 -18.312 12.164 1 38.91 604 ILE A CA 1
ATOM 4807 C C . ILE A 1 604 ? -18.141 -17 11.594 1 38.91 604 ILE A C 1
ATOM 4809 O O . ILE A 1 604 ? -18.344 -16.031 12.328 1 38.91 604 ILE A O 1
ATOM 4813 N N . SER A 1 605 ? -18.219 -16.875 10.297 1 37.66 605 SER A N 1
ATOM 4814 C CA . SER A 1 605 ? -18.406 -15.555 9.703 1 37.66 605 SER A CA 1
ATOM 4815 C C . SER A 1 605 ? -19.781 -14.992 10.047 1 37.66 605 SER A C 1
ATOM 4817 O O . SER A 1 605 ? -19.938 -13.773 10.133 1 37.66 605 SER A O 1
ATOM 4819 N N . CYS A 1 606 ? -20.922 -15.734 9.758 1 34.53 606 CYS A N 1
ATOM 4820 C CA . CYS A 1 606 ? -22.234 -15.125 9.703 1 34.53 606 CYS A CA 1
ATOM 4821 C C . CYS A 1 606 ? -22.703 -14.688 11.086 1 34.53 606 CYS A C 1
ATOM 4823 O O . CYS A 1 606 ? -23.703 -13.984 11.219 1 34.53 606 CYS A O 1
ATOM 4825 N N . VAL A 1 607 ? -22.406 -15.391 12.133 1 34.44 607 VAL A N 1
ATOM 4826 C CA . VAL A 1 607 ? -23.141 -15.094 13.367 1 34.44 607 VAL A CA 1
ATOM 4827 C C . VAL A 1 607 ? -22.75 -13.711 13.875 1 34.44 607 VAL A C 1
ATOM 4829 O O . VAL A 1 607 ? -23.609 -12.906 14.227 1 34.44 607 VAL A O 1
ATOM 4832 N N . ASP A 1 608 ? -21.453 -13.438 14.328 1 36.25 608 ASP A N 1
ATOM 4833 C CA . ASP A 1 608 ? -21.094 -12.336 15.219 1 36.25 608 ASP A CA 1
ATOM 4834 C C . ASP A 1 608 ? -20.688 -11.102 14.422 1 36.25 608 ASP A C 1
ATOM 4836 O O . ASP A 1 608 ? -20.484 -10.023 14.992 1 36.25 608 ASP A O 1
ATOM 4840 N N . MET A 1 609 ? -20.391 -11.328 13.211 1 34.75 609 MET A N 1
ATOM 4841 C CA . MET A 1 609 ? -19.781 -10.148 12.617 1 34.75 609 MET A CA 1
ATOM 4842 C C . MET A 1 609 ? -20.828 -9.219 12.023 1 34.75 609 MET A C 1
ATOM 4844 O O . MET A 1 609 ? -20.5 -8.195 11.422 1 34.75 609 MET A O 1
ATOM 4848 N N . ASN A 1 610 ? -22.109 -9.781 11.922 1 31.39 610 ASN A N 1
ATOM 4849 C CA . ASN A 1 610 ? -23.141 -8.828 11.523 1 31.39 610 ASN A CA 1
ATOM 4850 C C . ASN A 1 610 ? -23.562 -7.945 12.688 1 31.39 610 ASN A C 1
ATOM 4852 O O . ASN A 1 610 ? -24.172 -8.422 13.648 1 31.39 610 ASN A O 1
ATOM 4856 N N . PRO A 1 611 ? -23.062 -6.855 12.938 1 32.5 611 PRO A N 1
ATOM 4857 C CA . PRO A 1 611 ? -23.484 -6.008 14.055 1 32.5 611 PRO A CA 1
ATOM 4858 C C . PRO A 1 611 ? -25 -5.902 14.172 1 32.5 611 PRO A C 1
ATOM 4860 O O . PRO A 1 611 ? -25.5 -5.246 15.094 1 32.5 611 PRO A O 1
ATOM 4863 N N . ARG A 1 612 ? -25.781 -6.32 13.188 1 30.89 612 ARG A N 1
ATOM 4864 C CA . ARG A 1 612 ? -27.219 -6.086 13.367 1 30.89 612 ARG A CA 1
ATOM 4865 C C . ARG A 1 612 ? -27.781 -6.988 14.453 1 30.89 612 ARG A C 1
ATOM 4867 O O . ARG A 1 612 ? -28.984 -6.93 14.75 1 30.89 612 ARG A O 1
ATOM 4874 N N . ARG A 1 613 ? -27.234 -8.203 14.68 1 30.14 613 ARG A N 1
ATOM 4875 C CA . ARG A 1 613 ? -28.062 -8.984 15.602 1 30.14 613 ARG A CA 1
ATOM 4876 C C . ARG A 1 613 ? -27.922 -8.477 17.031 1 30.14 613 ARG A C 1
ATOM 4878 O O . ARG A 1 613 ? -26.875 -8.633 17.656 1 30.14 613 ARG A O 1
ATOM 4885 N N . ASN A 1 614 ? -28.594 -7.41 17.328 1 25.42 614 ASN A N 1
ATOM 4886 C CA . ASN A 1 614 ? -28.922 -7.051 18.703 1 25.42 614 ASN A CA 1
ATOM 4887 C C . ASN A 1 614 ? -29.391 -8.258 19.5 1 25.42 614 ASN A C 1
ATOM 4889 O O . ASN A 1 614 ? -30.344 -8.945 19.094 1 25.42 614 ASN A O 1
ATOM 4893 N N . PRO A 1 615 ? -28.562 -8.961 20.219 1 27.67 615 PRO A N 1
ATOM 4894 C CA . PRO A 1 615 ? -29.25 -9.969 21.047 1 27.67 615 PRO A CA 1
ATOM 4895 C C . PRO A 1 615 ? -30.625 -9.523 21.5 1 27.67 615 PRO A C 1
ATOM 4897 O O . PRO A 1 615 ? -30.859 -8.328 21.734 1 27.67 615 PRO A O 1
ATOM 4900 N N . ASP A 1 616 ? -31.609 -10.164 21.078 1 26.16 616 ASP A N 1
ATOM 4901 C CA . ASP A 1 616 ? -32.906 -10.031 21.688 1 26.16 616 ASP A CA 1
ATOM 4902 C C . ASP A 1 616 ? -32.812 -9.953 23.219 1 26.16 616 ASP A C 1
ATOM 4904 O O . ASP A 1 616 ? -32.312 -10.883 23.844 1 26.16 616 ASP A O 1
ATOM 4908 N N . LEU A 1 617 ? -32.438 -8.805 23.734 1 24.89 617 LEU A N 1
ATOM 4909 C CA . LEU A 1 617 ? -32.812 -8.609 25.141 1 24.89 617 LEU A CA 1
ATOM 4910 C C . LEU A 1 617 ? -34.156 -9.219 25.438 1 24.89 617 LEU A C 1
ATOM 4912 O O . LEU A 1 617 ? -35.188 -8.664 25.047 1 24.89 617 LEU A O 1
ATOM 4916 N N . LYS A 1 618 ? -34.188 -10.547 25.328 1 25.41 618 LYS A N 1
ATOM 4917 C CA . LYS A 1 618 ? -35.406 -11.078 25.969 1 25.41 618 LYS A CA 1
ATOM 4918 C C . LYS A 1 618 ? -35.656 -10.391 27.297 1 25.41 618 LYS A C 1
ATOM 4920 O O . LYS A 1 618 ? -34.719 -10.203 28.094 1 25.41 618 LYS A O 1
ATOM 4925 N N . PRO A 1 619 ? -36.781 -9.664 27.344 1 25.48 619 PRO A N 1
ATOM 4926 C CA . PRO A 1 619 ? -37.219 -9.164 28.656 1 25.48 619 PRO A CA 1
ATOM 4927 C C . PRO A 1 619 ? -37.094 -10.211 29.75 1 25.48 619 PRO A C 1
ATOM 4929 O O . PRO A 1 619 ? -37.562 -11.344 29.578 1 25.48 619 PRO A O 1
ATOM 4932 N N . GLN A 1 620 ? -35.875 -10.398 30.281 1 24.98 620 GLN A N 1
ATOM 4933 C CA . GLN A 1 620 ? -35.906 -11.203 31.5 1 24.98 620 GLN A CA 1
ATOM 4934 C C . GLN A 1 620 ? -37.188 -10.922 32.312 1 24.98 620 GLN A C 1
ATOM 4936 O O . GLN A 1 620 ? -37.531 -9.766 32.562 1 24.98 620 GLN A O 1
ATOM 4941 N N . GLY A 1 621 ? -38.188 -11.812 32.156 1 23.11 621 GLY A N 1
ATOM 4942 C CA . GLY A 1 621 ? -39.375 -11.898 33 1 23.11 621 GLY A CA 1
ATOM 4943 C C . GLY A 1 621 ? -39.094 -11.469 34.438 1 23.11 621 GLY A C 1
ATOM 4944 O O . GLY A 1 621 ? -37.969 -11.289 34.844 1 23.11 621 GLY A O 1
ATOM 4945 N N . ASP A 1 622 ? -40.125 -11.477 35.281 1 22.73 622 ASP A N 1
ATOM 4946 C CA . ASP A 1 622 ? -40.594 -11.062 36.625 1 22.73 622 ASP A CA 1
ATOM 4947 C C . ASP A 1 622 ? -39.75 -11.734 37.719 1 22.73 622 ASP A C 1
ATOM 4949 O O . ASP A 1 622 ? -40.031 -12.852 38.125 1 22.73 622 ASP A O 1
ATOM 4953 N N . ARG A 1 623 ? -38.438 -11.82 37.562 1 22.83 623 ARG A N 1
ATOM 4954 C CA . ARG A 1 623 ? -38 -12.352 38.844 1 22.83 623 ARG A CA 1
ATOM 4955 C C . ARG A 1 623 ? -38.5 -11.484 40 1 22.83 623 ARG A C 1
ATOM 4957 O O . ARG A 1 623 ? -38.438 -10.25 39.906 1 22.83 623 ARG A O 1
ATOM 4964 N N . HIS A 1 624 ? -39.375 -12.109 40.781 1 20.33 624 HIS A N 1
ATOM 4965 C CA . HIS A 1 624 ? -39.969 -11.812 42.094 1 20.33 624 HIS A CA 1
ATOM 4966 C C . HIS A 1 624 ? -38.906 -11.297 43.062 1 20.33 624 HIS A C 1
ATOM 4968 O O . HIS A 1 624 ? -37.938 -11.977 43.344 1 20.33 624 HIS A O 1
ATOM 4974 N N . ILE A 1 625 ? -38.438 -10.125 42.875 1 18.83 625 ILE A N 1
ATOM 4975 C CA . ILE A 1 625 ? -37.812 -9.555 44.062 1 18.83 625 ILE A CA 1
ATOM 4976 C C . ILE A 1 625 ? -38.719 -9.812 45.281 1 18.83 625 ILE A C 1
ATOM 4978 O O . ILE A 1 625 ? -39.844 -9.281 45.344 1 18.83 625 ILE A O 1
ATOM 4982 N N . VAL A 1 626 ? -38.719 -11.117 45.75 1 19.5 626 VAL A N 1
ATOM 4983 C CA . VAL A 1 626 ? -38.938 -11.344 47.188 1 19.5 626 VAL A CA 1
ATOM 4984 C C . VAL A 1 626 ? -37.812 -10.711 47.969 1 19.5 626 VAL A C 1
ATOM 4986 O O . VAL A 1 626 ? -36.625 -10.875 47.656 1 19.5 626 VAL A O 1
ATOM 4989 N N . MET B 1 1 ? 53.469 47.156 -5.141 1 16.14 1 MET B N 1
ATOM 4990 C CA . MET B 1 1 ? 54.625 47.188 -4.266 1 16.14 1 MET B CA 1
ATOM 4991 C C . MET B 1 1 ? 54.25 46.812 -2.834 1 16.14 1 MET B C 1
ATOM 4993 O O . MET B 1 1 ? 55.062 46.906 -1.925 1 16.14 1 MET B O 1
ATOM 4997 N N . LYS B 1 2 ? 53.031 46.844 -2.498 1 18.56 2 LYS B N 1
ATOM 4998 C CA . LYS B 1 2 ? 52.719 47.219 -1.115 1 18.56 2 LYS B CA 1
ATOM 4999 C C . LYS B 1 2 ? 53.125 46.094 -0.16 1 18.56 2 LYS B C 1
ATOM 5001 O O . LYS B 1 2 ? 52.719 44.938 -0.337 1 18.56 2 LYS B O 1
ATOM 5006 N N . SER B 1 3 ? 53.969 46.156 0.965 1 14.68 3 SER B N 1
ATOM 5007 C CA . SER B 1 3 ? 55.031 45.656 1.829 1 14.68 3 SER B CA 1
ATOM 5008 C C . SER B 1 3 ? 54.438 44.906 3.025 1 14.68 3 SER B C 1
ATOM 5010 O O . SER B 1 3 ? 55.125 44.031 3.602 1 14.68 3 SER B O 1
ATOM 5012 N N . THR B 1 4 ? 53.531 45.312 3.76 1 16.11 4 THR B N 1
ATOM 5013 C CA . THR B 1 4 ? 53.719 45.312 5.203 1 16.11 4 THR B CA 1
ATOM 5014 C C . THR B 1 4 ? 53.594 43.875 5.75 1 16.11 4 THR B C 1
ATOM 5016 O O . THR B 1 4 ? 52.5 43.281 5.648 1 16.11 4 THR B O 1
ATOM 5019 N N . LEU B 1 5 ? 54.594 43 6.285 1 15.69 5 LEU B N 1
ATOM 5020 C CA . LEU B 1 5 ? 55.125 41.688 6.566 1 15.69 5 LEU B CA 1
ATOM 5021 C C . LEU B 1 5 ? 54.562 41.125 7.875 1 15.69 5 LEU B C 1
ATOM 5023 O O . LEU B 1 5 ? 54.031 40.031 7.906 1 15.69 5 LEU B O 1
ATOM 5027 N N . ARG B 1 6 ? 55.438 41 9.133 1 14.88 6 ARG B N 1
ATOM 5028 C CA . ARG B 1 6 ? 56.219 39.938 9.742 1 14.88 6 ARG B CA 1
ATOM 5029 C C . ARG B 1 6 ? 55.594 39.438 11.047 1 14.88 6 ARG B C 1
ATOM 5031 O O . ARG B 1 6 ? 55.531 38.25 11.297 1 14.88 6 ARG B O 1
ATOM 5038 N N . LEU B 1 7 ? 55.469 40.156 12.32 1 14.29 7 LEU B N 1
ATOM 5039 C CA . LEU B 1 7 ? 56.312 40 13.492 1 14.29 7 LEU B CA 1
ATOM 5040 C C . LEU B 1 7 ? 55.688 39.031 14.484 1 14.29 7 LEU B C 1
ATOM 5042 O O . LEU B 1 7 ? 56.375 38.156 15.047 1 14.29 7 LEU B O 1
ATOM 5046 N N . VAL B 1 8 ? 54.531 39.062 15.156 1 15.73 8 VAL B N 1
ATOM 5047 C CA . VAL B 1 8 ? 54.562 39.219 16.609 1 15.73 8 VAL B CA 1
ATOM 5048 C C . VAL B 1 8 ? 54.688 37.875 17.281 1 15.73 8 VAL B C 1
ATOM 5050 O O . VAL B 1 8 ? 54.031 36.906 16.859 1 15.73 8 VAL B O 1
ATOM 5053 N N . GLU B 1 9 ? 55.5 37.688 18.438 1 15.68 9 GLU B N 1
ATOM 5054 C CA . GLU B 1 9 ? 56.344 36.844 19.234 1 15.68 9 GLU B CA 1
ATOM 5055 C C . GLU B 1 9 ? 55.531 35.844 20.078 1 15.68 9 GLU B C 1
ATOM 5057 O O . GLU B 1 9 ? 54.312 35.875 20.047 1 15.68 9 GLU B O 1
ATOM 5062 N N . PRO B 1 10 ? 55.75 35.781 21.594 1 14.97 10 PRO B N 1
ATOM 5063 C CA . PRO B 1 10 ? 56.5 34.938 22.5 1 14.97 10 PRO B CA 1
ATOM 5064 C C . PRO B 1 10 ? 55.625 34.094 23.406 1 14.97 10 PRO B C 1
ATOM 5066 O O . PRO B 1 10 ? 55.938 32.938 23.734 1 14.97 10 PRO B O 1
ATOM 5069 N N . LEU B 1 11 ? 54.562 34.531 24.062 1 14.48 11 LEU B N 1
ATOM 5070 C CA . LEU B 1 11 ? 54.625 34.469 25.516 1 14.48 11 LEU B CA 1
ATOM 5071 C C . LEU B 1 11 ? 54.5 33 25.984 1 14.48 11 LEU B C 1
ATOM 5073 O O . LEU B 1 11 ? 54 32.156 25.266 1 14.48 11 LEU B O 1
ATOM 5077 N N . ALA B 1 12 ? 54.469 32.781 27.469 1 13.94 12 ALA B N 1
ATOM 5078 C CA . ALA B 1 12 ? 55 32.156 28.656 1 13.94 12 ALA B CA 1
ATOM 5079 C C . ALA B 1 12 ? 54.25 30.859 28.984 1 13.94 12 ALA B C 1
ATOM 5081 O O . ALA B 1 12 ? 53.031 30.75 28.719 1 13.94 12 ALA B O 1
ATOM 5082 N N . ALA B 1 13 ? 54.938 29.75 29.625 1 14.98 13 ALA B N 1
ATOM 5083 C CA . ALA B 1 13 ? 55.219 28.359 29.953 1 14.98 13 ALA B CA 1
ATOM 5084 C C . ALA B 1 13 ? 54.469 27.922 31.203 1 14.98 13 ALA B C 1
ATOM 5086 O O . ALA B 1 13 ? 54.312 26.719 31.453 1 14.98 13 ALA B O 1
ATOM 5087 N N . SER B 1 14 ? 54.094 28.781 32.188 1 14.27 14 SER B N 1
ATOM 5088 C CA . SER B 1 14 ? 54.438 28.375 33.531 1 14.27 14 SER B CA 1
ATOM 5089 C C . SER B 1 14 ? 53.719 27.094 33.906 1 14.27 14 SER B C 1
ATOM 5091 O O . SER B 1 14 ? 52.719 26.719 33.281 1 14.27 14 SER B O 1
ATOM 5093 N N . GLY B 1 15 ? 53.781 26.609 35.344 1 14.49 15 GLY B N 1
ATOM 5094 C CA . GLY B 1 15 ? 54.312 25.656 36.312 1 14.49 15 GLY B CA 1
ATOM 5095 C C . GLY B 1 15 ? 53.25 24.766 36.938 1 14.49 15 GLY B C 1
ATOM 5096 O O . GLY B 1 15 ? 53.531 23.688 37.438 1 14.49 15 GLY B O 1
ATOM 5097 N N . CYS B 1 16 ? 52.031 25.219 37.312 1 14.73 16 CYS B N 1
ATOM 5098 C CA . CYS B 1 16 ? 51.719 24.875 38.688 1 14.73 16 CYS B CA 1
ATOM 5099 C C . CYS B 1 16 ? 51.5 23.375 38.812 1 14.73 16 CYS B C 1
ATOM 5101 O O . CYS B 1 16 ? 51.031 22.719 37.875 1 14.73 16 CYS B O 1
ATOM 5103 N N . HIS B 1 17 ? 51.844 22.828 40.031 1 14.95 17 HIS B N 1
ATOM 5104 C CA . HIS B 1 17 ? 52.281 21.734 40.906 1 14.95 17 HIS B CA 1
ATOM 5105 C C . HIS B 1 17 ? 51.156 20.719 41.094 1 14.95 17 HIS B C 1
ATOM 5107 O O . HIS B 1 17 ? 50 20.984 40.75 1 14.95 17 HIS B O 1
ATOM 5113 N N . GLY B 1 18 ? 51.281 19.953 42.219 1 14.87 18 GLY B N 1
ATOM 5114 C CA . GLY B 1 18 ? 51.5 18.609 42.719 1 14.87 18 GLY B CA 1
ATOM 5115 C C . GLY B 1 18 ? 50.219 17.922 43.156 1 14.87 18 GLY B C 1
ATOM 5116 O O . GLY B 1 18 ? 49.969 16.766 42.781 1 14.87 18 GLY B O 1
ATOM 5117 N N . ALA B 1 19 ? 49.469 18.344 44.219 1 14.34 19 ALA B N 1
ATOM 5118 C CA . ALA B 1 19 ? 49.438 17.516 45.406 1 14.34 19 ALA B CA 1
ATOM 5119 C C . ALA B 1 19 ? 48.312 16.469 45.344 1 14.34 19 ALA B C 1
ATOM 5121 O O . ALA B 1 19 ? 48.531 15.305 45.656 1 14.34 19 ALA B O 1
ATOM 5122 N N . ALA B 1 20 ? 47 16.875 45.406 1 14.75 20 ALA B N 1
ATOM 5123 C CA . ALA B 1 20 ? 46.281 16.406 46.562 1 14.75 20 ALA B CA 1
ATOM 5124 C C . ALA B 1 20 ? 45.906 14.93 46.438 1 14.75 20 ALA B C 1
ATOM 5126 O O . ALA B 1 20 ? 45.812 14.414 45.312 1 14.75 20 ALA B O 1
ATOM 5127 N N . SER B 1 21 ? 45.531 14.203 47.625 1 14.85 21 SER B N 1
ATOM 5128 C CA . SER B 1 21 ? 45.5 13.055 48.531 1 14.85 21 SER B CA 1
ATOM 5129 C C . SER B 1 21 ? 44.25 12.211 48.312 1 14.85 21 SER B C 1
ATOM 5131 O O . SER B 1 21 ? 44.031 11.234 49.031 1 14.85 21 SER B O 1
ATOM 5133 N N . VAL B 1 22 ? 43.625 12.305 47.188 1 15.45 22 VAL B N 1
ATOM 5134 C CA . VAL B 1 22 ? 42.281 11.812 47.531 1 15.45 22 VAL B CA 1
ATOM 5135 C C . VAL B 1 22 ? 42.375 10.328 47.906 1 15.45 22 VAL B C 1
ATOM 5137 O O . VAL B 1 22 ? 42.969 9.531 47.188 1 15.45 22 VAL B O 1
ATOM 5140 N N . SER B 1 23 ? 41.969 10.07 49.219 1 15.01 23 SER B N 1
ATOM 5141 C CA . SER B 1 23 ? 41.875 8.945 50.156 1 15.01 23 SER B CA 1
ATOM 5142 C C . SER B 1 23 ? 40.969 7.859 49.594 1 15.01 23 SER B C 1
ATOM 5144 O O . SER B 1 23 ? 40.094 8.133 48.75 1 15.01 23 SER B O 1
ATOM 5146 N N . SER B 1 24 ? 41.25 6.582 49.969 1 16.12 24 SER B N 1
ATOM 5147 C CA . SER B 1 24 ? 41.125 5.156 49.656 1 16.12 24 SER B CA 1
ATOM 5148 C C . SER B 1 24 ? 39.781 4.621 50.094 1 16.12 24 SER B C 1
ATOM 5150 O O . SER B 1 24 ? 39.531 3.42 50 1 16.12 24 SER B O 1
ATOM 5152 N N . ALA B 1 25 ? 38.781 5.473 50.531 1 15.5 25 ALA B N 1
ATOM 5153 C CA . ALA B 1 25 ? 37.969 4.758 51.5 1 15.5 25 ALA B CA 1
ATOM 5154 C C . ALA B 1 25 ? 37.344 3.51 50.906 1 15.5 25 ALA B C 1
ATOM 5156 O O . ALA B 1 25 ? 37 3.492 49.719 1 15.5 25 ALA B O 1
ATOM 5157 N N . GLN B 1 26 ? 37.062 2.531 51.812 1 15.46 26 GLN B N 1
ATOM 5158 C CA . GLN B 1 26 ? 36.906 1.1 52.062 1 15.46 26 GLN B CA 1
ATOM 5159 C C . GLN B 1 26 ? 35.594 0.58 51.5 1 15.46 26 GLN B C 1
ATOM 5161 O O . GLN B 1 26 ? 34.688 1.36 51.219 1 15.46 26 GLN B O 1
ATOM 5166 N N . ARG B 1 27 ? 35.25 -0.69 51.844 1 15.96 27 ARG B N 1
ATOM 5167 C CA . ARG B 1 27 ? 34.906 -2.043 51.406 1 15.96 27 ARG B CA 1
ATOM 5168 C C . ARG B 1 27 ? 33.406 -2.262 51.469 1 15.96 27 ARG B C 1
ATOM 5170 O O . ARG B 1 27 ? 32.812 -2.883 50.594 1 15.96 27 ARG B O 1
ATOM 5177 N N . LYS B 1 28 ? 32.594 -1.915 52.594 1 15.3 28 LYS B N 1
ATOM 5178 C CA . LYS B 1 28 ? 32 -3.059 53.25 1 15.3 28 LYS B CA 1
ATOM 5179 C C . LYS B 1 28 ? 30.641 -3.395 52.656 1 15.3 28 LYS B C 1
ATOM 5181 O O . LYS B 1 28 ? 30.25 -4.562 52.594 1 15.3 28 LYS B O 1
ATOM 5186 N N . VAL B 1 29 ? 29.734 -2.395 52.438 1 15.68 29 VAL B N 1
ATOM 5187 C CA . VAL B 1 29 ? 28.469 -2.668 53.094 1 15.68 29 VAL B CA 1
ATOM 5188 C C . VAL B 1 29 ? 27.75 -3.82 52.406 1 15.68 29 VAL B C 1
ATOM 5190 O O . VAL B 1 29 ? 27.875 -3.994 51.188 1 15.68 29 VAL B O 1
ATOM 5193 N N . GLY B 1 30 ? 26.812 -4.582 53.188 1 16.16 30 GLY B N 1
ATOM 5194 C CA . GLY B 1 30 ? 26.109 -5.793 53.594 1 16.16 30 GLY B CA 1
ATOM 5195 C C . GLY B 1 30 ? 24.969 -6.145 52.656 1 16.16 30 GLY B C 1
ATOM 5196 O O . GLY B 1 30 ? 24.578 -5.328 51.812 1 16.16 30 GLY B O 1
ATOM 5197 N N . ASP B 1 31 ? 24.078 -7.066 53.094 1 16.83 31 ASP B N 1
ATOM 5198 C CA . ASP B 1 31 ? 23.438 -8.367 52.875 1 16.83 31 ASP B CA 1
ATOM 5199 C C . ASP B 1 31 ? 22.094 -8.227 52.188 1 16.83 31 ASP B C 1
ATOM 5201 O O . ASP B 1 31 ? 21.875 -8.812 51.125 1 16.83 31 ASP B O 1
ATOM 5205 N N . SER B 1 32 ? 20.953 -8.219 52.969 1 16.61 32 SER B N 1
ATOM 5206 C CA . SER B 1 32 ? 19.984 -9.297 53.125 1 16.61 32 SER B CA 1
ATOM 5207 C C . SER B 1 32 ? 18.688 -8.992 52.375 1 16.61 32 SER B C 1
ATOM 5209 O O . SER B 1 32 ? 17.797 -9.844 52.281 1 16.61 32 SER B O 1
ATOM 5211 N N . TRP B 1 33 ? 18.312 -7.777 51.969 1 17.17 33 TRP B N 1
ATOM 5212 C CA . TRP B 1 33 ? 16.891 -7.59 52.188 1 17.17 33 TRP B CA 1
ATOM 5213 C C . TRP B 1 33 ? 16.078 -8.422 51.188 1 17.17 33 TRP B C 1
ATOM 5215 O O . TRP B 1 33 ? 16.438 -8.516 50 1 17.17 33 TRP B O 1
ATOM 5225 N N . GLY B 1 34 ? 15.188 -9.391 51.719 1 17.86 34 GLY B N 1
ATOM 5226 C CA . GLY B 1 34 ? 14.242 -10.461 51.438 1 17.86 34 GLY B CA 1
ATOM 5227 C C . GLY B 1 34 ? 13.023 -9.992 50.656 1 17.86 34 GLY B C 1
ATOM 5228 O O . GLY B 1 34 ? 12.016 -10.695 50.625 1 17.86 34 GLY B O 1
ATOM 5229 N N . TYR B 1 35 ? 13.078 -9.016 49.75 1 17.53 35 TYR B N 1
ATOM 5230 C CA . TYR B 1 35 ? 11.789 -8.438 49.375 1 17.53 35 TYR B CA 1
ATOM 5231 C C . TYR B 1 35 ? 10.891 -9.469 48.719 1 17.53 35 TYR B C 1
ATOM 5233 O O . TYR B 1 35 ? 11.32 -10.156 47.781 1 17.53 35 TYR B O 1
ATOM 5241 N N . SER B 1 36 ? 9.906 -9.977 49.531 1 18.7 36 SER B N 1
ATOM 5242 C CA . SER B 1 36 ? 8.828 -10.93 49.281 1 18.7 36 SER B CA 1
ATOM 5243 C C . SER B 1 36 ? 7.938 -10.469 48.156 1 18.7 36 SER B C 1
ATOM 5245 O O . SER B 1 36 ? 7.5 -9.32 48.125 1 18.7 36 SER B O 1
ATOM 5247 N N . PRO B 1 37 ? 7.941 -11.195 47.031 1 19.14 37 PRO B N 1
ATOM 5248 C CA . PRO B 1 37 ? 7.305 -10.891 45.75 1 19.14 37 PRO B CA 1
ATOM 5249 C C . PRO B 1 37 ? 5.777 -10.914 45.844 1 19.14 37 PRO B C 1
ATOM 5251 O O . PRO B 1 37 ? 5.188 -11.961 46.125 1 19.14 37 PRO B O 1
ATOM 5254 N N . LYS B 1 38 ? 5.141 -9.938 46.562 1 18.44 38 LYS B N 1
ATOM 5255 C CA . LYS B 1 38 ? 3.688 -10 46.688 1 18.44 38 LYS B CA 1
ATOM 5256 C C . LYS B 1 38 ? 3.043 -10.211 45.312 1 18.44 38 LYS B C 1
ATOM 5258 O O . LYS B 1 38 ? 3.373 -9.516 44.344 1 18.44 38 LYS B O 1
ATOM 5263 N N . ARG B 1 39 ? 2.428 -11.312 45.125 1 19.06 39 ARG B N 1
ATOM 5264 C CA . ARG B 1 39 ? 1.674 -11.945 44.062 1 19.06 39 ARG B CA 1
ATOM 5265 C C . ARG B 1 39 ? 0.483 -11.086 43.656 1 19.06 39 ARG B C 1
ATOM 5267 O O . ARG B 1 39 ? -0.453 -10.898 44.438 1 19.06 39 ARG B O 1
ATOM 5274 N N . VAL B 1 40 ? 0.704 -9.867 43.125 1 18.2 40 VAL B N 1
ATOM 5275 C CA . VAL B 1 40 ? -0.475 -9.062 42.844 1 18.2 40 VAL B CA 1
ATOM 5276 C C . VAL B 1 40 ? -1.406 -9.82 41.906 1 18.2 40 VAL B C 1
ATOM 5278 O O . VAL B 1 40 ? -1.003 -10.219 40.812 1 18.2 40 VAL B O 1
ATOM 5281 N N . ALA B 1 41 ? -2.316 -10.516 42.438 1 18.97 41 ALA B N 1
ATOM 5282 C CA . ALA B 1 41 ? -3.395 -11.297 41.844 1 18.97 41 ALA B CA 1
ATOM 5283 C C . ALA B 1 41 ? -4.254 -10.438 40.938 1 18.97 41 ALA B C 1
ATOM 5285 O O . ALA B 1 41 ? -4.891 -9.484 41.375 1 18.97 41 ALA B O 1
ATOM 5286 N N . PHE B 1 42 ? -3.744 -10.219 39.781 1 18.8 42 PHE B N 1
ATOM 5287 C CA . PHE B 1 42 ? -4.488 -9.398 38.844 1 18.8 42 PHE B CA 1
ATOM 5288 C C . PHE B 1 42 ? -5.816 -10.055 38.469 1 18.8 42 PHE B C 1
ATOM 5290 O O . PHE B 1 42 ? -5.844 -11.195 38 1 18.8 42 PHE B O 1
ATOM 5297 N N . HIS B 1 43 ? -6.793 -9.875 39.344 1 19.2 43 HIS B N 1
ATOM 5298 C CA . HIS B 1 43 ? -8.156 -10.344 39.094 1 19.2 43 HIS B CA 1
ATOM 5299 C C . HIS B 1 43 ? -8.648 -9.953 37.719 1 19.2 43 HIS B C 1
ATOM 5301 O O . HIS B 1 43 ? -8.383 -8.852 37.25 1 19.2 43 HIS B O 1
ATOM 5307 N N . LYS B 1 44 ? -9.016 -10.969 36.938 1 21.14 44 LYS B N 1
ATOM 5308 C CA . LYS B 1 44 ? -9.484 -11.055 35.562 1 21.14 44 LYS B CA 1
ATOM 5309 C C . LYS B 1 44 ? -10.695 -10.156 35.344 1 21.14 44 LYS B C 1
ATOM 5311 O O . LYS B 1 44 ? -11.82 -10.523 35.688 1 21.14 44 LYS B O 1
ATOM 5316 N N . GLN B 1 45 ? -10.625 -8.82 35.781 1 20.53 45 GLN B N 1
ATOM 5317 C CA . GLN B 1 45 ? -11.891 -8.109 35.625 1 20.53 45 GLN B CA 1
ATOM 5318 C C . GLN B 1 45 ? -12.336 -8.125 34.156 1 20.53 45 GLN B C 1
ATOM 5320 O O . GLN B 1 45 ? -11.508 -7.988 33.25 1 20.53 45 GLN B O 1
ATOM 5325 N N . GLY B 1 46 ? -13.445 -8.664 33.781 1 20.44 46 GLY B N 1
ATOM 5326 C CA . GLY B 1 46 ? -14.242 -8.859 32.594 1 20.44 46 GLY B CA 1
ATOM 5327 C C . GLY B 1 46 ? -14.25 -7.648 31.672 1 20.44 46 GLY B C 1
ATOM 5328 O O . GLY B 1 46 ? -13.891 -6.547 32.094 1 20.44 46 GLY B O 1
ATOM 5329 N N . ARG B 1 47 ? -14.578 -7.895 30.422 1 24.98 47 ARG B N 1
ATOM 5330 C CA . ARG B 1 47 ? -14.539 -7.086 29.203 1 24.98 47 ARG B CA 1
ATOM 5331 C C . ARG B 1 47 ? -15.25 -5.754 29.406 1 24.98 47 ARG B C 1
ATOM 5333 O O . ARG B 1 47 ? -16.375 -5.562 28.938 1 24.98 47 ARG B O 1
ATOM 5340 N N . SER B 1 48 ? -15.219 -5.129 30.688 1 22.61 48 SER B N 1
ATOM 5341 C CA . SER B 1 48 ? -16.094 -3.971 30.891 1 22.61 48 SER B CA 1
ATOM 5342 C C . SER B 1 48 ? -15.734 -2.848 29.922 1 22.61 48 SER B C 1
ATOM 5344 O O . SER B 1 48 ? -14.562 -2.658 29.578 1 22.61 48 SER B O 1
ATOM 5346 N N . TYR B 1 49 ? -16.625 -2.617 28.859 1 24.67 49 TYR B N 1
ATOM 5347 C CA . TYR B 1 49 ? -16.625 -1.337 28.172 1 24.67 49 TYR B CA 1
ATOM 5348 C C . TYR B 1 49 ? -16.062 -0.236 29.062 1 24.67 49 TYR B C 1
ATOM 5350 O O . TYR B 1 49 ? -16.5 -0.062 30.203 1 24.67 49 TYR B O 1
ATOM 5358 N N . THR B 1 50 ? -14.812 -0.21 28.953 1 26.39 50 THR B N 1
ATOM 5359 C CA . THR B 1 50 ? -14.227 0.789 29.844 1 26.39 50 THR B CA 1
ATOM 5360 C C . THR B 1 50 ? -14.992 2.107 29.75 1 26.39 50 THR B C 1
ATOM 5362 O O . THR B 1 50 ? -14.82 2.857 28.781 1 26.39 50 THR B O 1
ATOM 5365 N N . CYS B 1 51 ? -16.375 2.076 29.828 1 27.31 51 CYS B N 1
ATOM 5366 C CA . CYS B 1 51 ? -17.047 3.322 30.172 1 27.31 51 CYS B CA 1
ATOM 5367 C C . CYS B 1 51 ? -16.25 4.098 31.219 1 27.31 51 CYS B C 1
ATOM 5369 O O . CYS B 1 51 ? -16.062 3.627 32.344 1 27.31 51 CYS B O 1
ATOM 5371 N N . ILE B 1 52 ? -15.266 4.641 30.625 1 29.81 52 ILE B N 1
ATOM 5372 C CA . ILE B 1 52 ? -14.672 5.512 31.641 1 2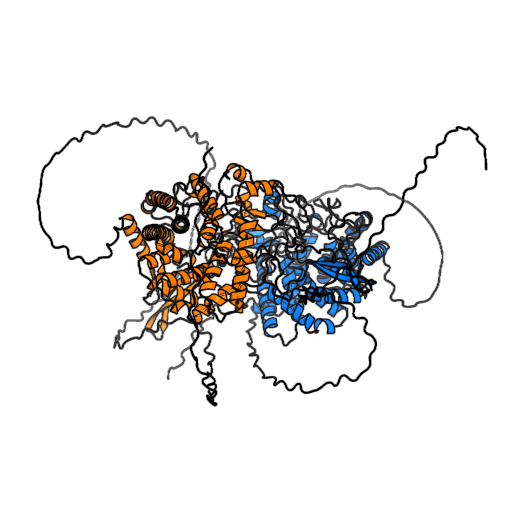9.81 52 ILE B CA 1
ATOM 5373 C C . ILE B 1 52 ? -15.766 6.344 32.312 1 29.81 52 ILE B C 1
ATOM 5375 O O . ILE B 1 52 ? -16.375 7.199 31.672 1 29.81 52 ILE B O 1
ATOM 5379 N N . LYS B 1 53 ? -16.469 5.73 33.219 1 29.41 53 LYS B N 1
ATOM 5380 C CA . LYS B 1 53 ? -17.531 6.297 34.031 1 29.41 53 LYS B CA 1
ATOM 5381 C C . LYS B 1 53 ? -17.031 7.492 34.844 1 29.41 53 LYS B C 1
ATOM 5383 O O . LYS B 1 53 ? -15.922 7.449 35.406 1 29.41 53 LYS B O 1
ATOM 5388 N N . CYS B 1 54 ? -17.469 8.648 34.406 1 29.27 54 CYS B N 1
ATOM 5389 C CA . CYS B 1 54 ? -17.281 9.789 35.281 1 29.27 54 CYS B CA 1
ATOM 5390 C C . CYS B 1 54 ? -17.719 9.461 36.719 1 29.27 54 CYS B C 1
ATOM 5392 O O . CYS B 1 54 ? -18.891 9.117 36.938 1 29.27 54 CYS B O 1
ATOM 5394 N N . GLU B 1 55 ? -16.875 8.758 37.531 1 27.14 55 GLU B N 1
ATOM 5395 C CA . GLU B 1 55 ? -17.297 8.617 38.906 1 27.14 55 GLU B CA 1
ATOM 5396 C C . GLU B 1 55 ? -17.688 9.969 39.5 1 27.14 55 GLU B C 1
ATOM 5398 O O . GLU B 1 55 ? -16.828 10.844 39.688 1 27.14 55 GLU B O 1
ATOM 5403 N N . GLN B 1 56 ? -18.844 10.562 39.094 1 21.39 56 GLN B N 1
ATOM 5404 C CA . GLN B 1 56 ? -19.344 11.688 39.906 1 21.39 56 GLN B CA 1
ATOM 5405 C C . GLN B 1 56 ? -19.453 11.32 41.375 1 21.39 56 GLN B C 1
ATOM 5407 O O . GLN B 1 56 ? -19.953 10.25 41.719 1 21.39 56 GLN B O 1
ATOM 5412 N N . ASN B 1 57 ? -18.547 11.758 42.188 1 20.42 57 ASN B N 1
ATOM 5413 C CA . ASN B 1 57 ? -18.766 11.828 43.625 1 20.42 57 ASN B CA 1
ATOM 5414 C C . ASN B 1 57 ? -20.125 12.461 43.938 1 20.42 57 ASN B C 1
ATOM 5416 O O . ASN B 1 57 ? -20.312 13.656 43.75 1 20.42 57 ASN B O 1
ATOM 5420 N N . ALA B 1 58 ? -21.234 11.75 43.594 1 20.95 58 ALA B N 1
ATOM 5421 C CA . ALA B 1 58 ? -22.562 12.133 44.062 1 20.95 58 ALA B CA 1
ATOM 5422 C C . ALA B 1 58 ? -22.578 12.453 45.531 1 20.95 58 ALA B C 1
ATOM 5424 O O . ALA B 1 58 ? -22.125 11.648 46.344 1 20.95 58 ALA B O 1
ATOM 5425 N N . GLY B 1 59 ? -22.5 13.672 45.875 1 17.94 59 GLY B N 1
ATOM 5426 C CA . GLY B 1 59 ? -23.047 14.133 47.156 1 17.94 59 GLY B CA 1
ATOM 5427 C C . GLY B 1 59 ? -24.391 13.539 47.469 1 17.94 59 GLY B C 1
ATOM 5428 O O . GLY B 1 59 ? -25.031 12.93 46.594 1 17.94 59 GLY B O 1
ATOM 5429 N N . ASP B 1 60 ? -25.062 13.805 48.594 1 18.69 60 ASP B N 1
ATOM 5430 C CA . ASP B 1 60 ? -26.094 13.375 49.531 1 18.69 60 ASP B CA 1
ATOM 5431 C C . ASP B 1 60 ? -27.484 13.617 48.938 1 18.69 60 ASP B C 1
ATOM 5433 O O . ASP B 1 60 ? -28.484 13.406 49.625 1 18.69 60 ASP B O 1
ATOM 5437 N N . SER B 1 61 ? -27.688 14.297 47.844 1 17.23 61 SER B N 1
ATOM 5438 C CA . SER B 1 61 ? -29 14.922 47.938 1 17.23 61 SER B CA 1
ATOM 5439 C C . SER B 1 61 ? -30.094 13.867 48 1 17.23 61 SER B C 1
ATOM 5441 O O . SER B 1 61 ? -29.938 12.758 47.5 1 17.23 61 SER B O 1
ATOM 5443 N N . SER B 1 62 ? -31.297 14.227 48.75 1 17.2 62 SER B N 1
ATOM 5444 C CA . SER B 1 62 ? -32.562 13.844 49.406 1 17.2 62 SER B CA 1
ATOM 5445 C C . SER B 1 62 ? -33.531 13.32 48.344 1 17.2 62 SER B C 1
ATOM 5447 O O . SER B 1 62 ? -33.312 13.438 47.156 1 17.2 62 SER B O 1
ATOM 5449 N N . ARG B 1 63 ? -34.938 13.602 48.5 1 16.92 63 ARG B N 1
ATOM 5450 C CA . ARG B 1 63 ? -36.188 12.844 48.625 1 16.92 63 ARG B CA 1
ATOM 5451 C C . ARG B 1 63 ? -36.938 12.773 47.312 1 16.92 63 ARG B C 1
ATOM 5453 O O . ARG B 1 63 ? -37.969 12.125 47.219 1 16.92 63 ARG B O 1
ATOM 5460 N N . VAL B 1 64 ? -36.438 13.289 46.125 1 16.77 64 VAL B N 1
ATOM 5461 C CA . VAL B 1 64 ? -37.625 13.789 45.438 1 16.77 64 VAL B CA 1
ATOM 5462 C C . VAL B 1 64 ? -38.5 12.617 44.969 1 16.77 64 VAL B C 1
ATOM 5464 O O . VAL B 1 64 ? -38 11.711 44.312 1 16.77 64 VAL B O 1
ATOM 5467 N N . VAL B 1 65 ? -39.781 12.461 45.406 1 16 65 VAL B N 1
ATOM 5468 C CA . VAL B 1 65 ? -40.906 11.531 45.438 1 16 65 VAL B CA 1
ATOM 5469 C C . VAL B 1 65 ? -41.531 11.422 44.062 1 16 65 VAL B C 1
ATOM 5471 O O . VAL B 1 65 ? -42 10.352 43.656 1 16 65 VAL B O 1
ATOM 5474 N N . TYR B 1 66 ? -41.469 12.406 43.125 1 15.88 66 TYR B N 1
ATOM 5475 C CA . TYR B 1 66 ? -42.812 12.625 42.656 1 15.88 66 TYR B CA 1
ATOM 5476 C C . TYR B 1 66 ? -43.281 11.477 41.75 1 15.88 66 TYR B C 1
ATOM 5478 O O . TYR B 1 66 ? -42.438 10.812 41.125 1 15.88 66 TYR B O 1
ATOM 5486 N N . ASN B 1 67 ? -44.625 11.234 41.562 1 15.3 67 ASN B N 1
ATOM 5487 C CA . ASN B 1 67 ? -45.75 10.305 41.375 1 15.3 67 ASN B CA 1
ATOM 5488 C C . ASN B 1 67 ? -46.031 10.086 39.875 1 15.3 67 ASN B C 1
ATOM 5490 O O . ASN B 1 67 ? -46.812 9.188 39.531 1 15.3 67 ASN B O 1
ATOM 5494 N N . ASN B 1 68 ? -45.594 10.984 38.969 1 15.84 68 ASN B N 1
ATOM 5495 C CA . ASN B 1 68 ? -46.75 11.148 38.062 1 15.84 68 ASN B CA 1
ATOM 5496 C C . ASN B 1 68 ? -46.969 9.891 37.219 1 15.84 68 ASN B C 1
ATOM 5498 O O . ASN B 1 68 ? -46.031 9.133 36.969 1 15.84 68 ASN B O 1
ATOM 5502 N N . GLN B 1 69 ? -48.25 9.859 36.531 1 15.52 69 GLN B N 1
ATOM 5503 C CA . GLN B 1 69 ? -49.344 9.008 36.031 1 15.52 69 GLN B CA 1
ATOM 5504 C C . GLN B 1 69 ? -49 8.398 34.688 1 15.52 69 GLN B C 1
ATOM 5506 O O . GLN B 1 69 ? -48.406 9.07 33.812 1 15.52 69 GLN B O 1
ATOM 5511 N N . ALA B 1 70 ? -49.344 7.113 34.344 1 15.34 70 ALA B N 1
ATOM 5512 C CA . ALA B 1 70 ? -49.25 5.891 33.562 1 15.34 70 ALA B CA 1
ATOM 5513 C C . ALA B 1 70 ? -49.938 6.035 32.188 1 15.34 70 ALA B C 1
ATOM 5515 O O . ALA B 1 70 ? -49.812 5.164 31.328 1 15.34 70 ALA B O 1
ATOM 5516 N N . HIS B 1 71 ? -50.781 7.086 31.766 1 15.48 71 HIS B N 1
ATOM 5517 C CA . HIS B 1 71 ? -51.938 6.539 31.078 1 15.48 71 HIS B CA 1
ATOM 5518 C C . HIS B 1 71 ? -51.531 5.91 29.75 1 15.48 71 HIS B C 1
ATOM 5520 O O . HIS B 1 71 ? -50.5 6.27 29.172 1 15.48 71 HIS B O 1
ATOM 5526 N N . LEU B 1 72 ? -52.594 5.219 28.969 1 15.27 72 LEU B N 1
ATOM 5527 C CA . LEU B 1 72 ? -53.031 4.004 28.281 1 15.27 72 LEU B CA 1
ATOM 5528 C C . LEU B 1 72 ? -52.812 4.117 26.781 1 15.27 72 LEU B C 1
ATOM 5530 O O . LEU B 1 72 ? -52.219 3.227 26.172 1 15.27 72 LEU B O 1
ATOM 5534 N N . GLU B 1 73 ? -53.719 4.844 25.875 1 15.32 73 GLU B N 1
ATOM 5535 C CA . GLU B 1 73 ? -54.656 4.141 24.984 1 15.32 73 GLU B CA 1
ATOM 5536 C C . GLU B 1 73 ? -54.031 3.91 23.609 1 15.32 73 GLU B C 1
ATOM 5538 O O . GLU B 1 73 ? -53.188 4.699 23.156 1 15.32 73 GLU B O 1
ATOM 5543 N N . ARG B 1 74 ? -54.406 2.811 22.812 1 15.23 74 ARG B N 1
ATOM 5544 C CA . ARG B 1 74 ? -54.125 1.809 21.797 1 15.23 74 ARG B CA 1
ATOM 5545 C C . ARG B 1 74 ? -54.406 2.363 20.391 1 15.23 74 ARG B C 1
ATOM 5547 O O . ARG B 1 74 ? -53.781 1.912 19.422 1 15.23 74 ARG B O 1
ATOM 5554 N N . GLU B 1 75 ? -55.438 3.271 20.062 1 14.71 75 GLU B N 1
ATOM 5555 C CA . GLU B 1 75 ? -56.344 2.711 19.078 1 14.71 75 GLU B CA 1
ATOM 5556 C C . GLU B 1 75 ? -55.719 2.699 17.688 1 14.71 75 GLU B C 1
ATOM 5558 O O . GLU B 1 75 ? -55.75 1.673 17 1 14.71 75 GLU B O 1
ATOM 5563 N N . ALA B 1 76 ? -56.062 3.736 16.719 1 15.24 76 ALA B N 1
ATOM 5564 C CA . ALA B 1 76 ? -56.969 3.605 15.578 1 15.24 76 ALA B CA 1
ATOM 5565 C C . ALA B 1 76 ? -56.219 3.215 14.312 1 15.24 76 ALA B C 1
ATOM 5567 O O . ALA B 1 76 ? -55.094 3.658 14.102 1 15.24 76 ALA B O 1
ATOM 5568 N N . LEU B 1 77 ? -56.875 2.408 13.328 1 15.18 77 LEU B N 1
ATOM 5569 C CA . LEU B 1 77 ? -56.875 1.413 12.266 1 15.18 77 LEU B CA 1
ATOM 5570 C C . LEU B 1 77 ? -56.438 2.031 10.945 1 15.18 77 LEU B C 1
ATOM 5572 O O . LEU B 1 77 ? -55.531 1.496 10.273 1 15.18 77 LEU B O 1
ATOM 5576 N N . GLN B 1 78 ? -57.375 2.76 10.055 1 14.45 78 GLN B N 1
ATOM 5577 C CA . GLN B 1 78 ? -57.938 2.148 8.859 1 14.45 78 GLN B CA 1
ATOM 5578 C C . GLN B 1 78 ? -57.188 2.619 7.602 1 14.45 78 GLN B C 1
ATOM 5580 O O . GLN B 1 78 ? -57.031 1.849 6.656 1 14.45 78 GLN B O 1
ATOM 5585 N N . GLU B 1 79 ? -56.938 3.891 7.223 1 14.58 79 GLU B N 1
ATOM 5586 C CA . GLU B 1 79 ? -57.562 4.316 5.965 1 14.58 79 GLU B CA 1
ATOM 5587 C C . GLU B 1 79 ? -56.75 3.809 4.766 1 14.58 79 GLU B C 1
ATOM 5589 O O . GLU B 1 79 ? -55.531 3.891 4.75 1 14.58 79 GLU B O 1
ATOM 5594 N N . LYS B 1 80 ? -57.531 3.221 3.68 1 15.6 80 LYS B N 1
ATOM 5595 C CA . LYS B 1 80 ? -57.438 2.367 2.498 1 15.6 80 LYS B CA 1
ATOM 5596 C C . LYS B 1 80 ? -56.719 3.076 1.351 1 15.6 80 LYS B C 1
ATOM 5598 O O . LYS B 1 80 ? -55.781 2.531 0.766 1 15.6 80 LYS B O 1
ATOM 5603 N N . VAL B 1 81 ? -57.531 3.824 0.34 1 14.66 81 VAL B N 1
ATOM 5604 C CA . VAL B 1 81 ? -57.844 3.291 -0.981 1 14.66 81 VAL B CA 1
ATOM 5605 C C . VAL B 1 81 ? -56.906 3.896 -2.021 1 14.66 81 VAL B C 1
ATOM 5607 O O . VAL B 1 81 ? -56.25 3.172 -2.791 1 14.66 81 VAL B O 1
ATOM 5610 N N . VAL B 1 82 ? -57.344 5.059 -2.867 1 14.4 82 VAL B N 1
ATOM 5611 C CA . VAL B 1 82 ? -57.844 4.922 -4.234 1 14.4 82 VAL B CA 1
ATOM 5612 C C . VAL B 1 82 ? -56.719 5.195 -5.223 1 14.4 82 VAL B C 1
ATOM 5614 O O . VAL B 1 82 ? -56.406 4.359 -6.082 1 14.4 82 VAL B O 1
ATOM 5617 N N . VAL B 1 83 ? -56.781 6.383 -6.195 1 14.77 83 VAL B N 1
ATOM 5618 C CA . VAL B 1 83 ? -57.219 6.418 -7.59 1 14.77 83 VAL B CA 1
ATOM 5619 C C . VAL B 1 83 ? -56 6.555 -8.5 1 14.77 83 VAL B C 1
ATOM 5621 O O . VAL B 1 83 ? -54.906 6.945 -8.047 1 14.77 83 VAL B O 1
ATOM 5624 N N . SER B 1 84 ? -56.219 7.176 -9.875 1 15.3 84 SER B N 1
ATOM 5625 C CA . SER B 1 84 ? -56.188 6.777 -11.273 1 15.3 84 SER B CA 1
ATOM 5626 C C . SER B 1 84 ? -55 7.355 -12.008 1 15.3 84 SER B C 1
ATOM 5628 O O . SER B 1 84 ? -54.25 6.633 -12.68 1 15.3 84 SER B O 1
ATOM 5630 N N . SER B 1 85 ? -54.844 8.773 -12.352 1 15.33 85 SER B N 1
ATOM 5631 C CA . SER B 1 85 ? -54.969 9.172 -13.75 1 15.33 85 SER B CA 1
ATOM 5632 C C . SER B 1 85 ? -53.594 9.258 -14.414 1 15.33 85 SER B C 1
ATOM 5634 O O . SER B 1 85 ? -52.625 9.641 -13.773 1 15.33 85 SER B O 1
ATOM 5636 N N . LEU B 1 86 ? -53.406 8.789 -15.711 1 15.66 86 LEU B N 1
ATOM 5637 C CA . LEU B 1 86 ? -52.406 8.328 -16.688 1 15.66 86 LEU B CA 1
ATOM 5638 C C . LEU B 1 86 ? -51.719 9.516 -17.359 1 15.66 86 LEU B C 1
ATOM 5640 O O . LEU B 1 86 ? -50.531 9.422 -17.734 1 15.66 86 LEU B O 1
ATOM 5644 N N . GLN B 1 87 ? -52.25 10.82 -17.719 1 15.78 87 GLN B N 1
ATOM 5645 C CA . GLN B 1 87 ? -52.219 11.062 -19.156 1 15.78 87 GLN B CA 1
ATOM 5646 C C . GLN B 1 87 ? -50.812 11.484 -19.594 1 15.78 87 GLN B C 1
ATOM 5648 O O . GLN B 1 87 ? -49.969 11.875 -18.766 1 15.78 87 GLN B O 1
ATOM 5653 N N . GLY B 1 88 ? -50.656 12.164 -20.969 1 16.69 88 GLY B N 1
ATOM 5654 C CA . GLY B 1 88 ? -50.094 12.062 -22.297 1 16.69 88 GLY B CA 1
ATOM 5655 C C . GLY B 1 88 ? -49 13.094 -22.562 1 16.69 88 GLY B C 1
ATOM 5656 O O . GLY B 1 88 ? -48.5 13.219 -23.688 1 16.69 88 GLY B O 1
ATOM 5657 N N . ALA B 1 89 ? -48.25 13.734 -21.656 1 15.85 89 ALA B N 1
ATOM 5658 C CA . ALA B 1 89 ? -47.781 15.047 -22.094 1 15.85 89 ALA B CA 1
ATOM 5659 C C . ALA B 1 89 ? -46.781 14.922 -23.25 1 15.85 89 ALA B C 1
ATOM 5661 O O . ALA B 1 89 ? -46 13.969 -23.281 1 15.85 89 ALA B O 1
ATOM 5662 N N . THR B 1 90 ? -46.906 16 -24.172 1 16.53 90 THR B N 1
ATOM 5663 C CA . THR B 1 90 ? -46.562 16.375 -25.547 1 16.53 90 THR B CA 1
ATOM 5664 C C . THR B 1 90 ? -45.094 16.797 -25.641 1 16.53 90 THR B C 1
ATOM 5666 O O . THR B 1 90 ? -44.531 17.25 -24.641 1 16.53 90 THR B O 1
ATOM 5669 N N . PRO B 1 91 ? -44.406 16.672 -26.812 1 17.58 91 PRO B N 1
ATOM 5670 C CA . PRO B 1 91 ? -43.031 16.531 -27.312 1 17.58 91 PRO B CA 1
ATOM 5671 C C . PRO B 1 91 ? -42.281 17.859 -27.359 1 17.58 91 PRO B C 1
ATOM 5673 O O . PRO B 1 91 ? -41.094 17.906 -27 1 17.58 91 PRO B O 1
ATOM 5676 N N . GLU B 1 92 ? -42.781 19.078 -27.984 1 17.09 92 GLU B N 1
ATOM 5677 C CA . GLU B 1 92 ? -42.094 19.531 -29.188 1 17.09 92 GLU B CA 1
ATOM 5678 C C . GLU B 1 92 ? -40.938 20.469 -28.828 1 17.09 92 GLU B C 1
ATOM 5680 O O . GLU B 1 92 ? -39.781 20.25 -29.266 1 17.09 92 GLU B O 1
ATOM 5685 N N . ASP B 1 93 ? -41.125 22 -28.891 1 17.08 93 ASP B N 1
ATOM 5686 C CA . ASP B 1 93 ? -40.688 22.984 -29.875 1 17.08 93 ASP B CA 1
ATOM 5687 C C . ASP B 1 93 ? -39.375 23.625 -29.469 1 17.08 93 ASP B C 1
ATOM 5689 O O . ASP B 1 93 ? -38.969 23.547 -28.312 1 17.08 93 ASP B O 1
ATOM 5693 N N . SER B 1 94 ? -38.844 24.797 -30.328 1 19.05 94 SER B N 1
ATOM 5694 C CA . SER B 1 94 ? -37.812 25.422 -31.172 1 19.05 94 SER B CA 1
ATOM 5695 C C . SER B 1 94 ? -37.219 26.625 -30.484 1 19.05 94 SER B C 1
ATOM 5697 O O . SER B 1 94 ? -36.344 27.312 -31.062 1 19.05 94 SER B O 1
ATOM 5699 N N . ILE B 1 95 ? -37 26.859 -29.125 1 16.62 95 ILE B N 1
ATOM 5700 C CA . ILE B 1 95 ? -36.938 28.25 -28.656 1 16.62 95 ILE B CA 1
ATOM 5701 C C . ILE B 1 95 ? -35.625 28.891 -29.156 1 16.62 95 ILE B C 1
ATOM 5703 O O . ILE B 1 95 ? -34.531 28.328 -28.984 1 16.62 95 ILE B O 1
ATOM 5707 N N . CYS B 1 96 ? -35.781 30.078 -29.938 1 17.66 96 CYS B N 1
ATOM 5708 C CA . CYS B 1 96 ? -35.031 31.125 -30.609 1 17.66 96 CYS B CA 1
ATOM 5709 C C . CYS B 1 96 ? -34.375 32.062 -29.609 1 17.66 96 CYS B C 1
ATOM 5711 O O . CYS B 1 96 ? -35.062 32.812 -28.906 1 17.66 96 CYS B O 1
ATOM 5713 N N . VAL B 1 97 ? -33.375 31.797 -28.781 1 16.48 97 VAL B N 1
ATOM 5714 C CA . VAL B 1 97 ? -33.062 32.75 -27.734 1 16.48 97 VAL B CA 1
ATOM 5715 C C . VAL B 1 97 ? -32.312 33.938 -28.328 1 16.48 97 VAL B C 1
ATOM 5717 O O . VAL B 1 97 ? -31.281 33.781 -28.953 1 16.48 97 VAL B O 1
ATOM 5720 N N . ASP B 1 98 ? -32.969 35.219 -28.422 1 15.6 98 ASP B N 1
ATOM 5721 C CA . ASP B 1 98 ? -32.781 36.594 -28.922 1 15.6 98 ASP B CA 1
ATOM 5722 C C . ASP B 1 98 ? -31.797 37.344 -28.031 1 15.6 98 ASP B C 1
ATOM 5724 O O . ASP B 1 98 ? -31.094 38.25 -28.5 1 15.6 98 ASP B O 1
ATOM 5728 N N . THR B 1 99 ? -31.531 37.344 -26.703 1 15.64 99 THR B N 1
ATOM 5729 C CA . THR B 1 99 ? -31.766 38.594 -25.953 1 15.64 99 THR B CA 1
ATOM 5730 C C . THR B 1 99 ? -30.531 39.469 -25.969 1 15.64 99 THR B C 1
ATOM 5732 O O . THR B 1 99 ? -30.562 40.625 -25.5 1 15.64 99 THR B O 1
ATOM 5735 N N . LYS B 1 100 ? -29.25 39.438 -26.328 1 16.36 100 LYS B N 1
ATOM 5736 C CA . LYS B 1 100 ? -28.328 40 -25.359 1 16.36 100 LYS B CA 1
ATOM 5737 C C . LYS B 1 100 ? -28.234 41.531 -25.5 1 16.36 100 LYS B C 1
ATOM 5739 O O . LYS B 1 100 ? -27.297 42.125 -24.984 1 16.36 100 LYS B O 1
ATOM 5744 N N . SER B 1 101 ? -29.141 42.5 -25.812 1 15.8 101 SER B N 1
ATOM 5745 C CA . SER B 1 101 ? -28.719 43.844 -26.141 1 15.8 101 SER B CA 1
ATOM 5746 C C . SER B 1 101 ? -28.484 44.688 -24.875 1 15.8 101 SER B C 1
ATOM 5748 O O . SER B 1 101 ? -28.266 45.906 -24.953 1 15.8 101 SER B O 1
ATOM 5750 N N . SER B 1 102 ? -27.859 44.406 -23.703 1 15.62 102 SER B N 1
ATOM 5751 C CA . SER B 1 102 ? -28.141 45.344 -22.609 1 15.62 102 SER B CA 1
ATOM 5752 C C . SER B 1 102 ? -27.359 46.625 -22.781 1 15.62 102 SER B C 1
ATOM 5754 O O . SER B 1 102 ? -26.125 46.594 -22.906 1 15.62 102 SER B O 1
ATOM 5756 N N . SER B 1 103 ? -27.906 47.906 -22.953 1 15.58 103 SER B N 1
ATOM 5757 C CA . SER B 1 103 ? -27.594 49.312 -23.188 1 15.58 103 SER B CA 1
ATOM 5758 C C . SER B 1 103 ? -27.203 50 -21.891 1 15.58 103 SER B C 1
ATOM 5760 O O . SER B 1 103 ? -26.781 51.156 -21.906 1 15.58 103 SER B O 1
ATOM 5762 N N . ARG B 1 104 ? -27.547 49.656 -20.594 1 14.73 104 ARG B N 1
ATOM 5763 C CA . ARG B 1 104 ? -28.016 50.75 -19.75 1 14.73 104 ARG B CA 1
ATOM 5764 C C . ARG B 1 104 ? -26.906 51.75 -19.469 1 14.73 104 ARG B C 1
ATOM 5766 O O . ARG B 1 104 ? -25.734 51.406 -19.438 1 14.73 104 ARG B O 1
ATOM 5773 N N . ARG B 1 105 ? -27.25 53.062 -18.859 1 15.27 105 ARG B N 1
ATOM 5774 C CA . ARG B 1 105 ? -27.125 54.5 -18.766 1 15.27 105 ARG B CA 1
ATOM 5775 C C . ARG B 1 105 ? -26.344 54.906 -17.516 1 15.27 105 ARG B C 1
ATOM 5777 O O . ARG B 1 105 ? -25.828 56.031 -17.438 1 15.27 105 ARG B O 1
ATOM 5784 N N . GLU B 1 106 ? -26.203 54.094 -16.281 1 15.18 106 GLU B N 1
ATOM 5785 C CA . GLU B 1 106 ? -26.453 54.906 -15.102 1 15.18 106 GLU B CA 1
ATOM 5786 C C . GLU B 1 106 ? -25.375 55.969 -14.938 1 15.18 106 GLU B C 1
ATOM 5788 O O . GLU B 1 106 ? -24.266 55.844 -15.461 1 15.18 106 GLU B O 1
ATOM 5793 N N . ASP B 1 107 ? -25.609 56.906 -13.789 1 15.66 107 ASP B N 1
ATOM 5794 C CA . ASP B 1 107 ? -25.641 58.25 -13.195 1 15.66 107 ASP B CA 1
ATOM 5795 C C . ASP B 1 107 ? -24.375 58.5 -12.367 1 15.66 107 ASP B C 1
ATOM 5797 O O . ASP B 1 107 ? -24.031 57.688 -11.492 1 15.66 107 ASP B O 1
ATOM 5801 N N . VAL B 1 108 ? -23.406 59.25 -12.828 1 17.94 108 VAL B N 1
ATOM 5802 C CA . VAL B 1 108 ? -22.109 59.781 -12.422 1 17.94 108 VAL B CA 1
ATOM 5803 C C . VAL B 1 108 ? -22.297 60.688 -11.203 1 17.94 108 VAL B C 1
ATOM 5805 O O . VAL B 1 108 ? -21.422 61.5 -10.883 1 17.94 108 VAL B O 1
ATOM 5808 N N . LEU B 1 109 ? -23.453 60.562 -10.406 1 15.62 109 LEU B N 1
ATOM 5809 C CA . LEU B 1 109 ? -23.578 61.781 -9.586 1 15.62 109 LEU B CA 1
ATOM 5810 C C . LEU B 1 109 ? -22.391 61.906 -8.633 1 15.62 109 LEU B C 1
ATOM 5812 O O . LEU B 1 109 ? -22.062 60.938 -7.91 1 15.62 109 LEU B O 1
ATOM 5816 N N . VAL B 1 110 ? -21.578 62.875 -8.844 1 18.36 110 VAL B N 1
ATOM 5817 C CA . VAL B 1 110 ? -20.391 63.562 -8.336 1 18.36 110 VAL B CA 1
ATOM 5818 C C . VAL B 1 110 ? -20.688 64.125 -6.945 1 18.36 110 VAL B C 1
ATOM 5820 O O . VAL B 1 110 ? -21.375 65.125 -6.812 1 18.36 110 VAL B O 1
ATOM 5823 N N . GLU B 1 111 ? -21.266 63.25 -6.055 1 15.63 111 GLU B N 1
ATOM 5824 C CA . GLU B 1 111 ? -21.672 63.906 -4.812 1 15.63 111 GLU B CA 1
ATOM 5825 C C . GLU B 1 111 ? -20.531 64.688 -4.207 1 15.63 111 GLU B C 1
ATOM 5827 O O . GLU B 1 111 ? -19.359 64.312 -4.332 1 15.63 111 GLU B O 1
ATOM 5832 N N . GLU B 1 112 ? -20.922 65.75 -3.428 1 16.19 112 GLU B N 1
ATOM 5833 C CA . GLU B 1 112 ? -20.719 67.125 -2.871 1 16.19 112 GLU B CA 1
ATOM 5834 C C . GLU B 1 112 ? -19.922 67.062 -1.57 1 16.19 112 GLU B C 1
ATOM 5836 O O . GLU B 1 112 ? -19.156 67.938 -1.268 1 16.19 112 GLU B O 1
ATOM 5841 N N . LEU B 1 113 ? -20.188 66.125 -0.616 1 15.89 113 LEU B N 1
ATOM 5842 C CA . LEU B 1 113 ? -20.484 66.75 0.651 1 15.89 113 LEU B CA 1
ATOM 5843 C C . LEU B 1 113 ? -19.203 67.25 1.338 1 15.89 113 LEU B C 1
ATOM 5845 O O . LEU B 1 113 ? -18.312 66.438 1.6 1 15.89 113 LEU B O 1
ATOM 5849 N N . SER B 1 114 ? -18.953 68.5 1.427 1 15.98 114 SER B N 1
ATOM 5850 C CA . SER B 1 114 ? -17.953 69.5 1.855 1 15.98 114 SER B CA 1
ATOM 5851 C C . SER B 1 114 ? -17.719 69.375 3.361 1 15.98 114 SER B C 1
ATOM 5853 O O . SER B 1 114 ? -16.734 69.938 3.869 1 15.98 114 SER B O 1
ATOM 5855 N N . GLN B 1 115 ? -18.75 69.062 4.164 1 15.71 115 GLN B N 1
ATOM 5856 C CA . GLN B 1 115 ? -18.844 70.125 5.168 1 15.71 115 GLN B CA 1
ATOM 5857 C C . GLN B 1 115 ? -17.688 70.062 6.156 1 15.71 115 GLN B C 1
ATOM 5859 O O . GLN B 1 115 ? -16.906 71 6.27 1 15.71 115 GLN B O 1
ATOM 5864 N N . ARG B 1 116 ? -18.062 69.875 7.562 1 16.89 116 ARG B N 1
ATOM 5865 C CA . ARG B 1 116 ? -18.016 70.812 8.695 1 16.89 116 ARG B CA 1
ATOM 5866 C C . ARG B 1 116 ? -16.719 70.625 9.484 1 16.89 116 ARG B C 1
ATOM 5868 O O . ARG B 1 116 ? -16.203 69.5 9.594 1 16.89 116 ARG B O 1
ATOM 5875 N N . PRO B 1 117 ? -16.281 71.75 10.094 1 16.48 117 PRO B N 1
ATOM 5876 C CA . PRO B 1 117 ? -15.023 72.25 10.617 1 16.48 117 PRO B CA 1
ATOM 5877 C C . PRO B 1 117 ? -14.633 71.625 11.953 1 16.48 117 PRO B C 1
ATOM 5879 O O . PRO B 1 117 ? -13.445 71.438 12.227 1 16.48 117 PRO B O 1
ATOM 5882 N N . GLU B 1 118 ? -15.578 71.312 12.867 1 16.47 118 GLU B N 1
ATOM 5883 C CA . GLU B 1 118 ? -15.383 72.062 14.094 1 16.47 118 GLU B CA 1
ATOM 5884 C C . GLU B 1 118 ? -14.211 71.562 14.906 1 16.47 118 GLU B C 1
ATOM 5886 O O . GLU B 1 118 ? -13.797 70.375 14.727 1 16.47 118 GLU B O 1
ATOM 5891 N N . SER B 1 119 ? -14.07 72.188 16.219 1 16.06 119 SER B N 1
ATOM 5892 C CA . SER B 1 119 ? -13.125 72.875 17.094 1 16.06 119 SER B CA 1
ATOM 5893 C C . SER B 1 119 ? -12.461 71.875 18.062 1 16.06 119 SER B C 1
ATOM 5895 O O . SER B 1 119 ? -11.242 71.875 18.266 1 16.06 119 SER B O 1
ATOM 5897 N N . VAL B 1 120 ? -13.172 71.25 19.125 1 18.08 120 VAL B N 1
ATOM 5898 C CA . VAL B 1 120 ? -12.867 71.688 20.469 1 18.08 120 VAL B CA 1
ATOM 5899 C C . VAL B 1 120 ? -11.703 70.875 21.047 1 18.08 120 VAL B C 1
ATOM 5901 O O . VAL B 1 120 ? -11.594 69.625 20.766 1 18.08 120 VAL B O 1
ATOM 5904 N N . ASP B 1 121 ? -10.781 71.5 21.891 1 16.7 121 ASP B N 1
ATOM 5905 C CA . ASP B 1 121 ? -9.43 71.5 22.438 1 16.7 121 ASP B CA 1
ATOM 5906 C C . ASP B 1 121 ? -9.336 70.5 23.625 1 16.7 121 ASP B C 1
ATOM 5908 O O . ASP B 1 121 ? -8.297 70.438 24.281 1 16.7 121 ASP B O 1
ATOM 5912 N N . SER B 1 122 ? -10.352 69.812 24.109 1 16.92 122 SER B N 1
ATOM 5913 C CA . SER B 1 122 ? -10.211 69.812 25.562 1 16.92 122 SER B CA 1
ATOM 5914 C C . SER B 1 122 ? -8.969 69 25.969 1 16.92 122 SER B C 1
ATOM 5916 O O . SER B 1 122 ? -8.523 68.125 25.266 1 16.92 122 SER B O 1
ATOM 5918 N N . ASN B 1 123 ? -8.453 69.312 27.281 1 17.22 123 ASN B N 1
ATOM 5919 C CA . ASN B 1 123 ? -7.285 69.438 28.141 1 17.22 123 ASN B CA 1
ATOM 5920 C C . ASN B 1 123 ? -6.793 68.062 28.578 1 17.22 123 ASN B C 1
ATOM 5922 O O . ASN B 1 123 ? -7.5 67.062 28.406 1 17.22 123 ASN B O 1
ATOM 5926 N N . THR B 1 124 ? -6.41 68 29.922 1 16.84 124 THR B N 1
ATOM 5927 C CA . THR B 1 124 ? -5.145 67.812 30.641 1 16.84 124 THR B CA 1
ATOM 5928 C C . THR B 1 124 ? -4.922 66.375 31.016 1 16.84 124 THR B C 1
ATOM 5930 O O . THR B 1 124 ? -3.867 65.812 30.719 1 16.84 124 THR B O 1
ATOM 5933 N N . ASN B 1 125 ? -5.395 65.875 32.312 1 17.42 125 ASN B N 1
ATOM 5934 C CA . ASN B 1 125 ? -4.516 65.688 33.438 1 17.42 125 ASN B CA 1
ATOM 5935 C C . ASN B 1 125 ? -4.039 64.25 33.5 1 17.42 125 ASN B C 1
ATOM 5937 O O . ASN B 1 125 ? -4.609 63.344 32.844 1 17.42 125 ASN B O 1
ATOM 5941 N N . ASP B 1 126 ? -3.727 63.719 34.812 1 18.89 126 ASP B N 1
ATOM 5942 C CA . ASP B 1 126 ? -2.629 63.219 35.656 1 18.89 126 ASP B CA 1
ATOM 5943 C C . ASP B 1 126 ? -2.686 61.719 35.781 1 18.89 126 ASP B C 1
ATOM 5945 O O . ASP B 1 126 ? -1.897 61.125 36.5 1 18.89 126 ASP B O 1
ATOM 5949 N N . GLY B 1 127 ? -3.73 61.031 35.375 1 18.12 127 GLY B N 1
ATOM 5950 C CA . GLY B 1 127 ? -3.93 59.906 36.281 1 18.12 127 GLY B CA 1
ATOM 5951 C C . GLY B 1 127 ? -2.789 58.906 36.25 1 18.12 127 GLY B C 1
ATOM 5952 O O . GLY B 1 127 ? -2.092 58.781 35.25 1 18.12 127 GLY B O 1
ATOM 5953 N N . ALA B 1 128 ? -2.354 58.406 37.5 1 22.22 128 ALA B N 1
ATOM 5954 C CA . ALA B 1 128 ? -1.342 57.625 38.188 1 22.22 128 ALA B CA 1
ATOM 5955 C C . ALA B 1 128 ? -1.354 56.188 37.688 1 22.22 128 ALA B C 1
ATOM 5957 O O . ALA B 1 128 ? -2.281 55.406 38 1 22.22 128 ALA B O 1
ATOM 5958 N N . GLY B 1 129 ? -1.045 55.969 36.469 1 18.88 129 GLY B N 1
ATOM 5959 C CA . GLY B 1 129 ? -1.244 54.594 36 1 18.88 129 GLY B CA 1
ATOM 5960 C C . GLY B 1 129 ? -0.343 53.594 36.656 1 18.88 129 GLY B C 1
ATOM 5961 O O . GLY B 1 129 ? 0.855 53.812 36.812 1 18.88 129 GLY B O 1
ATOM 5962 N N . SER B 1 130 ? -0.928 52.906 37.688 1 21.91 130 SER B N 1
ATOM 5963 C CA . SER B 1 130 ? -0.41 51.719 38.344 1 21.91 130 SER B CA 1
ATOM 5964 C C . SER B 1 130 ? 0.198 50.75 37.312 1 21.91 130 SER B C 1
ATOM 5966 O O . SER B 1 130 ? -0.35 50.562 36.25 1 21.91 130 SER B O 1
ATOM 5968 N N . ASN B 1 131 ? 1.462 50.562 37.438 1 22.38 131 ASN B N 1
ATOM 5969 C CA . ASN B 1 131 ? 2.438 49.875 36.594 1 22.38 131 ASN B CA 1
ATOM 5970 C C . ASN B 1 131 ? 2.113 48.406 36.438 1 22.38 131 ASN B C 1
ATOM 5972 O O . ASN B 1 131 ? 3.012 47.562 36.469 1 22.38 131 ASN B O 1
ATOM 5976 N N . GLY B 1 132 ? 0.854 47.906 36.844 1 24.22 132 GLY B N 1
ATOM 5977 C CA . GLY B 1 132 ? 0.709 46.438 36.719 1 24.22 132 GLY B CA 1
ATOM 5978 C C . GLY B 1 132 ? 1.219 45.906 35.406 1 24.22 132 GLY B C 1
ATOM 5979 O O . GLY B 1 132 ? 0.951 46.5 34.344 1 24.22 132 GLY B O 1
ATOM 5980 N N . ASN B 1 133 ? 2.439 45.406 35.5 1 26.48 133 ASN B N 1
ATOM 5981 C CA . ASN B 1 133 ? 3.047 44.844 34.281 1 26.48 133 ASN B CA 1
ATOM 5982 C C . ASN B 1 133 ? 2.047 44 33.5 1 26.48 133 ASN B C 1
ATOM 5984 O O . ASN B 1 133 ? 1.849 42.812 33.812 1 26.48 133 ASN B O 1
ATOM 5988 N N . GLY B 1 134 ? 0.781 44.406 33.406 1 26.19 134 GLY B N 1
ATOM 5989 C CA . GLY B 1 134 ? -0.193 43.656 32.625 1 26.19 134 GLY B CA 1
ATOM 5990 C C . GLY B 1 134 ? 0.371 43.188 31.297 1 26.19 134 GLY B C 1
ATOM 5991 O O . GLY B 1 134 ? 1.043 43.906 30.578 1 26.19 134 GLY B O 1
ATOM 5992 N N . TYR B 1 135 ? 0.935 41.875 31.281 1 31.06 135 TYR B N 1
ATOM 5993 C CA . TYR B 1 135 ? 1.01 41.375 29.906 1 31.06 135 TYR B CA 1
ATOM 5994 C C . TYR B 1 135 ? 0.003 42.094 29.016 1 31.06 135 TYR B C 1
ATOM 5996 O O . TYR B 1 135 ? -1.192 42.125 29.328 1 31.06 135 TYR B O 1
ATOM 6004 N N . LYS B 1 136 ? 0.322 43.188 28.625 1 37 136 LYS B N 1
ATOM 6005 C CA . LYS B 1 136 ? -0.468 43.938 27.656 1 37 136 LYS B CA 1
ATOM 6006 C C . LYS B 1 136 ? -1.305 43.031 26.781 1 37 136 LYS B C 1
ATOM 6008 O O . LYS B 1 136 ? -0.768 42.125 26.125 1 37 136 LYS B O 1
ATOM 6013 N N . ALA B 1 137 ? -2.436 42.656 27.125 1 40.06 137 ALA B N 1
ATOM 6014 C CA . ALA B 1 137 ? -3.445 42.094 26.234 1 40.06 137 ALA B CA 1
ATOM 6015 C C . ALA B 1 137 ? -3.188 42.5 24.781 1 40.06 137 ALA B C 1
ATOM 6017 O O . ALA B 1 137 ? -3.389 43.656 24.406 1 40.06 137 ALA B O 1
ATOM 6018 N N . LEU B 1 138 ? -2.086 42.062 24.188 1 46.09 138 LEU B N 1
ATOM 6019 C CA . LEU B 1 138 ? -1.855 42.25 22.766 1 46.09 138 LEU B CA 1
ATOM 6020 C C . LEU B 1 138 ? -3.172 42.469 22.016 1 46.09 138 LEU B C 1
ATOM 6022 O O . LEU B 1 138 ? -4.172 41.812 22.328 1 46.09 138 LEU B O 1
ATOM 6026 N N . ASP B 1 139 ? -3.428 43.656 21.547 1 61.91 139 ASP B N 1
ATOM 6027 C CA . ASP B 1 139 ? -4.574 44.219 20.844 1 61.91 139 ASP B CA 1
ATOM 6028 C C . ASP B 1 139 ? -5.141 43.25 19.828 1 61.91 139 ASP B C 1
ATOM 6030 O O . ASP B 1 139 ? -4.477 42.906 18.844 1 61.91 139 ASP B O 1
ATOM 6034 N N . GLU B 1 140 ? -5.855 42.344 20.297 1 83.12 140 GLU B N 1
ATOM 6035 C CA . GLU B 1 140 ? -6.641 41.438 19.453 1 83.12 140 GLU B CA 1
ATOM 6036 C C . GLU B 1 140 ? -7.508 42.219 18.469 1 83.12 140 GLU B C 1
ATOM 6038 O O . GLU B 1 140 ? -8.273 43.125 18.875 1 83.12 140 GLU B O 1
ATOM 6043 N N . SER B 1 141 ? -7.195 42.094 17.266 1 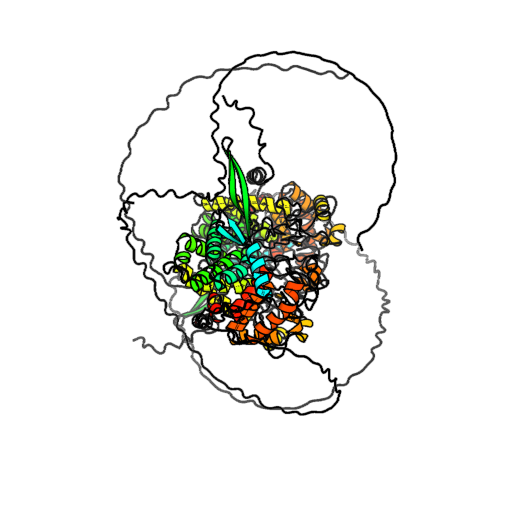92.38 141 SER B N 1
ATOM 6044 C CA . SER B 1 141 ? -8.039 42.688 16.25 1 92.38 141 SER B CA 1
ATOM 6045 C C . SER B 1 141 ? -9.469 42.188 16.312 1 92.38 141 SER B C 1
ATOM 6047 O O . SER B 1 141 ? -9.719 41.125 16.906 1 92.38 141 SER B O 1
ATOM 6049 N N . PRO B 1 142 ? -10.391 42.906 15.797 1 94.81 142 PRO B N 1
ATOM 6050 C CA . PRO B 1 142 ? -11.773 42.438 15.766 1 94.81 142 PRO B CA 1
ATOM 6051 C C . PRO B 1 142 ? -11.898 41.062 15.109 1 94.81 142 PRO B C 1
ATOM 6053 O O . PRO B 1 142 ? -12.719 40.25 15.539 1 94.81 142 PRO B O 1
ATOM 6056 N N . LEU B 1 143 ? -11.125 40.875 14.117 1 97.19 143 LEU B N 1
ATOM 6057 C CA . LEU B 1 143 ? -11.172 39.594 13.438 1 97.19 143 LEU B CA 1
ATOM 6058 C C . LEU B 1 143 ? -10.656 38.5 14.352 1 97.19 143 LEU B C 1
ATOM 6060 O O . LEU B 1 143 ? -11.219 37.375 14.367 1 97.19 143 LEU B O 1
ATOM 6064 N N . GLU B 1 144 ? -9.578 38.719 15.023 1 98 144 GLU B N 1
ATOM 6065 C CA . GLU B 1 144 ? -9.07 37.719 15.977 1 98 144 GLU B CA 1
ATOM 6066 C C . GLU B 1 144 ? -10.094 37.438 17.078 1 98 144 GLU B C 1
ATOM 6068 O O . GLU B 1 144 ? -10.266 36.281 17.484 1 98 144 GLU B O 1
ATOM 6073 N N . ALA B 1 145 ? -10.75 38.5 17.516 1 97.81 145 ALA B N 1
ATOM 6074 C CA . ALA B 1 145 ? -11.773 38.344 18.547 1 97.81 145 ALA B CA 1
ATOM 6075 C C . ALA B 1 145 ? -12.914 37.438 18.047 1 97.81 145 ALA B C 1
ATOM 6077 O O . ALA B 1 145 ? -13.422 36.594 18.781 1 97.81 145 ALA B O 1
ATOM 6078 N N . GLU B 1 146 ? -13.328 37.719 16.859 1 98 146 GLU B N 1
ATOM 6079 C CA . GLU B 1 146 ? -14.367 36.875 16.25 1 98 146 GLU B CA 1
ATOM 6080 C C . GLU B 1 146 ? -13.914 35.438 16.156 1 98 146 GLU B C 1
ATOM 6082 O O . GLU B 1 146 ? -14.672 34.531 16.484 1 98 146 GLU B O 1
ATOM 6087 N N . ALA B 1 147 ? -12.734 35.25 15.703 1 98.56 147 ALA B N 1
ATOM 6088 C CA . ALA B 1 147 ? -12.18 33.906 15.539 1 98.56 147 ALA B CA 1
ATOM 6089 C C . ALA B 1 147 ? -12.133 33.188 16.875 1 98.56 147 ALA B C 1
ATOM 6091 O O . ALA B 1 147 ? -12.492 32 16.969 1 98.56 147 ALA B O 1
ATOM 6092 N N . TRP B 1 148 ? -11.734 33.844 17.922 1 98.5 148 TRP B N 1
ATOM 6093 C CA . TRP B 1 148 ? -11.688 33.219 19.25 1 98.5 148 TRP B CA 1
ATOM 6094 C C . TRP B 1 148 ? -13.086 32.844 19.734 1 98.5 148 TRP B C 1
ATOM 6096 O O . TRP B 1 148 ? -13.289 31.797 20.312 1 98.5 148 TRP B O 1
ATOM 6106 N N . ARG B 1 149 ? -13.984 33.75 19.516 1 98.12 149 ARG B N 1
ATOM 6107 C CA . ARG B 1 149 ? -15.359 33.469 19.891 1 98.12 149 ARG B CA 1
ATOM 6108 C C . ARG B 1 149 ? -15.875 32.219 19.203 1 98.12 149 ARG B C 1
ATOM 6110 O O . ARG B 1 149 ? -16.484 31.359 19.844 1 98.12 149 ARG B O 1
ATOM 6117 N N . LEU B 1 150 ? -15.625 32.156 17.953 1 98.31 150 LEU B N 1
ATOM 6118 C CA . LEU B 1 150 ? -16.094 31.016 17.156 1 98.31 150 LEU B CA 1
ATOM 6119 C C . LEU B 1 150 ? -15.375 29.734 17.594 1 98.31 150 LEU B C 1
ATOM 6121 O O . LEU B 1 150 ? -16 28.672 17.672 1 98.31 150 LEU B O 1
ATOM 6125 N N . LEU B 1 151 ? -14.07 29.766 17.844 1 98.56 151 LEU B N 1
ATOM 6126 C CA . LEU B 1 151 ? -13.312 28.594 18.281 1 98.56 151 LEU B CA 1
ATOM 6127 C C . LEU B 1 151 ? -13.828 28.062 19.609 1 98.56 151 LEU B C 1
ATOM 6129 O O . LEU B 1 151 ? -13.992 26.859 19.797 1 98.56 151 LEU B O 1
ATOM 6133 N N . LYS B 1 152 ? -14.086 28.969 20.547 1 98.06 152 LYS B N 1
ATOM 6134 C CA . LYS B 1 152 ? -14.562 28.594 21.859 1 98.06 152 LYS B CA 1
ATOM 6135 C C . LYS B 1 152 ? -15.953 27.969 21.797 1 98.06 152 LYS B C 1
ATOM 6137 O O . LYS B 1 152 ? -16.281 27.062 22.562 1 98.06 152 LYS B O 1
ATOM 6142 N N . LYS B 1 153 ? -16.719 28.453 20.859 1 97.25 153 LYS B N 1
ATOM 6143 C CA . LYS B 1 153 ? -18.062 27.891 20.672 1 97.25 153 LYS B CA 1
ATOM 6144 C C . LYS B 1 153 ? -18 26.453 20.156 1 97.25 153 LYS B C 1
ATOM 6146 O O . LYS B 1 153 ? -18.938 25.672 20.344 1 97.25 153 LYS B O 1
ATOM 6151 N N . ALA B 1 154 ? -16.891 26.094 19.516 1 97.75 154 ALA B N 1
ATOM 6152 C CA . ALA B 1 154 ? -16.734 24.766 18.938 1 97.75 154 ALA B CA 1
ATOM 6153 C C . ALA B 1 154 ? -16.203 23.766 19.953 1 97.75 154 ALA B C 1
ATOM 6155 O O . ALA B 1 154 ? -16.125 22.562 19.688 1 97.75 154 ALA B O 1
ATOM 6156 N N . VAL B 1 155 ? -15.836 24.156 21.156 1 98.12 155 VAL B N 1
ATOM 6157 C CA . VAL B 1 155 ? -15.273 23.297 22.188 1 98.12 155 VAL B CA 1
ATOM 6158 C C . VAL B 1 155 ? -16.344 22.328 22.703 1 98.12 155 VAL B C 1
ATOM 6160 O O . VAL B 1 155 ? -17.5 22.734 22.906 1 98.12 155 VAL B O 1
ATOM 6163 N N . VAL B 1 156 ? -15.953 21.109 22.812 1 96.5 156 VAL B N 1
ATOM 6164 C CA . VAL B 1 156 ? -16.844 20.078 23.359 1 96.5 156 VAL B CA 1
ATOM 6165 C C . VAL B 1 156 ? -16.312 19.609 24.703 1 96.5 156 VAL B C 1
ATOM 6167 O O . VAL B 1 156 ? -15.109 19.484 24.891 1 96.5 156 VAL B O 1
ATOM 6170 N N . SER B 1 157 ? -17.281 19.297 25.547 1 95.81 157 SER B N 1
ATOM 6171 C CA . SER B 1 157 ? -16.922 18.828 26.891 1 95.81 157 SER B CA 1
ATOM 6172 C C . SER B 1 157 ? -17.344 17.375 27.094 1 95.81 157 SER B C 1
ATOM 6174 O O . SER B 1 157 ? -18.312 16.922 26.484 1 95.81 157 SER B O 1
ATOM 6176 N N . TYR B 1 158 ? -16.594 16.688 27.797 1 96.12 158 TYR B N 1
ATOM 6177 C CA . TYR B 1 158 ? -16.859 15.328 28.281 1 96.12 158 TYR B CA 1
ATOM 6178 C C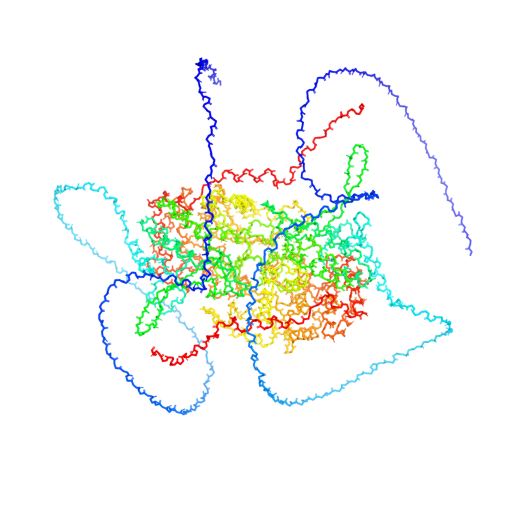 . TYR B 1 158 ? -16.734 15.258 29.797 1 96.12 158 TYR B C 1
ATOM 6180 O O . TYR B 1 158 ? -15.672 15.516 30.359 1 96.12 158 TYR B O 1
ATOM 6188 N N . CYS B 1 159 ? -17.859 15.016 30.469 1 92.69 159 CYS B N 1
ATOM 6189 C CA . CYS B 1 159 ? -17.922 15.008 31.922 1 92.69 159 CYS B CA 1
ATOM 6190 C C . CYS B 1 159 ? -17.469 16.344 32.5 1 92.69 159 CYS B C 1
ATOM 6192 O O . CYS B 1 159 ? -16.656 16.375 33.438 1 92.69 159 CYS B O 1
ATOM 6194 N N . GLY B 1 160 ? -17.766 17.391 31.812 1 93.12 160 GLY B N 1
ATOM 6195 C CA . GLY B 1 160 ? -17.547 18.734 32.312 1 93.12 160 GLY B CA 1
ATOM 6196 C C . GLY B 1 160 ? -16.172 19.297 31.938 1 93.12 160 GLY B C 1
ATOM 6197 O O . GLY B 1 160 ? -15.867 20.453 32.219 1 93.12 160 GLY B O 1
ATOM 6198 N N . GLN B 1 161 ? -15.375 18.547 31.312 1 96.25 161 GLN B N 1
ATOM 6199 C CA . GLN B 1 161 ? -14.039 18.984 30.938 1 96.25 161 GLN B CA 1
ATOM 6200 C C . GLN B 1 161 ? -13.922 19.141 29.422 1 96.25 161 GLN B C 1
ATOM 6202 O O . GLN B 1 161 ? -14.453 18.312 28.672 1 96.25 161 GLN B O 1
ATOM 6207 N N . PRO B 1 162 ? -13.266 20.203 28.969 1 98.06 162 PRO B N 1
ATOM 6208 C CA . PRO B 1 162 ? -13.062 20.344 27.531 1 98.06 162 PRO B CA 1
ATOM 6209 C C . PRO B 1 162 ? -12.133 19.281 26.953 1 98.06 162 PRO B C 1
ATOM 6211 O O . PRO B 1 162 ? -11.062 19.031 27.516 1 98.06 162 PRO B O 1
ATOM 6214 N N . VAL B 1 163 ? -12.5 18.656 25.828 1 97.75 163 VAL B N 1
ATOM 6215 C CA . VAL B 1 163 ? -11.734 17.5 25.359 1 97.75 163 VAL B CA 1
ATOM 6216 C C . VAL B 1 163 ? -11.383 17.688 23.891 1 97.75 163 VAL B C 1
ATOM 6218 O O . VAL B 1 163 ? -10.773 16.812 23.281 1 97.75 163 VAL B O 1
ATOM 6221 N N . GLY B 1 164 ? -11.781 18.766 23.297 1 98.25 164 GLY B N 1
ATOM 6222 C CA . GLY B 1 164 ? -11.492 19.031 21.891 1 98.25 164 GLY B CA 1
ATOM 6223 C C . GLY B 1 164 ? -12.5 19.953 21.25 1 98.25 164 GLY B C 1
ATOM 6224 O O . GLY B 1 164 ? -13.297 20.594 21.938 1 98.25 164 GLY B O 1
ATOM 6225 N N . THR B 1 165 ? -12.406 20.109 19.969 1 98.5 165 THR B N 1
ATOM 6226 C CA . THR B 1 165 ? -13.336 20.938 19.188 1 98.5 165 THR B CA 1
ATOM 6227 C C . THR B 1 165 ? -13.969 20.109 18.062 1 98.5 165 THR B C 1
ATOM 6229 O O . THR B 1 165 ? -13.305 19.281 17.453 1 98.5 165 THR B O 1
ATOM 6232 N N . ILE B 1 166 ? -15.195 20.359 17.812 1 96.44 166 ILE B N 1
ATOM 6233 C CA . ILE B 1 166 ? -15.859 19.688 16.688 1 96.44 166 ILE B CA 1
ATOM 6234 C C . ILE B 1 166 ? -15.336 20.266 15.375 1 96.44 166 ILE B C 1
ATOM 6236 O O . ILE B 1 166 ? -14.727 21.344 15.359 1 96.44 166 ILE B O 1
ATOM 6240 N N . ALA B 1 167 ? -15.562 19.625 14.336 1 95.5 167 ALA B N 1
ATOM 6241 C CA . ALA B 1 167 ? -14.984 19.953 13.039 1 95.5 167 ALA B CA 1
ATOM 6242 C C . ALA B 1 167 ? -15.586 21.25 12.484 1 95.5 167 ALA B C 1
ATOM 6244 O O . ALA B 1 167 ? -14.875 22.047 11.875 1 95.5 167 ALA B O 1
ATOM 6245 N N . ALA B 1 168 ? -16.875 21.391 12.641 1 95.81 168 ALA B N 1
ATOM 6246 C CA . ALA B 1 168 ? -17.547 22.594 12.18 1 95.81 168 ALA B CA 1
ATOM 6247 C C . ALA B 1 168 ? -18.797 22.891 13.023 1 95.81 168 ALA B C 1
ATOM 6249 O O . ALA B 1 168 ? -19.484 21.969 13.461 1 95.81 168 ALA B O 1
ATOM 6250 N N . ASN B 1 169 ? -18.984 24.109 13.219 1 93.69 169 ASN B N 1
ATOM 6251 C CA . ASN B 1 169 ? -20.172 24.578 13.945 1 93.69 169 ASN B CA 1
ATOM 6252 C C . ASN B 1 169 ? -20.984 25.578 13.125 1 93.69 169 ASN B C 1
ATOM 6254 O O . ASN B 1 169 ? -21.094 26.734 13.5 1 93.69 169 ASN B O 1
ATOM 6258 N N . ASP B 1 170 ? -21.531 25.125 12.07 1 90 170 ASP B N 1
ATOM 6259 C CA . ASP B 1 170 ? -22.344 25.938 11.172 1 90 170 ASP B CA 1
ATOM 6260 C C . ASP B 1 170 ? -23.781 26.047 11.672 1 90 170 ASP B C 1
ATOM 6262 O O . ASP B 1 170 ? -24.531 25.062 11.656 1 90 170 ASP B O 1
ATOM 6266 N N . PRO B 1 171 ? -24.219 27.141 12.07 1 85.12 171 PRO B N 1
ATOM 6267 C CA . PRO B 1 171 ? -25.562 27.297 12.617 1 85.12 171 PRO B CA 1
ATOM 6268 C C . PRO B 1 171 ? -26.656 27.047 11.578 1 85.12 171 PRO B C 1
ATOM 6270 O O . PRO B 1 171 ? -27.797 26.766 11.938 1 85.12 171 PRO B O 1
ATOM 6273 N N . THR B 1 172 ? -26.328 27.094 10.391 1 83.56 172 THR B N 1
ATOM 6274 C CA . THR B 1 172 ? -27.328 27 9.328 1 83.56 172 THR B CA 1
ATOM 6275 C C . THR B 1 172 ? -27.359 25.594 8.75 1 83.56 172 THR B C 1
ATOM 6277 O O . THR B 1 172 ? -28.188 25.281 7.898 1 83.56 172 THR B O 1
ATOM 6280 N N . ASP B 1 173 ? -26.484 24.734 9.281 1 82.5 173 ASP B N 1
ATOM 6281 C CA . ASP B 1 173 ? -26.391 23.406 8.68 1 82.5 173 ASP B CA 1
ATOM 6282 C C . ASP B 1 173 ? -27.281 22.422 9.43 1 82.5 173 ASP B C 1
ATOM 6284 O O . ASP B 1 173 ? -26.984 22.062 10.57 1 82.5 173 ASP B O 1
ATOM 6288 N N . PRO B 1 174 ? -28.344 21.938 8.781 1 78.44 174 PRO B N 1
ATOM 6289 C CA . PRO B 1 174 ? -29.234 20.984 9.461 1 78.44 174 PRO B CA 1
ATOM 6290 C C . PRO B 1 174 ? -28.672 19.562 9.469 1 78.44 174 PRO B C 1
ATOM 6292 O O . PRO B 1 174 ? -29.141 18.719 10.242 1 78.44 174 PRO B O 1
ATOM 6295 N N . TYR B 1 175 ? -27.656 19.203 8.688 1 77.19 175 TYR B N 1
ATOM 6296 C CA . TYR B 1 175 ? -27.109 17.859 8.586 1 77.19 175 TYR B CA 1
ATOM 6297 C C . TYR B 1 175 ? -25.594 17.891 8.781 1 77.19 175 TYR B C 1
ATOM 6299 O O . TYR B 1 175 ? -24.828 17.844 7.805 1 77.19 175 TYR B O 1
ATOM 6307 N N . PRO B 1 176 ? -25.203 17.828 9.93 1 75.38 176 PRO B N 1
ATOM 6308 C CA . PRO B 1 176 ? -23.766 18 10.164 1 75.38 176 PRO B CA 1
ATOM 6309 C C . PRO B 1 176 ? -22.953 16.75 9.82 1 75.38 176 PRO B C 1
ATOM 6311 O O . PRO B 1 176 ? -21.719 16.797 9.797 1 75.38 176 PRO B O 1
ATOM 6314 N N . LEU B 1 177 ? -23.5 15.711 9.383 1 75.81 177 LEU B N 1
ATOM 6315 C CA . LEU B 1 177 ? -22.766 14.477 9.125 1 75.81 177 LEU B CA 1
ATOM 6316 C C . LEU B 1 177 ? -21.812 14.156 10.266 1 75.81 177 LEU B C 1
ATOM 6318 O O . LEU B 1 177 ? -22.234 14.039 11.422 1 75.81 177 LEU B O 1
ATOM 6322 N N . ASN B 1 178 ? -20.5 13.945 9.938 1 78.88 178 ASN B N 1
ATOM 6323 C CA . ASN B 1 178 ? -19.547 13.625 10.992 1 78.88 178 ASN B CA 1
ATOM 6324 C C . ASN B 1 178 ? -18.812 14.867 11.477 1 78.88 178 ASN B C 1
ATOM 6326 O O . ASN B 1 178 ? -17.875 14.758 12.266 1 78.88 178 ASN B O 1
ATOM 6330 N N . TYR B 1 179 ? -19.297 16 11.164 1 85.62 179 TYR B N 1
ATOM 6331 C CA . TYR B 1 179 ? -18.609 17.234 11.5 1 85.62 179 TYR B CA 1
ATOM 6332 C C . TYR B 1 179 ? -18.906 17.656 12.938 1 85.62 179 TYR B C 1
ATOM 6334 O O . TYR B 1 179 ? -18.344 18.641 13.438 1 85.62 179 TYR B O 1
ATOM 6342 N N . ASP B 1 180 ? -19.672 16.875 13.555 1 89.44 180 ASP B N 1
ATOM 6343 C CA . ASP B 1 180 ? -19.938 17.078 14.977 1 89.44 180 ASP B CA 1
ATOM 6344 C C . ASP B 1 180 ? -19.016 16.234 15.836 1 89.44 180 ASP B C 1
ATOM 6346 O O . ASP B 1 180 ? -19.234 16.078 17.047 1 89.44 180 ASP B O 1
ATOM 6350 N N . GLN B 1 181 ? -18 15.719 15.211 1 93.25 181 GLN B N 1
ATOM 6351 C CA . GLN B 1 181 ? -17.031 14.906 15.93 1 93.25 181 GLN B CA 1
ATOM 6352 C C . GLN B 1 181 ? -15.727 15.68 16.141 1 93.25 181 GLN B C 1
ATOM 6354 O O . GLN B 1 181 ? -15.516 16.734 15.531 1 93.25 181 GLN B O 1
ATOM 6359 N N . VAL B 1 182 ? -14.953 15.156 17.062 1 97.19 182 VAL B N 1
ATOM 6360 C CA . VAL B 1 182 ? -13.609 15.664 17.297 1 97.19 182 VAL B CA 1
ATOM 6361 C C . VAL B 1 182 ? -12.594 14.82 16.531 1 97.19 182 VAL B C 1
ATOM 6363 O O . VAL B 1 182 ? -12.344 13.672 16.891 1 97.19 182 VAL B O 1
ATOM 6366 N N . PHE B 1 183 ? -12.062 15.422 15.539 1 96.44 183 PHE B N 1
ATOM 6367 C CA . PHE B 1 183 ? -11.039 14.727 14.758 1 96.44 183 PHE B CA 1
ATOM 6368 C C . PHE B 1 183 ? -9.648 15.016 15.312 1 96.44 183 PHE B C 1
ATOM 6370 O O . PHE B 1 183 ? -9.336 16.156 15.648 1 96.44 183 PHE B O 1
ATOM 6377 N N . ILE B 1 184 ? -8.852 14.016 15.352 1 97.31 184 ILE B N 1
ATOM 6378 C CA . ILE B 1 184 ? -7.512 14.156 15.914 1 97.31 184 ILE B CA 1
ATOM 6379 C C . ILE B 1 184 ? -6.703 15.141 15.062 1 97.31 184 ILE B C 1
ATOM 6381 O O . ILE B 1 184 ? -6.133 16.094 15.586 1 97.31 184 ILE B O 1
ATOM 6385 N N . ARG B 1 185 ? -6.668 14.953 13.797 1 97.12 185 ARG B N 1
ATOM 6386 C CA . ARG B 1 185 ? -5.934 15.852 12.906 1 97.12 185 ARG B CA 1
ATOM 6387 C C . ARG B 1 185 ? -6.477 17.266 12.992 1 97.12 185 ARG B C 1
ATOM 6389 O O . ARG B 1 185 ? -5.707 18.234 13.07 1 97.12 185 ARG B O 1
ATOM 6396 N N . ASP B 1 186 ? -7.773 17.406 13.016 1 97.38 186 ASP B N 1
ATOM 6397 C CA . ASP B 1 186 ? -8.43 18.703 12.938 1 97.38 186 ASP B CA 1
ATOM 6398 C C . ASP B 1 186 ? -8.211 19.516 14.219 1 97.38 186 ASP B C 1
ATOM 6400 O O . ASP B 1 186 ? -8.258 20.734 14.203 1 97.38 186 ASP B O 1
ATOM 6404 N N . PHE B 1 187 ? -7.973 18.812 15.289 1 98.56 187 PHE B N 1
ATOM 6405 C CA . PHE B 1 187 ? -7.828 19.5 16.578 1 98.56 187 PHE B CA 1
ATOM 6406 C C . PHE B 1 187 ? -6.441 20.109 16.703 1 98.56 187 PHE B C 1
ATOM 6408 O O . PHE B 1 187 ? -6.223 20.984 17.547 1 98.56 187 PHE B O 1
ATOM 6415 N N . ILE B 1 188 ? -5.492 19.734 15.945 1 98.75 188 ILE B N 1
ATOM 6416 C CA . ILE B 1 188 ? -4.098 20.125 16.125 1 98.75 188 ILE B CA 1
ATOM 6417 C C . ILE B 1 188 ? -3.969 21.641 16.078 1 98.75 188 ILE B C 1
ATOM 6419 O O . ILE B 1 188 ? -3.389 22.25 16.984 1 98.75 188 ILE B O 1
ATOM 6423 N N . PRO B 1 189 ? -4.523 22.328 15.047 1 98.62 189 PRO B N 1
ATOM 6424 C CA . PRO B 1 189 ? -4.398 23.781 15.062 1 98.62 189 PRO B CA 1
ATOM 6425 C C . PRO B 1 189 ? -5.109 24.422 16.25 1 98.62 189 PRO B C 1
ATOM 6427 O O . PRO B 1 189 ? -4.633 25.422 16.797 1 98.62 189 PRO B O 1
ATOM 6430 N N . SER B 1 190 ? -6.234 23.875 16.656 1 98.81 190 SER B N 1
ATOM 6431 C CA . SER B 1 190 ? -6.91 24.344 17.844 1 98.81 190 SER B CA 1
ATOM 6432 C C . SER B 1 190 ? -6.043 24.156 19.094 1 98.81 190 SER B C 1
ATOM 6434 O O . SER B 1 190 ? -5.934 25.062 19.922 1 98.81 190 SER B O 1
ATOM 6436 N N . ALA B 1 191 ? -5.492 22.984 19.172 1 98.88 191 ALA B N 1
ATOM 6437 C CA . ALA B 1 191 ? -4.633 22.672 20.312 1 98.88 191 ALA B CA 1
ATOM 6438 C C . ALA B 1 191 ? -3.494 23.688 20.422 1 98.88 191 ALA B C 1
ATOM 6440 O O . ALA B 1 191 ? -3.201 24.172 21.516 1 98.88 191 ALA B O 1
ATOM 6441 N N . ILE B 1 192 ? -2.877 24.016 19.344 1 98.69 192 ILE B N 1
ATOM 6442 C CA 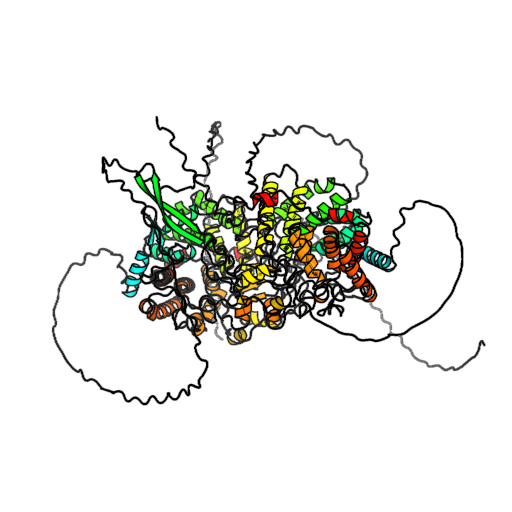. ILE B 1 192 ? -1.746 24.938 19.359 1 98.69 192 ILE B CA 1
ATOM 6443 C C . ILE B 1 192 ? -2.227 26.328 19.719 1 98.69 192 ILE B C 1
ATOM 6445 O O . ILE B 1 192 ? -1.554 27.047 20.469 1 98.69 192 ILE B O 1
ATOM 6449 N N . ALA B 1 193 ? -3.369 26.734 19.203 1 98.62 193 ALA B N 1
ATOM 6450 C CA . ALA B 1 193 ? -3.938 28.016 19.578 1 98.62 193 ALA B CA 1
ATOM 6451 C C . ALA B 1 193 ? -4.164 28.094 21.094 1 98.62 193 ALA B C 1
ATOM 6453 O O . ALA B 1 193 ? -3.814 29.094 21.719 1 98.62 193 ALA B O 1
ATOM 6454 N N . PHE B 1 194 ? -4.73 27.078 21.625 1 98.75 194 PHE B N 1
ATOM 6455 C CA . PHE B 1 194 ? -5.016 27.047 23.062 1 98.75 194 PHE B CA 1
ATOM 6456 C C . PHE B 1 194 ? -3.721 27.031 23.875 1 98.75 194 PHE B C 1
ATOM 6458 O O . PHE B 1 194 ? -3.633 27.656 24.922 1 98.75 194 PHE B O 1
ATOM 6465 N N . LEU B 1 195 ? -2.752 26.266 23.391 1 98.38 195 LEU B N 1
ATOM 6466 C CA . LEU B 1 195 ? -1.458 26.281 24.062 1 98.38 195 LEU B CA 1
ATOM 6467 C C . LEU B 1 195 ? -0.862 27.688 24.078 1 98.38 195 LEU B C 1
ATOM 6469 O O . LEU B 1 195 ? -0.38 28.141 25.109 1 98.38 195 LEU B O 1
ATOM 6473 N N . LEU B 1 196 ? -0.913 28.375 22.969 1 97.69 196 LEU B N 1
ATOM 6474 C CA . LEU B 1 196 ? -0.341 29.703 22.828 1 97.69 196 LEU B CA 1
ATOM 6475 C C . LEU B 1 196 ? -1.092 30.719 23.688 1 97.69 196 LEU B C 1
ATOM 6477 O O . LEU B 1 196 ? -0.515 31.719 24.141 1 97.69 196 LEU B O 1
ATOM 6481 N N . LYS B 1 197 ? -2.344 30.438 23.969 1 96.81 197 LYS B N 1
ATOM 6482 C CA . LYS B 1 197 ? -3.17 31.312 24.797 1 96.81 197 LYS B CA 1
ATOM 6483 C C . LYS B 1 197 ? -3.029 30.969 26.266 1 96.81 197 LYS B C 1
ATOM 6485 O O . LYS B 1 197 ? -3.557 31.672 27.141 1 96.81 197 LYS B O 1
ATOM 6490 N N . GLY B 1 198 ? -2.373 29.844 26.562 1 96.38 198 GLY B N 1
ATOM 6491 C CA . GLY B 1 198 ? -2.174 29.422 27.938 1 96.38 198 GLY B CA 1
ATOM 6492 C C . GLY B 1 198 ? -3.299 28.562 28.469 1 96.38 198 GLY B C 1
ATOM 6493 O O . GLY B 1 198 ? -3.375 28.297 29.672 1 96.38 198 GLY B O 1
ATOM 6494 N N . GLU B 1 199 ? -4.184 28.172 27.625 1 97.44 199 GLU B N 1
ATOM 6495 C CA . GLU B 1 199 ? -5.262 27.266 28.016 1 97.44 199 GLU B CA 1
ATOM 6496 C C . GLU B 1 199 ? -4.879 25.812 27.734 1 97.44 199 GLU B C 1
ATOM 6498 O O . GLU B 1 199 ? -5.445 25.188 26.844 1 97.44 199 GLU B O 1
ATOM 6503 N N . HIS B 1 200 ? -4.133 25.266 28.625 1 97.56 200 HIS B N 1
ATOM 6504 C CA . HIS B 1 200 ? -3.461 24 28.391 1 97.56 200 HIS B CA 1
ATOM 6505 C C . HIS B 1 200 ? -4.375 22.812 28.703 1 97.56 200 HIS B C 1
ATOM 6507 O O . HIS B 1 200 ? -4.152 21.703 28.234 1 97.56 200 HIS B O 1
ATOM 6513 N N . GLU B 1 201 ? -5.414 23 29.469 1 97.31 201 GLU B N 1
ATOM 6514 C CA . GLU B 1 201 ? -6.242 21.922 30.016 1 97.31 201 GLU B CA 1
ATOM 6515 C C . GLU B 1 201 ? -6.926 21.141 28.891 1 97.31 201 GLU B C 1
ATOM 6517 O O . GLU B 1 201 ? -6.973 19.906 28.938 1 97.31 201 GLU B O 1
ATOM 6522 N N . ILE B 1 202 ? -7.445 21.828 27.938 1 98.44 202 ILE B N 1
ATOM 6523 C CA . ILE B 1 202 ? -8.172 21.172 26.859 1 98.44 202 ILE B CA 1
ATOM 6524 C C . ILE B 1 202 ? -7.223 20.25 26.094 1 98.44 202 ILE B C 1
ATOM 6526 O O . ILE B 1 202 ? -7.625 19.156 25.656 1 98.44 202 ILE B O 1
ATOM 6530 N N . VAL B 1 203 ? -5.969 20.625 25.922 1 98.62 203 VAL B N 1
ATOM 6531 C CA . VAL B 1 203 ? -4.988 19.844 25.172 1 98.62 203 VAL B CA 1
ATOM 6532 C C . VAL B 1 203 ? -4.586 18.625 25.984 1 98.62 203 VAL B C 1
ATOM 6534 O O . VAL B 1 203 ? -4.488 17.516 25.453 1 98.62 203 VAL B O 1
ATOM 6537 N N . ARG B 1 204 ? -4.375 18.812 27.266 1 98.19 204 ARG B N 1
ATOM 6538 C CA . ARG B 1 204 ? -4.059 17.703 28.156 1 98.19 204 ARG B CA 1
ATOM 6539 C C . ARG B 1 204 ? -5.168 16.656 28.141 1 98.19 204 ARG B C 1
ATOM 6541 O O . ARG B 1 204 ? -4.895 15.461 28.031 1 98.19 204 ARG B O 1
ATOM 6548 N N . ASN B 1 205 ? -6.387 17.156 28.281 1 98.19 205 ASN B N 1
ATOM 6549 C CA . ASN B 1 205 ? -7.539 16.266 28.281 1 98.19 205 ASN B CA 1
ATOM 6550 C C . ASN B 1 205 ? -7.656 15.516 26.953 1 98.19 205 ASN B C 1
ATOM 6552 O O . ASN B 1 205 ? -7.949 14.312 26.938 1 98.19 205 ASN B O 1
ATOM 6556 N N . PHE B 1 206 ? -7.484 16.188 25.906 1 98.44 206 PHE B N 1
ATOM 6557 C CA . PHE B 1 206 ? -7.547 15.594 24.578 1 98.44 206 PHE B CA 1
ATOM 6558 C C . PHE B 1 206 ? -6.543 14.453 24.453 1 98.44 206 PHE B C 1
ATOM 6560 O O . PHE B 1 206 ? -6.891 13.359 24 1 98.44 206 PHE B O 1
ATOM 6567 N N . ILE B 1 207 ? -5.277 14.703 24.844 1 98.44 207 ILE B N 1
ATOM 6568 C CA . ILE B 1 207 ? -4.207 13.719 24.766 1 98.44 207 ILE B CA 1
ATOM 6569 C C . ILE B 1 207 ? -4.57 12.492 25.609 1 98.44 207 ILE B C 1
ATOM 6571 O O . ILE B 1 207 ? -4.418 11.359 25.156 1 98.44 207 ILE B O 1
ATOM 6575 N N . HIS B 1 208 ? -5.102 12.766 26.719 1 96.88 208 HIS B N 1
ATOM 6576 C CA . HIS B 1 208 ? -5.453 11.695 27.641 1 96.88 208 HIS B CA 1
ATOM 6577 C C . HIS B 1 208 ? -6.59 10.844 27.094 1 96.88 208 HIS B C 1
ATOM 6579 O O . HIS B 1 208 ? -6.488 9.617 27.047 1 96.88 208 HIS B O 1
ATOM 6585 N N . HIS B 1 209 ? -7.613 11.453 26.641 1 97.12 209 HIS B N 1
ATOM 6586 C CA . HIS B 1 209 ? -8.805 10.711 26.234 1 97.12 209 HIS B CA 1
ATOM 6587 C C . HIS B 1 209 ? -8.594 10.008 24.906 1 97.12 209 HIS B C 1
ATOM 6589 O O . HIS B 1 209 ? -9.109 8.906 24.688 1 97.12 209 HIS B O 1
ATOM 6595 N N . THR B 1 210 ? -7.887 10.594 24 1 97.56 210 THR B N 1
ATOM 6596 C CA . THR B 1 210 ? -7.594 9.922 22.734 1 97.56 210 THR B CA 1
ATOM 6597 C C . THR B 1 210 ? -6.719 8.688 22.984 1 97.56 210 THR B C 1
ATOM 6599 O O . THR B 1 210 ? -6.875 7.672 22.297 1 97.56 210 THR B O 1
ATOM 6602 N N . LEU B 1 211 ? -5.812 8.773 23.938 1 97.12 211 LEU B N 1
ATOM 6603 C CA . LEU B 1 211 ? -5.004 7.617 24.281 1 97.12 211 LEU B CA 1
ATOM 6604 C C . LEU B 1 211 ? -5.879 6.469 24.766 1 97.12 211 LEU B C 1
ATOM 6606 O O . LEU B 1 211 ? -5.645 5.309 24.422 1 97.12 211 LEU B O 1
ATOM 6610 N N . GLN B 1 212 ? -6.867 6.781 25.516 1 94.69 212 GLN B N 1
ATOM 6611 C CA . GLN B 1 212 ? -7.77 5.77 26.047 1 94.69 212 GLN B CA 1
ATOM 6612 C C . GLN B 1 212 ? -8.562 5.094 24.938 1 94.69 212 GLN B C 1
ATOM 6614 O O . GLN B 1 212 ? -9.008 3.953 25.078 1 94.69 212 GLN B O 1
ATOM 6619 N N . LEU B 1 213 ? -8.672 5.766 23.875 1 94.31 213 LEU B N 1
ATOM 6620 C CA . LEU B 1 213 ? -9.453 5.238 22.766 1 94.31 213 LEU B CA 1
ATOM 6621 C C . LEU B 1 213 ? -8.57 4.418 21.828 1 94.31 213 LEU B C 1
ATOM 6623 O O . LEU B 1 213 ? -9.07 3.754 20.922 1 94.31 213 LEU B O 1
ATOM 6627 N N . GLN B 1 214 ? -7.273 4.473 21.969 1 91.75 214 GLN B N 1
ATOM 6628 C CA . GLN B 1 214 ? -6.359 3.707 21.125 1 91.75 214 GLN B CA 1
ATOM 6629 C C . GLN B 1 214 ? -6.691 2.219 21.172 1 91.75 214 GLN B C 1
ATOM 6631 O O . GLN B 1 214 ? -7.027 1.682 22.234 1 91.75 214 GLN B O 1
ATOM 6636 N N . SER B 1 215 ? -6.543 1.533 20.078 1 81.12 215 SER B N 1
ATOM 6637 C CA . SER B 1 215 ? -6.77 0.094 20 1 81.12 215 SER B CA 1
ATOM 6638 C C . SER B 1 215 ? -5.621 -0.683 20.625 1 81.12 215 SER B C 1
ATOM 6640 O O . SER B 1 215 ? -4.52 -0.729 20.078 1 81.12 215 SER B O 1
ATOM 6642 N N . TRP B 1 216 ? -5.906 -1.31 21.75 1 73.88 216 TRP B N 1
ATOM 6643 C CA . TRP B 1 216 ? -4.84 -2.035 22.438 1 73.88 216 TRP B CA 1
ATOM 6644 C C . TRP B 1 216 ? -5.004 -3.541 22.25 1 73.88 216 TRP B C 1
ATOM 6646 O O . TRP B 1 216 ? -4.047 -4.301 22.406 1 73.88 216 TRP B O 1
ATOM 6656 N N . GLU B 1 217 ? -6.18 -3.883 21.953 1 62.97 217 GLU B N 1
ATOM 6657 C CA . GLU B 1 217 ? -6.426 -5.32 21.859 1 62.97 217 GLU B CA 1
ATOM 6658 C C . GLU B 1 217 ? -6.398 -5.797 20.422 1 62.97 217 GLU B C 1
ATOM 6660 O O . GLU B 1 217 ? -6.875 -5.098 19.516 1 62.97 217 GLU B O 1
ATOM 6665 N N . LYS B 1 218 ? -5.598 -6.812 20.312 1 57.06 218 LYS B N 1
ATOM 6666 C CA . LYS B 1 218 ? -5.551 -7.43 18.984 1 57.06 218 LYS B CA 1
ATOM 6667 C C . LYS B 1 218 ? -6.852 -8.172 18.672 1 57.06 218 LYS B C 1
ATOM 6669 O O . LYS B 1 218 ? -7.301 -9 19.469 1 57.06 218 LYS B O 1
ATOM 6674 N N . THR B 1 219 ? -7.789 -7.477 18.047 1 52.47 219 THR B N 1
ATOM 6675 C CA . THR B 1 219 ? -8.969 -8.227 17.641 1 52.47 219 THR B CA 1
ATOM 6676 C C . THR B 1 219 ? -8.758 -8.859 16.266 1 52.47 219 THR B C 1
ATOM 6678 O O . THR B 1 219 ? -8.047 -8.305 15.422 1 52.47 219 THR B O 1
ATOM 6681 N N . VAL B 1 220 ? -8.812 -10.148 16.25 1 43.53 220 VAL B N 1
ATOM 6682 C CA . VAL B 1 220 ? -8.625 -10.969 15.062 1 43.53 220 VAL B CA 1
ATOM 6683 C C . VAL B 1 220 ? -9.742 -10.695 14.062 1 43.53 220 VAL B C 1
ATOM 6685 O O . VAL B 1 220 ? -9.711 -11.188 12.93 1 43.53 220 VAL B O 1
ATOM 6688 N N . ASP B 1 221 ? -10.82 -9.969 14.695 1 48.69 221 ASP B N 1
ATOM 6689 C CA . ASP B 1 221 ? -11.984 -9.922 13.812 1 48.69 221 ASP B CA 1
ATOM 6690 C C . ASP B 1 221 ? -11.773 -8.922 12.688 1 48.69 221 ASP B C 1
ATOM 6692 O O . ASP B 1 221 ? -11.023 -7.953 12.836 1 48.69 221 ASP B O 1
ATOM 6696 N N . CYS B 1 222 ? -12.242 -9.289 11.648 1 52.56 222 CYS B N 1
ATOM 6697 C CA . CYS B 1 222 ? -12.375 -8.547 10.398 1 52.56 222 CYS B CA 1
ATOM 6698 C C . CYS B 1 222 ? -12.898 -7.137 10.656 1 52.56 222 CYS B C 1
ATOM 6700 O O . CYS B 1 222 ? -13.797 -6.945 11.477 1 52.56 222 CYS B O 1
ATOM 6702 N N . TYR B 1 223 ? -12.266 -6.066 10.336 1 60.94 223 TYR B N 1
ATOM 6703 C CA . TYR B 1 223 ? -12.641 -4.66 10.242 1 60.94 223 TYR B CA 1
ATOM 6704 C C . TYR B 1 223 ? -12.461 -3.955 11.578 1 60.94 223 TYR B C 1
ATOM 6706 O O . TYR B 1 223 ? -13.25 -3.076 11.938 1 60.94 223 TYR B O 1
ATOM 6714 N N . THR B 1 224 ? -11.594 -4.793 12.297 1 66.25 224 THR B N 1
ATOM 6715 C CA . THR B 1 224 ? -11.195 -4.148 13.539 1 66.25 224 THR B CA 1
ATOM 6716 C C . THR B 1 224 ? -9.844 -3.463 13.391 1 66.25 224 THR B C 1
ATOM 6718 O O . THR B 1 224 ? -8.953 -3.975 12.703 1 66.25 224 THR B O 1
ATOM 6721 N N . PRO B 1 225 ? -9.789 -2.461 14.094 1 74.25 225 PRO B N 1
ATOM 6722 C CA . PRO B 1 225 ? -8.523 -1.73 13.992 1 74.25 225 PRO B CA 1
ATOM 6723 C C . PRO B 1 225 ? -7.348 -2.512 14.57 1 74.25 225 PRO B C 1
ATOM 6725 O O . PRO B 1 225 ? -7.5 -3.223 15.562 1 74.25 225 PRO B O 1
ATOM 6728 N N . GLY B 1 226 ? -6.215 -2.445 13.961 1 75.69 226 GLY B N 1
ATOM 6729 C CA . GLY B 1 226 ? -4.992 -3.061 14.453 1 75.69 226 GLY B CA 1
ATOM 6730 C C . GLY B 1 226 ? -4.527 -2.479 15.773 1 75.69 226 GLY B C 1
ATOM 6731 O O . GLY B 1 226 ? -4.867 -1.344 16.109 1 75.69 226 GLY B O 1
ATOM 6732 N N . GLN B 1 227 ? -3.793 -3.213 16.406 1 82.44 227 GLN B N 1
ATOM 6733 C CA . GLN B 1 227 ? -3.238 -2.766 17.672 1 82.44 227 GLN B CA 1
ATOM 6734 C C . GLN B 1 227 ? -2.33 -1.555 17.484 1 82.44 227 GLN B C 1
ATOM 6736 O O . GLN B 1 227 ? -1.48 -1.544 16.594 1 82.44 227 GLN B O 1
ATOM 6741 N N . GLY B 1 228 ? -2.639 -0.489 18.328 1 88.69 228 GLY B N 1
ATOM 6742 C CA . GLY B 1 228 ? -1.806 0.703 18.297 1 88.69 228 GLY B CA 1
ATOM 6743 C C . GLY B 1 228 ? -2.395 1.826 17.469 1 88.69 228 GLY B C 1
ATOM 6744 O O . GLY B 1 228 ? -1.959 2.975 17.562 1 88.69 228 GLY B O 1
ATOM 6745 N N . LEU B 1 229 ? -3.408 1.508 16.719 1 90.19 229 LEU B N 1
ATOM 6746 C CA . LEU B 1 229 ? -4.031 2.518 15.867 1 90.19 229 LEU B CA 1
ATOM 6747 C C . LEU B 1 229 ? -4.793 3.539 16.719 1 90.19 229 LEU B C 1
ATOM 6749 O O . LEU B 1 229 ? -5.465 3.176 17.672 1 90.19 229 LEU B O 1
ATOM 6753 N N . MET B 1 230 ? -4.637 4.777 16.359 1 93.94 230 MET B N 1
ATOM 6754 C CA . MET B 1 230 ? -5.445 5.855 16.922 1 93.94 230 MET B CA 1
ATOM 6755 C C . MET B 1 230 ? -6.688 6.105 16.062 1 93.94 230 MET B C 1
ATOM 6757 O O . MET B 1 230 ? -6.637 6.004 14.844 1 93.94 230 MET B O 1
ATOM 6761 N N . PRO B 1 231 ? -7.762 6.371 16.688 1 92.88 231 PRO B N 1
ATOM 6762 C CA . PRO B 1 231 ? -8.945 6.672 15.883 1 92.88 231 PRO B CA 1
ATOM 6763 C C . PRO B 1 231 ? -8.797 7.953 15.062 1 92.88 231 PRO B C 1
ATOM 6765 O O . PRO B 1 231 ? -7.941 8.789 15.375 1 92.88 231 PRO B O 1
ATOM 6768 N N . ALA B 1 232 ? -9.57 8.062 14.055 1 93.12 232 ALA B N 1
ATOM 6769 C CA . ALA B 1 232 ? -9.625 9.297 13.281 1 93.12 232 ALA B CA 1
ATOM 6770 C C . ALA B 1 232 ? -10.32 10.414 14.062 1 93.12 232 ALA B C 1
ATOM 6772 O O . ALA B 1 232 ? -9.922 11.578 13.984 1 93.12 232 ALA B O 1
ATOM 6773 N N . SER B 1 233 ? -11.406 9.969 14.742 1 94.44 233 SER B N 1
ATOM 6774 C CA . SER B 1 233 ? -12.242 10.906 15.484 1 94.44 233 SER B CA 1
ATOM 6775 C C . SER B 1 233 ? -13 10.203 16.609 1 94.44 233 SER B C 1
ATOM 6777 O O . SER B 1 233 ? -12.914 8.984 16.75 1 94.44 233 SER B O 1
ATOM 6779 N N . PHE B 1 234 ? -13.617 10.984 17.438 1 95.38 234 PHE B N 1
ATOM 6780 C CA . PHE B 1 234 ? -14.555 10.461 18.422 1 95.38 234 PHE B CA 1
ATOM 6781 C C . PHE B 1 234 ? -15.727 11.414 18.625 1 95.38 234 PHE B C 1
ATOM 6783 O O . PHE B 1 234 ? -15.602 12.617 18.375 1 95.38 234 PHE B O 1
ATOM 6790 N N . LYS B 1 235 ? -16.828 10.844 19 1 93.81 235 LYS B N 1
ATOM 6791 C CA . LYS B 1 235 ? -18.047 11.594 19.328 1 93.81 235 LYS B CA 1
ATOM 6792 C C . LYS B 1 235 ? -18.391 11.461 20.812 1 93.81 235 LYS B C 1
ATOM 6794 O O . LYS B 1 235 ? -18.281 10.375 21.375 1 93.81 235 LYS B O 1
ATOM 6799 N N . VAL B 1 236 ? -18.75 12.594 21.406 1 93 236 VAL B N 1
ATOM 6800 C CA . VAL B 1 236 ? -19.297 12.555 22.766 1 93 236 VAL B CA 1
ATOM 6801 C C . VAL B 1 236 ? -20.797 12.297 22.703 1 93 236 VAL B C 1
ATOM 6803 O O . VAL B 1 236 ? -21.547 13.086 22.125 1 93 236 VAL B O 1
ATOM 6806 N N . GLN B 1 237 ? -21.141 11.211 23.203 1 91.12 237 GLN B N 1
ATOM 6807 C CA . GLN B 1 237 ? -22.547 10.844 23.172 1 91.12 237 GLN B CA 1
ATOM 6808 C C . GLN B 1 237 ? -23.109 10.727 24.594 1 91.12 237 GLN B C 1
ATOM 6810 O O . GLN B 1 237 ? -22.422 10.258 25.5 1 91.12 237 GLN B O 1
ATOM 6815 N N . THR B 1 238 ? -24.328 11.156 24.672 1 88.94 238 THR B N 1
ATOM 6816 C CA . THR B 1 238 ? -25.062 10.984 25.922 1 88.94 238 THR B CA 1
ATOM 6817 C C . THR B 1 238 ? -25.969 9.766 25.844 1 88.94 238 THR B C 1
ATOM 6819 O O . THR B 1 238 ? -26.781 9.648 24.922 1 88.94 238 THR B O 1
ATOM 6822 N N . VAL B 1 239 ? -25.688 8.891 26.688 1 86.75 239 VAL B N 1
ATOM 6823 C CA . VAL B 1 239 ? -26.516 7.688 26.719 1 86.75 239 VAL B CA 1
ATOM 6824 C C . VAL B 1 239 ? -27.391 7.691 27.969 1 86.75 239 VAL B C 1
ATOM 6826 O O . VAL B 1 239 ? -26.969 8.156 29.031 1 86.75 239 VAL B O 1
ATOM 6829 N N . PHE B 1 240 ? -28.672 7.262 27.734 1 82.31 240 PHE B N 1
ATOM 6830 C CA . PHE B 1 240 ? -29.625 7.203 28.828 1 82.31 240 PHE B CA 1
ATOM 6831 C C . PHE B 1 240 ? -29.609 5.828 29.484 1 82.31 240 PHE B C 1
ATOM 6833 O O . PHE B 1 240 ? -29.656 4.805 28.797 1 82.31 240 PHE B O 1
ATOM 6840 N N . LEU B 1 241 ? -29.156 5.844 30.672 1 76 241 LEU B N 1
ATOM 6841 C CA . LEU B 1 241 ? -29.188 4.598 31.438 1 76 241 LEU B CA 1
ATOM 6842 C C . LEU B 1 241 ? -30.422 4.516 32.312 1 76 241 LEU B C 1
ATOM 6844 O O . LEU B 1 241 ? -30.781 5.488 32.969 1 76 241 LEU B O 1
ATOM 6848 N N . ASP B 1 242 ? -31.344 3.691 31.984 1 68.25 242 ASP B N 1
ATOM 6849 C CA . ASP B 1 242 ? -32.5 3.43 32.844 1 68.25 242 ASP B CA 1
ATOM 6850 C C . ASP B 1 242 ? -32.125 2.484 34 1 68.25 242 ASP B C 1
ATOM 6852 O O . ASP B 1 242 ? -32 1.272 33.781 1 68.25 242 ASP B O 1
ATOM 6856 N N . ARG B 1 243 ? -31.453 3.021 34.812 1 56.69 243 ARG B N 1
ATOM 6857 C CA . ARG B 1 243 ? -31.234 2.164 35.969 1 56.69 243 ARG B CA 1
ATOM 6858 C C . ARG B 1 243 ? -32.312 2.373 37.031 1 56.69 243 ARG B C 1
ATOM 6860 O O . ARG B 1 243 ? -32.375 3.426 37.688 1 56.69 243 ARG B O 1
ATOM 6867 N N . GLU B 1 244 ? -33.062 1.364 37.281 1 59.69 244 GLU B N 1
ATOM 6868 C CA . GLU B 1 244 ? -34.125 1.243 38.281 1 59.69 244 GLU B CA 1
ATOM 6869 C C . GLU B 1 244 ? -35.031 2.477 38.281 1 59.69 244 GLU B C 1
ATOM 6871 O O . GLU B 1 244 ? -35.344 3.025 39.344 1 59.69 244 GLU B O 1
ATOM 6876 N N . GLY B 1 245 ? -35.344 3.02 37.281 1 62.38 245 GLY B N 1
ATOM 6877 C CA . GLY B 1 245 ? -36.344 4.094 37.25 1 62.38 245 GLY B CA 1
ATOM 6878 C C . GLY B 1 245 ? -35.719 5.473 37.188 1 62.38 245 GLY B C 1
ATOM 6879 O O . GLY B 1 245 ? -36.406 6.477 37.031 1 62.38 245 GLY B O 1
ATOM 6880 N N . VAL B 1 246 ? -34.469 5.539 37.562 1 64 246 VAL B N 1
ATOM 6881 C CA . VAL B 1 246 ? -33.844 6.852 37.531 1 64 246 VAL B CA 1
ATOM 6882 C C . VAL B 1 246 ? -33.156 7.035 36.188 1 64 246 VAL B C 1
ATOM 6884 O O . VAL B 1 246 ? -32.312 6.207 35.781 1 64 246 VAL B O 1
ATOM 6887 N N . LYS B 1 247 ? -33.688 7.961 35.5 1 67.5 247 LYS B N 1
ATOM 6888 C CA . LYS B 1 247 ? -33.094 8.312 34.219 1 67.5 247 LYS B CA 1
ATOM 6889 C C . LYS B 1 247 ? -31.75 9.023 34.375 1 67.5 247 LYS B C 1
ATOM 6891 O O . LYS B 1 247 ? -31.703 10.156 34.875 1 67.5 247 LYS B O 1
ATOM 6896 N N . GLU B 1 248 ? -30.734 8.258 34.438 1 78.19 248 GLU B N 1
ATOM 6897 C CA . GLU B 1 248 ? -29.406 8.867 34.5 1 78.19 248 GLU B CA 1
ATOM 6898 C C . GLU B 1 248 ? -28.75 8.891 33.094 1 78.19 248 GLU B C 1
ATOM 6900 O O . GLU B 1 248 ? -29.078 8.07 32.25 1 78.19 248 GLU B O 1
ATOM 6905 N N . THR B 1 249 ? -28.172 10.148 32.875 1 84 249 THR B N 1
ATOM 6906 C CA . THR B 1 249 ? -27.469 10.273 31.594 1 84 249 THR B CA 1
ATOM 6907 C C . THR B 1 249 ? -25.969 10.078 31.797 1 84 249 THR B C 1
ATOM 6909 O O . THR B 1 249 ? -25.422 10.477 32.812 1 84 249 THR B O 1
ATOM 6912 N N . GLU B 1 250 ? -25.453 9.266 30.969 1 87.06 250 GLU B N 1
ATOM 6913 C CA . GLU B 1 250 ? -24 9.094 30.953 1 87.06 250 GLU B CA 1
ATOM 6914 C C . GLU B 1 250 ? -23.422 9.492 29.594 1 87.06 250 GLU B C 1
ATOM 6916 O O . GLU B 1 250 ? -24.078 9.32 28.562 1 87.06 250 GLU B O 1
ATOM 6921 N N . GLU B 1 251 ? -22.188 10.133 29.75 1 92.12 251 GLU B N 1
ATOM 6922 C CA . GLU B 1 251 ? -21.5 10.477 28.516 1 92.12 251 GLU B CA 1
ATOM 6923 C C . GLU B 1 251 ? -20.469 9.406 28.141 1 92.12 251 GLU B C 1
ATOM 6925 O O . GLU B 1 251 ? -19.797 8.859 29.016 1 92.12 251 GLU B O 1
ATOM 6930 N N . ILE B 1 252 ? -20.469 9.102 26.891 1 92.56 252 ILE B N 1
ATOM 6931 C CA . ILE B 1 252 ? -19.5 8.148 26.391 1 92.56 252 ILE B CA 1
ATOM 6932 C C . ILE B 1 252 ? -18.75 8.734 25.188 1 92.56 252 ILE B C 1
ATOM 6934 O O . ILE B 1 252 ? -19.281 9.602 24.484 1 92.56 252 ILE B O 1
ATOM 6938 N N . LEU B 1 253 ? -17.516 8.312 25.062 1 94.25 253 LEU B N 1
ATOM 6939 C CA . LEU B 1 253 ? -16.734 8.641 23.859 1 94.25 253 LEU B CA 1
ATOM 6940 C C . LEU B 1 253 ? -16.812 7.508 22.844 1 94.25 253 LEU B C 1
ATOM 6942 O O . LEU B 1 253 ? -16.406 6.379 23.141 1 94.25 253 LEU B O 1
ATOM 6946 N N . GLN B 1 254 ? -17.312 7.789 21.719 1 91.69 254 GLN B N 1
ATOM 6947 C CA . GLN B 1 254 ? -17.422 6.801 20.641 1 91.69 254 GLN B CA 1
ATOM 6948 C C . GLN B 1 254 ? -16.359 7.039 19.562 1 91.69 254 GLN B C 1
ATOM 6950 O O . GLN B 1 254 ? -16.5 7.957 18.75 1 91.69 254 GLN B O 1
ATOM 6955 N N . PRO B 1 255 ? -15.359 6.148 19.5 1 91.75 255 PRO B N 1
ATOM 6956 C CA . PRO B 1 255 ? -14.297 6.348 18.516 1 91.75 255 PRO B CA 1
ATOM 6957 C C . PRO B 1 255 ? -14.711 5.895 17.109 1 91.75 255 PRO B C 1
ATOM 6959 O O . PRO B 1 255 ? -15.578 5.027 16.969 1 91.75 255 PRO B O 1
ATOM 6962 N N . ASP B 1 256 ? -14.109 6.531 16.141 1 89 256 ASP B N 1
ATOM 6963 C CA . ASP B 1 256 ? -14.195 6.129 14.734 1 89 256 ASP B CA 1
ATOM 6964 C C . ASP B 1 256 ? -12.805 5.902 14.141 1 89 256 ASP B C 1
ATOM 6966 O O . ASP B 1 256 ? -12.016 6.84 14.008 1 89 256 ASP B O 1
ATOM 6970 N N . PHE B 1 257 ? -12.547 4.676 13.742 1 85.38 257 PHE B N 1
ATOM 6971 C CA . PHE B 1 257 ? -11.234 4.324 13.203 1 85.38 257 PHE B CA 1
ATOM 6972 C C . PHE B 1 257 ? -11.258 4.336 11.68 1 85.38 257 PHE B C 1
ATOM 6974 O O . PHE B 1 257 ? -10.297 3.902 11.039 1 85.38 257 PHE B O 1
ATOM 6981 N N . GLY B 1 258 ? -12.305 4.805 11.188 1 77.06 258 GLY B N 1
ATOM 6982 C CA . GLY B 1 258 ? -12.477 4.805 9.742 1 77.06 258 GLY B CA 1
ATOM 6983 C C . GLY B 1 258 ? -13.719 4.059 9.289 1 77.06 258 GLY B C 1
ATOM 6984 O O . GLY B 1 258 ? -14.078 4.098 8.109 1 77.06 258 GLY B O 1
ATOM 6985 N N . GLU B 1 259 ? -14.406 3.492 10.164 1 74.19 259 GLU B N 1
ATOM 6986 C CA . GLU B 1 259 ? -15.578 2.689 9.82 1 74.19 259 GLU B CA 1
ATOM 6987 C C . GLU B 1 259 ? -16.688 3.557 9.25 1 74.19 259 GLU B C 1
ATOM 6989 O O . GLU B 1 259 ? -17.469 3.105 8.406 1 74.19 259 GLU B O 1
ATOM 6994 N N . ALA B 1 260 ? -16.656 4.762 9.688 1 69.56 260 ALA B N 1
ATOM 6995 C CA . ALA B 1 260 ? -17.703 5.664 9.211 1 69.56 260 ALA B CA 1
ATOM 6996 C C . ALA B 1 260 ? -17.172 6.609 8.141 1 69.56 260 ALA B C 1
ATOM 6998 O O . ALA B 1 260 ? -17.906 7.469 7.637 1 69.56 260 ALA B O 1
ATOM 6999 N N . ALA B 1 261 ? -15.938 6.395 7.863 1 66.56 261 ALA B N 1
ATOM 7000 C CA . ALA B 1 261 ? -15.336 7.238 6.836 1 66.56 261 ALA B CA 1
ATOM 7001 C C . ALA B 1 261 ? -15.711 6.7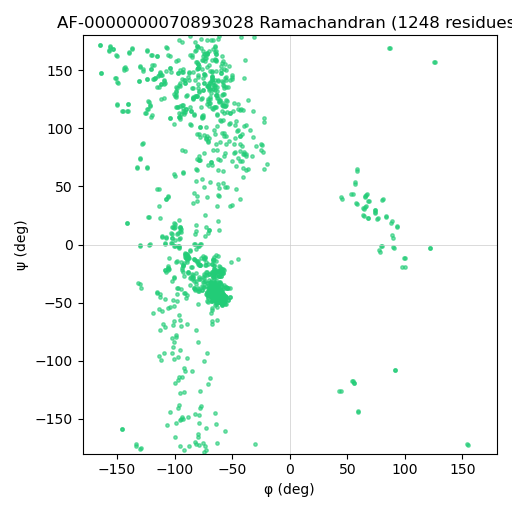54 5.438 1 66.56 261 ALA B C 1
ATOM 7003 O O . ALA B 1 261 ? -16.078 5.59 5.254 1 66.56 261 ALA B O 1
ATOM 7004 N N . ILE B 1 262 ? -15.633 7.73 4.594 1 67.69 262 ILE B N 1
ATOM 7005 C CA . ILE B 1 262 ? -15.82 7.379 3.189 1 67.69 262 ILE B CA 1
ATOM 7006 C C . ILE B 1 262 ? -14.812 6.305 2.785 1 67.69 262 ILE B C 1
ATOM 7008 O O . ILE B 1 262 ? -13.609 6.473 2.984 1 67.69 262 ILE B O 1
ATOM 7012 N N . GLY B 1 263 ? -15.203 5.207 2.377 1 65.38 263 GLY B N 1
ATOM 7013 C CA . GLY B 1 263 ? -14.375 4.121 1.881 1 65.38 263 GLY B CA 1
ATOM 7014 C C . GLY B 1 263 ? -13.727 3.311 2.988 1 65.38 263 GLY B C 1
ATOM 7015 O O . GLY B 1 263 ? -12.852 2.484 2.73 1 65.38 263 GLY B O 1
ATOM 7016 N N . ARG B 1 264 ? -13.945 3.678 4.289 1 75.81 264 ARG B N 1
ATOM 7017 C CA . ARG B 1 264 ? -13.469 2.918 5.441 1 75.81 264 ARG B CA 1
ATOM 7018 C C . ARG B 1 264 ? -11.945 2.914 5.5 1 75.81 264 ARG B C 1
ATOM 7020 O O . ARG B 1 264 ? -11.328 1.876 5.75 1 75.81 264 ARG B O 1
ATOM 7027 N N . VAL B 1 265 ? -11.336 3.998 5.25 1 84.38 265 VAL B N 1
ATOM 7028 C CA . VAL B 1 265 ? -9.883 4.102 5.273 1 84.38 265 VAL B CA 1
ATOM 7029 C C . VAL B 1 265 ? -9.414 4.496 6.672 1 84.38 265 VAL B C 1
ATOM 7031 O O . VAL B 1 265 ? -9.93 5.457 7.258 1 84.38 265 VAL B O 1
ATOM 7034 N N . ALA B 1 266 ? -8.516 3.736 7.156 1 85.94 266 ALA B N 1
ATOM 7035 C CA . ALA B 1 266 ? -7.918 4.074 8.445 1 85.94 266 ALA B CA 1
ATOM 7036 C C . ALA B 1 266 ? -6.953 5.246 8.312 1 85.94 266 ALA B C 1
ATOM 7038 O O . ALA B 1 266 ? -6.184 5.32 7.348 1 85.94 266 ALA B O 1
ATOM 7039 N N . PRO B 1 267 ? -7.023 6.109 9.289 1 91.38 267 PRO B N 1
ATOM 7040 C CA . PRO B 1 267 ? -6.074 7.227 9.258 1 91.38 267 PRO B CA 1
ATOM 7041 C C . PRO B 1 267 ? -4.672 6.828 9.703 1 91.38 267 PRO B C 1
ATOM 7043 O O . PRO B 1 267 ? -4.488 6.359 10.828 1 91.38 267 PRO B O 1
ATOM 7046 N N . VAL B 1 268 ? -3.76 7.078 8.906 1 94.75 268 VAL B N 1
ATOM 7047 C CA . VAL B 1 268 ? -2.377 6.766 9.25 1 94.75 268 VAL B CA 1
ATOM 7048 C C . VAL B 1 268 ? -1.782 7.902 10.078 1 94.75 268 VAL B C 1
ATOM 7050 O O . VAL B 1 268 ? -0.95 7.668 10.961 1 94.75 268 VAL B O 1
ATOM 7053 N N . ASP B 1 269 ? -2.256 9.094 9.883 1 97.06 269 ASP B N 1
ATOM 7054 C CA . ASP B 1 269 ? -1.574 10.266 10.43 1 97.06 269 ASP B CA 1
ATOM 7055 C C . ASP B 1 269 ? -2.076 10.586 11.836 1 97.06 269 ASP B C 1
ATOM 7057 O O . ASP B 1 269 ? -1.466 11.375 12.555 1 97.06 269 ASP B O 1
ATOM 7061 N N . SER B 1 270 ? -3.166 9.977 12.32 1 96.5 270 SER B N 1
ATOM 7062 C CA . SER B 1 270 ? -3.711 10.297 13.641 1 96.5 270 SER B CA 1
ATOM 7063 C C . SER B 1 270 ? -2.686 10.039 14.742 1 96.5 270 SER B C 1
ATOM 7065 O O . SER B 1 270 ? -2.459 10.898 15.594 1 96.5 270 SER B O 1
ATOM 7067 N N . GLY B 1 271 ? -2.137 8.852 14.68 1 97.31 271 GLY B N 1
ATOM 7068 C CA . GLY B 1 271 ? -1.13 8.531 15.68 1 97.31 271 GLY B CA 1
ATOM 7069 C C . GLY B 1 271 ? 0.105 9.406 15.586 1 97.31 271 GLY B C 1
ATOM 7070 O O . GLY B 1 271 ? 0.695 9.766 16.609 1 97.31 271 GLY B O 1
ATOM 7071 N N . LEU B 1 272 ? 0.491 9.781 14.422 1 98.62 272 LEU B N 1
ATOM 7072 C CA . LEU B 1 272 ? 1.656 10.633 14.203 1 98.62 272 LEU B CA 1
ATOM 7073 C C . LEU B 1 272 ? 1.426 12.023 14.781 1 98.62 272 LEU B C 1
ATOM 7075 O O . LEU B 1 272 ? 2.271 12.547 15.516 1 98.62 272 LEU B O 1
ATOM 7079 N N . TRP B 1 273 ? 0.256 12.57 14.5 1 98.75 273 TRP B N 1
ATOM 7080 C CA . TRP B 1 273 ? -0.108 13.875 15.039 1 98.75 273 TRP B CA 1
ATOM 7081 C C . TRP B 1 273 ? -0.194 13.844 16.562 1 98.75 273 TRP B C 1
ATOM 7083 O O . TRP B 1 273 ? 0.152 14.812 17.234 1 98.75 273 TRP B O 1
ATOM 7093 N N . TRP B 1 274 ? -0.686 12.719 17.078 1 98.69 274 TRP B N 1
ATOM 7094 C CA . TRP B 1 274 ? -0.806 12.578 18.531 1 98.69 274 TRP B CA 1
ATOM 7095 C C . TRP B 1 274 ? 0.557 12.695 19.203 1 98.69 274 TRP B C 1
ATOM 7097 O O . TRP B 1 274 ? 0.705 13.398 20.203 1 98.69 274 TRP B O 1
ATOM 7107 N N . ILE B 1 275 ? 1.552 12.055 18.656 1 98.75 275 ILE B N 1
ATOM 7108 C CA . ILE B 1 275 ? 2.906 12.102 19.203 1 98.75 275 ILE B CA 1
ATOM 7109 C C . ILE B 1 275 ? 3.449 13.523 19.094 1 98.75 275 ILE B C 1
ATOM 7111 O O . ILE B 1 275 ? 4.047 14.039 20.047 1 98.75 275 ILE B O 1
ATOM 7115 N N . ILE B 1 276 ? 3.258 14.18 18.016 1 98.81 276 ILE B N 1
ATOM 7116 C CA . ILE B 1 276 ? 3.742 15.539 17.781 1 98.81 276 ILE B CA 1
ATOM 7117 C C . ILE B 1 276 ? 3.096 16.5 18.766 1 98.81 276 ILE B C 1
ATOM 7119 O O . ILE B 1 276 ? 3.773 17.344 19.359 1 98.81 276 ILE B O 1
ATOM 7123 N N . LEU B 1 277 ? 1.82 16.312 18.969 1 98.75 277 LEU B N 1
ATOM 7124 C CA . LEU B 1 277 ? 1.103 17.172 19.906 1 98.75 277 LEU B CA 1
ATOM 7125 C C . LEU B 1 277 ? 1.592 16.953 21.328 1 98.75 277 LEU B C 1
ATOM 7127 O O . LEU B 1 277 ? 1.707 17.906 22.109 1 98.75 277 LEU B O 1
ATOM 7131 N N . LEU B 1 278 ? 1.788 15.688 21.641 1 98.75 278 LEU B N 1
ATOM 7132 C CA . LEU B 1 278 ? 2.297 15.367 22.969 1 98.75 278 LEU B CA 1
ATOM 7133 C C . LEU B 1 278 ? 3.604 16.094 23.25 1 98.75 278 LEU B C 1
ATOM 7135 O O . LEU B 1 278 ? 3.783 16.672 24.328 1 98.75 278 LEU B O 1
ATOM 7139 N N . ARG B 1 279 ? 4.473 16.094 22.344 1 98.31 279 ARG B N 1
ATOM 7140 C CA . ARG B 1 279 ? 5.738 16.797 22.5 1 98.31 279 ARG B CA 1
ATOM 7141 C C . ARG B 1 279 ? 5.516 18.297 22.625 1 98.31 279 ARG B C 1
ATOM 7143 O O . ARG B 1 279 ? 6.16 18.953 23.453 1 98.31 279 ARG B O 1
ATOM 7150 N N . ALA B 1 280 ? 4.676 18.859 21.797 1 98.44 280 ALA B N 1
ATOM 7151 C CA . ALA B 1 280 ? 4.371 20.281 21.844 1 98.44 280 ALA B CA 1
ATOM 7152 C C . ALA B 1 280 ? 3.824 20.672 23.219 1 98.44 280 ALA B C 1
ATOM 7154 O O . ALA B 1 280 ? 4.184 21.719 23.75 1 98.44 280 ALA B O 1
ATOM 7155 N N . TYR B 1 281 ? 2.939 19.844 23.719 1 98.56 281 TYR B N 1
ATOM 7156 C CA . TYR B 1 281 ? 2.381 20.078 25.047 1 98.56 281 TYR B CA 1
ATOM 7157 C C . TYR B 1 281 ? 3.482 20.156 26.094 1 98.56 281 TYR B C 1
ATOM 7159 O O . TYR B 1 281 ? 3.504 21.078 26.922 1 98.56 281 TYR B O 1
ATOM 7167 N N . GLY B 1 282 ? 4.344 19.188 26.078 1 98.19 282 GLY B N 1
ATOM 7168 C CA . GLY B 1 282 ? 5.445 19.172 27.031 1 98.19 282 GLY B CA 1
ATOM 7169 C C . GLY B 1 282 ? 6.355 20.375 26.922 1 98.19 282 GLY B C 1
ATOM 7170 O O . GLY B 1 282 ? 6.738 20.969 27.922 1 98.19 282 GLY B O 1
ATOM 7171 N N . LYS B 1 283 ? 6.684 20.75 25.766 1 97.12 283 LYS B N 1
ATOM 7172 C CA . LYS B 1 283 ? 7.586 21.875 25.547 1 97.12 283 LYS B CA 1
ATOM 7173 C C . LYS B 1 283 ? 6.926 23.188 25.922 1 97.12 283 LYS B C 1
ATOM 7175 O O . LYS B 1 283 ? 7.594 24.109 26.406 1 97.12 283 LYS B O 1
ATOM 7180 N N . CYS B 1 284 ? 5.695 23.312 25.672 1 97.31 284 CYS B N 1
ATOM 7181 C CA . CYS B 1 284 ? 4.957 24.531 25.969 1 97.31 284 CYS B CA 1
ATOM 7182 C C . CYS B 1 284 ? 4.77 24.719 27.469 1 97.31 284 CYS B C 1
ATOM 7184 O O . CYS B 1 284 ? 5.023 25.797 28 1 97.31 284 CYS B O 1
ATOM 7186 N N . THR B 1 285 ? 4.375 23.672 28.141 1 97.06 285 THR B N 1
ATOM 7187 C CA . THR B 1 285 ? 3.957 23.766 29.547 1 97.06 285 THR B CA 1
ATOM 7188 C C . THR B 1 285 ? 5.129 23.5 30.484 1 97.06 285 THR B C 1
ATOM 7190 O O . THR B 1 285 ? 5.094 23.891 31.656 1 97.06 285 THR B O 1
ATOM 7193 N N . GLY B 1 286 ? 6.121 22.781 29.938 1 95.38 286 GLY B N 1
ATOM 7194 C CA . GLY B 1 286 ? 7.188 22.312 30.797 1 95.38 286 GLY B CA 1
ATOM 7195 C C . GLY B 1 286 ? 6.797 21.094 31.625 1 95.38 286 GLY B C 1
ATOM 7196 O O . GLY B 1 286 ? 7.629 20.531 32.344 1 95.38 286 GLY B O 1
ATOM 7197 N N . ASP B 1 287 ? 5.547 20.719 31.516 1 94.62 287 ASP B N 1
ATOM 7198 C CA . ASP B 1 287 ? 5.062 19.547 32.219 1 94.62 287 ASP B CA 1
ATOM 7199 C C . ASP B 1 287 ? 5.473 18.266 31.516 1 94.62 287 ASP B C 1
ATOM 7201 O O . ASP B 1 287 ? 4.754 17.766 30.641 1 94.62 287 ASP B O 1
ATOM 7205 N N . LEU B 1 288 ? 6.461 17.641 32 1 94.44 288 LEU B N 1
ATOM 7206 C CA . LEU B 1 288 ? 6.977 16.438 31.359 1 94.44 288 LEU B CA 1
ATOM 7207 C C . LEU B 1 288 ? 6.406 15.188 32.031 1 94.44 288 LEU B C 1
ATOM 7209 O O . LEU B 1 288 ? 6.617 14.078 31.531 1 94.44 288 LEU B O 1
ATOM 7213 N N . THR B 1 289 ? 5.613 15.375 33.031 1 95.19 289 THR B N 1
ATOM 7214 C CA . THR B 1 289 ? 5.059 14.234 33.75 1 95.19 289 THR B CA 1
ATOM 7215 C C . THR B 1 289 ? 4.066 13.469 32.875 1 95.19 289 THR B C 1
ATOM 7217 O O . THR B 1 289 ? 3.938 12.25 33 1 95.19 289 THR B O 1
ATOM 7220 N N . LEU B 1 290 ? 3.422 14.156 32.062 1 96.06 290 LEU B N 1
ATOM 7221 C CA . LEU B 1 290 ? 2.443 13.492 31.188 1 96.06 290 LEU B CA 1
ATOM 7222 C C . LEU B 1 290 ? 3.123 12.492 30.266 1 96.06 290 LEU B C 1
ATOM 7224 O O . LEU B 1 290 ? 2.709 11.328 30.188 1 96.06 290 LEU B O 1
ATOM 7228 N N . GLN B 1 291 ? 4.121 12.906 29.531 1 96.31 291 GLN B N 1
ATOM 7229 C CA . GLN B 1 291 ? 4.77 12.031 28.547 1 96.31 291 GLN B CA 1
ATOM 7230 C C . GLN B 1 291 ? 5.52 10.898 29.25 1 96.31 291 GLN B C 1
ATOM 7232 O O . GLN B 1 291 ? 5.805 9.867 28.641 1 96.31 291 GLN B O 1
ATOM 7237 N N . GLU B 1 292 ? 5.789 11.031 30.562 1 96.44 292 GLU B N 1
ATOM 7238 C CA . GLU B 1 292 ? 6.543 10.023 31.312 1 96.44 292 GLU B CA 1
ATOM 7239 C C . GLU B 1 292 ? 5.617 8.953 31.891 1 96.44 292 GLU B C 1
ATOM 7241 O O . GLU B 1 292 ? 6.074 7.895 32.312 1 96.44 292 GLU B O 1
ATOM 7246 N N . ARG B 1 293 ? 4.395 9.219 31.906 1 96.81 293 ARG B N 1
ATOM 7247 C CA . ARG B 1 293 ? 3.441 8.242 32.406 1 96.81 293 ARG B CA 1
ATOM 7248 C C . ARG B 1 293 ? 3.582 6.91 31.672 1 96.81 293 ARG B C 1
ATOM 7250 O O . ARG B 1 293 ? 3.805 6.887 30.469 1 96.81 293 ARG B O 1
ATOM 7257 N N . VAL B 1 294 ? 3.268 5.852 32.375 1 96.19 294 VAL B N 1
ATOM 7258 C CA . VAL B 1 294 ? 3.449 4.508 31.844 1 96.19 294 VAL B CA 1
ATOM 7259 C C . VAL B 1 294 ? 2.48 4.277 30.688 1 96.19 294 VAL B C 1
ATOM 7261 O O . VAL B 1 294 ? 2.852 3.695 29.672 1 96.19 294 VAL B O 1
ATOM 7264 N N . ASP B 1 295 ? 1.267 4.656 30.844 1 95.88 295 ASP B N 1
ATOM 7265 C CA . ASP B 1 295 ? 0.278 4.434 29.797 1 95.88 295 ASP B CA 1
ATOM 7266 C C . ASP B 1 295 ? 0.601 5.262 28.562 1 95.88 295 ASP B C 1
ATOM 7268 O O . ASP B 1 295 ? 0.388 4.812 27.422 1 95.88 295 ASP B O 1
ATOM 7272 N N . VAL B 1 296 ? 1.071 6.461 28.797 1 97.88 296 VAL B N 1
ATOM 7273 C CA . VAL B 1 296 ? 1.439 7.324 27.672 1 97.88 296 VAL B CA 1
ATOM 7274 C C . VAL B 1 296 ? 2.643 6.734 26.938 1 97.88 296 VAL B C 1
ATOM 7276 O O . VAL B 1 296 ? 2.666 6.684 25.719 1 97.88 296 VAL B O 1
ATOM 7279 N N . GLN B 1 297 ? 3.637 6.234 27.688 1 97.88 297 GLN B N 1
ATOM 7280 C CA . GLN B 1 297 ? 4.785 5.551 27.094 1 97.88 297 GLN B CA 1
ATOM 7281 C C . GLN B 1 297 ? 4.344 4.332 26.281 1 97.88 297 GLN B C 1
ATOM 7283 O O . GLN B 1 297 ? 4.852 4.094 25.188 1 97.88 297 GLN B O 1
ATOM 7288 N N . THR B 1 298 ? 3.422 3.617 26.859 1 96.44 298 THR B N 1
ATOM 7289 C CA . THR B 1 298 ? 2.885 2.455 26.156 1 96.44 298 THR B CA 1
ATOM 7290 C C . THR B 1 298 ? 2.188 2.879 24.859 1 96.44 298 THR B C 1
ATOM 7292 O O . THR B 1 298 ? 2.322 2.215 23.828 1 96.44 298 THR B O 1
ATOM 7295 N N . GLY B 1 299 ? 1.421 3.98 24.938 1 96.75 299 GLY B N 1
ATOM 7296 C CA . GLY B 1 299 ? 0.761 4.5 23.766 1 96.75 299 GLY B CA 1
ATOM 7297 C C . GLY B 1 299 ? 1.729 4.867 22.656 1 96.75 299 GLY B C 1
ATOM 7298 O O . GLY B 1 299 ? 1.499 4.535 21.484 1 96.75 299 GLY B O 1
ATOM 7299 N N . ILE B 1 300 ? 2.811 5.5 23 1 98.06 300 ILE B N 1
ATOM 7300 C CA . ILE B 1 300 ? 3.844 5.852 22.031 1 98.06 300 ILE B CA 1
ATOM 7301 C C . ILE B 1 300 ? 4.406 4.582 21.391 1 98.06 300 ILE B C 1
ATOM 7303 O O . ILE B 1 300 ? 4.523 4.496 20.172 1 98.06 300 ILE B O 1
ATOM 7307 N N . LYS B 1 301 ? 4.715 3.604 22.234 1 96.56 301 LYS B N 1
ATOM 7308 C CA . LYS B 1 301 ? 5.32 2.355 21.766 1 96.56 301 LYS B CA 1
ATOM 7309 C C . LYS B 1 301 ? 4.395 1.619 20.797 1 96.56 301 LYS B C 1
ATOM 7311 O O . LYS B 1 301 ? 4.852 1.045 19.812 1 96.56 301 LYS B O 1
ATOM 7316 N N . MET B 1 302 ? 3.184 1.652 21.094 1 94.12 302 MET B N 1
ATOM 7317 C CA . MET B 1 302 ? 2.225 0.938 20.25 1 94.12 302 MET B CA 1
ATOM 7318 C C . MET B 1 302 ? 2.102 1.599 18.891 1 94.12 302 MET B C 1
ATOM 7320 O O . MET B 1 302 ? 2.008 0.912 17.859 1 94.12 302 MET B O 1
ATOM 7324 N N . ILE B 1 303 ? 2.068 2.908 18.828 1 95.81 303 ILE B N 1
ATOM 7325 C CA . ILE B 1 303 ? 2.041 3.617 17.547 1 95.81 303 ILE B CA 1
ATOM 7326 C C . ILE B 1 303 ? 3.301 3.289 16.75 1 95.81 303 ILE B C 1
ATOM 7328 O O . ILE B 1 303 ? 3.223 2.984 15.555 1 95.81 303 ILE B O 1
ATOM 7332 N N . LEU B 1 304 ? 4.449 3.303 17.453 1 95.56 304 LEU B N 1
ATOM 7333 C CA . LEU B 1 304 ? 5.723 3.055 16.781 1 95.56 304 LEU B CA 1
ATOM 7334 C C . LEU B 1 304 ? 5.816 1.609 16.312 1 95.56 304 LEU B C 1
ATOM 7336 O O . LEU B 1 304 ? 6.422 1.331 15.266 1 95.56 304 LEU B O 1
ATOM 7340 N N . LYS B 1 305 ? 5.262 0.746 17.047 1 90.25 305 LYS B N 1
ATOM 7341 C CA . LYS B 1 305 ? 5.27 -0.661 16.656 1 90.25 305 LYS B CA 1
ATOM 7342 C C . LYS B 1 305 ? 4.582 -0.859 15.312 1 90.25 305 LYS B C 1
ATOM 7344 O O . LYS B 1 305 ? 5.047 -1.642 14.477 1 90.25 305 LYS B O 1
ATOM 7349 N N . VAL B 1 306 ? 3.527 -0.199 15.094 1 89.25 306 VAL B N 1
ATOM 7350 C CA . VAL B 1 306 ? 2.814 -0.289 13.828 1 89.25 306 VAL B CA 1
ATOM 7351 C C . VAL B 1 306 ? 3.648 0.354 12.719 1 89.25 306 VAL B C 1
ATOM 7353 O O . VAL B 1 306 ? 3.766 -0.199 11.625 1 89.25 306 VAL B O 1
ATOM 7356 N N . CYS B 1 307 ? 4.266 1.415 12.977 1 92.31 307 CYS B N 1
ATOM 7357 C CA . CYS B 1 307 ? 4.992 2.197 11.984 1 92.31 307 CYS B CA 1
ATOM 7358 C C . CYS B 1 307 ? 6.301 1.517 11.602 1 92.31 307 CYS B C 1
ATOM 7360 O O . CYS B 1 307 ? 6.77 1.647 10.469 1 92.31 307 CYS B O 1
ATOM 7362 N N . LEU B 1 308 ? 6.891 0.812 12.562 1 89.25 308 LEU B N 1
ATOM 7363 C CA . LEU B 1 308 ? 8.227 0.263 12.359 1 89.25 308 LEU B CA 1
ATOM 7364 C C . LEU B 1 308 ? 8.164 -1.229 12.055 1 89.25 308 LEU B C 1
ATOM 7366 O O . LEU B 1 308 ? 9.195 -1.899 11.984 1 89.25 308 LEU B O 1
ATOM 7370 N N . ALA B 1 309 ? 6.973 -1.721 11.922 1 82.56 309 ALA B N 1
ATOM 7371 C CA . ALA B 1 309 ? 6.789 -3.141 11.633 1 82.56 309 ALA B CA 1
ATOM 7372 C C . ALA B 1 309 ? 7.469 -3.527 10.328 1 82.56 309 ALA B C 1
ATOM 7374 O O . ALA B 1 309 ? 7.496 -2.738 9.375 1 82.56 309 ALA B O 1
ATOM 7375 N N . ASP B 1 310 ? 7.938 -4.742 10.289 1 75.81 310 ASP B N 1
ATOM 7376 C CA . ASP B 1 310 ? 8.516 -5.27 9.047 1 75.81 310 ASP B CA 1
ATOM 7377 C C . ASP B 1 310 ? 7.43 -5.527 8.008 1 75.81 310 ASP B C 1
ATOM 7379 O O . ASP B 1 310 ? 6.328 -5.961 8.344 1 75.81 310 ASP B O 1
ATOM 7383 N N . GLY B 1 311 ? 7.738 -5.141 6.84 1 77.12 311 GLY B N 1
ATOM 7384 C CA . GLY B 1 311 ? 6.863 -5.41 5.711 1 77.12 311 GLY B CA 1
ATOM 7385 C C . GLY B 1 311 ? 7.598 -5.957 4.504 1 77.12 311 GLY B C 1
ATOM 7386 O O . GLY B 1 311 ? 8.719 -6.457 4.625 1 77.12 311 GLY B O 1
ATOM 7387 N N . PHE B 1 312 ? 6.906 -6.055 3.453 1 74.38 312 PHE B N 1
ATOM 7388 C CA . PHE B 1 312 ? 7.477 -6.562 2.213 1 74.38 312 PHE B CA 1
ATOM 7389 C C . PHE B 1 312 ? 8.25 -5.469 1.481 1 74.38 312 PHE B C 1
ATOM 7391 O O . PHE B 1 312 ? 8.625 -5.641 0.322 1 74.38 312 PHE B O 1
ATOM 7398 N N . ASP B 1 313 ? 8.461 -4.457 2.119 1 70.25 313 ASP B N 1
ATOM 7399 C CA . ASP B 1 313 ? 9.07 -3.344 1.394 1 70.25 313 ASP B CA 1
ATOM 7400 C C . ASP B 1 313 ? 10.555 -3.219 1.725 1 70.25 313 ASP B C 1
ATOM 7402 O O . ASP B 1 313 ? 10.984 -3.615 2.807 1 70.25 313 ASP B O 1
ATOM 7406 N N . MET B 1 314 ? 11.219 -2.738 0.672 1 72.88 314 MET B N 1
ATOM 7407 C CA . MET B 1 314 ? 12.664 -2.557 0.752 1 72.88 314 MET B CA 1
ATOM 7408 C C . MET B 1 314 ? 13.016 -1.12 1.125 1 72.88 314 MET B C 1
ATOM 7410 O O . MET B 1 314 ? 14.18 -0.797 1.344 1 72.88 314 MET B O 1
ATOM 7414 N N . PHE B 1 315 ? 11.984 -0.301 1.257 1 82.69 315 PHE B N 1
ATOM 7415 C CA . PHE B 1 315 ? 12.227 1.121 1.467 1 82.69 315 PHE B CA 1
ATOM 7416 C C . PHE B 1 315 ? 11.984 1.503 2.922 1 82.69 315 PHE B C 1
ATOM 7418 O O . PHE B 1 315 ? 11.172 0.877 3.607 1 82.69 315 PHE B O 1
ATOM 7425 N N . PRO B 1 316 ? 12.695 2.527 3.338 1 90.31 316 PRO B N 1
ATOM 7426 C CA . PRO B 1 316 ? 12.484 2.994 4.711 1 90.31 316 PRO B CA 1
ATOM 7427 C C . PRO B 1 316 ? 11.18 3.756 4.887 1 90.31 316 PRO B C 1
ATOM 7429 O O . PRO B 1 316 ? 10.766 4.027 6.016 1 90.31 316 PRO B O 1
ATOM 7432 N N . SER B 1 317 ? 10.523 4.105 3.811 1 93.06 317 SER B N 1
ATOM 7433 C CA . SER B 1 317 ? 9.273 4.859 3.852 1 93.06 317 SER B CA 1
ATOM 7434 C C . SER B 1 317 ? 8.102 3.963 4.25 1 93.06 317 SER B C 1
ATOM 7436 O O . SER B 1 317 ? 8.188 2.738 4.152 1 93.06 317 SER B O 1
ATOM 7438 N N . LEU B 1 318 ? 7.027 4.555 4.738 1 93.56 318 LEU B N 1
ATOM 7439 C CA . LEU B 1 318 ? 5.816 3.84 5.125 1 93.56 318 LEU B CA 1
ATOM 7440 C C . LEU B 1 318 ? 4.918 3.598 3.916 1 93.56 318 LEU B C 1
ATOM 7442 O O . LEU B 1 318 ? 4.625 4.523 3.16 1 93.56 318 LEU B O 1
ATOM 7446 N N . LEU B 1 319 ? 4.555 2.369 3.736 1 92.44 319 LEU B N 1
ATOM 7447 C CA . LEU B 1 319 ? 3.576 2.014 2.715 1 92.44 319 LEU B CA 1
ATOM 7448 C C . LEU B 1 319 ? 2.156 2.23 3.223 1 92.44 319 LEU B C 1
ATOM 7450 O O . LEU B 1 319 ? 1.782 1.712 4.277 1 92.44 319 LEU B O 1
ATOM 7454 N N . VAL B 1 320 ? 1.343 2.998 2.418 1 94.06 320 VAL B N 1
ATOM 7455 C CA . VAL B 1 320 ? 0 3.297 2.906 1 94.06 320 VAL B CA 1
ATOM 7456 C C . VAL B 1 320 ? -1.001 3.193 1.758 1 94.06 320 VAL B C 1
ATOM 7458 O O . VAL B 1 320 ? -0.612 3.145 0.588 1 94.06 320 VAL B O 1
ATOM 7461 N N . THR B 1 321 ? -2.281 3.143 2.105 1 92.25 321 THR B N 1
ATOM 7462 C CA . THR B 1 321 ? -3.354 3.146 1.117 1 92.25 321 THR B CA 1
ATOM 7463 C C . THR B 1 321 ? -3.664 4.57 0.662 1 92.25 321 THR B C 1
ATOM 7465 O O . THR B 1 321 ? -3.236 5.535 1.296 1 92.25 321 THR B O 1
ATOM 7468 N N . ASP B 1 322 ? -4.391 4.648 -0.389 1 93.94 322 ASP B N 1
ATOM 7469 C CA . ASP B 1 322 ? -4.887 5.945 -0.834 1 93.94 322 ASP B CA 1
ATOM 7470 C C . ASP B 1 322 ? -5.875 6.531 0.173 1 93.94 322 ASP B C 1
ATOM 7472 O O . ASP B 1 322 ? -6.621 5.789 0.82 1 93.94 322 ASP B O 1
ATOM 7476 N N . GLY B 1 323 ? -5.785 7.836 0.474 1 91.94 323 GLY B N 1
ATOM 7477 C CA . GLY B 1 323 ? -6.77 8.508 1.302 1 91.94 323 GLY B CA 1
ATOM 7478 C C . GLY B 1 323 ? -6.52 8.344 2.789 1 91.94 323 GLY B C 1
ATOM 7479 O O . GLY B 1 323 ? -7.434 8.492 3.6 1 91.94 323 GLY B O 1
ATOM 7480 N N . SER B 1 324 ? -5.34 8.094 3.221 1 92.56 324 SER B N 1
ATOM 7481 C CA . SER B 1 324 ? -5.094 7.734 4.613 1 92.56 324 SER B CA 1
ATOM 7482 C C . SER B 1 324 ? -4.574 8.93 5.406 1 92.56 324 SER B C 1
ATOM 7484 O O . SER B 1 324 ? -3.986 8.766 6.477 1 92.56 324 SER B O 1
ATOM 7486 N N . MET B 1 325 ? -4.766 10.086 4.898 1 95.25 325 MET B N 1
ATOM 7487 C CA . MET B 1 325 ? -4.262 11.32 5.504 1 95.25 325 MET B CA 1
ATOM 7488 C C . MET B 1 325 ? -5.234 12.469 5.27 1 95.25 325 MET B C 1
ATOM 7490 O O . MET B 1 325 ? -6.434 12.25 5.094 1 95.25 325 MET B O 1
ATOM 7494 N N . MET B 1 326 ? -4.766 13.695 5.363 1 96.31 326 MET B N 1
ATOM 7495 C CA . MET B 1 326 ? -5.66 14.828 5.148 1 96.31 326 MET B CA 1
ATOM 7496 C C . MET B 1 326 ? -6.414 14.688 3.83 1 96.31 326 MET B C 1
ATOM 7498 O O . MET B 1 326 ? -7.605 14.992 3.754 1 96.31 326 MET B O 1
ATOM 7502 N N . ILE B 1 327 ? -5.648 14.32 2.852 1 96.25 327 ILE B N 1
ATOM 7503 C CA . ILE B 1 327 ? -6.32 13.914 1.622 1 96.25 327 ILE B CA 1
ATOM 7504 C C . ILE B 1 327 ? -6.977 12.547 1.821 1 96.25 327 ILE B C 1
ATOM 7506 O O . ILE B 1 327 ? -6.348 11.516 1.585 1 96.25 327 ILE B O 1
ATOM 7510 N N . ASP B 1 328 ? -8.164 12.531 2.201 1 92.44 328 ASP B N 1
ATOM 7511 C CA . ASP B 1 328 ? -8.805 11.312 2.697 1 92.44 328 ASP B CA 1
ATOM 7512 C C . ASP B 1 328 ? -9.672 10.672 1.617 1 92.44 328 ASP B C 1
ATOM 7514 O O . ASP B 1 328 ? -10.594 9.914 1.926 1 92.44 328 ASP B O 1
ATOM 7518 N N . ARG B 1 329 ? -9.477 11.102 0.415 1 93.94 329 ARG B N 1
ATOM 7519 C CA . ARG B 1 329 ? -10.102 10.5 -0.76 1 93.94 329 ARG B CA 1
ATOM 7520 C C . ARG B 1 329 ? -9.047 10.078 -1.781 1 93.94 329 ARG B C 1
ATOM 7522 O O . ARG B 1 329 ? -7.898 10.508 -1.709 1 93.94 329 ARG B O 1
ATOM 7529 N N . ARG B 1 330 ? -9.453 9.297 -2.746 1 93.88 330 ARG B N 1
ATOM 7530 C CA . ARG B 1 330 ? -8.508 8.82 -3.754 1 93.88 330 ARG B CA 1
ATOM 7531 C C . ARG B 1 330 ? -7.965 9.984 -4.582 1 93.88 330 ARG B C 1
ATOM 7533 O O . ARG B 1 330 ? -8.734 10.711 -5.215 1 93.88 330 ARG B O 1
ATOM 7540 N N . MET B 1 331 ? -6.715 10.156 -4.512 1 96.62 331 MET B N 1
ATOM 7541 C CA . MET B 1 331 ? -6.016 11.203 -5.246 1 96.62 331 MET B CA 1
ATOM 7542 C C . MET B 1 331 ? -4.672 10.703 -5.766 1 96.62 331 MET B C 1
ATOM 7544 O O . MET B 1 331 ? -3.775 11.5 -6.047 1 96.62 331 MET B O 1
ATOM 7548 N N . GLY B 1 332 ? -4.543 9.367 -5.812 1 95.81 332 GLY B N 1
ATOM 7549 C CA . GLY B 1 332 ? -3.293 8.773 -6.262 1 95.81 332 GLY B CA 1
ATOM 7550 C C . GLY B 1 332 ? -2.18 8.883 -5.234 1 95.81 332 GLY B C 1
ATOM 7551 O O . GLY B 1 332 ? -1.002 8.938 -5.594 1 95.81 332 GLY B O 1
ATOM 7552 N N . THR B 1 333 ? -2.539 8.898 -3.986 1 96.75 333 THR B N 1
ATOM 7553 C CA . THR B 1 333 ? -1.539 9.078 -2.939 1 96.75 333 THR B CA 1
ATOM 7554 C C . THR B 1 333 ? -1.205 7.742 -2.277 1 96.75 333 THR B C 1
ATOM 7556 O O . THR B 1 333 ? -0.635 7.711 -1.185 1 96.75 333 THR B O 1
ATOM 7559 N N . HIS B 1 334 ? -1.555 6.617 -2.85 1 95.44 334 HIS B N 1
ATOM 7560 C CA . HIS B 1 334 ? -1.152 5.309 -2.35 1 95.44 334 HIS B CA 1
ATOM 7561 C C . HIS B 1 334 ? 0.361 5.133 -2.422 1 95.44 334 HIS B C 1
ATOM 7563 O O . HIS B 1 334 ? 1.045 5.879 -3.125 1 95.44 334 HIS B O 1
ATOM 7569 N N . GLY B 1 335 ? 0.884 4.141 -1.702 1 94.31 335 GLY B N 1
ATOM 7570 C CA . GLY B 1 335 ? 2.311 3.861 -1.712 1 94.31 335 GLY B CA 1
ATOM 7571 C C . GLY B 1 335 ? 3.072 4.602 -0.627 1 94.31 335 GLY B C 1
ATOM 7572 O O . GLY B 1 335 ? 2.9 4.316 0.561 1 94.31 335 GLY B O 1
ATOM 7573 N N . HIS B 1 336 ? 3.84 5.605 -1.108 1 95.88 336 HIS B N 1
ATOM 7574 C CA . HIS B 1 336 ? 4.715 6.301 -0.171 1 95.88 336 HIS B CA 1
ATOM 7575 C C . HIS B 1 336 ? 4.59 7.812 -0.321 1 95.88 336 HIS B C 1
ATOM 7577 O O . HIS B 1 336 ? 5.566 8.492 -0.653 1 95.88 336 HIS B O 1
ATOM 7583 N N . PRO B 1 337 ? 3.461 8.344 0.002 1 98.25 337 PRO B N 1
ATOM 7584 C CA . PRO B 1 337 ? 3.26 9.781 -0.182 1 98.25 337 PRO B CA 1
ATOM 7585 C C . PRO B 1 337 ? 4.121 10.625 0.754 1 98.25 337 PRO B C 1
ATOM 7587 O O . PRO B 1 337 ? 4.328 10.25 1.912 1 98.25 337 PRO B O 1
ATOM 7590 N N . LEU B 1 338 ? 4.574 11.734 0.292 1 98.81 338 LEU B N 1
ATOM 7591 C CA . LEU B 1 338 ? 5.488 12.594 1.03 1 98.81 338 LEU B CA 1
ATOM 7592 C C . LEU B 1 338 ? 4.871 13.031 2.355 1 98.81 338 LEU B C 1
ATOM 7594 O O . LEU B 1 338 ? 5.566 13.117 3.371 1 98.81 338 LEU B O 1
ATOM 7598 N N . GLU B 1 339 ? 3.598 13.398 2.328 1 98.56 339 GLU B N 1
ATOM 7599 C CA . GLU B 1 339 ? 2.947 13.906 3.533 1 98.56 339 GLU B CA 1
ATOM 7600 C C . GLU B 1 339 ? 3.109 12.93 4.699 1 98.56 339 GLU B C 1
ATOM 7602 O O . GLU B 1 339 ? 3.496 13.336 5.797 1 98.56 339 GLU B O 1
ATOM 7607 N N . ILE B 1 340 ? 2.85 11.695 4.43 1 98.38 3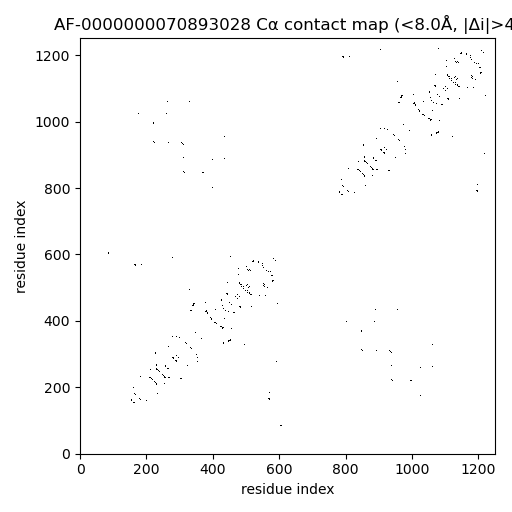40 ILE B N 1
ATOM 7608 C CA . ILE B 1 340 ? 2.949 10.68 5.473 1 98.38 340 ILE B CA 1
ATOM 7609 C C . ILE B 1 340 ? 4.406 10.508 5.891 1 98.38 340 ILE B C 1
ATOM 7611 O O . ILE B 1 340 ? 4.707 10.367 7.078 1 98.38 340 ILE B O 1
ATOM 7615 N N . GLN B 1 341 ? 5.32 10.523 4.941 1 98.38 341 GLN B N 1
ATOM 7616 C CA . GLN B 1 341 ? 6.727 10.328 5.273 1 98.38 341 GLN B CA 1
ATOM 7617 C C . GLN B 1 341 ? 7.254 11.469 6.133 1 98.38 341 GLN B C 1
ATOM 7619 O O . GLN B 1 341 ? 8.016 11.242 7.078 1 98.38 341 GLN B O 1
ATOM 7624 N N . ALA B 1 342 ? 6.859 12.68 5.781 1 98.81 342 ALA B N 1
ATOM 7625 C CA . ALA B 1 342 ? 7.285 13.844 6.547 1 98.81 342 ALA B CA 1
ATOM 7626 C C . ALA B 1 342 ? 6.75 13.789 7.973 1 98.81 342 ALA B C 1
ATOM 7628 O O . ALA B 1 342 ? 7.484 14.055 8.93 1 98.81 342 ALA B O 1
ATOM 7629 N N . LEU B 1 343 ? 5.508 13.445 8.109 1 98.75 343 LEU B N 1
ATOM 7630 C CA . LEU B 1 343 ? 4.906 13.344 9.43 1 98.75 343 LEU B CA 1
ATOM 7631 C C . LEU B 1 343 ? 5.516 12.18 10.211 1 98.75 343 LEU B C 1
ATOM 7633 O O . LEU B 1 343 ? 5.727 12.281 11.422 1 98.75 343 LEU B O 1
ATOM 7637 N N . PHE B 1 344 ? 5.785 11.062 9.531 1 98.5 344 PHE B N 1
ATOM 7638 C CA . PHE B 1 344 ? 6.418 9.898 10.141 1 98.5 344 PHE B CA 1
ATOM 7639 C C . PHE B 1 344 ? 7.789 10.258 10.695 1 98.5 344 PHE B C 1
ATOM 7641 O O . PHE B 1 344 ? 8.094 9.969 11.852 1 98.5 344 PHE B O 1
ATOM 7648 N N . TYR B 1 345 ? 8.547 10.953 9.883 1 98.5 345 TYR B N 1
ATOM 7649 C CA . TYR B 1 345 ? 9.867 11.406 10.305 1 98.5 345 TYR B CA 1
ATOM 7650 C C . TYR B 1 345 ? 9.758 12.312 11.531 1 98.5 345 TYR B C 1
ATOM 7652 O O . TYR B 1 345 ? 10.508 12.141 12.492 1 98.5 345 TYR B O 1
ATOM 7660 N N . HIS B 1 346 ? 8.82 13.219 11.469 1 98.75 346 HIS B N 1
ATOM 7661 C CA . HIS B 1 346 ? 8.641 14.156 12.578 1 98.75 346 HIS B CA 1
ATOM 7662 C C . HIS B 1 346 ? 8.234 13.43 13.852 1 98.75 346 HIS B C 1
ATOM 7664 O O . HIS B 1 346 ? 8.734 13.734 14.938 1 98.75 346 HIS B O 1
ATOM 7670 N N . ALA B 1 347 ? 7.32 12.523 13.727 1 98.75 347 ALA B N 1
ATOM 7671 C CA . ALA B 1 347 ? 6.871 11.742 14.883 1 98.75 347 ALA B CA 1
ATOM 7672 C C . ALA B 1 347 ? 8.023 10.945 15.484 1 98.75 347 ALA B C 1
ATOM 7674 O O . ALA B 1 347 ? 8.117 10.812 16.703 1 98.75 347 ALA B O 1
ATOM 7675 N N . LEU B 1 348 ? 8.852 10.383 14.594 1 98.12 348 LEU B N 1
ATOM 7676 C CA . LEU B 1 348 ? 10.016 9.648 15.086 1 98.12 348 LEU B CA 1
ATOM 7677 C C . LEU B 1 348 ? 10.953 10.578 15.852 1 98.12 348 LEU B C 1
ATOM 7679 O O . LEU B 1 348 ? 11.477 10.203 16.906 1 98.12 348 LEU B O 1
ATOM 7683 N N . ARG B 1 349 ? 11.18 11.773 15.32 1 98 349 ARG B N 1
ATOM 7684 C CA . ARG B 1 349 ? 12.023 12.75 16 1 98 349 ARG B CA 1
ATOM 7685 C C . ARG B 1 349 ? 11.453 13.086 17.375 1 98 349 ARG B C 1
ATOM 7687 O O . ARG B 1 349 ? 12.195 13.156 18.359 1 98 349 ARG B O 1
ATOM 7694 N N . CYS B 1 350 ? 10.195 13.297 17.406 1 98.31 350 CYS B N 1
ATOM 7695 C CA . CYS B 1 350 ? 9.531 13.633 18.672 1 98.31 350 CYS B CA 1
ATOM 7696 C C . CYS B 1 350 ? 9.602 12.469 19.641 1 98.31 350 CYS B C 1
ATOM 7698 O O . CYS B 1 350 ? 9.891 12.664 20.828 1 98.31 350 CYS B O 1
ATOM 7700 N N . ALA B 1 351 ? 9.312 11.273 19.141 1 98.19 351 ALA B N 1
ATOM 7701 C CA . ALA B 1 351 ? 9.336 10.086 20 1 98.19 351 ALA B CA 1
ATOM 7702 C C . ALA B 1 351 ? 10.727 9.859 20.594 1 98.19 351 ALA B C 1
ATOM 7704 O O . ALA B 1 351 ? 10.859 9.492 21.75 1 98.19 351 ALA B O 1
ATOM 7705 N N . LYS B 1 352 ? 11.695 10.055 19.797 1 96.44 352 LYS B N 1
ATOM 7706 C CA . LYS B 1 352 ? 13.078 9.906 20.25 1 96.44 352 LYS B CA 1
ATOM 7707 C C . LYS B 1 352 ? 13.352 10.758 21.484 1 96.44 352 LYS B C 1
ATOM 7709 O O . LYS B 1 352 ? 14.062 10.328 22.391 1 96.44 352 LYS B O 1
ATOM 7714 N N . GLU B 1 353 ? 12.789 11.906 21.516 1 95.88 353 GLU B N 1
ATOM 7715 C CA . GLU B 1 353 ? 12.977 12.844 22.625 1 95.88 353 GLU B CA 1
ATOM 7716 C C . GLU B 1 353 ? 12.203 12.398 23.859 1 95.88 353 GLU B C 1
ATOM 7718 O O . GLU B 1 353 ? 12.594 12.711 24.984 1 95.88 353 GLU B O 1
ATOM 7723 N N . MET B 1 354 ? 11.148 11.641 23.672 1 97.75 354 MET B N 1
ATOM 7724 C CA . MET B 1 354 ? 10.203 11.445 24.766 1 97.75 354 MET B CA 1
ATOM 7725 C C . MET B 1 354 ? 10.297 10.031 25.328 1 97.75 354 MET B C 1
ATOM 7727 O O . MET B 1 354 ? 9.883 9.781 26.469 1 97.75 354 MET B O 1
ATOM 7731 N N . LEU B 1 355 ? 10.82 9.109 24.547 1 97.62 355 LEU B N 1
ATOM 7732 C CA . LEU B 1 355 ? 10.883 7.719 24.984 1 97.62 355 LEU B CA 1
ATOM 7733 C C . LEU B 1 355 ? 11.758 7.578 26.219 1 97.62 355 LEU B C 1
ATOM 7735 O O . LEU B 1 355 ? 12.789 8.234 26.328 1 97.62 355 LEU B O 1
ATOM 7739 N N . HIS B 1 356 ? 11.344 6.727 27.125 1 96.19 356 HIS B N 1
ATOM 7740 C CA . HIS B 1 356 ? 12.141 6.41 28.297 1 96.19 356 HIS B CA 1
ATOM 7741 C C . HIS B 1 356 ? 13.5 5.84 27.922 1 96.19 356 HIS B C 1
ATOM 7743 O O . HIS B 1 356 ? 13.594 5.02 27 1 96.19 356 HIS B O 1
ATOM 7749 N N . PRO B 1 357 ? 14.508 6.207 28.609 1 93 357 PRO B N 1
ATOM 7750 C CA . PRO B 1 357 ? 15.867 5.781 28.266 1 93 357 PRO B CA 1
ATOM 7751 C C . PRO B 1 357 ? 16.047 4.266 28.328 1 93 357 PRO B C 1
ATOM 7753 O O . PRO B 1 357 ? 16.938 3.719 27.672 1 93 357 PRO B O 1
ATOM 7756 N N . GLU B 1 358 ? 15.227 3.566 28.969 1 93.19 358 GLU B N 1
ATOM 7757 C CA . GLU B 1 358 ? 15.336 2.117 29.109 1 93.19 358 GLU B CA 1
ATOM 7758 C C . GLU B 1 358 ? 14.812 1.395 27.875 1 93.19 358 GLU B C 1
ATOM 7760 O O . GLU B 1 358 ? 15.062 0.2 27.703 1 93.19 358 GLU B O 1
ATOM 7765 N N . ALA B 1 359 ? 14.109 2.162 27.062 1 94.62 359 ALA B N 1
ATOM 7766 C CA . ALA B 1 359 ? 13.633 1.546 25.828 1 94.62 359 ALA B CA 1
ATOM 7767 C C . ALA B 1 359 ? 14.727 1.51 24.766 1 94.62 359 ALA B C 1
ATOM 7769 O O . ALA B 1 359 ? 14.539 1.996 23.656 1 94.62 359 ALA B O 1
ATOM 7770 N N . HIS B 1 360 ? 15.812 0.783 25 1 92.5 360 HIS B N 1
ATOM 7771 C CA . HIS B 1 360 ? 17.047 0.831 24.203 1 92.5 360 HIS B CA 1
ATOM 7772 C C . HIS B 1 360 ? 16.812 0.301 22.797 1 92.5 360 HIS B C 1
ATOM 7774 O O . HIS B 1 360 ? 17.219 0.931 21.812 1 92.5 360 HIS B O 1
ATOM 7780 N N . ASP B 1 361 ? 16.141 -0.817 22.719 1 91 361 ASP B N 1
ATOM 7781 C CA . ASP B 1 361 ? 15.93 -1.446 21.406 1 91 361 ASP B CA 1
ATOM 7782 C C . ASP B 1 361 ? 15.062 -0.574 20.516 1 91 361 ASP B C 1
ATOM 7784 O O . ASP B 1 361 ? 15.336 -0.444 19.312 1 91 361 ASP B O 1
ATOM 7788 N N . LEU B 1 362 ? 14.102 -0.032 21.125 1 94.19 362 LEU B N 1
ATOM 7789 C CA . LEU B 1 362 ? 13.203 0.821 20.359 1 94.19 362 LEU B CA 1
ATOM 7790 C C . LEU B 1 362 ? 13.906 2.1 19.922 1 94.19 362 LEU B C 1
ATOM 7792 O O . LEU B 1 362 ? 13.742 2.547 18.781 1 94.19 362 LEU B O 1
ATOM 7796 N N . ILE B 1 363 ? 14.664 2.652 20.797 1 95.38 363 ILE B N 1
ATOM 7797 C CA . ILE B 1 363 ? 15.406 3.869 20.484 1 95.38 363 ILE B CA 1
ATOM 7798 C C . ILE B 1 363 ? 16.391 3.598 19.359 1 95.38 363 ILE B C 1
ATOM 7800 O O . ILE B 1 363 ? 16.547 4.418 18.453 1 95.38 363 ILE B O 1
ATOM 7804 N N . ARG B 1 364 ? 17.016 2.479 19.391 1 92.12 364 ARG B N 1
ATOM 7805 C CA . ARG B 1 364 ? 17.938 2.096 18.328 1 92.12 364 ARG B CA 1
ATOM 7806 C C . ARG B 1 364 ? 17.203 1.979 16.984 1 92.12 364 ARG B C 1
ATOM 7808 O O . ARG B 1 364 ? 17.688 2.445 15.961 1 92.12 364 ARG B O 1
ATOM 7815 N N . SER B 1 365 ? 16.062 1.347 17.016 1 90.25 365 SER B N 1
ATOM 7816 C CA . SER B 1 365 ? 15.258 1.196 15.812 1 90.25 365 SER B CA 1
ATOM 7817 C C . SER B 1 365 ? 14.82 2.553 15.266 1 90.25 365 SER B C 1
ATOM 7819 O O . SER B 1 365 ? 14.82 2.77 14.055 1 90.25 365 SER B O 1
ATOM 7821 N N . VAL B 1 366 ? 14.453 3.416 16.156 1 94.81 366 VAL B N 1
ATOM 7822 C CA . VAL B 1 366 ? 14.023 4.762 15.781 1 94.81 366 VAL B CA 1
ATOM 7823 C C . VAL B 1 366 ? 15.188 5.508 15.125 1 94.81 366 VAL B C 1
ATOM 7825 O O . VAL B 1 366 ? 15.023 6.109 14.055 1 94.81 366 VAL B O 1
ATOM 7828 N N . ASN B 1 367 ? 16.344 5.441 15.688 1 92.81 367 ASN B N 1
ATOM 7829 C CA . ASN B 1 367 ? 17.5 6.137 15.156 1 92.81 367 ASN B CA 1
ATOM 7830 C C . ASN B 1 367 ? 17.891 5.609 13.781 1 92.81 367 ASN B C 1
ATOM 7832 O O . ASN B 1 367 ? 18.203 6.391 12.875 1 92.81 367 ASN B O 1
ATOM 7836 N N . SER B 1 368 ? 17.859 4.359 13.672 1 89.19 368 SER B N 1
ATOM 7837 C CA . SER B 1 368 ? 18.203 3.746 12.398 1 89.19 368 SER B CA 1
ATOM 7838 C C . SER B 1 368 ? 17.203 4.16 11.305 1 89.19 368 SER B C 1
ATOM 7840 O O . SER B 1 368 ? 17.609 4.422 10.172 1 89.19 368 SER B O 1
ATOM 7842 N N . ARG B 1 369 ? 16.016 4.195 11.672 1 92.44 369 ARG B N 1
ATOM 7843 C CA . ARG B 1 369 ? 14.984 4.547 10.695 1 92.44 369 ARG B CA 1
ATOM 7844 C C . ARG B 1 369 ? 15.078 6.016 10.312 1 92.44 369 ARG B C 1
ATOM 7846 O O . ARG B 1 369 ? 14.859 6.375 9.148 1 92.44 369 ARG B O 1
ATOM 7853 N N . LEU B 1 370 ? 15.375 6.844 11.273 1 95 370 LEU B N 1
ATOM 7854 C CA . LEU B 1 370 ? 15.539 8.266 11 1 95 370 LEU B CA 1
ATOM 7855 C C . LEU B 1 370 ? 16.625 8.5 9.969 1 95 370 LEU B C 1
ATOM 7857 O O . LEU B 1 370 ? 16.438 9.266 9.016 1 95 370 LEU B O 1
ATOM 7861 N N . ALA B 1 371 ? 17.688 7.832 10.109 1 92.19 371 ALA B N 1
ATOM 7862 C CA . ALA B 1 371 ? 18.812 7.98 9.195 1 92.19 371 ALA B CA 1
ATOM 7863 C C . ALA B 1 371 ? 18.453 7.504 7.793 1 92.19 371 ALA B C 1
ATOM 7865 O O . ALA B 1 371 ? 18.703 8.203 6.809 1 92.19 371 ALA B O 1
ATOM 7866 N N . ALA B 1 372 ? 17.844 6.363 7.73 1 91 372 ALA B N 1
ATOM 7867 C CA . ALA B 1 372 ? 17.484 5.781 6.438 1 91 372 ALA B CA 1
ATOM 7868 C C . ALA B 1 372 ? 16.422 6.629 5.73 1 91 372 ALA B C 1
ATOM 7870 O O . ALA B 1 372 ? 16.516 6.863 4.523 1 91 372 ALA B O 1
ATOM 7871 N N . LEU B 1 373 ? 15.453 7.066 6.441 1 95.19 373 LEU B N 1
ATOM 7872 C CA . LEU B 1 373 ? 14.344 7.824 5.875 1 95.19 373 LEU B CA 1
ATOM 7873 C C . LEU B 1 373 ? 14.82 9.188 5.387 1 95.19 373 LEU B C 1
ATOM 7875 O O . LEU B 1 373 ? 14.406 9.648 4.32 1 95.19 373 LEU B O 1
ATOM 7879 N N . SER B 1 374 ? 15.609 9.875 6.188 1 95.81 374 SER B N 1
ATOM 7880 C CA . SER B 1 374 ? 16.109 11.188 5.797 1 95.81 374 SER B CA 1
ATOM 7881 C C . SER B 1 374 ? 16.906 11.109 4.504 1 95.81 374 SER B C 1
ATOM 7883 O O . SER B 1 374 ? 16.703 11.906 3.588 1 95.81 374 SER B O 1
ATOM 7885 N N . PHE B 1 375 ? 17.781 10.148 4.379 1 93.94 375 PHE B N 1
ATOM 7886 C CA . PHE B 1 375 ? 18.562 9.977 3.164 1 93.94 375 PHE B CA 1
ATOM 7887 C C . PHE B 1 375 ? 17.656 9.711 1.968 1 93.94 375 PHE B C 1
ATOM 7889 O O . PHE B 1 375 ? 17.828 10.32 0.911 1 93.94 375 PHE B O 1
ATOM 7896 N N . HIS B 1 376 ? 16.766 8.789 2.176 1 94.31 376 HIS B N 1
ATOM 7897 C CA . HIS B 1 376 ? 15.883 8.367 1.098 1 94.31 376 HIS B CA 1
ATOM 7898 C C . HIS B 1 376 ? 15.086 9.539 0.548 1 94.31 376 HIS B C 1
ATOM 7900 O O . HIS B 1 376 ? 15 9.727 -0.668 1 94.31 376 HIS B O 1
ATOM 7906 N N . ILE B 1 377 ? 14.508 10.32 1.413 1 97.81 377 ILE B N 1
ATOM 7907 C CA . ILE B 1 377 ? 13.648 11.422 0.994 1 97.81 377 ILE B CA 1
ATOM 7908 C C . ILE B 1 377 ? 14.492 12.539 0.381 1 97.81 377 ILE B C 1
ATOM 7910 O O . ILE B 1 377 ? 14.164 13.062 -0.681 1 97.81 377 ILE B O 1
ATOM 7914 N N . GLN B 1 378 ? 15.594 12.836 0.997 1 97.75 378 GLN B N 1
ATOM 7915 C CA . GLN B 1 378 ? 16.453 13.922 0.528 1 97.75 378 GLN B CA 1
ATOM 7916 C C . GLN B 1 378 ? 17.031 13.617 -0.85 1 97.75 378 GLN B C 1
ATOM 7918 O O . GLN B 1 378 ? 17.141 14.508 -1.692 1 97.75 378 GLN B O 1
ATOM 7923 N N . GLU B 1 379 ? 17.266 12.352 -1.045 1 95.12 379 GLU B N 1
ATOM 7924 C CA . GLU B 1 379 ? 17.969 11.977 -2.264 1 95.12 379 GLU B CA 1
ATOM 7925 C C . GLU B 1 379 ? 17 11.688 -3.4 1 95.12 379 GLU B C 1
ATOM 7927 O O . GLU B 1 379 ? 17.203 12.133 -4.531 1 95.12 379 GLU B O 1
ATOM 7932 N N . TYR B 1 380 ? 15.977 11.031 -3.062 1 94.75 380 TYR B N 1
ATOM 7933 C CA . TYR B 1 380 ? 15.227 10.453 -4.172 1 94.75 380 TYR B CA 1
ATOM 7934 C C . TYR B 1 380 ? 13.938 11.219 -4.414 1 94.75 380 TYR B C 1
ATOM 7936 O O . TYR B 1 380 ? 13.367 11.156 -5.508 1 94.75 380 TYR B O 1
ATOM 7944 N N . TYR B 1 381 ? 13.438 11.969 -3.451 1 98.31 381 TYR B N 1
ATOM 7945 C CA . TYR B 1 381 ? 12.203 12.719 -3.646 1 98.31 381 TYR B CA 1
ATOM 7946 C C . TYR B 1 381 ? 12.5 14.133 -4.137 1 98.31 381 TYR B C 1
ATOM 7948 O O . TYR B 1 381 ? 11.602 14.828 -4.613 1 98.31 381 TYR B O 1
ATOM 7956 N N . TRP B 1 382 ? 13.68 14.594 -3.982 1 98.69 382 TRP B N 1
ATOM 7957 C CA . TRP B 1 382 ? 14.023 15.984 -4.277 1 98.69 382 TRP B CA 1
ATOM 7958 C C . TRP B 1 382 ? 13.938 16.25 -5.777 1 98.69 382 TRP B C 1
ATOM 7960 O O . TRP B 1 382 ? 14.344 15.43 -6.59 1 98.69 382 TRP B O 1
ATOM 7970 N N . LEU B 1 383 ? 13.438 17.406 -6.082 1 98.69 383 LEU B N 1
ATOM 7971 C CA . LEU B 1 383 ? 13.32 17.797 -7.48 1 98.69 383 LEU B CA 1
ATOM 7972 C C . LEU B 1 383 ? 13.656 19.281 -7.66 1 98.69 383 LEU B C 1
ATOM 7974 O O . LEU B 1 383 ? 12.977 20.141 -7.102 1 98.69 383 LEU B O 1
ATOM 7978 N N . ASP B 1 384 ? 14.594 19.625 -8.273 1 98.25 384 ASP B N 1
ATOM 7979 C CA . ASP B 1 384 ? 14.953 20.922 -8.859 1 98.25 384 ASP B CA 1
ATOM 7980 C C . ASP B 1 384 ? 15.375 20.75 -10.32 1 98.25 384 ASP B C 1
ATOM 7982 O O . ASP B 1 384 ? 15.25 19.672 -10.891 1 98.25 384 ASP B O 1
ATOM 7986 N N . ILE B 1 385 ? 15.805 21.844 -10.914 1 96.94 385 ILE B N 1
ATOM 7987 C CA . ILE B 1 385 ? 16.078 21.797 -12.352 1 96.94 385 ILE B CA 1
ATOM 7988 C C . ILE B 1 385 ? 17.219 20.812 -12.633 1 96.94 385 ILE B C 1
ATOM 7990 O O . ILE B 1 385 ? 17.219 20.141 -13.664 1 96.94 385 ILE B O 1
ATOM 7994 N N . ARG B 1 386 ? 18.156 20.75 -11.805 1 96.62 386 ARG B N 1
ATOM 7995 C CA . ARG B 1 386 ? 19.281 19.828 -11.984 1 96.62 386 ARG B CA 1
ATOM 7996 C C . ARG B 1 386 ? 18.797 18.375 -11.93 1 96.62 386 ARG B C 1
ATOM 7998 O O . ARG B 1 386 ? 19.156 17.578 -12.797 1 96.62 386 ARG B O 1
ATOM 8005 N N . LYS B 1 387 ? 18.047 18.062 -10.93 1 96.88 387 LYS B N 1
ATOM 8006 C CA . LYS B 1 387 ? 17.531 16.703 -10.781 1 96.88 387 LYS B CA 1
ATOM 8007 C C . LYS B 1 387 ? 16.594 16.344 -11.938 1 96.88 387 LYS B C 1
ATOM 8009 O O . LYS B 1 387 ? 16.578 15.211 -12.406 1 96.88 387 LYS B O 1
ATOM 8014 N N . LEU B 1 388 ? 15.797 17.25 -12.352 1 96.88 388 LEU B N 1
ATOM 8015 C CA . LEU B 1 388 ? 14.898 17.016 -13.477 1 96.88 388 LEU B CA 1
ATOM 8016 C C . LEU B 1 388 ? 15.688 16.672 -14.734 1 96.88 388 LEU B C 1
ATOM 8018 O O . LEU B 1 388 ? 15.273 15.812 -15.516 1 96.88 388 LEU B O 1
ATOM 8022 N N . ASN B 1 389 ? 16.75 17.391 -14.961 1 96 389 ASN B N 1
ATOM 8023 C CA . ASN B 1 389 ? 17.625 17.094 -16.109 1 96 389 ASN B CA 1
ATOM 8024 C C . ASN B 1 389 ? 18.203 15.688 -16.016 1 96 389 ASN B C 1
ATOM 8026 O O . ASN B 1 389 ? 18.344 15.016 -17.047 1 96 389 ASN B O 1
ATOM 8030 N N . GLU B 1 390 ? 18.547 15.32 -14.844 1 95.25 390 GLU B N 1
ATOM 8031 C CA . GLU B 1 390 ? 19.031 13.953 -14.633 1 95.25 390 GLU B CA 1
ATOM 8032 C C . GLU B 1 390 ? 17.953 12.93 -15 1 95.25 390 GLU B C 1
ATOM 8034 O O . GLU B 1 390 ? 18.234 11.961 -15.703 1 95.25 390 GLU B O 1
ATOM 8039 N N . ILE B 1 391 ? 16.781 13.148 -14.523 1 95.56 391 ILE B N 1
ATOM 8040 C CA . ILE B 1 391 ? 15.664 12.234 -14.766 1 95.56 391 ILE B CA 1
ATOM 8041 C C . ILE B 1 391 ? 15.359 12.188 -16.25 1 95.56 391 ILE B C 1
ATOM 8043 O O . ILE B 1 391 ? 15.062 11.117 -16.797 1 95.56 391 ILE B O 1
ATOM 8047 N N . TYR B 1 392 ? 15.453 13.312 -16.906 1 94.25 392 TYR B N 1
ATOM 8048 C CA . TYR B 1 392 ? 15.188 13.422 -18.328 1 94.25 392 TYR B CA 1
ATOM 8049 C C . TYR B 1 392 ? 16.125 12.516 -19.141 1 94.25 392 TYR B C 1
ATOM 8051 O O . TYR B 1 392 ? 15.758 12.055 -20.219 1 94.25 392 TYR B O 1
ATOM 8059 N N . ARG B 1 393 ? 17.234 12.133 -18.562 1 93.81 393 ARG B N 1
ATOM 8060 C CA . ARG B 1 393 ? 18.234 11.359 -19.266 1 93.81 393 ARG B CA 1
ATOM 8061 C C . ARG B 1 393 ? 18.312 9.93 -18.734 1 93.81 393 ARG B C 1
ATOM 8063 O O . ARG B 1 393 ? 19.234 9.18 -19.078 1 93.81 393 ARG B O 1
ATOM 8070 N N . TYR B 1 394 ? 17.438 9.609 -17.891 1 91.56 394 TYR B N 1
ATOM 8071 C CA . TYR B 1 394 ? 17.453 8.273 -17.312 1 91.56 394 TYR B CA 1
ATOM 8072 C C . TYR B 1 394 ? 17.453 7.199 -18.391 1 91.56 394 TYR B C 1
ATOM 8074 O O . TYR B 1 394 ? 16.703 7.309 -19.375 1 91.56 394 TYR B O 1
ATOM 8082 N N . ARG B 1 395 ? 18.297 6.234 -18.172 1 88.25 395 ARG B N 1
ATOM 8083 C CA . ARG B 1 395 ? 18.156 4.973 -18.891 1 88.25 395 ARG B CA 1
ATOM 8084 C C . ARG B 1 395 ? 17.219 4.023 -18.172 1 88.25 395 ARG B C 1
ATOM 8086 O O . ARG B 1 395 ? 17.109 4.062 -16.938 1 88.25 395 ARG B O 1
ATOM 8093 N N . THR B 1 396 ? 16.516 3.207 -18.984 1 85.81 396 THR B N 1
ATOM 8094 C CA . THR B 1 396 ? 15.531 2.314 -18.375 1 85.81 396 THR B CA 1
ATOM 8095 C C . THR B 1 396 ? 15.938 0.855 -18.578 1 85.81 396 THR B C 1
ATOM 8097 O O . THR B 1 396 ? 16.859 0.558 -19.328 1 85.81 396 THR B O 1
ATOM 8100 N N . GLU B 1 397 ? 15.344 -0.041 -17.781 1 80.88 397 GLU B N 1
ATOM 8101 C CA . GLU B 1 397 ? 15.539 -1.485 -17.875 1 80.88 397 GLU B CA 1
ATOM 8102 C C . GLU B 1 397 ? 16.953 -1.88 -17.484 1 80.88 397 GLU B C 1
ATOM 8104 O O . GLU B 1 397 ? 17.578 -2.717 -18.141 1 80.88 397 GLU B O 1
ATOM 8109 N N . GLU B 1 398 ? 17.438 -1.188 -16.5 1 75 398 GLU B N 1
ATOM 8110 C CA . GLU B 1 398 ? 18.75 -1.543 -15.969 1 75 398 GLU B CA 1
ATOM 8111 C C . GLU B 1 398 ? 18.625 -2.504 -14.789 1 75 398 GLU B C 1
ATOM 8113 O O . GLU B 1 398 ? 17.891 -2.242 -13.836 1 75 398 GLU B O 1
ATOM 8118 N N . TYR B 1 399 ? 19.219 -3.637 -14.961 1 66.5 399 TYR B N 1
ATOM 8119 C CA . TYR B 1 399 ? 19.156 -4.668 -13.938 1 66.5 399 TYR B CA 1
ATOM 8120 C C . TYR B 1 399 ? 20.438 -4.695 -13.117 1 66.5 399 TYR B C 1
ATOM 8122 O O . TYR B 1 399 ? 21.266 -5.605 -13.258 1 66.5 399 TYR B O 1
ATOM 8130 N N . SER B 1 400 ? 20.766 -3.607 -12.453 1 66.12 400 SER B N 1
ATOM 8131 C CA . SER B 1 400 ? 22 -3.553 -11.688 1 66.12 400 SER B CA 1
ATOM 8132 C C . SER B 1 400 ? 21.828 -2.746 -10.406 1 66.12 400 SER B C 1
ATOM 8134 O O . SER B 1 400 ? 20.984 -1.849 -10.344 1 66.12 400 SER B O 1
ATOM 8136 N N . SER B 1 401 ? 22.578 -3.135 -9.484 1 66.69 401 SER B N 1
ATOM 8137 C CA . SER B 1 401 ? 22.578 -2.396 -8.227 1 66.69 401 SER B CA 1
ATOM 8138 C C . SER B 1 401 ? 23.156 -0.996 -8.406 1 66.69 401 SER B C 1
ATOM 8140 O O . SER B 1 401 ? 22.906 -0.109 -7.586 1 66.69 401 SER B O 1
ATOM 8142 N N . ASP B 1 402 ? 23.766 -0.818 -9.539 1 68.62 402 ASP B N 1
ATOM 8143 C CA . ASP B 1 402 ? 24.438 0.457 -9.75 1 68.62 402 ASP B CA 1
ATOM 8144 C C . ASP B 1 402 ? 23.625 1.366 -10.664 1 68.62 402 ASP B C 1
ATOM 8146 O O . ASP B 1 402 ? 24.094 2.447 -11.039 1 68.62 402 ASP B O 1
ATOM 8150 N N . ALA B 1 403 ? 22.547 0.908 -10.836 1 77.06 403 ALA B N 1
ATOM 8151 C CA . ALA B 1 403 ? 21.734 1.715 -11.742 1 77.06 403 ALA B CA 1
ATOM 8152 C C . ALA B 1 403 ? 21.438 3.086 -11.133 1 77.06 403 ALA B C 1
ATOM 8154 O O . ALA B 1 403 ? 21.141 3.195 -9.945 1 77.06 403 ALA B O 1
ATOM 8155 N N . VAL B 1 404 ? 21.641 4.121 -11.953 1 79.56 404 VAL B N 1
ATOM 8156 C CA . VAL B 1 404 ? 21.312 5.477 -11.531 1 79.56 404 VAL B CA 1
ATOM 8157 C C . VAL B 1 404 ? 19.797 5.609 -11.375 1 79.56 404 VAL B C 1
ATOM 8159 O O . VAL B 1 404 ? 19.312 6.164 -10.391 1 79.56 404 VAL B O 1
ATOM 8162 N N . ASN B 1 405 ? 19.078 5.113 -12.359 1 89.12 405 ASN B N 1
ATOM 8163 C CA . ASN B 1 405 ? 17.625 5.055 -12.328 1 89.12 405 ASN B CA 1
ATOM 8164 C C . ASN B 1 405 ? 17.125 3.893 -11.469 1 89.12 405 ASN B C 1
ATOM 8166 O O . ASN B 1 405 ? 16.531 2.945 -11.984 1 89.12 405 ASN B O 1
ATOM 8170 N N . LYS B 1 406 ? 17.281 4.07 -10.242 1 83.75 406 LYS B N 1
ATOM 8171 C CA . LYS B 1 406 ? 17.078 3.008 -9.266 1 83.75 406 LYS B CA 1
ATOM 8172 C C . LYS B 1 406 ? 15.641 2.502 -9.289 1 83.75 406 LYS B C 1
ATOM 8174 O O . LYS B 1 406 ? 15.375 1.333 -9 1 83.75 406 LYS B O 1
ATOM 8179 N N . PHE B 1 407 ? 14.734 3.361 -9.688 1 88.81 407 PHE B N 1
ATOM 8180 C CA . PHE B 1 407 ? 13.32 3.008 -9.594 1 88.81 407 PHE B CA 1
ATOM 8181 C C . PHE B 1 407 ? 12.742 2.721 -10.977 1 88.81 407 PHE B C 1
ATOM 8183 O O . PHE B 1 407 ? 11.531 2.561 -11.133 1 88.81 407 PHE B O 1
ATOM 8190 N N . ASN B 1 408 ? 13.562 2.719 -11.969 1 89.94 408 ASN B N 1
ATOM 8191 C CA . ASN B 1 408 ? 13.164 2.461 -13.352 1 89.94 408 ASN B CA 1
ATOM 8192 C C . ASN B 1 408 ? 12.086 3.436 -13.812 1 89.94 408 ASN B C 1
ATOM 8194 O O . ASN B 1 408 ? 11.039 3.02 -14.305 1 89.94 408 ASN B O 1
ATOM 8198 N N . ILE B 1 409 ? 12.398 4.695 -13.641 1 92.5 409 ILE B N 1
ATOM 8199 C CA . ILE B 1 409 ? 11.492 5.762 -14.031 1 92.5 409 ILE B CA 1
ATOM 8200 C C . ILE B 1 409 ? 11.609 6.02 -15.531 1 92.5 409 ILE B C 1
ATOM 8202 O O . ILE B 1 409 ? 12.711 6.234 -16.047 1 92.5 409 ILE B O 1
ATOM 8206 N N . TYR B 1 410 ? 10.492 6.016 -16.219 1 91.62 410 TYR B N 1
ATOM 8207 C CA . TYR B 1 410 ? 10.492 6.363 -17.625 1 91.62 410 TYR B CA 1
ATOM 8208 C C . TYR B 1 410 ? 10.422 7.875 -17.812 1 91.62 410 TYR B C 1
ATOM 8210 O O . TYR B 1 410 ? 9.477 8.523 -17.359 1 91.62 410 TYR B O 1
ATOM 8218 N N . PRO B 1 411 ? 11.328 8.422 -18.531 1 91.31 411 PRO B N 1
ATOM 8219 C CA . PRO B 1 411 ? 11.367 9.875 -18.688 1 91.31 411 PRO B CA 1
ATOM 8220 C C . PRO B 1 411 ? 10.102 10.43 -19.344 1 91.31 411 PRO B C 1
ATOM 8222 O O . PRO B 1 411 ? 9.75 11.594 -19.125 1 91.31 411 PRO B O 1
ATOM 8225 N N . ASP B 1 412 ? 9.391 9.633 -20.062 1 88.94 412 ASP B N 1
ATOM 8226 C CA . ASP B 1 412 ? 8.164 10.055 -20.719 1 88.94 412 ASP B CA 1
ATOM 8227 C C . ASP B 1 412 ? 7.094 10.445 -19.703 1 88.94 412 ASP B C 1
ATOM 8229 O O . ASP B 1 412 ? 6.098 11.086 -20.047 1 88.94 412 ASP B O 1
ATOM 8233 N N . GLN B 1 413 ? 7.375 10.164 -18.484 1 89.38 413 GLN B N 1
ATOM 8234 C CA . GLN B 1 413 ? 6.438 10.508 -17.422 1 89.38 413 GLN B CA 1
ATOM 8235 C C . GLN B 1 413 ? 6.52 11.992 -17.062 1 89.38 413 GLN B C 1
ATOM 8237 O O . GLN B 1 413 ? 5.648 12.523 -16.375 1 89.38 413 GLN B O 1
ATOM 8242 N N . ILE B 1 414 ? 7.566 12.617 -17.469 1 93.19 414 ILE B N 1
ATOM 8243 C CA . ILE B 1 414 ? 7.719 14.039 -17.172 1 93.19 414 ILE B CA 1
ATOM 8244 C C . ILE B 1 414 ? 6.664 14.836 -17.938 1 93.19 414 ILE B C 1
ATOM 8246 O O . ILE B 1 414 ? 6.664 14.844 -19.172 1 93.19 414 ILE B O 1
ATOM 8250 N N . SER B 1 415 ? 5.855 15.453 -17.25 1 91.38 415 SER B N 1
ATOM 8251 C CA . SER B 1 415 ? 4.762 16.188 -17.859 1 91.38 415 SER B CA 1
ATOM 8252 C C . SER B 1 415 ? 5.23 17.547 -18.359 1 91.38 415 SER B C 1
ATOM 8254 O O . SER B 1 415 ? 6.156 18.141 -17.797 1 91.38 415 SER B O 1
ATOM 8256 N N . ARG B 1 416 ? 4.504 18.062 -19.297 1 91.69 416 ARG B N 1
ATOM 8257 C CA . ARG B 1 416 ? 4.812 19.359 -19.891 1 91.69 416 ARG B CA 1
ATOM 8258 C C . ARG B 1 416 ? 4.633 20.484 -18.875 1 91.69 416 ARG B C 1
ATOM 8260 O O . ARG B 1 416 ? 5.391 21.469 -18.891 1 91.69 416 ARG B O 1
ATOM 8267 N N . TRP B 1 417 ? 3.619 20.359 -18.031 1 95.06 417 TRP B N 1
ATOM 8268 C CA . TRP B 1 417 ? 3.385 21.422 -17.062 1 95.06 417 TRP B CA 1
ATOM 8269 C C . TRP B 1 417 ? 4.609 21.625 -16.172 1 95.06 417 TRP B C 1
ATOM 8271 O O . TRP B 1 417 ? 4.898 22.75 -15.758 1 95.06 417 TRP B O 1
ATOM 8281 N N . LEU B 1 418 ? 5.266 20.562 -15.859 1 96.44 418 LEU B N 1
ATOM 8282 C CA . LEU B 1 418 ? 6.406 20.625 -14.945 1 96.44 418 LEU B CA 1
ATOM 8283 C C . LEU B 1 418 ? 7.555 21.406 -15.578 1 96.44 418 LEU B C 1
ATOM 8285 O O . LEU B 1 418 ? 8.227 22.188 -14.891 1 96.44 418 LEU B O 1
ATOM 8289 N N . LEU B 1 419 ? 7.762 21.188 -16.844 1 93.38 419 LEU B N 1
ATOM 8290 C CA . LEU B 1 419 ? 8.812 21.875 -17.578 1 93.38 419 LEU B CA 1
ATOM 8291 C C . LEU B 1 419 ? 8.586 23.391 -17.578 1 93.38 419 LEU B C 1
ATOM 8293 O O . LEU B 1 419 ? 9.547 24.156 -17.484 1 93.38 419 LEU B O 1
ATOM 8297 N N . ASP B 1 420 ? 7.383 23.703 -17.562 1 94.88 420 ASP B N 1
ATOM 8298 C CA . ASP B 1 420 ? 7.035 25.125 -17.609 1 94.88 420 ASP B CA 1
ATOM 8299 C C . ASP B 1 420 ? 6.969 25.719 -16.203 1 94.88 420 ASP B C 1
ATOM 8301 O O . ASP B 1 420 ? 7.199 26.922 -16.031 1 94.88 420 ASP B O 1
ATOM 8305 N N . TRP B 1 421 ? 6.738 24.938 -15.312 1 97.19 421 TRP B N 1
ATOM 8306 C CA . TRP B 1 421 ? 6.387 25.422 -13.984 1 97.19 421 TRP B CA 1
ATOM 8307 C C . TRP B 1 421 ? 7.617 25.5 -13.086 1 97.19 421 TRP B C 1
ATOM 8309 O O . TRP B 1 421 ? 7.734 26.406 -12.25 1 97.19 421 TRP B O 1
ATOM 8319 N N . LEU B 1 422 ? 8.523 24.562 -13.188 1 97.56 422 LEU B N 1
ATOM 8320 C CA . LEU B 1 422 ? 9.688 24.5 -12.312 1 97.56 422 LEU B CA 1
ATOM 8321 C C . LEU B 1 422 ? 10.664 25.625 -12.617 1 97.56 422 LEU B C 1
ATOM 8323 O O . LEU B 1 422 ? 11.156 25.75 -13.742 1 97.56 422 LEU B O 1
ATOM 8327 N N . PRO B 1 423 ? 11 26.484 -11.68 1 97.12 423 PRO B N 1
ATOM 8328 C CA . PRO B 1 423 ? 11.906 27.609 -11.945 1 97.12 423 PRO B CA 1
ATOM 8329 C C . PRO B 1 423 ? 13.383 27.188 -11.922 1 97.12 423 PRO B C 1
ATOM 8331 O O . PRO B 1 423 ? 13.711 26.094 -11.453 1 97.12 423 PRO B O 1
ATOM 8334 N N . GLU B 1 424 ? 14.195 28.094 -12.336 1 96.12 424 GLU B N 1
ATOM 8335 C CA . GLU B 1 424 ? 15.633 27.844 -12.336 1 96.12 424 GLU B CA 1
ATOM 8336 C C . GLU B 1 424 ? 16.188 27.75 -10.922 1 96.12 424 GLU B C 1
ATOM 8338 O O . GLU B 1 424 ? 17.094 26.953 -10.648 1 96.12 424 GLU B O 1
ATOM 8343 N N . GLN B 1 425 ? 15.633 28.656 -10.125 1 96.75 425 GLN B N 1
ATOM 8344 C CA . GLN B 1 425 ? 15.977 28.609 -8.711 1 96.75 425 GLN B CA 1
ATOM 8345 C C . GLN B 1 425 ? 14.781 28.188 -7.867 1 96.75 425 GLN B C 1
ATOM 8347 O O . GLN B 1 425 ? 13.711 28.797 -7.938 1 96.75 425 GLN B O 1
ATOM 8352 N N . GLY B 1 426 ? 14.984 27.172 -7.09 1 97.88 426 GLY B N 1
ATOM 8353 C CA . GLY B 1 426 ? 13.914 26.594 -6.301 1 97.88 426 GLY B CA 1
ATOM 8354 C C . GLY B 1 426 ? 13.766 25.094 -6.527 1 97.88 426 GLY B C 1
ATOM 8355 O O . GLY B 1 426 ? 14.211 24.562 -7.547 1 97.88 426 GLY B O 1
ATOM 8356 N N . GLY B 1 427 ? 13.227 24.422 -5.652 1 98.62 427 GLY B N 1
ATOM 8357 C CA . GLY B 1 427 ? 12.961 23 -5.699 1 98.62 427 GLY B CA 1
ATOM 8358 C C . GLY B 1 427 ? 11.969 22.531 -4.645 1 98.62 427 GLY B C 1
ATOM 8359 O O . GLY B 1 427 ? 11.508 23.344 -3.832 1 98.62 427 GLY B O 1
ATOM 8360 N N . TYR B 1 428 ? 11.578 21.359 -4.742 1 98.88 428 TYR B N 1
ATOM 8361 C CA . TYR B 1 428 ? 10.648 20.797 -3.775 1 98.88 428 TYR B CA 1
ATOM 8362 C C . TYR B 1 428 ? 10.75 19.266 -3.746 1 98.88 428 TYR B C 1
ATOM 8364 O O . TYR B 1 428 ? 11.461 18.672 -4.559 1 98.88 428 TYR B O 1
ATOM 8372 N N . PHE B 1 429 ? 10.172 18.641 -2.754 1 98.94 429 PHE B N 1
ATOM 8373 C CA . PHE B 1 429 ? 10.016 17.203 -2.723 1 98.94 429 PHE B CA 1
ATOM 8374 C C . PHE B 1 429 ? 8.766 16.781 -3.484 1 98.94 429 PHE B C 1
ATOM 8376 O O . PHE B 1 429 ? 7.68 17.312 -3.256 1 98.94 429 PHE B O 1
ATOM 8383 N N . ILE B 1 430 ? 8.898 15.766 -4.305 1 98.69 430 ILE B N 1
ATOM 8384 C CA . ILE B 1 430 ? 7.773 15.281 -5.102 1 98.69 430 ILE B CA 1
ATOM 8385 C C . ILE B 1 430 ? 6.777 14.562 -4.195 1 98.69 430 ILE B C 1
ATOM 8387 O O . ILE B 1 430 ? 7.109 14.188 -3.068 1 98.69 430 ILE B O 1
ATOM 8391 N N . GLY B 1 431 ? 5.609 14.383 -4.742 1 98.5 431 GLY B N 1
ATOM 8392 C CA . GLY B 1 431 ? 4.496 13.945 -3.914 1 98.5 431 GLY B CA 1
ATOM 8393 C C . GLY B 1 431 ? 4.574 12.484 -3.529 1 98.5 431 GLY B C 1
ATOM 8394 O O . GLY B 1 431 ? 4 12.07 -2.521 1 98.5 431 GLY B O 1
ATOM 8395 N N . ASN B 1 432 ? 5.195 11.68 -4.383 1 97.62 432 ASN B N 1
ATOM 8396 C CA . ASN B 1 432 ? 5.211 10.234 -4.199 1 97.62 432 ASN B CA 1
ATOM 8397 C C . ASN B 1 432 ? 6.285 9.57 -5.055 1 97.62 432 ASN B C 1
ATOM 8399 O O . ASN B 1 432 ? 6.637 10.078 -6.121 1 97.62 432 ASN B O 1
ATOM 8403 N N . LEU B 1 433 ? 6.836 8.492 -4.523 1 95.38 433 LEU B N 1
ATOM 8404 C CA . LEU B 1 433 ? 7.84 7.738 -5.27 1 95.38 433 LEU B CA 1
ATOM 8405 C C . LEU B 1 433 ? 7.648 6.238 -5.074 1 95.38 433 LEU B C 1
ATOM 8407 O O . LEU B 1 433 ? 7.598 5.754 -3.941 1 95.38 433 LEU B O 1
ATOM 8411 N N . GLN B 1 434 ? 7.438 5.535 -6.129 1 92.44 434 GLN B N 1
ATOM 8412 C CA . GLN B 1 434 ? 7.324 4.082 -6.199 1 92.44 434 GLN B CA 1
ATOM 8413 C C . GLN B 1 434 ? 8.086 3.527 -7.402 1 92.44 434 GLN B C 1
ATOM 8415 O O . GLN B 1 434 ? 8.539 4.289 -8.258 1 92.44 434 GLN B O 1
ATOM 8420 N N . PRO B 1 435 ? 8.258 2.24 -7.449 1 86.88 435 PRO B N 1
ATOM 8421 C CA . PRO B 1 435 ? 8.875 1.685 -8.656 1 86.88 435 PRO B CA 1
ATOM 8422 C C . PRO B 1 435 ? 8.141 2.092 -9.938 1 86.88 435 PRO B C 1
ATOM 8424 O O . PRO B 1 435 ? 6.926 1.923 -10.031 1 86.88 435 PRO B O 1
ATOM 8427 N N . ALA B 1 436 ? 8.875 2.695 -10.828 1 90.62 436 ALA B N 1
ATOM 8428 C CA . ALA B 1 436 ? 8.406 3.139 -12.133 1 90.62 436 ALA B CA 1
ATOM 8429 C C . ALA B 1 436 ? 7.344 4.223 -12 1 90.62 436 ALA B C 1
ATOM 8431 O O . ALA B 1 436 ? 6.504 4.391 -12.891 1 90.62 436 ALA B O 1
ATOM 8432 N N . HIS B 1 437 ? 7.41 4.902 -10.867 1 94.12 437 HIS B N 1
ATOM 8433 C CA . HIS B 1 437 ? 6.375 5.914 -10.672 1 94.12 437 HIS B CA 1
ATOM 8434 C C . HIS B 1 437 ? 6.891 7.074 -9.828 1 94.12 437 HIS B C 1
ATOM 8436 O O . HIS B 1 437 ? 7.316 6.875 -8.688 1 94.12 437 HIS B O 1
ATOM 8442 N N . MET B 1 438 ? 6.852 8.227 -10.406 1 95.38 438 MET B N 1
ATOM 8443 C CA . MET B 1 438 ? 7.074 9.484 -9.695 1 95.38 438 MET B CA 1
ATOM 8444 C C . MET B 1 438 ? 5.863 10.406 -9.828 1 95.38 438 MET B C 1
ATOM 8446 O O . MET B 1 438 ? 5.43 10.711 -10.938 1 95.38 438 MET B O 1
ATOM 8450 N N . ASP B 1 439 ? 5.277 10.758 -8.75 1 97.44 439 ASP B N 1
ATOM 8451 C CA . ASP B 1 439 ? 4.27 11.812 -8.758 1 97.44 439 ASP B CA 1
ATOM 8452 C C . ASP B 1 439 ? 4.918 13.188 -8.609 1 97.44 439 ASP B C 1
ATOM 8454 O O . ASP B 1 439 ? 5.207 13.625 -7.496 1 97.44 439 ASP B O 1
ATOM 8458 N N . PHE B 1 440 ? 5.008 13.883 -9.648 1 97.94 440 PHE B N 1
ATOM 8459 C CA . PHE B 1 440 ? 5.754 15.133 -9.688 1 97.94 440 PHE B CA 1
ATOM 8460 C C . PHE B 1 440 ? 4.941 16.266 -9.078 1 97.94 440 PHE B C 1
ATOM 8462 O O . PHE B 1 440 ? 5.43 17.391 -8.961 1 97.94 440 PHE B O 1
ATOM 8469 N N . ARG B 1 441 ? 3.74 16.062 -8.633 1 98.12 441 ARG B N 1
ATOM 8470 C CA . ARG B 1 441 ? 2.908 17.125 -8.086 1 98.12 441 ARG B CA 1
ATOM 8471 C C . ARG B 1 441 ? 3.48 17.641 -6.77 1 98.12 441 ARG B C 1
ATOM 8473 O O . ARG B 1 441 ? 4.086 16.891 -6.008 1 98.12 441 ARG B O 1
ATOM 8480 N N . TRP B 1 442 ? 3.246 18.875 -6.539 1 98.62 442 TRP B N 1
ATOM 8481 C CA . TRP B 1 442 ? 3.498 19.531 -5.258 1 98.62 442 TRP B CA 1
ATOM 8482 C C . TRP B 1 442 ? 2.395 19.203 -4.258 1 98.62 442 TRP B C 1
ATOM 8484 O O . TRP B 1 442 ? 1.208 19.328 -4.566 1 98.62 442 TRP B O 1
ATOM 8494 N N . PHE B 1 443 ? 2.805 18.828 -3.096 1 98.81 443 PHE B N 1
ATOM 8495 C CA . PHE B 1 443 ? 1.884 18.688 -1.972 1 98.81 443 PHE B CA 1
ATOM 8496 C C . PHE B 1 443 ? 2.332 19.562 -0.802 1 98.81 443 PHE B C 1
ATOM 8498 O O . PHE B 1 443 ? 3.422 19.359 -0.26 1 98.81 443 PHE B O 1
ATOM 8505 N N . THR B 1 444 ? 1.489 20.422 -0.349 1 98.81 444 THR B N 1
ATOM 8506 C CA . THR B 1 444 ? 1.855 21.5 0.573 1 98.81 444 THR B CA 1
ATOM 8507 C C . THR B 1 444 ? 2.223 20.922 1.941 1 98.81 444 THR B C 1
ATOM 8509 O O . THR B 1 444 ? 3.27 21.266 2.498 1 98.81 444 THR B O 1
ATOM 8512 N N . LEU B 1 445 ? 1.407 20.062 2.473 1 98.62 445 LEU B N 1
ATOM 8513 C CA . LEU B 1 445 ? 1.638 19.562 3.822 1 98.62 445 LEU B CA 1
ATOM 8514 C C . LEU B 1 445 ? 2.955 18.797 3.9 1 98.62 445 LEU B C 1
ATOM 8516 O O . LEU B 1 445 ? 3.727 18.984 4.844 1 98.62 445 LEU B O 1
ATOM 8520 N N . GLY B 1 446 ? 3.213 17.984 2.887 1 98.75 446 GLY B N 1
ATOM 8521 C CA . GLY B 1 446 ? 4.453 17.234 2.867 1 98.75 446 GLY B CA 1
ATOM 8522 C C . GLY B 1 446 ? 5.691 18.109 2.842 1 98.75 446 GLY B C 1
ATOM 8523 O O . GLY B 1 446 ? 6.633 17.891 3.605 1 98.75 446 GLY B O 1
ATOM 8524 N N . ASN B 1 447 ? 5.723 19.078 2.02 1 98.94 447 ASN B N 1
ATOM 8525 C CA . ASN B 1 447 ? 6.887 19.938 1.881 1 98.94 447 ASN B CA 1
ATOM 8526 C C . ASN B 1 447 ? 7.078 20.828 3.111 1 98.94 447 ASN B C 1
ATOM 8528 O O . ASN B 1 447 ? 8.203 21 3.586 1 98.94 447 ASN B O 1
ATOM 8532 N N . ILE B 1 448 ? 6.012 21.344 3.646 1 98.81 448 ILE B N 1
ATOM 8533 C CA . ILE B 1 448 ? 6.086 22.219 4.809 1 98.81 448 ILE B CA 1
ATOM 8534 C C . ILE B 1 448 ? 6.602 21.438 6.016 1 98.81 448 ILE B C 1
ATOM 8536 O O . ILE B 1 448 ? 7.484 21.906 6.738 1 98.81 448 ILE B O 1
ATOM 8540 N N . TRP B 1 449 ? 6.094 20.281 6.195 1 98.81 449 TRP B N 1
ATOM 8541 C CA . TRP B 1 449 ? 6.484 19.531 7.379 1 98.81 449 TRP B CA 1
ATOM 8542 C C . TRP B 1 449 ? 7.863 18.891 7.195 1 98.81 449 TRP B C 1
ATOM 8544 O O . TRP B 1 449 ? 8.516 18.516 8.172 1 98.81 449 TRP B O 1
ATOM 8554 N N . SER B 1 450 ? 8.32 18.781 5.945 1 98.81 450 SER B N 1
ATOM 8555 C CA . SER B 1 450 ? 9.727 18.438 5.738 1 98.81 450 SER B CA 1
ATOM 8556 C C . SER B 1 450 ? 10.648 19.547 6.258 1 98.81 450 SER B C 1
ATOM 8558 O O . SER B 1 450 ? 11.742 19.25 6.742 1 98.81 450 SER B O 1
ATOM 8560 N N . ILE B 1 451 ? 10.227 20.781 6.152 1 98.81 451 ILE B N 1
ATOM 8561 C CA . ILE B 1 451 ? 10.977 21.891 6.707 1 98.81 451 ILE B CA 1
ATOM 8562 C C . ILE B 1 451 ? 10.891 21.875 8.227 1 98.81 451 ILE B C 1
ATOM 8564 O O . ILE B 1 451 ? 11.914 21.938 8.914 1 98.81 451 ILE B O 1
ATOM 8568 N N . CYS B 1 452 ? 9.688 21.734 8.789 1 98.69 452 CYS B N 1
ATOM 8569 C CA . CYS B 1 452 ? 9.438 21.844 10.227 1 98.69 452 CYS B CA 1
ATOM 8570 C C . CYS B 1 452 ? 10.18 20.75 10.992 1 98.69 452 CYS B C 1
ATOM 8572 O O . CYS B 1 452 ? 10.688 21 12.086 1 98.69 452 CYS B O 1
ATOM 8574 N N . SER B 1 453 ? 10.273 19.594 10.359 1 98 453 SER B N 1
ATOM 8575 C CA . SER B 1 453 ? 10.859 18.438 11.047 1 98 453 SER B CA 1
ATOM 8576 C C . SER B 1 453 ? 12.359 18.359 10.812 1 98 453 SER B C 1
ATOM 8578 O O . SER B 1 453 ? 13.039 17.516 11.391 1 98 453 SER B O 1
ATOM 8580 N N . ALA B 1 454 ? 12.859 19.188 9.914 1 97.88 454 ALA B N 1
ATOM 8581 C CA . ALA B 1 454 ? 14.258 19.156 9.492 1 97.88 454 ALA B CA 1
ATOM 8582 C C . ALA B 1 454 ? 14.562 17.891 8.703 1 97.88 454 ALA B C 1
ATOM 8584 O O . ALA B 1 454 ? 15.688 17.375 8.75 1 97.88 454 ALA B O 1
ATOM 8585 N N . LEU B 1 455 ? 13.57 17.344 8.164 1 98.31 455 LEU B N 1
ATOM 8586 C CA . LEU B 1 455 ? 13.789 16.328 7.145 1 98.31 455 LEU B CA 1
ATOM 8587 C C . LEU B 1 455 ? 14.5 16.906 5.926 1 98.31 455 LEU B C 1
ATOM 8589 O O . LEU B 1 455 ? 15.414 16.297 5.379 1 98.31 455 LEU B O 1
ATOM 8593 N N . ALA B 1 456 ? 13.977 18.031 5.461 1 98.62 456 ALA B N 1
ATOM 8594 C CA . ALA B 1 456 ? 14.695 18.797 4.445 1 98.62 456 ALA B CA 1
ATOM 8595 C C . ALA B 1 456 ? 15.961 19.438 5.02 1 98.62 456 ALA B C 1
ATOM 8597 O O . ALA B 1 456 ? 15.953 19.938 6.148 1 98.62 456 ALA B O 1
ATOM 8598 N N . THR B 1 457 ? 17 19.406 4.27 1 97.5 457 THR B N 1
ATOM 8599 C CA . THR B 1 457 ? 18.172 20.172 4.664 1 97.5 457 THR B CA 1
ATOM 8600 C C . THR B 1 457 ? 17.891 21.656 4.672 1 97.5 457 THR B C 1
ATOM 8602 O O . THR B 1 457 ? 16.844 22.094 4.16 1 97.5 457 THR B O 1
ATOM 8605 N N . LYS B 1 458 ? 18.828 22.391 5.285 1 97.19 458 LYS B N 1
ATOM 8606 C CA . LYS B 1 458 ? 18.672 23.844 5.289 1 97.19 458 LYS B CA 1
ATOM 8607 C C . LYS B 1 458 ? 18.562 24.391 3.869 1 97.19 458 LYS B C 1
ATOM 8609 O O . LYS B 1 458 ? 17.703 25.234 3.582 1 97.19 458 LYS B O 1
ATOM 8614 N N . GLU B 1 459 ? 19.438 23.891 2.982 1 97.62 459 GLU B N 1
ATOM 8615 C CA . GLU B 1 459 ? 19.422 24.328 1.592 1 97.62 459 GLU B CA 1
ATOM 8616 C C . GLU B 1 459 ? 18.125 23.969 0.901 1 97.62 459 GLU B C 1
ATOM 8618 O O . GLU B 1 459 ? 17.531 24.781 0.188 1 97.62 459 GLU B O 1
ATOM 8623 N N . GLN B 1 460 ? 17.703 22.812 1.097 1 98.56 460 GLN B N 1
ATOM 8624 C CA . GLN B 1 460 ? 16.438 22.359 0.516 1 98.56 460 GLN B CA 1
ATOM 8625 C C . GLN B 1 460 ? 15.266 23.156 1.057 1 98.56 460 GLN B C 1
ATOM 8627 O O . GLN B 1 460 ? 14.344 23.5 0.312 1 98.56 460 GLN B O 1
ATOM 8632 N N . SER B 1 461 ? 15.273 23.453 2.32 1 98.69 461 SER B N 1
ATOM 8633 C CA . SER B 1 461 ? 14.227 24.266 2.936 1 98.69 461 SER B CA 1
ATOM 8634 C C . SER B 1 461 ? 14.156 25.656 2.307 1 98.69 461 SER B C 1
ATOM 8636 O O . SER B 1 461 ? 13.062 26.156 2.039 1 98.69 461 SER B O 1
ATOM 8638 N N . GLU B 1 462 ? 15.32 26.219 2.078 1 98.56 462 GLU B N 1
ATOM 8639 C CA . GLU B 1 462 ? 15.383 27.531 1.427 1 98.56 462 GLU B CA 1
ATOM 8640 C C . GLU B 1 462 ? 14.836 27.469 0.003 1 98.56 462 GLU B C 1
ATOM 8642 O O . GLU B 1 462 ? 14.102 28.359 -0.429 1 98.56 462 GLU B O 1
ATOM 8647 N N . GLU B 1 463 ? 15.18 26.391 -0.67 1 98.75 463 GLU B N 1
ATOM 8648 C CA . GLU B 1 463 ? 14.734 26.234 -2.049 1 98.75 463 GLU B CA 1
ATOM 8649 C C . GLU B 1 463 ? 13.227 26.031 -2.115 1 98.75 463 GLU B C 1
ATOM 8651 O O . GLU B 1 463 ? 12.57 26.484 -3.059 1 98.75 463 GLU B O 1
ATOM 8656 N N . ILE B 1 464 ? 12.68 25.344 -1.178 1 98.88 464 ILE B N 1
ATOM 8657 C CA . ILE B 1 464 ? 11.234 25.125 -1.12 1 98.88 464 ILE B CA 1
ATOM 8658 C C . ILE B 1 464 ? 10.523 26.469 -0.957 1 98.88 464 ILE B C 1
ATOM 8660 O O . ILE B 1 464 ? 9.562 26.75 -1.666 1 98.88 464 ILE B O 1
ATOM 8664 N N . LEU B 1 465 ? 10.984 27.312 -0.028 1 98.81 465 LEU B N 1
ATOM 8665 C CA . LEU B 1 465 ? 10.352 28.609 0.196 1 98.81 465 LEU B CA 1
ATOM 8666 C C . LEU B 1 465 ? 10.57 29.531 -1 1 98.81 465 LEU B C 1
ATOM 8668 O O . LEU B 1 465 ? 9.703 30.344 -1.323 1 98.81 465 LEU B O 1
ATOM 8672 N N . THR B 1 466 ? 11.75 29.391 -1.635 1 98.69 466 THR B N 1
ATOM 8673 C CA . THR B 1 466 ? 11.992 30.141 -2.863 1 98.69 466 THR B CA 1
ATOM 8674 C C . THR B 1 466 ? 10.969 29.766 -3.934 1 98.69 466 THR B C 1
ATOM 8676 O O . THR B 1 466 ? 10.445 30.641 -4.633 1 98.69 466 THR B O 1
ATOM 8679 N N . LEU B 1 467 ? 10.719 28.5 -4.035 1 98.75 467 LEU B N 1
ATOM 8680 C CA . LEU B 1 467 ? 9.719 28.031 -4.992 1 98.75 467 LEU B CA 1
ATOM 8681 C C . LEU B 1 467 ? 8.352 28.625 -4.672 1 98.75 467 LEU B C 1
ATOM 8683 O O . LEU B 1 467 ? 7.641 29.094 -5.57 1 98.75 467 LEU B O 1
ATOM 8687 N N . VAL B 1 468 ? 7.953 28.609 -3.424 1 98.75 468 VAL B N 1
ATOM 8688 C CA . VAL B 1 468 ? 6.66 29.156 -3.018 1 98.75 468 VAL B CA 1
ATOM 8689 C C . VAL B 1 468 ? 6.582 30.641 -3.381 1 98.75 468 VAL B C 1
ATOM 8691 O O . VAL B 1 468 ? 5.559 31.109 -3.883 1 98.75 468 VAL B O 1
ATOM 8694 N N . GLU B 1 469 ? 7.625 31.297 -3.111 1 98.44 469 GLU B N 1
ATOM 8695 C CA . GLU B 1 469 ? 7.672 32.719 -3.41 1 98.44 469 GLU B CA 1
ATOM 8696 C C . GLU B 1 469 ? 7.551 33 -4.91 1 98.44 469 GLU B C 1
ATOM 8698 O O . GLU B 1 469 ? 6.824 33.875 -5.336 1 98.44 469 GLU B O 1
ATOM 8703 N N . LYS B 1 470 ? 8.227 32.25 -5.68 1 98.25 470 LYS B N 1
ATOM 8704 C CA . LYS B 1 470 ? 8.227 32.406 -7.129 1 98.25 470 LYS B CA 1
ATOM 8705 C C . LYS B 1 470 ? 6.902 31.969 -7.742 1 98.25 470 LYS B C 1
ATOM 8707 O O . LYS B 1 470 ? 6.48 32.5 -8.766 1 98.25 470 LYS B O 1
ATOM 8712 N N . LYS B 1 471 ? 6.324 31 -7.121 1 98.38 471 LYS B N 1
ATOM 8713 C CA . LYS B 1 471 ? 5.043 30.5 -7.602 1 98.38 471 LYS B CA 1
ATOM 8714 C C . LYS B 1 471 ? 3.902 30.922 -6.684 1 98.38 471 LYS B C 1
ATOM 8716 O O . LYS B 1 471 ? 2.975 30.141 -6.441 1 98.38 471 LYS B O 1
ATOM 8721 N N . TRP B 1 472 ? 3.965 32.125 -6.199 1 98.44 472 TRP B N 1
ATOM 8722 C CA . TRP B 1 472 ? 3.049 32.688 -5.215 1 98.44 472 TRP B CA 1
ATOM 8723 C C . TRP B 1 472 ? 1.611 32.656 -5.719 1 98.44 472 TRP B C 1
ATOM 8725 O O . TRP B 1 472 ? 0.699 32.25 -4.984 1 98.44 472 TRP B O 1
ATOM 8735 N N . GLU B 1 473 ? 1.354 32.906 -6.969 1 97.44 473 GLU B N 1
ATOM 8736 C CA . GLU B 1 473 ? 0.008 32.969 -7.531 1 97.44 473 GLU B CA 1
ATOM 8737 C C . GLU B 1 473 ? -0.615 31.578 -7.598 1 97.44 473 GLU B C 1
ATOM 8739 O O . GLU B 1 473 ? -1.829 31.438 -7.441 1 97.44 473 GLU B O 1
ATOM 8744 N N . ASP B 1 474 ? 0.218 30.594 -7.816 1 98 474 ASP B N 1
ATOM 8745 C CA . ASP B 1 474 ? -0.27 29.234 -7.965 1 98 474 ASP B CA 1
ATOM 8746 C C . ASP B 1 474 ? -0.478 28.578 -6.602 1 98 474 ASP B C 1
ATOM 8748 O O . ASP B 1 474 ? -1.433 27.812 -6.41 1 98 474 ASP B O 1
ATOM 8752 N N . LEU B 1 475 ? 0.418 28.875 -5.633 1 98.56 475 LEU B N 1
ATOM 8753 C CA . LEU B 1 475 ? 0.442 28.094 -4.398 1 98.56 475 LEU B CA 1
ATOM 8754 C C . LEU B 1 475 ? -0.275 28.828 -3.275 1 98.56 475 LEU B C 1
ATOM 8756 O O . LEU B 1 475 ? -0.832 28.203 -2.369 1 98.56 475 LEU B O 1
ATOM 8760 N N . ILE B 1 476 ? -0.31 30.172 -3.303 1 98.31 476 ILE B N 1
ATOM 8761 C CA . ILE B 1 476 ? -0.978 31 -2.303 1 98.31 476 ILE B CA 1
ATOM 8762 C C . ILE B 1 476 ? -2.273 31.562 -2.883 1 98.31 476 ILE B C 1
ATOM 8764 O O . ILE B 1 476 ? -3.354 31.344 -2.328 1 98.31 476 ILE B O 1
ATOM 8768 N N . GLY B 1 477 ? -2.098 32.219 -4.027 1 97.19 477 GLY B N 1
ATOM 8769 C CA . GLY B 1 477 ? -3.26 32.781 -4.703 1 97.19 477 GLY B CA 1
ATOM 8770 C C . GLY B 1 477 ? -4.02 33.781 -3.861 1 97.19 477 GLY B C 1
ATOM 8771 O O . GLY B 1 477 ? -3.412 34.594 -3.176 1 97.19 477 GLY B O 1
ATOM 8772 N N . THR B 1 478 ? -5.379 33.75 -4.004 1 97.69 478 THR B N 1
ATOM 8773 C CA . THR B 1 478 ? -6.227 34.688 -3.283 1 97.69 478 THR B CA 1
ATOM 8774 C C . THR B 1 478 ? -6.656 34.125 -1.938 1 97.69 478 THR B C 1
ATOM 8776 O O . THR B 1 478 ? -7.223 34.812 -1.104 1 97.69 478 THR B O 1
ATOM 8779 N N . MET B 1 479 ? -6.332 32.906 -1.78 1 98.25 479 MET B N 1
ATOM 8780 C CA . MET B 1 479 ? -6.52 32.25 -0.486 1 98.25 479 MET B CA 1
ATOM 8781 C C . MET B 1 479 ? -5.418 31.25 -0.222 1 98.25 479 MET B C 1
ATOM 8783 O O . MET B 1 479 ? -5.332 30.219 -0.905 1 98.25 479 MET B O 1
ATOM 8787 N N . PRO B 1 480 ? -4.629 31.469 0.746 1 97.88 480 PRO B N 1
ATOM 8788 C CA . PRO B 1 480 ? -3.578 30.5 1.054 1 97.88 480 PRO B CA 1
ATOM 8789 C C . PRO B 1 480 ? -4.102 29.297 1.844 1 97.88 480 PRO B C 1
ATOM 8791 O O . PRO B 1 480 ? -4.98 29.453 2.693 1 97.88 480 PRO B O 1
ATOM 8794 N N . LEU B 1 481 ? -3.578 28.062 1.613 1 98 481 LEU B N 1
ATOM 8795 C CA . LEU B 1 481 ? -2.664 27.641 0.556 1 98 481 LEU B CA 1
ATOM 8796 C C . LEU B 1 481 ? -3.283 26.547 -0.298 1 98 481 LEU B C 1
ATOM 8798 O O . LEU B 1 481 ? -4.184 25.828 0.156 1 98 481 LEU B O 1
ATOM 8802 N N . LYS B 1 482 ? -2.719 26.328 -1.472 1 98.38 482 LYS B N 1
ATOM 8803 C CA . LYS B 1 482 ? -3.053 25.172 -2.289 1 98.38 482 LYS B CA 1
ATOM 8804 C C . LYS B 1 482 ? -2.639 23.875 -1.599 1 98.38 482 LYS B C 1
ATOM 8806 O O . LYS B 1 482 ? -1.547 23.781 -1.032 1 98.38 482 LYS B O 1
ATOM 8811 N N . ILE B 1 483 ? -3.557 22.922 -1.65 1 98.62 483 ILE B N 1
ATOM 8812 C CA . ILE B 1 483 ? -3.246 21.656 -0.992 1 98.62 483 ILE B CA 1
ATOM 8813 C C . ILE B 1 483 ? -2.27 20.859 -1.848 1 98.62 483 ILE B C 1
ATOM 8815 O O . ILE B 1 483 ? -1.371 20.203 -1.321 1 98.62 483 ILE B O 1
ATOM 8819 N N . CYS B 1 484 ? -2.484 20.906 -3.168 1 98.56 484 CYS B N 1
ATOM 8820 C CA . CYS B 1 484 ? -1.557 20.312 -4.125 1 98.56 484 CYS B CA 1
ATOM 8821 C C . CYS B 1 484 ? -1.582 21.062 -5.449 1 98.56 484 CYS B C 1
ATOM 8823 O O . CYS B 1 484 ? -2.482 21.875 -5.688 1 98.56 484 CYS B O 1
ATOM 8825 N N . TYR B 1 485 ? -0.634 20.891 -6.227 1 98.25 485 TYR B N 1
ATOM 8826 C CA . TYR B 1 485 ? -0.523 21.531 -7.531 1 98.25 485 TYR B CA 1
ATOM 8827 C C . TYR B 1 485 ? 0.237 20.656 -8.508 1 98.25 485 TYR B C 1
ATOM 8829 O O . TYR B 1 485 ? 1.279 20.078 -8.172 1 98.25 485 TYR B O 1
ATOM 8837 N N . PRO B 1 486 ? -0.121 20.5 -9.828 1 97.69 486 PRO B N 1
ATOM 8838 C CA . PRO B 1 486 ? -1.4 21.016 -10.328 1 97.69 486 PRO B CA 1
ATOM 8839 C C . PRO B 1 486 ? -2.561 20.062 -10.047 1 97.69 486 PRO B C 1
ATOM 8841 O O . PRO B 1 486 ? -2.428 19.141 -9.242 1 97.69 486 PRO B O 1
ATOM 8844 N N . THR B 1 487 ? -3.688 20.281 -10.578 1 98 487 THR B N 1
ATOM 8845 C CA . THR B 1 487 ? -4.867 19.438 -10.477 1 98 487 THR B CA 1
ATOM 8846 C C . THR B 1 487 ? -4.785 18.266 -11.461 1 98 487 THR B C 1
ATOM 8848 O O . THR B 1 487 ? -4.031 18.328 -12.43 1 98 487 THR B O 1
ATOM 8851 N N . LEU B 1 488 ? -5.441 17.141 -11.078 1 97.38 488 LEU B N 1
ATOM 8852 C CA . LEU B 1 488 ? -5.75 16.109 -12.047 1 97.38 488 LEU B CA 1
ATOM 8853 C C . LEU B 1 488 ? -6.91 16.531 -12.945 1 97.38 488 LEU B C 1
ATOM 8855 O O . LEU B 1 488 ? -7.93 17.016 -12.461 1 97.38 488 LEU B O 1
ATOM 8859 N N . GLU B 1 489 ? -6.754 16.344 -14.258 1 96.06 489 GLU B N 1
ATOM 8860 C CA . GLU B 1 489 ? -7.801 16.75 -15.188 1 96.06 489 GLU B CA 1
ATOM 8861 C C . GLU B 1 489 ? -8.148 15.617 -16.156 1 96.06 489 GLU B C 1
ATOM 8863 O O . GLU B 1 489 ? -7.359 14.688 -16.344 1 96.06 489 GLU B O 1
ATOM 8868 N N . GLU B 1 490 ? -9.32 15.602 -16.656 1 94.81 490 GLU B N 1
ATOM 8869 C CA . GLU B 1 490 ? -9.781 14.719 -17.719 1 94.81 490 GLU B CA 1
ATOM 8870 C C . GLU B 1 490 ? -9.523 13.258 -17.375 1 94.81 490 GLU B C 1
ATOM 8872 O O . GLU B 1 490 ? -9.938 12.781 -16.312 1 94.81 490 GLU B O 1
ATOM 8877 N N . ASP B 1 491 ? -8.656 12.594 -18.234 1 93.88 491 ASP B N 1
ATOM 8878 C CA . ASP B 1 491 ? -8.453 11.156 -18.047 1 93.88 491 ASP B CA 1
ATOM 8879 C C . ASP B 1 491 ? -7.707 10.859 -16.75 1 93.88 491 ASP B C 1
ATOM 8881 O O . ASP B 1 491 ? -7.965 9.852 -16.094 1 93.88 491 ASP B O 1
ATOM 8885 N N . GLU B 1 492 ? -6.832 11.75 -16.406 1 95.31 492 GLU B N 1
ATOM 8886 C CA . GLU B 1 492 ? -6.129 11.555 -15.148 1 95.31 492 GLU B CA 1
ATOM 8887 C C . GLU B 1 492 ? -7.094 11.602 -13.969 1 95.31 492 GLU B C 1
ATOM 8889 O O . GLU B 1 492 ? -6.996 10.781 -13.047 1 95.31 492 GLU B O 1
ATOM 8894 N N . TRP B 1 493 ? -7.988 12.609 -14.047 1 96.56 493 TRP B N 1
ATOM 8895 C CA . TRP B 1 493 ? -9 12.727 -13 1 96.56 493 TRP B CA 1
ATOM 8896 C C . TRP B 1 493 ? -9.883 11.484 -12.961 1 96.56 493 TRP B C 1
ATOM 8898 O O . TRP B 1 493 ? -10.117 10.914 -11.891 1 96.56 493 TRP B O 1
ATOM 8908 N N . ARG B 1 494 ? -10.336 11.047 -14.094 1 94.38 494 ARG B N 1
ATOM 8909 C CA . ARG B 1 494 ? -11.242 9.906 -14.172 1 94.38 494 ARG B CA 1
ATOM 8910 C C . ARG B 1 494 ? -10.562 8.633 -13.664 1 94.38 494 ARG B C 1
ATOM 8912 O O . ARG B 1 494 ? -11.125 7.906 -12.852 1 94.38 494 ARG B O 1
ATOM 8919 N N . ILE B 1 495 ? -9.352 8.391 -14.078 1 93.75 495 ILE B N 1
ATOM 8920 C CA . ILE B 1 495 ? -8.664 7.129 -13.82 1 93.75 495 ILE B CA 1
ATOM 8921 C C . ILE B 1 495 ? -8.133 7.109 -12.391 1 93.75 495 ILE B C 1
ATOM 8923 O O . ILE B 1 495 ? -8.258 6.105 -11.688 1 93.75 495 ILE B O 1
ATOM 8927 N N . ILE B 1 496 ? -7.609 8.219 -11.914 1 95.44 496 ILE B N 1
ATOM 8928 C CA . ILE B 1 496 ? -6.922 8.242 -10.633 1 95.44 496 ILE B CA 1
ATOM 8929 C C . ILE B 1 496 ? -7.941 8.367 -9.5 1 95.44 496 ILE B C 1
ATOM 8931 O O . ILE B 1 496 ? -7.82 7.707 -8.469 1 95.44 496 ILE B O 1
ATOM 8935 N N . THR B 1 497 ? -8.977 9.156 -9.688 1 95.12 497 THR B N 1
ATOM 8936 C CA . THR B 1 497 ? -9.922 9.391 -8.602 1 95.12 497 THR B CA 1
ATOM 8937 C C . THR B 1 497 ? -11.148 8.492 -8.742 1 95.12 497 THR B C 1
ATOM 8939 O O . THR B 1 497 ? -11.953 8.375 -7.816 1 95.12 497 THR B O 1
ATOM 8942 N N . GLY B 1 498 ? -11.352 7.875 -9.898 1 91.94 498 GLY B N 1
ATOM 8943 C CA . GLY B 1 498 ? -12.578 7.16 -10.203 1 91.94 498 GLY B CA 1
ATOM 8944 C C . GLY B 1 498 ? -13.75 8.078 -10.492 1 91.94 498 GLY B C 1
ATOM 8945 O O . GLY B 1 498 ? -14.891 7.773 -10.133 1 91.94 498 GLY B O 1
ATOM 8946 N N . ALA B 1 499 ? -13.414 9.266 -10.984 1 92.62 499 ALA B N 1
ATOM 8947 C CA . ALA B 1 499 ? -14.406 10.281 -11.32 1 92.62 499 ALA B CA 1
ATOM 8948 C C . ALA B 1 499 ? -15.117 10.797 -10.07 1 92.62 499 ALA B C 1
ATOM 8950 O O . ALA B 1 499 ? -16.344 10.938 -10.062 1 92.62 499 ALA B O 1
ATOM 8951 N N . ASP B 1 500 ? -14.336 11.016 -9.062 1 93.5 500 ASP B N 1
ATOM 8952 C CA . ASP B 1 500 ? -14.883 11.562 -7.824 1 93.5 500 ASP B CA 1
ATOM 8953 C C . ASP B 1 500 ? -15.5 12.938 -8.062 1 93.5 500 ASP B C 1
ATOM 8955 O O . ASP B 1 500 ? -14.805 13.891 -8.414 1 93.5 500 ASP B O 1
ATOM 8959 N N . PRO B 1 501 ? -16.734 13.086 -7.738 1 92.69 501 PRO B N 1
ATOM 8960 C CA . PRO B 1 501 ? -17.406 14.359 -8.055 1 92.69 501 PRO B CA 1
ATOM 8961 C C . PRO B 1 501 ? -16.953 15.5 -7.145 1 92.69 501 PRO B C 1
ATOM 8963 O O . PRO B 1 501 ? -17.156 16.672 -7.48 1 92.69 501 PRO B O 1
ATOM 8966 N N . LYS B 1 502 ? -16.375 15.203 -6.059 1 93.81 502 LYS B N 1
ATOM 8967 C CA . LYS B 1 502 ? -15.891 16.25 -5.168 1 93.81 502 LYS B CA 1
ATOM 8968 C C . LYS B 1 502 ? -14.508 16.75 -5.586 1 93.81 502 LYS B C 1
ATOM 8970 O O . LYS B 1 502 ? -14.141 17.891 -5.32 1 93.81 502 LYS B O 1
ATOM 8975 N N . ASN B 1 503 ? -13.789 15.914 -6.242 1 96.56 503 ASN B N 1
ATOM 8976 C CA . ASN B 1 503 ? -12.414 16.203 -6.617 1 96.56 503 ASN B CA 1
ATOM 8977 C C . ASN B 1 503 ? -12.289 16.516 -8.109 1 96.56 503 ASN B C 1
ATOM 8979 O O . ASN B 1 503 ? -11.383 16 -8.773 1 96.56 503 ASN B O 1
ATOM 8983 N N . THR B 1 504 ? -13.25 17.266 -8.609 1 96.88 504 THR B N 1
ATOM 8984 C CA . THR B 1 504 ? -13.047 17.812 -9.945 1 96.88 504 THR B CA 1
ATOM 8985 C C . THR B 1 504 ? -11.875 18.797 -9.961 1 96.88 504 THR B C 1
ATOM 8987 O O . THR B 1 504 ? -11.336 19.141 -8.914 1 96.88 504 THR B O 1
ATOM 8990 N N . ALA B 1 505 ? -11.469 19.203 -11.07 1 97.88 505 ALA B N 1
ATOM 8991 C CA . ALA B 1 505 ? -10.281 20.047 -11.203 1 97.88 505 ALA B CA 1
ATOM 8992 C C . ALA B 1 505 ? -10.43 21.328 -10.391 1 97.88 505 ALA B C 1
ATOM 8994 O O . ALA B 1 505 ? -11.445 22.031 -10.492 1 97.88 505 ALA B O 1
ATOM 8995 N N . TRP B 1 506 ? -9.383 21.656 -9.531 1 98.25 506 TRP B N 1
ATOM 8996 C CA . TRP B 1 506 ? -9.242 22.844 -8.703 1 98.25 506 TRP B CA 1
ATOM 8997 C C . TRP B 1 506 ? -10.328 22.891 -7.629 1 98.25 506 TRP B C 1
ATOM 8999 O O . TRP B 1 506 ? -10.789 23.969 -7.25 1 98.25 506 TRP B O 1
ATOM 9009 N N . SER B 1 507 ? -10.719 21.703 -7.242 1 98.12 507 SER B N 1
ATOM 9010 C CA . SER B 1 507 ? -11.734 21.609 -6.195 1 98.12 507 SER B CA 1
ATOM 9011 C C . SER B 1 507 ? -11.305 20.625 -5.105 1 98.12 507 SER B C 1
ATOM 9013 O O . SER B 1 507 ? -10.711 19.578 -5.395 1 98.12 507 SER B O 1
ATOM 9015 N N . TYR B 1 508 ? -11.602 20.984 -3.859 1 98.06 508 TYR B N 1
ATOM 9016 C CA . TYR B 1 508 ? -11.406 20.109 -2.703 1 98.06 508 TYR B CA 1
ATOM 9017 C C . TYR B 1 508 ? -9.953 19.641 -2.617 1 98.06 508 TYR B C 1
ATOM 9019 O O . TYR B 1 508 ? -9.031 20.469 -2.549 1 98.06 508 TYR B O 1
ATOM 9027 N N . HIS B 1 509 ? -9.68 18.312 -2.682 1 98.19 509 HIS B N 1
ATOM 9028 C CA . HIS B 1 509 ? -8.312 17.844 -2.543 1 98.19 509 HIS B CA 1
ATOM 9029 C C . HIS B 1 509 ? -7.559 17.922 -3.869 1 98.19 509 HIS B C 1
ATOM 9031 O O . HIS B 1 509 ? -6.336 17.781 -3.904 1 98.19 509 HIS B O 1
ATOM 9037 N N . ASN B 1 510 ? -8.305 18.141 -4.977 1 98.44 510 ASN B N 1
ATOM 9038 C CA . ASN B 1 510 ? -7.699 18.203 -6.301 1 98.44 510 ASN B CA 1
ATOM 9039 C C . ASN B 1 510 ? -7.34 19.641 -6.676 1 98.44 510 ASN B C 1
ATOM 9041 O O . ASN B 1 510 ? -7.871 20.188 -7.645 1 98.44 510 ASN B O 1
ATOM 9045 N N . GLY B 1 511 ? -6.43 20.203 -5.855 1 98.31 511 GLY B N 1
ATOM 9046 C CA . GLY B 1 511 ? -5.926 21.531 -6.152 1 98.31 511 GLY B CA 1
ATOM 9047 C C . GLY B 1 511 ? -6.703 22.625 -5.457 1 98.31 511 GLY B C 1
ATOM 9048 O O . GLY B 1 511 ? -6.586 23.797 -5.82 1 98.31 511 GLY B O 1
ATOM 9049 N N . GLY B 1 512 ? -7.496 22.359 -4.496 1 98.62 512 GLY B N 1
ATOM 9050 C CA . GLY B 1 512 ? -8.188 23.391 -3.73 1 98.62 512 GLY B CA 1
ATOM 9051 C C . GLY B 1 512 ? -7.27 24.141 -2.779 1 98.62 512 GLY B C 1
ATOM 9052 O O . GLY B 1 512 ? -6.133 23.719 -2.549 1 98.62 512 GLY B O 1
ATOM 9053 N N . SER B 1 513 ? -7.762 25.297 -2.309 1 98.69 513 SER B N 1
ATOM 9054 C CA . SER B 1 513 ? -7.055 26.078 -1.304 1 98.69 513 SER B CA 1
ATOM 9055 C C . SER B 1 513 ? -7.633 25.844 0.088 1 98.69 513 SER B C 1
ATOM 9057 O O . SER B 1 513 ? -8.844 25.969 0.29 1 98.69 513 SER B O 1
ATOM 9059 N N . TRP B 1 514 ? -6.84 25.531 0.968 1 98.81 514 TRP B N 1
ATOM 9060 C CA . TRP B 1 514 ? -7.281 25.188 2.312 1 98.81 514 TRP B CA 1
ATOM 9061 C C . TRP B 1 514 ? -6.68 26.125 3.35 1 98.81 514 TRP B C 1
ATOM 9063 O O . TRP B 1 514 ? -5.5 26 3.697 1 98.81 514 TRP B O 1
ATOM 9073 N N . PRO B 1 515 ? -7.441 26.953 3.977 1 98.62 515 PRO B N 1
ATOM 9074 C CA . PRO B 1 515 ? -6.938 27.969 4.906 1 98.62 515 PRO B CA 1
ATOM 9075 C C . PRO B 1 515 ? -6.207 27.359 6.102 1 98.62 515 PRO B C 1
ATOM 9077 O O . PRO B 1 515 ? -5.301 27.984 6.66 1 98.62 515 PRO B O 1
ATOM 9080 N N . VAL B 1 516 ? -6.57 26.141 6.461 1 98.69 516 VAL B N 1
ATOM 9081 C CA . VAL B 1 516 ? -5.965 25.5 7.629 1 98.69 516 VAL B CA 1
ATOM 9082 C C . VAL B 1 516 ? -4.461 25.344 7.406 1 98.69 516 VAL B C 1
ATOM 9084 O O . VAL B 1 516 ? -3.693 25.25 8.367 1 98.69 516 VAL B O 1
ATOM 9087 N N . LEU B 1 517 ? -3.986 25.328 6.207 1 98.75 517 LEU B N 1
ATOM 9088 C CA . LEU B 1 517 ? -2.574 25.125 5.898 1 98.75 517 LEU B CA 1
ATOM 9089 C C . LEU B 1 517 ? -1.759 26.375 6.25 1 98.75 517 LEU B C 1
ATOM 9091 O O . LEU B 1 517 ? -0.53 26.312 6.336 1 98.75 517 LEU B O 1
ATOM 9095 N N . LEU B 1 518 ? -2.422 27.469 6.535 1 98.75 518 LEU B N 1
ATOM 9096 C CA . LEU B 1 518 ? -1.792 28.75 6.801 1 98.75 518 LEU B CA 1
ATOM 9097 C C . LEU B 1 518 ? -0.891 28.672 8.031 1 98.75 518 LEU B C 1
ATOM 9099 O O . LEU B 1 518 ? 0.222 29.203 8.023 1 98.75 518 LEU B O 1
ATOM 9103 N N . TRP B 1 519 ? -1.361 28.047 9.062 1 98.75 519 TRP B N 1
ATOM 9104 C CA . TRP B 1 519 ? -0.573 28.031 10.289 1 98.75 519 TRP B CA 1
ATOM 9105 C C . TRP B 1 519 ? 0.692 27.203 10.109 1 98.75 519 TRP B C 1
ATOM 9107 O O . TRP B 1 519 ? 1.742 27.516 10.672 1 98.75 519 TRP B O 1
ATOM 9117 N N . GLN B 1 520 ? 0.608 26.156 9.328 1 98.75 520 GLN B N 1
ATOM 9118 C CA . GLN B 1 520 ? 1.761 25.312 9.062 1 98.75 520 GLN B CA 1
ATOM 9119 C C . GLN B 1 520 ? 2.793 26.031 8.195 1 98.75 520 GLN B C 1
ATOM 9121 O O . GLN B 1 520 ? 3.998 25.906 8.438 1 98.75 520 GLN B O 1
ATOM 9126 N N . PHE B 1 521 ? 2.275 26.75 7.223 1 98.88 521 PHE B N 1
ATOM 9127 C CA . PHE B 1 521 ? 3.152 27.594 6.414 1 98.88 521 PHE B CA 1
ATOM 9128 C C . PHE B 1 521 ? 3.844 28.641 7.273 1 98.88 521 PHE B C 1
ATOM 9130 O O . PHE B 1 521 ? 5.039 28.891 7.121 1 98.88 521 PHE B O 1
ATOM 9137 N N . THR B 1 522 ? 3.137 29.25 8.203 1 98.88 522 THR B N 1
ATOM 9138 C CA . THR B 1 522 ? 3.672 30.25 9.125 1 98.88 522 THR B CA 1
ATOM 9139 C C . THR B 1 522 ? 4.797 29.656 9.961 1 98.88 522 THR B C 1
ATOM 9141 O O . THR B 1 522 ? 5.844 30.281 10.141 1 98.88 522 THR B O 1
ATOM 9144 N N . LEU B 1 523 ? 4.547 28.453 10.398 1 98.62 523 LEU B N 1
ATOM 9145 C CA . LEU B 1 523 ? 5.547 27.75 11.188 1 98.62 523 LEU B CA 1
ATOM 9146 C C . LEU B 1 523 ? 6.852 27.594 10.414 1 98.62 523 LEU B C 1
ATOM 9148 O O . LEU B 1 523 ? 7.926 27.922 10.93 1 98.62 523 LEU B O 1
ATOM 9152 N N . ALA B 1 524 ? 6.766 27.094 9.242 1 98.75 524 ALA B N 1
ATOM 9153 C CA . ALA B 1 524 ? 7.934 26.859 8.398 1 98.75 524 ALA B CA 1
ATOM 9154 C C . ALA B 1 524 ? 8.656 28.172 8.086 1 98.75 524 ALA B C 1
ATOM 9156 O O . ALA B 1 524 ? 9.891 28.219 8.102 1 98.75 524 ALA B O 1
ATOM 9157 N N . CYS B 1 525 ? 7.895 29.219 7.777 1 98.81 525 CYS B N 1
ATOM 9158 C CA . CYS B 1 525 ? 8.461 30.516 7.445 1 98.81 525 CYS B CA 1
ATOM 9159 C C . CYS B 1 525 ? 9.242 31.078 8.625 1 98.81 525 CYS B C 1
ATOM 9161 O O . CYS B 1 525 ? 10.367 31.562 8.453 1 98.81 525 CYS B O 1
ATOM 9163 N N . ILE B 1 526 ? 8.648 31.031 9.789 1 98.75 526 ILE B N 1
ATOM 9164 C CA . ILE B 1 526 ? 9.305 31.578 10.969 1 98.75 526 ILE B CA 1
ATOM 9165 C C . ILE B 1 526 ? 10.586 30.797 11.25 1 98.75 526 ILE B C 1
ATOM 9167 O O . ILE B 1 526 ? 11.641 31.375 11.523 1 98.75 526 ILE B O 1
ATOM 9171 N N . LYS B 1 527 ? 10.477 29.469 11.148 1 98.44 527 LYS B N 1
ATOM 9172 C CA . LYS B 1 527 ? 11.656 28.641 11.375 1 98.44 527 LYS B CA 1
ATOM 9173 C C . LYS B 1 527 ? 12.812 29.062 10.477 1 98.44 527 LYS B C 1
ATOM 9175 O O . LYS B 1 527 ? 13.969 29.078 10.906 1 98.44 527 LYS B O 1
ATOM 9180 N N . MET B 1 528 ? 12.484 29.422 9.289 1 98.25 528 MET B N 1
ATOM 9181 C CA . MET B 1 528 ? 13.516 29.703 8.289 1 98.25 528 MET B CA 1
ATOM 9182 C C . MET B 1 528 ? 13.828 31.188 8.227 1 98.25 528 MET B C 1
ATOM 9184 O O . MET B 1 528 ? 14.547 31.641 7.328 1 98.25 528 MET B O 1
ATOM 9188 N N . GLY B 1 529 ? 13.281 32 9.086 1 97.88 529 GLY B N 1
ATOM 9189 C CA . GLY B 1 529 ? 13.547 33.438 9.141 1 97.88 529 GLY B CA 1
ATOM 9190 C C . GLY B 1 529 ? 12.859 34.219 8.039 1 97.88 529 GLY B C 1
ATOM 9191 O O . GLY B 1 529 ? 13.344 35.281 7.625 1 97.88 529 GLY B O 1
ATOM 9192 N N . ARG B 1 530 ? 11.852 33.656 7.516 1 98.38 530 ARG B N 1
ATOM 9193 C CA . ARG B 1 530 ? 11.109 34.312 6.441 1 98.38 530 ARG B CA 1
ATOM 9194 C C . ARG B 1 530 ? 9.703 34.688 6.898 1 98.38 530 ARG B C 1
ATOM 9196 O O . ARG B 1 530 ? 8.727 34.375 6.203 1 98.38 530 ARG B O 1
ATOM 9203 N N . SER B 1 531 ? 9.547 35.281 8.016 1 98.25 531 SER B N 1
ATOM 9204 C CA . SER B 1 531 ? 8.266 35.688 8.562 1 98.25 531 SER B CA 1
ATOM 9205 C C . SER B 1 531 ? 7.539 36.625 7.613 1 98.25 531 SER B C 1
ATOM 9207 O O . SER B 1 531 ? 6.312 36.75 7.66 1 98.25 531 SER B O 1
ATOM 9209 N N . ASP B 1 532 ? 8.289 37.25 6.734 1 98.44 532 ASP B N 1
ATOM 9210 C CA . ASP B 1 532 ? 7.695 38.156 5.754 1 98.44 532 ASP B CA 1
ATOM 9211 C C . ASP B 1 532 ? 6.707 37.438 4.852 1 98.44 532 ASP B C 1
ATOM 9213 O O . ASP B 1 532 ? 5.637 37.969 4.539 1 98.44 532 ASP B O 1
ATOM 9217 N N . LEU B 1 533 ? 7.043 36.219 4.445 1 98.69 533 LEU B N 1
ATOM 9218 C CA . LEU B 1 533 ? 6.156 35.438 3.6 1 98.69 533 LEU B CA 1
ATOM 9219 C C . LEU B 1 533 ? 4.883 35.062 4.352 1 98.69 533 LEU B C 1
ATOM 9221 O O . LEU B 1 533 ? 3.789 35.094 3.787 1 98.69 533 LEU B O 1
ATOM 9225 N N . ALA B 1 534 ? 5.035 34.688 5.598 1 98.75 534 ALA B N 1
ATOM 9226 C CA . ALA B 1 534 ? 3.891 34.344 6.43 1 98.75 534 ALA B CA 1
ATOM 9227 C C . ALA B 1 534 ? 2.963 35.531 6.629 1 98.75 534 ALA B C 1
ATOM 9229 O O . ALA B 1 534 ? 1.74 35.406 6.547 1 98.75 534 ALA B O 1
ATOM 9230 N N . GLU B 1 535 ? 3.537 36.688 6.898 1 98.75 535 GLU B N 1
ATOM 9231 C CA . GLU B 1 535 ? 2.758 37.906 7.109 1 98.75 535 GLU B CA 1
ATOM 9232 C C . GLU B 1 535 ? 1.949 38.25 5.863 1 98.75 535 GLU B C 1
ATOM 9234 O O . GLU B 1 535 ? 0.78 38.625 5.961 1 98.75 535 GLU B O 1
ATOM 9239 N N . LYS B 1 536 ? 2.59 38.094 4.746 1 98.75 536 LYS B N 1
ATOM 9240 C CA . LYS B 1 536 ? 1.91 38.375 3.484 1 98.75 536 LYS B CA 1
ATOM 9241 C C . LYS B 1 536 ? 0.748 37.406 3.264 1 98.75 536 LYS B C 1
ATOM 9243 O O . LYS B 1 536 ? -0.333 37.812 2.834 1 98.75 536 LYS B O 1
ATOM 9248 N N . ALA B 1 537 ? 0.979 36.156 3.498 1 98.81 537 ALA B N 1
ATOM 9249 C CA . ALA B 1 537 ? -0.061 35.156 3.318 1 98.81 537 ALA B CA 1
ATOM 9250 C C . ALA B 1 537 ? -1.226 35.375 4.273 1 98.81 537 ALA B C 1
ATOM 9252 O O . ALA B 1 537 ? -2.391 35.25 3.889 1 98.81 537 ALA B O 1
ATOM 9253 N N . VAL B 1 538 ? -0.946 35.719 5.531 1 98.69 538 VAL B N 1
ATOM 9254 C CA . VAL B 1 538 ? -1.969 36 6.539 1 98.69 538 VAL B CA 1
ATOM 9255 C C . VAL B 1 538 ? -2.807 37.188 6.113 1 98.69 538 VAL B C 1
ATOM 9257 O O . VAL B 1 538 ? -4.031 37.188 6.25 1 98.69 538 VAL B O 1
ATOM 9260 N N . ALA B 1 539 ? -2.146 38.156 5.629 1 98.5 539 ALA B N 1
ATOM 9261 C CA . ALA B 1 539 ? -2.844 39.375 5.188 1 98.5 539 ALA B CA 1
ATOM 9262 C C . ALA B 1 539 ? -3.834 39.062 4.07 1 98.5 539 ALA B C 1
ATOM 9264 O O . ALA B 1 539 ? -4.93 39.625 4.027 1 98.5 539 ALA B O 1
ATOM 9265 N N . ILE B 1 540 ? -3.451 38.219 3.213 1 98.5 540 ILE B N 1
ATOM 9266 C CA . ILE B 1 540 ? -4.32 37.812 2.113 1 98.5 540 ILE B CA 1
ATOM 9267 C C . ILE B 1 540 ? -5.547 37.062 2.664 1 98.5 540 ILE B C 1
ATOM 9269 O O . ILE B 1 540 ? -6.68 37.375 2.277 1 98.5 540 ILE B O 1
ATOM 9273 N N . ALA B 1 541 ? -5.348 36.188 3.551 1 98.44 541 ALA B N 1
ATOM 9274 C CA . ALA B 1 541 ? -6.426 35.375 4.133 1 98.44 541 ALA B CA 1
ATOM 9275 C C . ALA B 1 541 ? -7.402 36.25 4.906 1 98.44 541 ALA B C 1
ATOM 9277 O O . ALA B 1 541 ? -8.609 36.031 4.871 1 98.44 541 ALA B O 1
ATOM 9278 N N . GLU B 1 542 ? -6.941 37.25 5.582 1 97.69 542 GLU B N 1
ATOM 9279 C CA . GLU B 1 542 ? -7.723 38.125 6.457 1 97.69 542 GLU B CA 1
ATOM 9280 C C . GLU B 1 542 ? -8.766 38.906 5.664 1 97.69 542 GLU B C 1
ATOM 9282 O O . GLU B 1 542 ? -9.812 39.281 6.199 1 97.69 542 GLU B O 1
ATOM 9287 N N . LYS B 1 543 ? -8.492 39.094 4.449 1 97.19 543 LYS B N 1
ATOM 9288 C CA . LYS B 1 543 ? -9.391 39.875 3.615 1 97.19 543 LYS B CA 1
ATOM 9289 C C . LYS B 1 543 ? -10.688 39.125 3.332 1 97.19 543 LYS B C 1
ATOM 9291 O O . LYS B 1 543 ? -11.711 39.719 3.008 1 97.19 543 LYS B O 1
ATOM 9296 N N . ARG B 1 544 ? -10.625 37.781 3.576 1 97.56 544 ARG B N 1
ATOM 9297 C CA . ARG B 1 544 ? -11.742 37.031 3.023 1 97.56 544 ARG B CA 1
ATOM 9298 C C . ARG B 1 544 ? -12.352 36.125 4.074 1 97.56 544 ARG B C 1
ATOM 9300 O O . ARG B 1 544 ? -13.562 35.875 4.062 1 97.56 544 ARG B O 1
ATOM 9307 N N . LEU B 1 545 ? -11.625 35.562 4.988 1 98.19 545 LEU B N 1
ATOM 9308 C CA . LEU B 1 545 ? -12.031 34.438 5.832 1 98.19 545 LEU B CA 1
ATOM 9309 C C . LEU B 1 545 ? -13.328 34.75 6.574 1 98.19 545 LEU B C 1
ATOM 9311 O O . LEU B 1 545 ? -14.297 34 6.488 1 98.19 545 LEU B O 1
ATOM 9315 N N . SER B 1 546 ? -13.359 35.875 7.234 1 97.88 546 SER B N 1
ATOM 9316 C CA . SER B 1 546 ? -14.539 36.25 8.008 1 97.88 546 SER B CA 1
ATOM 9317 C C . SER B 1 546 ? -15.711 36.594 7.09 1 97.88 546 SER B C 1
ATOM 9319 O O . SER B 1 546 ? -16.844 36.188 7.324 1 97.88 546 SER B O 1
ATOM 9321 N N . LYS B 1 547 ? -15.438 37.344 6.023 1 97.38 547 LYS B N 1
ATOM 9322 C CA . LYS B 1 547 ? -16.469 37.75 5.07 1 97.38 547 LYS B CA 1
ATOM 9323 C C . LYS B 1 547 ? -17.125 36.562 4.418 1 97.38 547 LYS B C 1
ATOM 9325 O O . LYS B 1 547 ? -18.312 36.594 4.094 1 97.38 547 LYS B O 1
ATOM 9330 N N . ASP B 1 548 ? -16.312 35.531 4.25 1 98 548 ASP B N 1
ATOM 9331 C CA . ASP B 1 548 ? -16.781 34.312 3.578 1 98 548 ASP B CA 1
ATOM 9332 C C . ASP B 1 548 ? -17.281 33.281 4.586 1 98 548 ASP B C 1
ATOM 9334 O O . ASP B 1 548 ? -17.453 32.125 4.246 1 98 548 ASP B O 1
ATOM 9338 N N . TRP B 1 549 ? -17.438 33.625 5.785 1 97.81 549 TRP B N 1
ATOM 9339 C CA . TRP B 1 549 ? -17.984 32.781 6.844 1 97.81 549 TRP B CA 1
ATOM 9340 C C . TRP B 1 549 ? -17.078 31.594 7.148 1 97.81 549 TRP B C 1
ATOM 9342 O O . TRP B 1 549 ? -17.547 30.469 7.312 1 97.81 549 TRP B O 1
ATOM 9352 N N . TRP B 1 550 ? -15.781 31.719 7.023 1 98.25 550 TRP B N 1
ATOM 9353 C CA . TRP B 1 550 ? -14.75 30.797 7.461 1 98.25 550 TRP B CA 1
ATOM 9354 C C . TRP B 1 550 ? -14.945 29.422 6.809 1 98.25 550 TRP B C 1
ATOM 9356 O O . TRP B 1 550 ? -15.062 28.406 7.504 1 98.25 550 TRP B O 1
ATOM 9366 N N . PRO B 1 551 ? -14.82 29.344 5.516 1 98 551 PRO B N 1
ATOM 9367 C CA . PRO B 1 551 ? -15.078 28.078 4.832 1 98 551 PRO B CA 1
ATOM 9368 C C . PRO B 1 551 ? -13.969 27.047 5.051 1 98 551 PRO B C 1
ATOM 9370 O O . PRO B 1 551 ? -12.828 27.422 5.344 1 98 551 PRO B O 1
ATOM 9373 N N . GLU B 1 552 ? -14.297 25.828 4.828 1 97.94 552 GLU B N 1
ATOM 9374 C CA . GLU B 1 552 ? -13.375 24.688 4.898 1 97.94 552 GLU B CA 1
ATOM 9375 C C . GLU B 1 552 ? -12.289 24.797 3.834 1 97.94 552 GLU B C 1
ATOM 9377 O O . GLU B 1 552 ? -11.109 24.578 4.121 1 97.94 552 GLU B O 1
ATOM 9382 N N . TYR B 1 553 ? -12.695 25.078 2.627 1 98.56 553 TYR B N 1
ATOM 9383 C CA . TYR B 1 553 ? -11.758 25.203 1.516 1 98.56 553 TYR B CA 1
ATOM 9384 C C . TYR B 1 553 ? -12.328 26.125 0.434 1 98.56 553 TYR B C 1
ATOM 9386 O O . TYR B 1 553 ? -13.484 26.547 0.515 1 98.56 553 TYR B O 1
ATOM 9394 N N . TYR B 1 554 ? -11.469 26.5 -0.489 1 98.75 554 TYR B N 1
ATOM 9395 C CA . TYR B 1 554 ? -11.844 27.297 -1.654 1 98.75 554 TYR B CA 1
ATOM 9396 C C . TYR B 1 554 ? -11.523 26.547 -2.945 1 98.75 554 TYR B C 1
ATOM 9398 O O . TYR B 1 554 ? -10.586 25.75 -2.998 1 98.75 554 TYR B O 1
ATOM 9406 N N . ASP B 1 555 ? -12.297 26.828 -4 1 98.19 555 ASP B N 1
ATOM 9407 C CA . ASP B 1 555 ? -12.141 26.219 -5.316 1 98.19 555 ASP B CA 1
ATOM 9408 C C . ASP B 1 555 ? -11.547 27.203 -6.312 1 98.19 555 ASP B C 1
ATOM 9410 O O . ASP B 1 555 ? -11.352 28.375 -5.992 1 98.19 555 ASP B O 1
ATOM 9414 N N . THR B 1 556 ? -11.148 26.703 -7.508 1 97.06 556 THR B N 1
ATOM 9415 C CA . THR B 1 556 ? -10.578 27.359 -8.68 1 97.06 556 THR B CA 1
ATOM 9416 C C . THR B 1 556 ? -9.055 27.453 -8.547 1 97.06 556 THR B C 1
ATOM 9418 O O . THR B 1 556 ? -8.508 27.25 -7.465 1 97.06 556 THR B O 1
ATOM 9421 N N . LYS B 1 557 ? -8.453 27.781 -9.523 1 96.5 557 LYS B N 1
ATOM 9422 C CA . LYS B 1 557 ? -6.992 27.766 -9.594 1 96.5 557 LYS B CA 1
ATOM 9423 C C . LYS B 1 557 ? -6.383 28.734 -8.578 1 96.5 557 LYS B C 1
ATOM 9425 O O . LYS B 1 557 ? -5.375 28.422 -7.945 1 96.5 557 LYS B O 1
ATOM 9430 N N . SER B 1 558 ? -7.051 29.875 -8.336 1 95.31 558 SER B N 1
ATOM 9431 C CA . SER B 1 558 ? -6.469 30.875 -7.449 1 95.31 558 SER B CA 1
ATOM 9432 C C . SER B 1 558 ? -7.207 30.938 -6.117 1 95.31 558 SER B C 1
ATOM 9434 O O . SER B 1 558 ? -6.914 31.781 -5.273 1 95.31 558 SER B O 1
ATOM 9436 N N . GLY B 1 559 ? -8.227 30.078 -5.938 1 96.62 559 GLY B N 1
ATOM 9437 C CA . GLY B 1 559 ? -8.953 30.062 -4.68 1 96.62 559 GLY B CA 1
ATOM 9438 C C . GLY B 1 559 ? -9.984 31.172 -4.578 1 96.62 559 GLY B C 1
ATOM 9439 O O . GLY B 1 559 ? -10.172 31.766 -3.508 1 96.62 559 GLY B O 1
ATOM 9440 N N . ARG B 1 560 ? -10.664 31.484 -5.648 1 95.94 560 ARG B N 1
ATOM 9441 C CA . ARG B 1 560 ? -11.547 32.656 -5.707 1 95.94 560 ARG B CA 1
ATOM 9442 C C . ARG B 1 560 ? -12.93 32.312 -5.156 1 95.94 560 ARG B C 1
ATOM 9444 O O . ARG B 1 560 ? -13.625 33.188 -4.648 1 95.94 560 ARG B O 1
ATOM 9451 N N . PHE B 1 561 ? -13.336 31.031 -5.301 1 97.69 561 PHE B N 1
ATOM 9452 C CA . PHE B 1 561 ? -14.688 30.641 -4.91 1 97.69 561 PHE B CA 1
ATOM 9453 C C . PHE B 1 561 ? -14.672 29.781 -3.65 1 97.69 561 PHE B C 1
ATOM 9455 O O . PHE B 1 561 ? -13.781 28.953 -3.479 1 97.69 561 PHE B O 1
ATOM 9462 N N . ILE B 1 562 ? -15.656 30.047 -2.803 1 98 562 ILE B N 1
ATOM 9463 C CA . ILE B 1 562 ? -15.859 29.109 -1.71 1 98 562 ILE B CA 1
ATOM 9464 C C . ILE B 1 562 ? -16.109 27.703 -2.277 1 98 562 ILE B C 1
ATOM 9466 O O . ILE B 1 562 ? -16.844 27.547 -3.26 1 98 562 ILE B O 1
ATOM 9470 N N . GLY B 1 563 ? -15.492 26.734 -1.682 1 97.81 563 GLY B N 1
ATOM 9471 C CA . GLY B 1 563 ? -15.656 25.375 -2.186 1 97.81 563 GLY B CA 1
ATOM 9472 C C . GLY B 1 563 ? -17.109 24.969 -2.355 1 97.81 563 GLY B C 1
ATOM 9473 O O . GLY B 1 563 ? -17.953 25.312 -1.521 1 97.81 563 GLY B O 1
ATOM 9474 N N . LYS B 1 564 ? -17.391 24.219 -3.428 1 94.69 564 LYS B N 1
ATOM 9475 C CA . LYS B 1 564 ? -18.75 23.812 -3.773 1 94.69 564 LYS B CA 1
ATOM 9476 C C . LYS B 1 564 ? -19.422 23.078 -2.619 1 94.69 564 LYS B C 1
ATOM 9478 O O . LYS B 1 564 ? -20.625 23.219 -2.387 1 94.69 564 LYS B O 1
ATOM 9483 N N . GLN B 1 565 ? -18.625 22.281 -1.896 1 92.31 565 GLN B N 1
ATOM 9484 C CA . GLN B 1 565 ? -19.156 21.469 -0.805 1 92.31 565 GLN B CA 1
ATOM 9485 C C . GLN B 1 565 ? -18.453 21.797 0.513 1 92.31 565 GLN B C 1
ATOM 9487 O O . GLN B 1 565 ? -18.406 20.953 1.412 1 92.31 565 GLN B O 1
ATOM 9492 N N . ALA B 1 566 ? -17.922 22.953 0.591 1 95.12 566 ALA B N 1
ATOM 9493 C CA . ALA B 1 566 ? -17.219 23.359 1.803 1 95.12 566 ALA B CA 1
ATOM 9494 C C . ALA B 1 566 ? -18.203 23.594 2.953 1 95.12 566 ALA B C 1
ATOM 9496 O O . ALA B 1 566 ? -19.266 24.156 2.758 1 95.12 566 ALA B O 1
ATOM 9497 N N . ARG B 1 567 ? -17.828 23.109 4.035 1 93.69 567 ARG B N 1
ATOM 9498 C CA . ARG B 1 567 ? -18.547 23.5 5.242 1 93.69 567 ARG B CA 1
ATOM 9499 C C . ARG B 1 567 ? -18.172 24.922 5.66 1 93.69 567 ARG B C 1
ATOM 9501 O O . ARG B 1 567 ? -17.031 25.359 5.441 1 93.69 567 ARG B O 1
ATOM 9508 N N . LEU B 1 568 ? -19.141 25.594 6.227 1 95.69 568 LEU B N 1
ATOM 9509 C CA . LEU B 1 568 ? -18.891 26.938 6.758 1 95.69 568 LEU B CA 1
ATOM 9510 C C . LEU B 1 568 ? -18.656 26.891 8.266 1 95.69 568 LEU B C 1
ATOM 9512 O O . LEU B 1 568 ? -19.031 25.906 8.922 1 95.69 568 LEU B O 1
ATOM 9516 N N . TYR B 1 569 ? -17.969 27.969 8.75 1 97.31 569 TYR B N 1
ATOM 9517 C CA . TYR B 1 569 ? -17.578 28.016 10.148 1 97.31 569 TYR B CA 1
ATOM 9518 C C . TYR B 1 569 ? -16.781 26.781 10.531 1 97.31 569 TYR B C 1
ATOM 9520 O O . TYR B 1 569 ? -17.094 26.109 11.523 1 97.31 569 TYR B O 1
ATOM 9528 N N . GLN B 1 570 ? -15.898 26.484 9.617 1 98 570 GLN B N 1
ATOM 9529 C CA . GLN B 1 570 ? -14.992 25.359 9.812 1 98 570 GLN B CA 1
ATOM 9530 C C . GLN B 1 570 ? -13.977 25.656 10.914 1 98 570 GLN B C 1
ATOM 9532 O O . GLN B 1 570 ? -13.188 26.594 10.805 1 98 570 GLN B O 1
ATOM 9537 N N . THR B 1 571 ? -13.898 24.797 11.852 1 98.62 571 THR B N 1
ATOM 9538 C CA . THR B 1 571 ? -13.133 25.047 13.07 1 98.62 571 THR B CA 1
ATOM 9539 C C . THR B 1 571 ? -11.641 25.109 12.766 1 98.62 571 THR B C 1
ATOM 9541 O O . THR B 1 571 ? -10.93 25.984 13.266 1 98.62 571 THR B O 1
ATOM 9544 N N . TRP B 1 572 ? -11.164 24.188 11.969 1 98.31 572 TRP B N 1
ATOM 9545 C CA . TRP B 1 572 ? -9.719 24.188 11.766 1 98.31 572 TRP B CA 1
ATOM 9546 C C . TRP B 1 572 ? -9.281 25.359 10.906 1 98.31 572 TRP B C 1
ATOM 9548 O O . TRP B 1 572 ? -8.133 25.812 10.992 1 98.31 572 TRP B O 1
ATOM 9558 N N . SER B 1 573 ? -10.117 25.953 10.062 1 98.69 573 SER B N 1
ATOM 9559 C CA . SER B 1 573 ? -9.797 27.188 9.359 1 98.69 573 SER B CA 1
ATOM 9560 C C . SER B 1 573 ? -9.664 28.359 10.328 1 98.69 573 SER B C 1
ATOM 9562 O O . SER B 1 573 ? -8.727 29.156 10.219 1 98.69 573 SER B O 1
ATOM 9564 N N . ILE B 1 574 ? -10.609 28.438 11.234 1 98.81 574 ILE B N 1
ATOM 9565 C CA . ILE B 1 574 ? -10.609 29.469 12.273 1 98.81 574 ILE B CA 1
ATOM 9566 C C . ILE B 1 574 ? -9.344 29.359 13.117 1 98.81 574 ILE B C 1
ATOM 9568 O O . ILE B 1 574 ? -8.617 30.328 13.305 1 98.81 574 ILE B O 1
ATOM 9572 N N . ALA B 1 575 ? -9.117 28.156 13.547 1 98.81 575 ALA B N 1
ATOM 9573 C CA . ALA B 1 575 ? -7.969 27.891 14.406 1 98.81 575 ALA B CA 1
ATOM 9574 C C . ALA B 1 575 ? -6.66 28.141 13.664 1 98.81 575 ALA B C 1
ATOM 9576 O O . ALA B 1 575 ? -5.695 28.641 14.242 1 98.81 575 ALA B O 1
ATOM 9577 N N . GLY B 1 576 ? -6.629 27.719 12.406 1 98.69 576 GLY B N 1
ATOM 9578 C CA . GLY B 1 576 ? -5.43 27.938 11.609 1 98.69 576 GLY B CA 1
ATOM 9579 C C . GLY B 1 576 ? -5.055 29.406 11.5 1 98.69 576 GLY B C 1
ATOM 9580 O O . GLY B 1 576 ? -3.879 29.766 11.602 1 98.69 576 GLY B O 1
ATOM 9581 N N . TYR B 1 577 ? -6.031 30.25 11.289 1 98.69 577 TYR B N 1
ATOM 9582 C CA . TYR B 1 577 ? -5.816 31.688 11.258 1 98.69 577 TYR B CA 1
ATOM 9583 C C . TYR B 1 577 ? -5.289 32.188 12.594 1 98.69 577 TYR B C 1
ATOM 9585 O O . TYR B 1 577 ? -4.281 32.906 12.641 1 98.69 577 TYR B O 1
ATOM 9593 N N . LEU B 1 578 ? -5.938 31.797 13.695 1 98.69 578 LEU B N 1
ATOM 9594 C CA . LEU B 1 578 ? -5.551 32.25 15.031 1 98.69 578 LEU B CA 1
ATOM 9595 C C . LEU B 1 578 ? -4.125 31.812 15.352 1 98.69 578 LEU B C 1
ATOM 9597 O O . LEU B 1 578 ? -3.336 32.594 15.867 1 98.69 578 LEU B O 1
ATOM 9601 N N . THR B 1 579 ? -3.854 30.562 15.047 1 98.69 579 THR B N 1
ATOM 9602 C CA . THR B 1 579 ? -2.527 30.016 15.336 1 98.69 579 THR B CA 1
ATOM 9603 C C . THR B 1 579 ? -1.458 30.781 14.555 1 98.69 579 THR B C 1
ATOM 9605 O O . THR B 1 579 ? -0.377 31.062 15.078 1 98.69 579 THR B O 1
ATOM 9608 N N . SER B 1 580 ? -1.742 31.141 13.328 1 98.69 580 SER B N 1
ATOM 9609 C CA . SER B 1 580 ? -0.802 31.922 12.539 1 98.69 580 SER B CA 1
ATOM 9610 C C . SER B 1 580 ? -0.511 33.25 13.188 1 98.69 580 SER B C 1
ATOM 9612 O O . SER B 1 580 ? 0.649 33.656 13.32 1 98.69 580 SER B O 1
ATOM 9614 N N . LYS B 1 581 ? -1.568 33.938 13.625 1 98.44 581 LYS B N 1
ATOM 9615 C CA . LYS B 1 581 ? -1.439 35.25 14.258 1 98.44 581 LYS B CA 1
ATOM 9616 C C . LYS B 1 581 ? -0.641 35.156 15.555 1 98.44 581 LYS B C 1
ATOM 9618 O O . LYS B 1 581 ? 0.236 35.969 15.812 1 98.44 581 LYS B O 1
ATOM 9623 N N . LEU B 1 582 ? -0.941 34.156 16.281 1 98.38 582 LEU B N 1
ATOM 9624 C CA . LEU B 1 582 ? -0.303 34 17.578 1 98.38 582 LEU B CA 1
ATOM 9625 C C . LEU B 1 582 ? 1.171 33.625 17.422 1 98.38 582 LEU B C 1
ATOM 9627 O O . LEU B 1 582 ? 2.014 34.094 18.188 1 98.38 582 LEU B O 1
ATOM 9631 N N . LEU B 1 583 ? 1.483 32.812 16.453 1 98.44 583 LEU B N 1
ATOM 9632 C CA . LEU B 1 583 ? 2.873 32.438 16.188 1 98.44 583 LEU B CA 1
ATOM 9633 C C . LEU B 1 583 ? 3.682 33.656 15.758 1 98.44 583 LEU B C 1
ATOM 9635 O O . LEU B 1 583 ? 4.84 33.812 16.141 1 98.44 583 LEU B O 1
ATOM 9639 N N . LEU B 1 584 ? 3.088 34.5 14.914 1 98.12 584 LEU B N 1
ATOM 9640 C CA . LEU B 1 584 ? 3.773 35.688 14.445 1 98.12 584 LEU B CA 1
ATOM 9641 C C . LEU B 1 584 ? 4.027 36.656 15.594 1 98.12 584 LEU B C 1
ATOM 9643 O O . LEU B 1 584 ? 5.035 37.375 15.602 1 98.12 584 LEU B O 1
ATOM 9647 N N . LYS B 1 585 ? 3.145 36.625 16.578 1 97.25 585 LYS B N 1
ATOM 9648 C CA . LYS B 1 585 ? 3.303 37.469 17.766 1 97.25 585 LYS B CA 1
ATOM 9649 C C . LYS B 1 585 ? 4.332 36.875 18.719 1 97.25 585 LYS B C 1
ATOM 9651 O O . LYS B 1 585 ? 4.988 37.594 19.469 1 97.25 585 LYS B O 1
ATOM 9656 N N . ASN B 1 586 ? 4.426 35.562 18.688 1 97.31 586 ASN B N 1
ATOM 9657 C CA . ASN B 1 586 ? 5.367 34.844 19.531 1 97.31 586 ASN B CA 1
ATOM 9658 C C . ASN B 1 586 ? 6.195 33.844 18.734 1 97.31 586 ASN B C 1
ATOM 9660 O O . ASN B 1 586 ? 6.062 32.625 18.906 1 97.31 586 ASN B O 1
ATOM 9664 N N . PRO B 1 587 ? 7.113 34.281 17.984 1 97.44 587 PRO B N 1
ATOM 9665 C CA . PRO B 1 587 ? 7.859 33.406 17.062 1 97.44 587 PRO B CA 1
ATOM 9666 C C . PRO B 1 587 ? 8.664 32.344 17.797 1 97.44 587 PRO B C 1
ATOM 9668 O O . PRO B 1 587 ? 8.961 31.297 17.219 1 97.44 587 PRO B O 1
ATOM 9671 N N . ASP B 1 588 ? 8.992 32.531 19.047 1 96.81 588 ASP B N 1
ATOM 9672 C CA . ASP B 1 588 ? 9.781 31.562 19.797 1 96.81 588 ASP B CA 1
ATOM 9673 C C . ASP B 1 588 ? 9.008 30.25 19.984 1 96.81 588 ASP B C 1
ATOM 9675 O O . ASP B 1 588 ? 9.602 29.203 20.203 1 96.81 588 ASP B O 1
ATOM 9679 N N . ALA B 1 589 ? 7.719 30.344 19.938 1 97.56 589 ALA B N 1
ATOM 9680 C CA . ALA B 1 589 ? 6.859 29.188 20.172 1 97.56 589 ALA B CA 1
ATOM 9681 C C . ALA B 1 589 ? 7.004 28.156 19.062 1 97.56 589 ALA B C 1
ATOM 9683 O O . ALA B 1 589 ? 6.594 27 19.219 1 97.56 589 ALA B O 1
ATOM 9684 N N . VAL B 1 590 ? 7.625 28.516 17.938 1 97.31 590 VAL B N 1
ATOM 9685 C CA . VAL B 1 590 ? 7.773 27.594 16.828 1 97.31 590 VAL B CA 1
ATOM 9686 C C . VAL B 1 590 ? 8.625 26.406 17.25 1 97.31 590 VAL B C 1
ATOM 9688 O O . VAL B 1 590 ? 8.477 25.297 16.719 1 97.31 590 VAL B O 1
ATOM 9691 N N . LYS B 1 591 ? 9.438 26.547 18.25 1 96.25 591 LYS B N 1
ATOM 9692 C CA . LYS B 1 591 ? 10.336 25.5 18.719 1 96.25 591 LYS B CA 1
ATOM 9693 C C . LYS B 1 591 ? 9.547 24.328 19.281 1 96.25 591 LYS B C 1
ATOM 9695 O O . LYS B 1 591 ? 10.078 23.219 19.406 1 96.25 591 LYS B O 1
ATOM 9700 N N . TRP B 1 592 ? 8.273 24.609 19.656 1 97.19 592 TRP B N 1
ATOM 9701 C CA . TRP B 1 592 ? 7.43 23.531 20.188 1 97.19 592 TRP B CA 1
ATOM 9702 C C . TRP B 1 592 ? 7.16 22.484 19.109 1 97.19 592 TRP B C 1
ATOM 9704 O O . TRP B 1 592 ? 6.957 21.312 19.422 1 97.19 592 TRP B O 1
ATOM 9714 N N . LEU B 1 593 ? 7.195 22.969 17.828 1 97.81 593 LEU B N 1
ATOM 9715 C CA . LEU B 1 593 ? 6.695 22.125 16.75 1 97.81 593 LEU B CA 1
ATOM 9716 C C . LEU B 1 593 ? 7.781 21.875 15.711 1 97.81 593 LEU B C 1
ATOM 9718 O O . LEU B 1 593 ? 7.535 21.219 14.688 1 97.81 593 LEU B O 1
ATOM 9722 N N . THR B 1 594 ? 8.93 22.391 15.883 1 97.81 594 THR B N 1
ATOM 9723 C CA . THR B 1 594 ? 9.977 22.219 14.891 1 97.81 594 THR B CA 1
ATOM 9724 C C . THR B 1 594 ? 11.18 21.5 15.492 1 97.81 594 THR B C 1
ATOM 9726 O O . THR B 1 594 ? 11.32 21.422 16.719 1 97.81 594 THR B O 1
ATOM 9729 N N . CYS B 1 595 ? 11.906 20.859 14.641 1 95.81 595 CYS B N 1
ATOM 9730 C CA . CYS B 1 595 ? 13.148 20.203 15.023 1 95.81 595 CYS B CA 1
ATOM 9731 C C . CYS B 1 595 ? 14.352 20.891 14.391 1 95.81 595 CYS B C 1
ATOM 9733 O O . CYS B 1 595 ? 14.234 21.484 13.312 1 95.81 595 CYS B O 1
ATOM 9735 N N . GLU B 1 596 ? 15.453 20.859 15.086 1 91.38 596 GLU B N 1
ATOM 9736 C CA . GLU B 1 596 ? 16.703 21.375 14.539 1 91.38 596 GLU B CA 1
ATOM 9737 C C . GLU B 1 596 ? 17.438 20.312 13.719 1 91.38 596 GLU B C 1
ATOM 9739 O O . GLU B 1 596 ? 17.078 19.125 13.789 1 91.38 596 GLU B O 1
ATOM 9744 N N . ASP B 1 597 ? 18.344 20.797 12.945 1 84.56 597 ASP B N 1
ATOM 9745 C CA . ASP B 1 597 ? 19.078 19.859 12.109 1 84.56 597 ASP B CA 1
ATOM 9746 C C . ASP B 1 597 ? 19.828 18.828 12.953 1 84.56 597 ASP B C 1
ATOM 9748 O O . ASP B 1 597 ? 20.359 19.156 14.016 1 84.56 597 ASP B O 1
ATOM 9752 N N . ASP B 1 598 ? 19.516 17.578 12.633 1 67 598 ASP B N 1
ATOM 9753 C CA . ASP B 1 598 ? 20.141 16.484 13.367 1 67 598 ASP B CA 1
ATOM 9754 C C . ASP B 1 598 ? 21.547 16.203 12.844 1 67 598 ASP B C 1
ATOM 9756 O O . ASP B 1 598 ? 21.719 15.75 11.719 1 67 598 ASP B O 1
ATOM 9760 N N . GLU B 1 599 ? 22.609 16.734 13.398 1 56 599 GLU B N 1
ATOM 9761 C CA . GLU B 1 599 ? 24 16.516 13 1 56 599 GLU B CA 1
ATOM 9762 C C . GLU B 1 599 ? 24.375 15.031 13.055 1 56 599 GLU B C 1
ATOM 9764 O O . GLU B 1 599 ? 25.234 14.57 12.305 1 56 599 GLU B O 1
ATOM 9769 N N . ASP B 1 600 ? 23.75 14.258 13.812 1 51.59 600 ASP B N 1
ATOM 9770 C CA . ASP B 1 600 ? 24.125 12.859 14 1 51.59 600 ASP B CA 1
ATOM 9771 C C . ASP B 1 600 ? 23.641 12.008 12.828 1 51.59 600 ASP B C 1
ATOM 9773 O O . ASP B 1 600 ? 24.234 10.961 12.531 1 51.59 600 ASP B O 1
ATOM 9777 N N . ALA B 1 601 ? 22.531 12.258 12.312 1 50.88 601 ALA B N 1
ATOM 9778 C CA . ALA B 1 601 ? 21.969 11.43 11.25 1 50.88 601 ALA B CA 1
ATOM 9779 C C . ALA B 1 601 ? 22.781 11.539 9.969 1 50.88 601 ALA B C 1
ATOM 9781 O O . ALA B 1 601 ? 22.859 10.578 9.195 1 50.88 601 ALA B O 1
ATOM 9782 N N . ALA B 1 602 ? 23.391 12.75 9.562 1 43.31 602 ALA B N 1
ATOM 9783 C CA . ALA B 1 602 ? 24.234 12.945 8.398 1 43.31 602 ALA B CA 1
ATOM 9784 C C . ALA B 1 602 ? 25.469 12.047 8.461 1 43.31 602 ALA B C 1
ATOM 9786 O O . ALA B 1 602 ? 26.047 11.695 7.426 1 43.31 602 ALA B O 1
ATOM 9787 N N . SER B 1 603 ? 25.875 11.719 9.562 1 39.84 603 SER B N 1
ATOM 9788 C CA . SER B 1 603 ? 27.141 11.008 9.703 1 39.84 603 SER B CA 1
ATOM 9789 C C . SER B 1 603 ? 27 9.531 9.383 1 39.84 603 SER B C 1
ATOM 9791 O O . SER B 1 603 ? 27.969 8.859 9.031 1 39.84 603 SER B O 1
ATOM 9793 N N . ILE B 1 604 ? 25.875 9.039 9.586 1 39.56 604 ILE B N 1
ATOM 9794 C CA . ILE B 1 604 ? 25.781 7.59 9.414 1 39.56 604 ILE B CA 1
ATOM 9795 C C . ILE B 1 604 ? 25.625 7.25 7.938 1 39.56 604 ILE B C 1
ATOM 9797 O O . ILE B 1 604 ? 25.922 6.129 7.516 1 39.56 604 ILE B O 1
ATOM 9801 N N . SER B 1 605 ? 24.984 8.125 7.168 1 38.12 605 SER B N 1
ATOM 9802 C CA . SER B 1 605 ? 24.516 7.715 5.848 1 38.12 605 SER B CA 1
ATOM 9803 C C . SER B 1 605 ? 25.688 7.445 4.91 1 38.12 605 SER B C 1
ATOM 9805 O O . SER B 1 605 ? 25.594 6.617 4.004 1 38.12 605 SER B O 1
ATOM 9807 N N . CYS B 1 606 ? 26.641 8.469 4.695 1 35.41 606 CYS B N 1
ATOM 9808 C CA . CYS B 1 606 ? 27.562 8.469 3.562 1 35.41 606 CYS B CA 1
ATOM 9809 C C . CYS B 1 606 ? 28.562 7.324 3.672 1 35.41 606 CYS B C 1
ATOM 9811 O O . CYS B 1 606 ? 29.281 7.031 2.715 1 35.41 606 CYS B O 1
ATOM 9813 N N . VAL B 1 607 ? 29.062 7.031 4.797 1 35.06 607 VAL B N 1
ATOM 9814 C CA . VAL B 1 607 ? 30.219 6.137 4.793 1 35.06 607 VAL B CA 1
ATOM 9815 C C . VAL B 1 607 ? 29.812 4.777 4.227 1 35.06 607 VAL B C 1
ATOM 9817 O O . VAL B 1 607 ? 30.516 4.219 3.375 1 35.06 607 VAL B O 1
ATOM 9820 N N . ASP B 1 608 ? 28.891 3.98 4.891 1 37.16 608 ASP B N 1
ATOM 9821 C CA . ASP B 1 608 ? 28.781 2.535 4.719 1 37.16 608 ASP B CA 1
ATOM 9822 C C . ASP B 1 608 ? 27.719 2.188 3.67 1 37.16 608 ASP B C 1
ATOM 9824 O O . ASP B 1 608 ? 27.578 1.022 3.295 1 37.16 608 ASP B O 1
ATOM 9828 N N . MET B 1 609 ? 26.922 3.18 3.371 1 36 609 MET B N 1
ATOM 9829 C CA . MET B 1 609 ? 25.812 2.674 2.566 1 36 609 MET B CA 1
ATOM 9830 C C . MET B 1 609 ? 26.125 2.781 1.078 1 36 609 MET B C 1
ATOM 9832 O O . MET B 1 609 ? 25.297 2.445 0.236 1 36 609 MET B O 1
ATOM 9836 N N . ASN B 1 610 ? 27.172 3.604 0.743 1 32.12 610 ASN B N 1
ATOM 9837 C CA . ASN B 1 610 ? 27.578 3.578 -0.662 1 32.12 610 ASN B CA 1
ATOM 9838 C C . ASN B 1 610 ? 28.344 2.303 -1.006 1 32.12 610 ASN B C 1
ATOM 9840 O O . ASN B 1 610 ? 29.469 2.115 -0.562 1 32.12 610 ASN B O 1
ATOM 9844 N N . PRO B 1 611 ? 27.781 1.3 -1.476 1 33.28 611 PRO B N 1
ATOM 9845 C CA . PRO B 1 611 ? 28.531 0.091 -1.806 1 33.28 611 PRO B CA 1
ATOM 9846 C C . PRO B 1 611 ? 29.75 0.377 -2.686 1 33.28 611 PRO B C 1
ATOM 9848 O O . PRO B 1 611 ? 30.5 -0.543 -3.039 1 33.28 611 PRO B O 1
ATOM 9851 N N . ARG B 1 612 ? 29.875 1.55 -3.326 1 32.22 612 ARG B N 1
ATOM 9852 C CA . ARG B 1 612 ? 31.031 1.667 -4.215 1 32.22 612 ARG B CA 1
ATOM 9853 C C . ARG B 1 612 ? 32.344 1.596 -3.434 1 32.22 612 ARG B C 1
ATOM 9855 O O . ARG B 1 612 ? 33.406 1.651 -4.02 1 32.22 612 ARG B O 1
ATOM 9862 N N . ARG B 1 613 ? 32.469 2.217 -2.26 1 30.3 613 ARG B N 1
ATOM 9863 C CA . ARG B 1 613 ? 33.844 2.301 -1.789 1 30.3 613 ARG B CA 1
ATOM 9864 C C . ARG B 1 613 ? 34.375 0.923 -1.404 1 30.3 613 ARG B C 1
ATOM 9866 O O . ARG B 1 613 ? 34 0.376 -0.365 1 30.3 613 ARG B O 1
ATOM 9873 N N . ASN B 1 614 ? 34.594 0.114 -2.461 1 26.56 614 ASN B N 1
ATOM 9874 C CA . ASN B 1 614 ? 35.562 -0.962 -2.275 1 26.56 614 ASN B CA 1
ATOM 9875 C C . ASN B 1 614 ? 36.781 -0.489 -1.493 1 26.56 614 ASN B C 1
ATOM 9877 O O . ASN B 1 614 ? 37.438 0.489 -1.875 1 26.56 614 ASN B O 1
ATOM 9881 N N . PRO B 1 615 ? 36.906 -0.616 -0.271 1 28.41 615 PRO B N 1
ATOM 9882 C CA . PRO B 1 615 ? 38.25 -0.225 0.182 1 28.41 615 PRO B CA 1
ATOM 9883 C C . PRO B 1 615 ? 39.344 -0.611 -0.81 1 28.41 615 PRO B C 1
ATOM 9885 O O . PRO B 1 615 ? 39.156 -1.546 -1.596 1 28.41 615 PRO B O 1
ATOM 9888 N N . ASP B 1 616 ? 40.156 0.245 -1.276 1 26.75 616 ASP B N 1
ATOM 9889 C CA . ASP B 1 616 ? 41.406 0.022 -2.012 1 26.75 616 ASP B CA 1
ATOM 9890 C C . ASP B 1 616 ? 42.094 -1.256 -1.545 1 26.75 616 ASP B C 1
ATOM 9892 O O . ASP B 1 616 ? 42.5 -1.364 -0.383 1 26.75 616 ASP B O 1
ATOM 9896 N N . LEU B 1 617 ? 41.594 -2.4 -1.956 1 26.62 617 LEU B N 1
ATOM 9897 C CA . LEU B 1 617 ? 42.531 -3.52 -1.921 1 26.62 617 LEU B CA 1
ATOM 9898 C C . LEU B 1 617 ? 43.938 -3.074 -2.342 1 26.62 617 LEU B C 1
ATOM 9900 O O . LEU B 1 617 ? 44.188 -2.826 -3.523 1 26.62 617 LEU B O 1
ATOM 9904 N N . LYS B 1 618 ? 44.594 -2.209 -1.604 1 24.88 618 LYS B N 1
ATOM 9905 C CA . LYS B 1 618 ? 46.031 -2.109 -1.887 1 24.88 618 LYS B CA 1
ATOM 9906 C C . LYS B 1 618 ? 46.656 -3.49 -2.092 1 24.88 618 LYS B C 1
ATOM 9908 O O . LYS B 1 618 ? 46.375 -4.422 -1.337 1 24.88 618 LYS B O 1
ATOM 9913 N N . PRO B 1 619 ? 47.125 -3.668 -3.24 1 26.44 619 PRO B N 1
ATOM 9914 C CA . PRO B 1 619 ? 48 -4.812 -3.51 1 26.44 619 PRO B CA 1
ATOM 9915 C C . PRO B 1 619 ? 49 -5.094 -2.367 1 26.44 619 PRO B C 1
ATOM 9917 O O . PRO B 1 619 ? 49.656 -4.176 -1.877 1 26.44 619 PRO B O 1
ATOM 9920 N N . GLN B 1 620 ? 48.531 -5.754 -1.298 1 25.84 620 GLN B N 1
ATOM 9921 C CA . GLN B 1 620 ? 49.562 -6.18 -0.379 1 25.84 620 GLN B CA 1
ATOM 9922 C C . GLN B 1 620 ? 50.812 -6.637 -1.138 1 25.84 620 GLN B C 1
ATOM 9924 O O . GLN B 1 620 ? 50.719 -7.43 -2.076 1 25.84 620 GLN B O 1
ATOM 9929 N N . GLY B 1 621 ? 51.875 -5.867 -1.226 1 24.45 621 GLY B N 1
ATOM 9930 C CA . GLY B 1 621 ? 53.25 -6.121 -1.648 1 24.45 621 GLY B CA 1
ATOM 9931 C C . GLY B 1 621 ? 53.688 -7.539 -1.36 1 24.45 621 GLY B C 1
ATOM 9932 O O . GLY B 1 621 ? 53 -8.289 -0.661 1 24.45 621 GLY B O 1
ATOM 9933 N N . ASP B 1 622 ? 54.938 -7.809 -1.538 1 24.33 622 ASP B N 1
ATOM 9934 C CA . ASP B 1 622 ? 55.906 -8.859 -1.793 1 24.33 622 ASP B CA 1
ATOM 9935 C C . ASP B 1 622 ? 56.094 -9.75 -0.564 1 24.33 622 ASP B C 1
ATOM 9937 O O . ASP B 1 622 ? 56.844 -9.398 0.355 1 24.33 622 ASP B O 1
ATOM 9941 N N . ARG B 1 623 ? 55.156 -10.133 0.161 1 21.89 623 ARG B N 1
ATOM 9942 C CA . ARG B 1 623 ? 55.688 -11.07 1.141 1 21.89 623 ARG B CA 1
ATOM 9943 C C . ARG B 1 623 ? 56.5 -12.172 0.459 1 21.89 623 ARG B C 1
ATOM 9945 O O . ARG B 1 623 ? 56.031 -12.789 -0.497 1 21.89 623 ARG B O 1
ATOM 9952 N N . HIS B 1 624 ? 57.812 -12.07 0.561 1 20.56 624 HIS B N 1
ATOM 9953 C CA . HIS B 1 624 ? 58.906 -12.984 0.387 1 20.56 624 HIS B CA 1
ATOM 9954 C C . HIS B 1 624 ? 58.594 -14.352 0.989 1 20.56 624 HIS B C 1
ATOM 9956 O O . HIS B 1 624 ? 58.219 -14.453 2.16 1 20.56 624 HIS B O 1
ATOM 9962 N N . ILE B 1 625 ? 57.969 -15.102 0.243 1 19.89 625 ILE B N 1
ATOM 9963 C CA . ILE B 1 625 ? 58.125 -16.547 0.427 1 19.89 625 ILE B CA 1
ATOM 9964 C C . ILE B 1 625 ? 59.594 -16.875 0.716 1 19.89 625 ILE B C 1
ATOM 9966 O O . ILE B 1 625 ? 60.438 -16.734 -0.162 1 19.89 625 ILE B O 1
ATOM 9970 N N . VAL B 1 626 ? 60.156 -16.438 1.861 1 20.08 626 VAL B N 1
ATOM 9971 C CA . VAL B 1 626 ? 61.219 -17.25 2.414 1 20.08 626 VAL B CA 1
ATOM 9972 C C . VAL B 1 626 ? 60.625 -18.547 2.998 1 20.08 626 VAL B C 1
ATOM 9974 O O . VAL B 1 626 ? 59.625 -18.5 3.697 1 20.08 626 VAL B O 1
#

Nearest PDB structures (foldseek):
  6ttj-assembly2_H  TM=9.768E-01  e=1.314E-56  Arabidopsis thaliana
  6ttj-assembly1_C  TM=9.725E-01  e=1.250E-56  Arabidopsis thaliana
  6ttj-assembly2_E  TM=9.778E-01  e=5.536E-56  Arabidopsis thaliana
  6ttj-assembly2_I  TM=9.812E-01  e=1.224E-55  Arabidopsis thaliana
  6ttj-assembly1_D  TM=9.706E-01  e=4.320E-56  Arabidopsis thaliana

Organism: Physcomitrium patens (NCBI:txid3218)

Solvent-accessible surface area (backbone atoms only — not comparable to full-atom values): 72154 Å² total; per-residue (Å²): 146,90,83,90,80,88,80,92,79,86,90,81,89,84,84,89,83,90,82,92,78,92,84,91,87,81,91,78,91,85,88,79,90,83,91,78,84,74,80,78,72,79,72,73,81,63,88,71,67,84,58,75,68,86,75,82,81,72,82,85,79,85,84,79,78,73,81,72,87,67,73,79,82,79,78,80,79,81,78,79,76,80,78,80,83,67,84,73,84,86,83,80,85,72,84,66,82,84,75,88,78,89,78,86,89,83,88,81,88,78,84,70,84,80,68,87,76,84,81,87,80,86,90,85,84,79,78,89,80,82,71,74,78,53,81,64,73,72,82,67,47,71,66,54,49,50,38,51,53,54,52,60,69,30,51,39,62,59,96,85,37,48,43,44,32,29,43,36,65,41,89,82,55,91,72,58,77,74,29,70,19,32,31,52,68,56,29,48,39,41,41,52,34,30,48,76,70,67,49,49,64,35,48,53,39,27,56,52,53,51,56,72,60,32,29,76,55,78,52,65,53,64,67,35,57,24,44,30,43,31,36,40,27,35,33,82,39,78,43,79,42,76,55,91,81,44,81,40,79,41,66,39,78,46,72,33,53,15,64,49,36,67,25,36,41,24,41,58,48,28,42,34,50,50,46,42,48,52,47,25,50,26,62,71,70,65,52,54,64,62,60,64,32,67,67,47,43,49,51,53,49,31,35,46,50,40,70,67,48,58,49,68,50,37,59,67,61,58,79,46,60,49,18,25,45,93,56,50,49,54,69,68,44,42,43,36,25,31,46,60,44,23,44,48,51,34,22,48,57,40,44,66,73,57,54,60,84,81,47,50,70,59,50,51,52,48,53,36,45,50,32,32,33,38,50,49,46,56,64,70,33,45,39,34,55,69,50,47,54,51,45,63,64,43,60,64,88,56,69,42,80,76,39,83,45,55,32,35,45,49,44,82,59,64,52,69,64,53,71,70,62,61,46,86,68,28,30,45,50,32,31,28,61,49,56,33,39,71,39,78,38,44,34,42,67,18,49,37,37,17,39,26,37,32,51,35,49,74,67,52,37,51,23,33,52,42,31,46,64,75,38,33,60,64,42,31,42,61,26,31,24,28,48,26,38,74,50,46,54,70,67,53,25,38,69,51,29,34,56,40,82,66,44,40,65,16,17,57,74,23,17,5,14,28,36,41,48,40,25,53,47,28,44,34,23,49,76,70,71,36,47,66,60,31,53,52,45,51,55,46,34,65,74,39,39,70,85,62,45,25,39,44,29,16,15,40,72,38,20,80,40,73,25,95,82,42,49,41,39,14,33,34,29,39,22,7,50,50,29,31,55,50,38,72,75,37,60,75,60,45,62,39,73,38,44,69,77,59,72,66,46,70,51,60,51,70,68,74,69,46,79,76,70,63,73,74,74,63,75,77,71,83,73,73,84,119,130,92,68,97,84,88,79,90,88,80,88,92,82,86,77,90,87,82,77,87,71,87,78,81,83,86,85,74,90,90,86,72,89,72,82,74,79,77,75,75,75,77,72,82,75,67,90,61,73,76,62,70,63,76,77,68,82,73,74,81,82,82,76,88,72,84,78,86,84,81,88,85,92,83,80,95,85,76,96,83,85,86,92,85,91,80,86,81,89,84,87,86,89,81,88,78,88,78,76,82,75,88,77,88,80,90,83,78,80,76,82,72,91,72,76,86,82,85,82,88,77,85,86,83,88,77,81,80,74,75,74,71,80,56,78,67,75,70,84,67,48,70,65,54,48,51,38,50,53,55,52,60,69,30,50,38,62,60,91,86,37,49,43,44,34,28,41,37,63,40,90,84,56,89,72,58,77,76,30,69,20,32,30,50,68,55,29,47,39,41,40,50,32,30,49,76,71,66,48,50,61,36,48,53,39,27,55,53,54,52,56,71,60,32,29,75,56,78,53,65,53,64,68,35,58,24,44,31,43,32,38,37,27,33,31,80,40,77,42,81,41,77,55,92,82,44,80,40,77,41,68,44,78,47,73,31,53,16,64,48,36,65,25,38,41,24,42,58,47,28,43,33,49,50,46,42,48,51,45,24,50,26,61,70,70,64,52,55,63,62,60,64,32,67,68,46,45,49,51,53,49,31,36,47,49,40,71,67,48,56,48,68,51,37,58,67,60,60,79,45,59,49,20,27,46,94,56,49,50,54,70,69,44,42,45,35,25,30,44,60,44,23,44,49,51,34,22,47,58,42,44,66,74,55,55,62,82,83,47,51,69,58,51,50,52,48,53,36,44,52,33,33,34,38,51,49,46,58,65,70,32,45,40,33,54,69,49,49,54,51,46,64,63,43,61,65,87,55,70,41,81,76,40,84,44,57,33,35,43,48,43,83,60,64,52,70,66,53,71,72,63,61,46,87,68,28,29,44,51,32,31,28,60,50,56,35,38,73,40,78,38,43,36,42,67,19,49,38,36,17,39,26,38,30,50,34,49,74,67,52,38,51,22,33,53,41,31,46,63,75,39,33,59,66,41,30,43,61,25,33,23,28,47,26,39,76,50,45,52,68,68,53,24,37,68,51,30,35,56,41,83,66,44,40,66,17,18,56,74,22,17,5,14,27,37,42,49,39,25,52,48,29,44,33,22,47,74,71,72,36,46,66,60,31,53,52,45,50,55,46,34,66,74,39,38,70,84,60,44,25,39,43,30,15,14,41,71,39,20,81,38,73,26,95,83,42,49,42,40,14,34,34,28,40,21,7,51,50,28,30,54,50,37,70,75,37,62,76,61,44,62,40,73,39,45,68,78,60,73,69,46,67,63,61,52,69,71,75,66,47,78,74,73,60,73,79,75,63,77,77,73,80,76,73,86,119